Protein 7STF (pdb70)

Organism: Homo sapiens (NCBI:txid9606)

Nearest PDB structures (foldseek):
  7stf-assembly1_L  TM=1.005E+00  e=2.555E-43  Homo sapiens
  7mta-assembly1_L  TM=8.241E-01  e=4.110E-24  Homo sapiens
  8keh-assembly1_D  TM=8.410E-01  e=1.067E-22  Homo sapiens
  7rfc-assembly2_L  TM=8.051E-01  e=1.804E-22  Homo sapiens
  8vus-assembly1_L  TM=6.922E-01  e=2.004E-22  Homo sapiens

Foldseek 3Di:
DDWAKAWDADEAPLDWWKTFMFIDDDQQQDFFKFWWKADVPGIGGAFQHRQADPDPRCPPHPDDDFWDRAYHRPRRHGMTTGNDRQPPFFIWIWIQGPPHDPDDDSNIYDTGGGHANFDDQKAAKAKDKACDPDAPPWAKIKIWIWTFAQDWWDKAKLNNPDPPQWDTFGWDADPVSGTITIIIGTDHPVRVVPGFMKMWIGDVSNVDTDIDGDGD/DPDDDDDDDD/DWAKEWQADEDAQAAWDKGKTWIAIPDWAAWWWQKWFDAPPDDIDGAFGIEPDTDGDPVPPKDWYTDRGRPITMIIDTGAVRWTWMKIFGDDVDDPTDDIYDTYTYHHDDPQDAWDWDFDADDPCCLVVQFHFGKRWTPLHAPDPKQWAWCLLDHRDPPQWDADAFDQDRVSRGGGGIGGTGHGSVSNVVDPWGWIFTPGPNRNGRRIYTDDDD/DKKKKKKWKWKCPPPPDGIWIWIWIDILHHTFWIATPDDDDRWRDTDDVLCVPVDDVVRVVVSVVVVVVVVVVSVCVCVVCVVVVPDPPDIWMKIKMWMWDADPVLHTQFTKIWIDIRVHGAWIADRVLQAIDGDDPVSVVVRVVCNPVVVSVVSVCCRHPVRSVVSVVSCVSCVVPPPDWWQFDKDKDKAQPDLWKTKIKIKGPFTQRLDKDKFKQQQNRTPVVFWAWDHWADPVPRGIMIMIMGMGTPPSLQRIWIWMDDPVDPDTDTHGDDPD/DDDFAAWDWDWEWPDLADAFDKTKTWGWGWFTAPQDKDKFWAFQHDGDDPKDKDDWDADPVGGTIIIIMDIDGDHVPTWIWIQIDDPPPPHSDTHTRPSVD

Solvent-accessible surface area: 34243 Å² total; per-residue (Å²): 11,86,15,82,69,44,34,35,37,54,110,44,7,23,41,47,107,125,25,30,4,32,23,44,64,74,37,4,5,2,18,2,0,1,4,2,16,8,34,127,27,94,6,97,12,13,0,0,0,3,3,4,26,1,18,48,19,28,30,31,18,119,48,141,66,48,5,46,84,52,11,75,34,64,128,52,4,0,77,2,32,20,64,2,65,178,57,85,12,45,2,44,12,17,5,3,0,0,10,4,5,6,18,37,24,4,62,12,20,37,76,8,24,40,9,4,101,13,63,73,88,18,146,24,28,34,18,12,7,4,36,30,2,71,45,48,82,68,7,5,6,1,1,9,8,10,24,0,34,29,55,112,36,95,16,40,8,43,87,32,84,74,79,74,32,33,36,115,10,72,16,42,66,17,96,50,24,32,13,3,6,3,5,3,8,53,18,90,80,90,30,42,60,104,88,75,20,27,2,48,17,65,6,166,24,7,124,70,89,53,74,58,100,24,127,122,8,3,26,38,65,13,21,7,10,8,147,63,96,6,68,9,44,80,36,35,101,33,1,9,108,37,33,133,8,62,0,28,2,109,5,67,35,101,10,33,20,15,4,2,3,2,0,34,39,44,81,144,43,6,58,15,1,0,12,9,4,16,34,89,72,25,18,144,20,83,98,11,54,8,52,98,26,32,82,15,154,32,3,33,0,13,3,53,45,23,103,9,50,1,30,0,6,0,2,10,12,37,72,20,56,15,7,50,39,21,9,104,23,8,93,3,7,32,84,102,98,106,23,42,11,50,21,24,0,4,2,0,19,98,23,4,52,149,22,38,21,0,7,5,1,2,8,0,13,60,0,20,33,94,64,0,117,6,31,38,42,0,26,66,51,119,22,69,77,113,20,25,57,0,86,16,101,19,35,78,160,23,4,1,40,10,15,8,2,4,1,8,43,38,85,58,12,9,100,106,68,86,108,2,13,2,25,4,30,10,154,56,36,98,64,79,72,75,86,84,31,83,132,80,87,42,16,1,25,2,25,1,1,2,16,13,45,41,86,153,57,46,15,71,3,8,0,2,0,45,0,28,26,31,38,0,1,26,5,11,26,69,49,104,44,68,107,4,47,43,101,11,109,8,1,99,123,36,20,119,121,9,27,51,37,1,8,67,7,0,32,15,15,6,35,11,0,19,18,3,10,7,12,1,17,0,71,50,118,26,90,98,88,32,54,9,2,0,0,0,32,10,0,0,17,2,9,109,122,15,147,34,93,95,0,13,17,62,1,1,2,4,3,76,74,2,1,22,13,39,90,82,8,126,44,9,70,23,60,47,128,1,0,50,12,0,49,96,3,1,65,22,20,107,10,7,76,88,4,52,65,17,0,46,43,47,1,10,91,49,0,118,118,1,18,104,37,0,116,124,44,6,87,90,76,32,77,6,118,44,93,11,44,60,32,90,112,39,149,131,48,8,19,1,26,2,27,1,33,16,0,7,22,22,98,19,77,23,35,4,50,80,87,68,82,56,12,107,126,41,44,66,102,26,64,37,3,26,4,33,71,43,26,32,8,23,19,5,2,0,54,1,56,82,42,66,26,52,112,4,30,1,41,2,80,7,111,11,25,123,156,66,76,84,19,94,18,89,137,117,131,32,118,63,61,57,8,93,25,12,1,12,16,31,92,109,30,89,70,43,105,88,8,55,0,0,0,1,0,0,4,0,4,19,12,54,14,82,14,28,1,8,72,58,44,109,132,28,115,114,38,80,70,42,10,12,9,5,16,160,84,14,9,0,51,9,11,30,48,2,71,13,61,1,64,126,139,22,89,5,4,0,73,0,50,12,93,41,21,119,112,53,78,78,46,109,25,72,112,88,52

Secondary structure (DSSP, 8-state):
-B--EEEEE-----SSSS---EEEEEETTEEEE--BSSSS-SS--B-SGGGGGG-HHHHHHHHHHHHHHHHHHHHHTTTHHHHTT--SSS----EE-----B-TTS-B-----BEESSSS---BB-SSSS-B---STTHHHHHHHHHGGGHHHHHHHIIIIIIHHHHHHHHHHTTTTSS---PPEEEEEEE-SSSSEEEEEEEEES-SSS--EEEEEETTEE-GGG-EE---EE-SSS-EEEEEEEEEETTGGGGEEEEEE-TT-SSPEEEE----/----PPP---EEESS---TT--EEEEE---SBSS-----B-EETTEEPS--B-------TTS-B----B-EE---TT--BB-B---SS-SS----B--S--/---SS-PPP-/--------------S--B--B---SS---SS----EEE-TT--EE-S-SS-SSSS-TTTT----SSSB----SSSS-B--B---SSSS---EE---TT--STTS-----S------SS-SSPPPPEEEEE------SS-EEEEEEEEE-SS--EEEETTTT--TTB-----B--TTSSEEEE--EE--HHHHHHS-EEEEEE-TTT--EEEEEE--/----B-----S--SSS--EEEE-B-SS--SS--EEEEE-TTS-EEE----SSS----S-TT-EEE--SSTT--EEEE--SS-----EEE--SS--SS-S----------S--PPPEEEEE---THHHHTTS---EEEEESBSSS--EE--TTSSS---SSS-----PEETTTTEE---------HHHHHH----B--EE-SS--S-B--B----

B-factor: mean 104.83, std 48.1, range [39.39, 202.16]

Radius of gyration: 37.28 Å; Cα contacts (8 Å, |Δi|>4): 2105; chains: 5; bounding box: 53×48×130 Å

GO terms:
  GO:0002502 peptide antigen assembly with MHC class I protein complex (P, IDA)
  GO:0042824 MHC class I peptide loading complex (C, IDA)
  GO:0001913 T cell mediated cytotoxicity (P, IDA)
  GO:0002419 T cell mediated cytotoxicity directed against tumor cell target (P, IDA)
  GO:0062061 TAP complex binding (F, IDA)
  GO:0036037 CD8-positive, alpha-beta T cell activation (P, IDA)
  GO:0005886 plasma membrane (C, IDA)
  GO:0042590 antigen processing and presentation of exogenous peptide antigen via MHC class I (P, IDA)
  GO:0030881 beta-2-microglobulin binding (F, IDA)
  GO:0042605 peptide antigen binding (F, IDA)
  GO:0042608 T cell receptor binding (F, IDA)
  GO:0042610 CD8 receptor binding (F, IDA)
  GO:0042612 MHC class I protein complex (C, IDA)
  GO:0019885 antigen processing and presentation of endogenous peptide antigen via MHC class I (P, IDA)
  GO:0050852 T cell receptor signaling pathway (P, IDA)
  GO:0005886 plasma membrane (C, EXP)
  GO:0002485 antigen processing and presentation of endogenous peptide antigen via MHC class I via ER pathway, TAP-dependent (P, IMP)
  GO:0005515 protein binding (F, IPI)
  GO:0098553 lumenal side of endoplasmic reticulum membrane (C, TAS)
  GO:0031901 early endosome membrane (C, TAS)

Sequence (817 aa):
VQLVESGGGLVQPGGSLRLSCAASGFNLSYSDIHWVRQAPGKGLEWVAVVMPDSGHTNYADSVKGRFTISADTSKNTAYLQMNSLRAEDTAVYYCSRATNIPVYAFDYWGQGTLVTVSSASTKGPSVFPLAPSSSGGTAALGCLVKDYFPEPVTVSWNSGALTSGVHTFPAVLQSSGLYSLSSVVTVPSSSLGTQTYICNVNHKPSNTKVDKKVEPVVVGAVGVGKDIQMTQSPSSLSASVGDRVTITCRASQDVNTAVAWYQQKPGKAPKLLIYSASFLYSGVPSRFSGSRSGTDFTLTISSLQPEDFATYYCQQSYYYFRPITFGQGTKVEIKRTVAAPSVFIFPPSDEQLKSGTASVVCLLNNFYPREAKVQWKVDNALQSGNSQESVTEQDSKDSTYSLSSTLTLSKADYEKHKVYACEVTHQGLSSPVTKSFNRGSHSMRYFFTSVSRPGRGEPRFIAVGYVDDTQFVRFDSDAASQRMEPRAPWIEQEGPEYWDQETRNVKAQSQTDRVDLGTLRGYYNQSEAGSHTIQIMYGCDVGSDGRFLRGYRQDAYDGKDYIALNEDLRSWTAADMAAQITKRKWEAAHEAEQLRAYLDGTCVEWLRRYLENGKETLQRTDPPKTHMTHHPISDHEATLRCWALGFYPAEITLTWQRDGEDQTQDTELVETRPAGDGTFQKWAAVVVPSGEEQRYTCHVQHEGLPKPLTLRWELSEAIQRTPKIQVYSRHPAENGKSNFLNCYVSGFHPSDIEVDLLKNGERIEKVEHSDLSFSKDWSFYLLYYTEFTPTEKDEYACRVNHVTLSQPKIVKWDRDM

InterPro domains:
  IPR001039 MHC class I alpha chain, alpha1 alpha2 domains [PR01638] (83-112)
  IPR001039 MHC class I alpha chain, alpha1 alpha2 domains [PR01638] (115-131)
  IPR001039 MHC class I alpha chain, alpha1 alpha2 domains [PR01638] (136-153)
  IPR001039 MHC class I alpha chain, alpha1 alpha2 domains [PR01638] (181-199)
  IPR003006 Immunoglobulin/major histocompatibility complex, conserved site [PS00290] (281-287)
  IPR003597 Immunoglobulin C1-set [PF07654] (218-290)
  IPR003597 Immunoglobulin C1-set [SM00407] (222-293)
  IPR007110 Immunoglobulin-like domain [PS50835] (209-295)
  IPR010579 MHC class I, alpha chain, C-terminal [PF06623] (337-364)
  IPR011161 MHC class I-like antigen recognition-like [PF00129] (25-203)
  IPR011162 MHC classes I/II-like antigen recognition protein [SSF54452] (26-205)
  IPR013783 Immunoglobulin-like fold [G3DSA:2.60.40.10] (206-308)
  IPR036179 Immunoglobulin-like domain superfamily [SSF48726] (208-299)
  IPR037055 MHC class I-like antigen recognition-like superfamily [G3DSA:3.30.500.10] (24-205)
  IPR050208 Antigen-presenting and immune regulatory MHC class I-related [PTHR16675] (14-336)

CATH classification: 3.30.500.10 (+1 more: 2.60.40.10)

Structure (mmCIF, N/CA/C/O backbone):
data_7STF
#
_entry.id   7STF
#
_cell.length_a   1.00
_cell.length_b   1.00
_cell.length_c   1.00
_cell.angle_alpha   90.00
_cell.angle_beta   90.00
_cell.angle_gamma   90.00
#
_symmetry.space_group_name_H-M   'P 1'
#
loop_
_entity.id
_entity.type
_entity.pdbx_description
1 polymer 'IgG, Fab Heavy Chain V2'
2 polymer 'KRAS G12V (7-16)'
3 polymer 'IgG, Fab Light Chain V2'
4 polymer 'HLA class I histocompatibility antigen, A alpha chain'
5 polymer Beta-2-microglobulin
#
loop_
_atom_site.group_PDB
_atom_site.id
_atom_site.type_symbol
_atom_site.label_atom_id
_atom_site.label_alt_id
_atom_site.label_comp_id
_atom_site.label_asym_id
_atom_site.label_entity_id
_atom_site.label_seq_id
_atom_site.pdbx_PDB_ins_code
_atom_site.Cartn_x
_atom_site.Cartn_y
_atom_site.Cartn_z
_atom_site.occupancy
_atom_site.B_iso_or_equiv
_atom_site.auth_seq_id
_atom_site.auth_comp_id
_atom_site.auth_asym_id
_atom_site.auth_atom_id
_atom_site.pdbx_PDB_model_num
ATOM 1 N N . VAL A 1 2 ? 120.854 126.808 139.403 1.00 70.24 2 VAL H N 1
ATOM 2 C CA . VAL A 1 2 ? 122.188 126.434 139.840 1.00 70.24 2 VAL H CA 1
ATOM 3 C C . VAL A 1 2 ? 122.488 126.998 141.224 1.00 70.24 2 VAL H C 1
ATOM 4 O O . VAL A 1 2 ? 123.634 127.292 141.542 1.00 70.24 2 VAL H O 1
ATOM 8 N N . GLN A 1 3 ? 121.455 127.122 142.054 1.00 72.71 3 GLN H N 1
ATOM 9 C CA . GLN A 1 3 ? 121.594 127.572 143.432 1.00 72.71 3 GLN H CA 1
ATOM 10 C C . GLN A 1 3 ? 121.225 126.423 144.360 1.00 72.71 3 GLN H C 1
ATOM 11 O O . GLN A 1 3 ? 120.219 125.744 144.152 1.00 72.71 3 GLN H O 1
ATOM 17 N N . LEU A 1 4 ? 122.032 126.204 145.390 1.00 69.79 4 LEU H N 1
ATOM 18 C CA . LEU A 1 4 ? 122.054 124.895 146.020 1.00 69.79 4 LEU H CA 1
ATOM 19 C C . LEU A 1 4 ? 122.169 125.014 147.530 1.00 69.79 4 LEU H C 1
ATOM 20 O O . LEU A 1 4 ? 121.806 126.024 148.137 1.00 69.79 4 LEU H O 1
ATOM 25 N N . VAL A 1 5 ? 122.635 123.915 148.124 1.00 70.17 5 VAL H N 1
ATOM 26 C CA . VAL A 1 5 ? 122.620 123.601 149.547 1.00 70.17 5 VAL H CA 1
ATOM 27 C C . VAL A 1 5 ? 123.987 122.996 149.870 1.00 70.17 5 VAL H C 1
ATOM 28 O O . VAL A 1 5 ? 124.946 123.175 149.116 1.00 70.17 5 VAL H O 1
ATOM 32 N N . GLU A 1 6 ? 124.098 122.335 151.015 1.00 73.24 6 GLU H N 1
ATOM 33 C CA . GLU A 1 6 ? 125.354 122.039 151.682 1.00 73.24 6 GLU H CA 1
ATOM 34 C C . GLU A 1 6 ? 125.214 120.695 152.379 1.00 73.24 6 GLU H C 1
ATOM 35 O O . GLU A 1 6 ? 124.211 119.998 152.212 1.00 73.24 6 GLU H O 1
ATOM 41 N N . SER A 1 7 ? 126.217 120.348 153.183 1.00 74.32 7 SER H N 1
ATOM 42 C CA . SER A 1 7 ? 126.145 119.218 154.112 1.00 74.32 7 SER H CA 1
ATOM 43 C C . SER A 1 7 ? 127.413 119.199 154.956 1.00 74.32 7 SER H C 1
ATOM 44 O O . SER A 1 7 ? 128.207 120.145 154.938 1.00 74.32 7 SER H O 1
ATOM 47 N N . GLY A 1 8 ? 127.596 118.112 155.702 1.00 78.70 8 GLY H N 1
ATOM 48 C CA . GLY A 1 8 ? 128.906 117.734 156.194 1.00 78.70 8 GLY H CA 1
ATOM 49 C C . GLY A 1 8 ? 129.031 117.250 157.623 1.00 78.70 8 GLY H C 1
ATOM 50 O O . GLY A 1 8 ? 129.721 116.259 157.876 1.00 78.70 8 GLY H O 1
ATOM 51 N N . GLY A 1 9 ? 128.364 117.898 158.560 1.00 90.07 9 GLY H N 1
ATOM 52 C CA . GLY A 1 9 ? 128.476 117.447 159.942 1.00 90.07 9 GLY H CA 1
ATOM 53 C C . GLY A 1 9 ? 129.532 118.198 160.732 1.00 90.07 9 GLY H C 1
ATOM 54 O O . GLY A 1 9 ? 130.546 118.654 160.207 1.00 90.07 9 GLY H O 1
ATOM 55 N N . GLY A 1 10 ? 129.273 118.335 162.032 1.00 94.10 10 GLY H N 1
ATOM 56 C CA . GLY A 1 10 ? 130.172 119.006 162.951 1.00 94.10 10 GLY H CA 1
ATOM 57 C C . GLY A 1 10 ? 131.167 118.032 163.536 1.00 94.10 10 GLY H C 1
ATOM 58 O O . GLY A 1 10 ? 131.056 117.649 164.703 1.00 94.10 10 GLY H O 1
ATOM 59 N N . LEU A 1 11 ? 132.137 117.626 162.719 1.00 100.82 11 LEU H N 1
ATOM 60 C CA . LEU A 1 11 ? 133.002 116.494 163.026 1.00 100.82 11 LEU H CA 1
ATOM 61 C C . LEU A 1 11 ? 133.636 116.635 164.402 1.00 100.82 11 LEU H C 1
ATOM 62 O O . LEU A 1 11 ? 133.878 117.740 164.891 1.00 100.82 11 LEU H O 1
ATOM 67 N N . VAL A 1 12 ? 133.919 115.494 165.019 1.00 108.16 12 VAL H N 1
ATOM 68 C CA . VAL A 1 12 ? 134.495 115.450 166.354 1.00 108.16 12 VAL H CA 1
ATOM 69 C C . VAL A 1 12 ? 135.912 114.925 166.219 1.00 108.16 12 VAL H C 1
ATOM 70 O O . VAL A 1 12 ? 136.367 114.643 165.108 1.00 108.16 12 VAL H O 1
ATOM 74 N N . GLN A 1 13 ? 136.602 114.774 167.344 1.00 118.46 13 GLN H N 1
ATOM 75 C CA . GLN A 1 13 ? 138.056 114.681 167.414 1.00 118.46 13 GLN H CA 1
ATOM 76 C C . GLN A 1 13 ? 138.669 113.709 166.412 1.00 118.46 13 GLN H C 1
ATOM 77 O O . GLN A 1 13 ? 138.490 112.490 166.515 1.00 118.46 13 GLN H O 1
ATOM 83 N N . PRO A 1 14 ? 139.393 114.235 165.423 1.00 115.49 14 PRO H N 1
ATOM 84 C CA . PRO A 1 14 ? 140.199 113.398 164.529 1.00 115.49 14 PRO H CA 1
ATOM 85 C C . PRO A 1 14 ? 141.536 112.998 165.131 1.00 115.49 14 PRO H C 1
ATOM 86 O O . PRO A 1 14 ? 142.503 112.793 164.393 1.00 115.49 14 PRO H O 1
ATOM 90 N N . GLY A 1 15 ? 141.628 112.965 166.458 1.00 115.54 15 GLY H N 1
ATOM 91 C CA . GLY A 1 15 ? 142.851 112.596 167.152 1.00 115.54 15 GLY H CA 1
ATOM 92 C C . GLY A 1 15 ? 143.575 111.394 166.577 1.00 115.54 15 GLY H C 1
ATOM 93 O O . GLY A 1 15 ? 144.763 111.198 166.844 1.00 115.54 15 GLY H O 1
ATOM 94 N N . GLY A 1 16 ? 142.860 110.559 165.829 1.00 112.41 16 GLY H N 1
ATOM 95 C CA . GLY A 1 16 ? 143.461 109.634 164.880 1.00 112.41 16 GLY H CA 1
ATOM 96 C C . GLY A 1 16 ? 143.140 110.081 163.460 1.00 112.41 16 GLY H C 1
ATOM 97 O O . GLY A 1 16 ? 141.993 110.404 163.152 1.00 112.41 16 GLY H O 1
ATOM 98 N N . SER A 1 17 ? 144.168 110.092 162.610 1.00 107.29 17 SER H N 1
ATOM 99 C CA . SER A 1 17 ? 144.054 110.693 161.283 1.00 107.29 17 SER H CA 1
ATOM 100 C C . SER A 1 17 ? 142.930 110.051 160.475 1.00 107.29 17 SER H C 1
ATOM 101 O O . SER A 1 17 ? 142.819 108.825 160.407 1.00 107.29 17 SER H O 1
ATOM 104 N N . LEU A 1 18 ? 142.104 110.887 159.852 1.00 102.60 18 LEU H N 1
ATOM 105 C CA . LEU A 1 18 ? 140.812 110.443 159.337 1.00 102.60 18 LEU H CA 1
ATOM 106 C C . LEU A 1 18 ? 140.341 111.401 158.241 1.00 102.60 18 LEU H C 1
ATOM 107 O O . LEU A 1 18 ? 141.138 112.160 157.679 1.00 102.60 18 LEU H O 1
ATOM 112 N N . ARG A 1 19 ? 139.045 111.346 157.933 1.00 95.64 19 ARG H N 1
ATOM 113 C CA . ARG A 1 19 ? 138.454 111.908 156.727 1.00 95.64 19 ARG H CA 1
ATOM 114 C C . ARG A 1 19 ? 137.196 112.696 157.077 1.00 95.64 19 ARG H C 1
ATOM 115 O O . ARG A 1 19 ? 136.583 112.488 158.125 1.00 95.64 19 ARG H O 1
ATOM 123 N N . LEU A 1 20 ? 136.809 113.602 156.176 1.00 90.33 20 LEU H N 1
ATOM 124 C CA . LEU A 1 20 ? 135.589 114.392 156.312 1.00 90.33 20 LEU H CA 1
ATOM 125 C C . LEU A 1 20 ? 134.926 114.537 154.949 1.00 90.33 20 LEU H C 1
ATOM 126 O O . LEU A 1 20 ? 135.572 114.419 153.912 1.00 90.33 20 LEU H O 1
ATOM 131 N N . SER A 1 21 ? 133.627 114.810 154.944 1.00 84.77 21 SER H N 1
ATOM 132 C CA . SER A 1 21 ? 132.919 114.845 153.674 1.00 84.77 21 SER H CA 1
ATOM 133 C C . SER A 1 21 ? 131.789 115.852 153.725 1.00 84.77 21 SER H C 1
ATOM 134 O O . SER A 1 21 ? 131.225 116.122 154.787 1.00 84.77 21 SER H O 1
ATOM 137 N N . CYS A 1 22 ? 131.450 116.389 152.559 1.00 78.07 22 CYS H N 1
ATOM 138 C CA . CYS A 1 22 ? 130.251 117.187 152.379 1.00 78.07 22 CYS H CA 1
ATOM 139 C C . CYS A 1 22 ? 129.566 116.703 151.107 1.00 78.07 22 CYS H C 1
ATOM 140 O O . CYS A 1 22 ? 130.098 115.864 150.384 1.00 78.07 22 CYS H O 1
ATOM 143 N N . ALA A 1 23 ? 128.355 117.182 150.848 1.00 70.96 23 ALA H N 1
ATOM 144 C CA . ALA A 1 23 ? 127.546 116.571 149.799 1.00 70.96 23 ALA H CA 1
ATOM 145 C C . ALA A 1 23 ? 126.517 117.563 149.290 1.00 70.96 23 ALA H C 1
ATOM 146 O O . ALA A 1 23 ? 125.847 118.225 150.083 1.00 70.96 23 ALA H O 1
ATOM 148 N N . ALA A 1 24 ? 126.373 117.634 147.976 1.00 68.40 24 ALA H N 1
ATOM 149 C CA . ALA A 1 24 ? 125.595 118.671 147.317 1.00 68.40 24 ALA H CA 1
ATOM 150 C C . ALA A 1 24 ? 124.121 118.300 147.304 1.00 68.40 24 ALA H C 1
ATOM 151 O O . ALA A 1 24 ? 123.681 117.387 148.004 1.00 68.40 24 ALA H O 1
ATOM 153 N N . SER A 1 25 ? 123.352 119.025 146.506 1.00 70.14 25 SER H N 1
ATOM 154 C CA . SER A 1 25 ? 121.930 118.792 146.339 1.00 70.14 25 SER H CA 1
ATOM 155 C C . SER A 1 25 ? 121.489 119.543 145.101 1.00 70.14 25 SER H C 1
ATOM 156 O O . SER A 1 25 ? 122.329 120.020 144.333 1.00 70.14 25 SER H O 1
ATOM 159 N N . GLY A 1 26 ? 120.181 119.638 144.901 1.00 75.05 26 GLY H N 1
ATOM 160 C CA . GLY A 1 26 ? 119.662 120.478 143.840 1.00 75.05 26 GLY H CA 1
ATOM 161 C C . GLY A 1 26 ? 120.257 120.073 142.517 1.00 75.05 26 GLY H C 1
ATOM 162 O O . GLY A 1 26 ? 120.387 118.887 142.206 1.00 75.05 26 GLY H O 1
ATOM 163 N N . PHE A 1 27 ? 120.666 121.062 141.740 1.00 77.80 27 PHE H N 1
ATOM 164 C CA . PHE A 1 27 ? 121.239 120.768 140.442 1.00 77.80 27 PHE H CA 1
ATOM 165 C C . PHE A 1 27 ? 122.547 120.021 140.627 1.00 77.80 27 PHE H C 1
ATOM 166 O O . PHE A 1 27 ? 123.178 120.100 141.683 1.00 77.80 27 PHE H O 1
ATOM 174 N N . ASN A 1 28 ? 122.927 119.244 139.624 1.00 77.46 28 ASN H N 1
ATOM 175 C CA . ASN A 1 28 ? 124.260 118.663 139.593 1.00 77.46 28 ASN H CA 1
ATOM 176 C C . ASN A 1 28 ? 125.170 119.649 138.885 1.00 77.46 28 ASN H C 1
ATOM 177 O O . ASN A 1 28 ? 124.943 119.982 137.718 1.00 77.46 28 ASN H O 1
ATOM 182 N N . LEU A 1 29 ? 126.181 120.141 139.596 1.00 74.86 29 LEU H N 1
ATOM 183 C CA . LEU A 1 29 ? 127.175 120.993 138.956 1.00 74.86 29 LEU H CA 1
ATOM 184 C C . LEU A 1 29 ? 128.056 120.187 138.014 1.00 74.86 29 LEU H C 1
ATOM 185 O O . LEU A 1 29 ? 128.113 120.462 136.812 1.00 74.86 29 LEU H O 1
ATOM 190 N N . SER A 1 30 ? 128.766 119.194 138.542 1.00 74.64 30 SER H N 1
ATOM 191 C CA . SER A 1 30 ? 129.467 118.190 137.757 1.00 74.64 30 SER H CA 1
ATOM 192 C C . SER A 1 30 ? 130.500 118.776 136.828 1.00 74.64 30 SER H C 1
ATOM 193 O O . SER A 1 30 ? 131.128 118.029 136.092 1.00 74.64 30 SER H O 1
ATOM 196 N N . TYR A 1 31 ? 130.609 120.088 136.734 1.00 72.05 31 TYR H N 1
ATOM 197 C CA . TYR A 1 31 ? 131.629 120.618 135.854 1.00 72.05 31 TYR H CA 1
ATOM 198 C C . TYR A 1 31 ? 132.512 121.592 136.614 1.00 72.05 31 TYR H C 1
ATOM 199 O O . TYR A 1 31 ? 133.730 121.419 136.678 1.00 72.05 31 TYR H O 1
ATOM 208 N N . SER A 1 32 ? 131.889 122.604 137.205 1.00 78.36 32 SER H N 1
ATOM 209 C CA . SER A 1 32 ? 132.512 123.510 138.159 1.00 78.36 32 SER H CA 1
ATOM 210 C C . SER A 1 32 ? 131.700 123.491 139.445 1.00 78.36 32 SER H C 1
ATOM 211 O O . SER A 1 32 ? 130.485 123.672 139.416 1.00 78.36 32 SER H O 1
ATOM 214 N N . ASP A 1 33 ? 132.362 123.220 140.561 1.00 73.69 33 ASP H N 1
ATOM 215 C CA . ASP A 1 33 ? 131.642 122.829 141.760 1.00 73.69 33 ASP H CA 1
ATOM 216 C C . ASP A 1 33 ? 132.602 122.898 142.928 1.00 73.69 33 ASP H C 1
ATOM 217 O O . ASP A 1 33 ? 133.463 123.770 142.961 1.00 73.69 33 ASP H O 1
ATOM 222 N N . ILE A 1 34 ? 132.413 121.995 143.888 1.00 71.18 34 ILE H N 1
ATOM 223 C CA . ILE A 1 34 ? 132.971 122.083 145.226 1.00 71.18 34 ILE H CA 1
ATOM 224 C C . ILE A 1 34 ? 134.384 122.633 145.231 1.00 71.18 34 ILE H C 1
ATOM 225 O O . ILE A 1 34 ? 135.172 122.415 144.306 1.00 71.18 34 ILE H O 1
ATOM 230 N N . HIS A 1 35 ? 134.699 123.375 146.285 1.00 70.11 35 HIS H N 1
ATOM 231 C CA . HIS A 1 35 ? 135.945 124.105 146.384 1.00 70.11 35 HIS H CA 1
ATOM 232 C C . HIS A 1 35 ? 136.679 123.897 147.681 1.00 70.11 35 HIS H C 1
ATOM 233 O O . HIS A 1 35 ? 137.888 124.116 147.711 1.00 70.11 35 HIS H O 1
ATOM 240 N N . TRP A 1 36 ? 136.008 123.495 148.743 1.00 72.15 36 TRP H N 1
ATOM 241 C CA . TRP A 1 36 ? 136.650 123.326 150.034 1.00 72.15 36 TRP H CA 1
ATOM 242 C C . TRP A 1 36 ? 137.645 124.416 150.399 1.00 72.15 36 TRP H C 1
ATOM 243 O O . TRP A 1 36 ? 138.821 124.132 150.611 1.00 72.15 36 TRP H O 1
ATOM 254 N N . VAL A 1 37 ? 137.182 125.664 150.455 1.00 62.06 37 VAL H N 1
ATOM 255 C CA . VAL A 1 37 ? 137.948 126.739 151.068 1.00 62.06 37 VAL H CA 1
ATOM 256 C C . VAL A 1 37 ? 138.009 126.484 152.566 1.00 62.06 37 VAL H C 1
ATOM 257 O O . VAL A 1 37 ? 137.023 126.048 153.164 1.00 62.06 37 VAL H O 1
ATOM 261 N N . ARG A 1 38 ? 139.170 126.681 153.177 1.00 72.51 38 ARG H N 1
ATOM 262 C CA . ARG A 1 38 ? 139.247 126.524 154.623 1.00 72.51 38 ARG H CA 1
ATOM 263 C C . ARG A 1 38 ? 139.591 127.837 155.315 1.00 72.51 38 ARG H C 1
ATOM 264 O O . ARG A 1 38 ? 140.238 128.714 154.742 1.00 72.51 38 ARG H O 1
ATOM 272 N N . GLN A 1 39 ? 139.154 127.959 156.568 1.00 74.27 39 GLN H N 1
ATOM 273 C CA . GLN A 1 39 ? 139.411 129.141 157.373 1.00 74.27 39 GLN H CA 1
ATOM 274 C C . GLN A 1 39 ? 139.812 128.758 158.782 1.00 74.27 39 GLN H C 1
ATOM 275 O O . GLN A 1 39 ? 139.519 127.666 159.267 1.00 74.27 39 GLN H O 1
ATOM 281 N N . ALA A 1 40 ? 140.466 129.702 159.432 1.00 75.65 40 ALA H N 1
ATOM 282 C CA . ALA A 1 40 ? 140.748 129.718 160.856 1.00 75.65 40 ALA H CA 1
ATOM 283 C C . ALA A 1 40 ? 140.071 130.980 161.383 1.00 75.65 40 ALA H C 1
ATOM 284 O O . ALA A 1 40 ? 139.547 131.759 160.577 1.00 75.65 40 ALA H O 1
ATOM 286 N N . PRO A 1 41 ? 140.045 131.244 162.696 1.00 78.30 41 PRO H N 1
ATOM 287 C CA . PRO A 1 41 ? 139.260 132.393 163.172 1.00 78.30 41 PRO H CA 1
ATOM 288 C C . PRO A 1 41 ? 139.816 133.740 162.733 1.00 78.30 41 PRO H C 1
ATOM 289 O O . PRO A 1 41 ? 140.538 134.405 163.480 1.00 78.30 41 PRO H O 1
ATOM 293 N N . GLY A 1 42 ? 139.478 134.141 161.507 1.00 74.20 42 GLY H N 1
ATOM 294 C CA . GLY A 1 42 ? 139.838 135.447 160.988 1.00 74.20 42 GLY H CA 1
ATOM 295 C C . GLY A 1 42 ? 140.752 135.435 159.779 1.00 74.20 42 GLY H C 1
ATOM 296 O O . GLY A 1 42 ? 141.548 136.358 159.594 1.00 74.20 42 GLY H O 1
ATOM 297 N N . LYS A 1 43 ? 140.633 134.415 158.939 1.00 72.35 43 LYS H N 1
ATOM 298 C CA . LYS A 1 43 ? 141.521 134.201 157.800 1.00 72.35 43 LYS H CA 1
ATOM 299 C C . LYS A 1 43 ? 140.698 133.562 156.686 1.00 72.35 43 LYS H C 1
ATOM 300 O O . LYS A 1 43 ? 139.474 133.712 156.646 1.00 72.35 43 LYS H O 1
ATOM 306 N N . GLY A 1 44 ? 141.372 132.900 155.743 1.00 66.29 44 GLY H N 1
ATOM 307 C CA . GLY A 1 44 ? 140.719 131.958 154.846 1.00 66.29 44 GLY H CA 1
ATOM 308 C C . GLY A 1 44 ? 141.606 131.414 153.742 1.00 66.29 44 GLY H C 1
ATOM 309 O O . GLY A 1 44 ? 142.271 132.178 153.038 1.00 66.29 44 GLY H O 1
ATOM 310 N N . LEU A 1 45 ? 141.580 130.097 153.542 1.00 68.14 45 LEU H N 1
ATOM 311 C CA . LEU A 1 45 ? 142.567 129.412 152.720 1.00 68.14 45 LEU H CA 1
ATOM 312 C C . LEU A 1 45 ? 141.875 128.405 151.815 1.00 68.14 45 LEU H C 1
ATOM 313 O O . LEU A 1 45 ? 140.907 127.756 152.215 1.00 68.14 45 LEU H O 1
ATOM 318 N N . GLU A 1 46 ? 142.396 128.259 150.600 1.00 65.80 46 GLU H N 1
ATOM 319 C CA . GLU A 1 46 ? 141.834 127.365 149.589 1.00 65.80 46 GLU H CA 1
ATOM 320 C C . GLU A 1 46 ? 142.750 126.155 149.464 1.00 65.80 46 GLU H C 1
ATOM 321 O O . GLU A 1 46 ? 143.661 126.134 148.639 1.00 65.80 46 GLU H O 1
ATOM 327 N N . TRP A 1 47 ? 142.507 125.147 150.294 1.00 76.82 47 TRP H N 1
ATOM 328 C CA . TRP A 1 47 ? 143.318 123.938 150.290 1.00 76.82 47 TRP H CA 1
ATOM 329 C C . TRP A 1 47 ? 142.850 122.957 149.230 1.00 76.82 47 TRP H C 1
ATOM 330 O O . TRP A 1 47 ? 142.157 123.342 148.285 1.00 76.82 47 TRP H O 1
ATOM 341 N N . VAL A 1 48 ? 143.257 121.694 149.368 1.00 80.00 48 VAL H N 1
ATOM 342 C CA . VAL A 1 48 ? 142.981 120.656 148.379 1.00 80.00 48 VAL H CA 1
ATOM 343 C C . VAL A 1 48 ? 141.489 120.614 148.100 1.00 80.00 48 VAL H C 1
ATOM 344 O O . VAL A 1 48 ? 140.687 121.103 148.901 1.00 80.00 48 VAL H O 1
ATOM 348 N N . ALA A 1 49 ? 141.126 120.061 146.948 1.00 79.20 49 ALA H N 1
ATOM 349 C CA . ALA A 1 49 ? 139.758 120.031 146.465 1.00 79.20 49 ALA H CA 1
ATOM 350 C C . ALA A 1 49 ? 139.315 121.401 145.971 1.00 79.20 49 ALA H C 1
ATOM 351 O O . ALA A 1 49 ? 138.207 121.851 146.248 1.00 79.20 49 ALA H O 1
ATOM 353 N N . VAL A 1 50 ? 140.184 122.061 145.219 1.00 74.62 50 VAL H N 1
ATOM 354 C CA . VAL A 1 50 ? 139.754 123.038 144.232 1.00 74.62 50 VAL H CA 1
ATOM 355 C C . VAL A 1 50 ? 139.138 122.205 143.120 1.00 74.62 50 VAL H C 1
ATOM 356 O O . VAL A 1 50 ? 139.241 120.978 143.167 1.00 74.62 50 VAL H O 1
ATOM 360 N N . VAL A 1 51 ? 138.533 122.834 142.105 1.00 75.50 51 VAL H N 1
ATOM 361 C CA . VAL A 1 51 ? 137.359 122.280 141.434 1.00 75.50 51 VAL H CA 1
ATOM 362 C C . VAL A 1 51 ? 137.483 120.778 141.292 1.00 75.50 51 VAL H C 1
ATOM 363 O O . VAL A 1 51 ? 138.221 120.275 140.444 1.00 75.50 51 VAL H O 1
ATOM 367 N N . MET A 1 52 ? 136.727 120.065 142.116 1.00 81.71 52 MET H N 1
ATOM 368 C CA . MET A 1 52 ? 136.846 118.625 142.246 1.00 81.71 52 MET H CA 1
ATOM 369 C C . MET A 1 52 ? 135.931 117.744 141.396 1.00 81.71 52 MET H C 1
ATOM 370 O O . MET A 1 52 ? 136.405 116.728 140.873 1.00 81.71 52 MET H O 1
ATOM 375 N N . PRO A 1 53 ? 134.635 118.060 141.239 1.00 80.68 53 PRO H N 1
ATOM 376 C CA . PRO A 1 53 ? 133.696 117.036 140.729 1.00 80.68 53 PRO H CA 1
ATOM 377 C C . PRO A 1 53 ? 134.089 116.489 139.379 1.00 80.68 53 PRO H C 1
ATOM 378 O O . PRO A 1 53 ? 133.999 115.282 139.121 1.00 80.68 53 PRO H O 1
ATOM 382 N N . ASP A 1 54 ? 134.525 117.385 138.514 1.00 80.76 54 ASP H N 1
ATOM 383 C CA . ASP A 1 54 ? 134.912 117.145 137.136 1.00 80.76 54 ASP H CA 1
ATOM 384 C C . ASP A 1 54 ? 135.494 118.482 136.703 1.00 80.76 54 ASP H C 1
ATOM 385 O O . ASP A 1 54 ? 135.401 119.464 137.444 1.00 80.76 54 ASP H O 1
ATOM 390 N N . SER A 1 55 ? 136.085 118.522 135.512 1.00 74.54 55 SER H N 1
ATOM 391 C CA . SER A 1 55 ? 136.978 119.587 135.053 1.00 74.54 55 SER H CA 1
ATOM 392 C C . SER A 1 55 ? 138.352 119.438 135.692 1.00 74.54 55 SER H C 1
ATOM 393 O O . SER A 1 55 ? 139.135 120.388 135.669 1.00 74.54 55 SER H O 1
ATOM 396 N N . GLY A 1 56 ? 138.644 118.296 136.306 1.00 78.18 56 GLY H N 1
ATOM 397 C CA . GLY A 1 56 ? 139.974 117.797 136.629 1.00 78.18 56 GLY H CA 1
ATOM 398 C C . GLY A 1 56 ? 140.855 118.762 137.401 1.00 78.18 56 GLY H C 1
ATOM 399 O O . GLY A 1 56 ? 140.407 119.786 137.929 1.00 78.18 56 GLY H O 1
ATOM 400 N N . HIS A 1 57 ? 142.150 118.426 137.436 1.00 76.58 57 HIS H N 1
ATOM 401 C CA . HIS A 1 57 ? 143.173 119.117 138.216 1.00 76.58 57 HIS H CA 1
ATOM 402 C C . HIS A 1 57 ? 142.595 119.584 139.539 1.00 76.58 57 HIS H C 1
ATOM 403 O O . HIS A 1 57 ? 142.559 120.786 139.814 1.00 76.58 57 HIS H O 1
ATOM 410 N N . THR A 1 58 ? 142.138 118.655 140.367 1.00 80.82 58 THR H N 1
ATOM 411 C CA . THR A 1 58 ? 141.306 119.042 141.493 1.00 80.82 58 THR H CA 1
ATOM 412 C C . THR A 1 58 ? 142.142 119.717 142.566 1.00 80.82 58 THR H C 1
ATOM 413 O O . THR A 1 58 ? 141.778 119.681 143.742 1.00 80.82 58 THR H O 1
ATOM 417 N N . ASN A 1 59 ? 143.293 120.262 142.187 1.00 81.36 59 ASN H N 1
ATOM 418 C CA . ASN A 1 59 ? 144.047 121.170 143.042 1.00 81.36 59 ASN H CA 1
ATOM 419 C C . ASN A 1 59 ? 144.558 122.383 142.273 1.00 81.36 59 ASN H C 1
ATOM 420 O O . ASN A 1 59 ? 145.739 122.722 142.340 1.00 81.36 59 ASN H O 1
ATOM 425 N N . TYR A 1 60 ? 143.693 123.052 141.517 1.00 77.03 60 TYR H N 1
ATOM 426 C CA . TYR A 1 60 ? 144.085 124.362 141.014 1.00 77.03 60 TYR H CA 1
ATOM 427 C C . TYR A 1 60 ? 144.392 125.277 142.192 1.00 77.03 60 TYR H C 1
ATOM 428 O O . TYR A 1 60 ? 143.483 125.689 142.913 1.00 77.03 60 TYR H O 1
ATOM 437 N N . ALA A 1 61 ? 145.678 125.602 142.371 1.00 78.51 61 ALA H N 1
ATOM 438 C CA . ALA A 1 61 ? 146.182 126.377 143.513 1.00 78.51 61 ALA H CA 1
ATOM 439 C C . ALA A 1 61 ? 146.135 125.575 144.816 1.00 78.51 61 ALA H C 1
ATOM 440 O O . ALA A 1 61 ? 145.634 126.050 145.835 1.00 78.51 61 ALA H O 1
ATOM 442 N N . ASP A 1 62 ? 146.668 124.352 144.781 1.00 77.26 62 ASP H N 1
ATOM 443 C CA . ASP A 1 62 ? 146.828 123.568 146.001 1.00 77.26 62 ASP H CA 1
ATOM 444 C C . ASP A 1 62 ? 147.755 124.250 146.998 1.00 77.26 62 ASP H C 1
ATOM 445 O O . ASP A 1 62 ? 147.322 124.706 148.062 1.00 77.26 62 ASP H O 1
ATOM 450 N N . SER A 1 63 ? 149.048 124.289 146.680 1.00 76.00 63 SER H N 1
ATOM 451 C CA . SER A 1 63 ? 150.089 124.764 147.590 1.00 76.00 63 SER H CA 1
ATOM 452 C C . SER A 1 63 ? 150.083 124.013 148.924 1.00 76.00 63 SER H C 1
ATOM 453 O O . SER A 1 63 ? 150.471 124.560 149.957 1.00 76.00 63 SER H O 1
ATOM 456 N N . VAL A 1 64 ? 149.651 122.752 148.915 1.00 79.40 64 VAL H N 1
ATOM 457 C CA . VAL A 1 64 ? 149.874 121.845 150.039 1.00 79.40 64 VAL H CA 1
ATOM 458 C C . VAL A 1 64 ? 149.646 120.429 149.530 1.00 79.40 64 VAL H C 1
ATOM 459 O O . VAL A 1 64 ? 148.922 120.217 148.557 1.00 79.40 64 VAL H O 1
ATOM 463 N N . LYS A 1 65 ? 150.289 119.456 150.168 1.00 92.07 65 LYS H N 1
ATOM 464 C CA . LYS A 1 65 ? 150.270 118.090 149.656 1.00 92.07 65 LYS H CA 1
ATOM 465 C C . LYS A 1 65 ? 150.625 117.139 150.794 1.00 92.07 65 LYS H C 1
ATOM 466 O O . LYS A 1 65 ? 151.015 117.564 151.885 1.00 92.07 65 LYS H O 1
ATOM 472 N N . GLY A 1 66 ? 150.490 115.840 150.527 1.00 93.81 66 GLY H N 1
ATOM 473 C CA . GLY A 1 66 ? 150.810 114.810 151.494 1.00 93.81 66 GLY H CA 1
ATOM 474 C C . GLY A 1 66 ? 149.618 114.320 152.286 1.00 93.81 66 GLY H C 1
ATOM 475 O O . GLY A 1 66 ? 149.258 113.141 152.222 1.00 93.81 66 GLY H O 1
ATOM 476 N N . ARG A 1 67 ? 149.006 115.216 153.052 1.00 95.09 67 ARG H N 1
ATOM 477 C CA . ARG A 1 67 ? 147.924 114.851 153.946 1.00 95.09 67 ARG H CA 1
ATOM 478 C C . ARG A 1 67 ? 146.564 115.386 153.533 1.00 95.09 67 ARG H C 1
ATOM 479 O O . ARG A 1 67 ? 145.551 114.773 153.883 1.00 95.09 67 ARG H O 1
ATOM 487 N N . PHE A 1 68 ? 146.511 116.472 152.768 1.00 89.41 68 PHE H N 1
ATOM 488 C CA . PHE A 1 68 ? 145.258 116.969 152.212 1.00 89.41 68 PHE H CA 1
ATOM 489 C C . PHE A 1 68 ? 145.016 116.304 150.864 1.00 89.41 68 PHE H C 1
ATOM 490 O O . PHE A 1 68 ? 145.803 116.479 149.931 1.00 89.41 68 PHE H O 1
ATOM 498 N N . THR A 1 69 ? 143.915 115.569 150.753 1.00 91.68 69 THR H N 1
ATOM 499 C CA . THR A 1 69 ? 143.807 114.487 149.787 1.00 91.68 69 THR H CA 1
ATOM 500 C C . THR A 1 69 ? 142.660 114.712 148.814 1.00 91.68 69 THR H C 1
ATOM 501 O O . THR A 1 69 ? 141.537 115.016 149.224 1.00 91.68 69 THR H O 1
ATOM 505 N N . ILE A 1 70 ? 142.957 114.540 147.526 1.00 92.00 70 ILE H N 1
ATOM 506 C CA . ILE A 1 70 ? 141.932 114.472 146.494 1.00 92.00 70 ILE H CA 1
ATOM 507 C C . ILE A 1 70 ? 141.128 113.193 146.675 1.00 92.00 70 ILE H C 1
ATOM 508 O O . ILE A 1 70 ? 141.666 112.085 146.549 1.00 92.00 70 ILE H O 1
ATOM 513 N N . SER A 1 71 ? 139.830 113.330 146.959 1.00 92.44 71 SER H N 1
ATOM 514 C CA . SER A 1 71 ? 139.022 112.159 147.296 1.00 92.44 71 SER H CA 1
ATOM 515 C C . SER A 1 71 ? 137.894 111.889 146.309 1.00 92.44 71 SER H C 1
ATOM 516 O O . SER A 1 71 ? 137.835 110.786 145.759 1.00 92.44 71 SER H O 1
ATOM 519 N N . ALA A 1 72 ? 136.990 112.836 146.059 1.00 87.75 72 ALA H N 1
ATOM 520 C CA . ALA A 1 72 ? 135.766 112.456 145.363 1.00 87.75 72 ALA H CA 1
ATOM 521 C C . ALA A 1 72 ? 135.483 113.303 144.135 1.00 87.75 72 ALA H C 1
ATOM 522 O O . ALA A 1 72 ? 136.337 114.077 143.705 1.00 87.75 72 ALA H O 1
ATOM 524 N N . ASP A 1 73 ? 134.294 113.156 143.562 1.00 84.72 73 ASP H N 1
ATOM 525 C CA . ASP A 1 73 ? 133.995 113.733 142.258 1.00 84.72 73 ASP H CA 1
ATOM 526 C C . ASP A 1 73 ? 132.490 113.929 142.151 1.00 84.72 73 ASP H C 1
ATOM 527 O O . ASP A 1 73 ? 131.771 113.890 143.153 1.00 84.72 73 ASP H O 1
ATOM 532 N N . THR A 1 74 ? 132.008 114.109 140.925 1.00 82.10 74 THR H N 1
ATOM 533 C CA . THR A 1 74 ? 130.614 114.461 140.698 1.00 82.10 74 THR H CA 1
ATOM 534 C C . THR A 1 74 ? 129.627 113.302 140.771 1.00 82.10 74 THR H C 1
ATOM 535 O O . THR A 1 74 ? 128.809 113.118 139.864 1.00 82.10 74 THR H O 1
ATOM 539 N N . SER A 1 75 ? 129.631 112.569 141.874 1.00 81.35 75 SER H N 1
ATOM 540 C CA . SER A 1 75 ? 128.645 111.523 142.096 1.00 81.35 75 SER H CA 1
ATOM 541 C C . SER A 1 75 ? 127.347 112.051 142.696 1.00 81.35 75 SER H C 1
ATOM 542 O O . SER A 1 75 ? 126.578 111.258 143.246 1.00 81.35 75 SER H O 1
ATOM 545 N N . LYS A 1 76 ? 127.094 113.361 142.598 1.00 80.42 76 LYS H N 1
ATOM 546 C CA . LYS A 1 76 ? 126.048 114.157 143.245 1.00 80.42 76 LYS H CA 1
ATOM 547 C C . LYS A 1 76 ? 126.399 114.451 144.694 1.00 80.42 76 LYS H C 1
ATOM 548 O O . LYS A 1 76 ? 125.707 115.238 145.331 1.00 80.42 76 LYS H O 1
ATOM 554 N N . ASN A 1 77 ? 127.450 113.854 145.225 1.00 80.29 77 ASN H N 1
ATOM 555 C CA . ASN A 1 77 ? 127.971 114.148 146.554 1.00 80.29 77 ASN H CA 1
ATOM 556 C C . ASN A 1 77 ? 129.462 114.455 146.414 1.00 80.29 77 ASN H C 1
ATOM 557 O O . ASN A 1 77 ? 130.309 113.564 146.356 1.00 80.29 77 ASN H O 1
ATOM 562 N N . THR A 1 78 ? 129.768 115.747 146.396 1.00 73.12 78 THR H N 1
ATOM 563 C CA . THR A 1 78 ? 130.794 116.243 145.493 1.00 73.12 78 THR H CA 1
ATOM 564 C C . THR A 1 78 ? 132.195 116.234 146.094 1.00 73.12 78 THR H C 1
ATOM 565 O O . THR A 1 78 ? 133.144 116.610 145.404 1.00 73.12 78 THR H O 1
ATOM 569 N N . ALA A 1 79 ? 132.358 115.881 147.370 1.00 79.57 79 ALA H N 1
ATOM 570 C CA . ALA A 1 79 ? 133.685 115.451 147.815 1.00 79.57 79 ALA H CA 1
ATOM 571 C C . ALA A 1 79 ? 133.617 114.790 149.186 1.00 79.57 79 ALA H C 1
ATOM 572 O O . ALA A 1 79 ? 132.633 114.931 149.912 1.00 79.57 79 ALA H O 1
ATOM 574 N N . TYR A 1 80 ? 134.676 114.021 149.516 1.00 89.08 80 TYR H N 1
ATOM 575 C CA . TYR A 1 80 ? 134.853 113.441 150.855 1.00 89.08 80 TYR H CA 1
ATOM 576 C C . TYR A 1 80 ? 136.307 113.641 151.306 1.00 89.08 80 TYR H C 1
ATOM 577 O O . TYR A 1 80 ? 137.089 112.698 151.228 1.00 89.08 80 TYR H O 1
ATOM 586 N N . LEU A 1 81 ? 136.662 114.793 151.866 1.00 84.35 81 LEU H N 1
ATOM 587 C CA . LEU A 1 81 ? 138.088 115.047 152.058 1.00 84.35 81 LEU H CA 1
ATOM 588 C C . LEU A 1 81 ? 138.668 114.375 153.296 1.00 84.35 81 LEU H C 1
ATOM 589 O O . LEU A 1 81 ? 138.004 114.196 154.315 1.00 84.35 81 LEU H O 1
ATOM 594 N N . GLN A 1 82 ? 139.953 114.057 153.212 1.00 95.71 82 GLN H N 1
ATOM 595 C CA . GLN A 1 82 ? 140.649 113.297 154.237 1.00 95.71 82 GLN H CA 1
ATOM 596 C C . GLN A 1 82 ? 141.784 114.117 154.833 1.00 95.71 82 GLN H C 1
ATOM 597 O O . GLN A 1 82 ? 142.463 114.858 154.117 1.00 95.71 82 GLN H O 1
ATOM 603 N N . MET A 1 83 ? 141.984 113.976 156.145 1.00 100.42 83 MET H N 1
ATOM 604 C CA . MET A 1 83 ? 142.919 114.839 156.862 1.00 100.42 83 MET H CA 1
ATOM 605 C C . MET A 1 83 ? 144.344 114.286 156.867 1.00 100.42 83 MET H C 1
ATOM 606 O O . MET A 1 83 ? 145.293 115.011 156.552 1.00 100.42 83 MET H O 1
ATOM 611 N N . ASN A 1 84 ? 144.516 113.016 157.247 1.00 101.66 84 ASN H N 1
ATOM 612 C CA . ASN A 1 84 ? 145.835 112.447 157.563 1.00 101.66 84 ASN H CA 1
ATOM 613 C C . ASN A 1 84 ? 146.614 113.307 158.553 1.00 101.66 84 ASN H C 1
ATOM 614 O O . ASN A 1 84 ? 147.834 113.440 158.445 1.00 101.66 84 ASN H O 1
ATOM 619 N N . SER A 1 85 ? 145.932 113.896 159.529 1.00 107.00 85 SER H N 1
ATOM 620 C CA . SER A 1 85 ? 146.635 114.686 160.526 1.00 107.00 85 SER H CA 1
ATOM 621 C C . SER A 1 85 ? 145.798 114.751 161.788 1.00 107.00 85 SER H C 1
ATOM 622 O O . SER A 1 85 ? 144.571 114.834 161.724 1.00 107.00 85 SER H O 1
ATOM 625 N N . LEU A 1 86 ? 146.474 114.717 162.929 1.00 114.16 86 LEU H N 1
ATOM 626 C CA . LEU A 1 86 ? 145.796 114.721 164.208 1.00 114.16 86 LEU H CA 1
ATOM 627 C C . LEU A 1 86 ? 146.404 115.688 165.213 1.00 114.16 86 LEU H C 1
ATOM 628 O O . LEU A 1 86 ? 145.884 115.798 166.328 1.00 114.16 86 LEU H O 1
ATOM 633 N N . ARG A 1 87 ? 147.485 116.374 164.866 1.00 114.81 87 ARG H N 1
ATOM 634 C CA . ARG A 1 87 ? 148.115 117.325 165.779 1.00 114.81 87 ARG H CA 1
ATOM 635 C C . ARG A 1 87 ? 148.434 118.674 165.148 1.00 114.81 87 ARG H C 1
ATOM 636 O O . ARG A 1 87 ? 148.282 119.703 165.809 1.00 114.81 87 ARG H O 1
ATOM 644 N N . ALA A 1 88 ? 148.850 118.704 163.890 1.00 108.01 88 ALA H N 1
ATOM 645 C CA . ALA A 1 88 ? 149.346 119.924 163.272 1.00 108.01 88 ALA H CA 1
ATOM 646 C C . ALA A 1 88 ? 148.298 120.479 162.324 1.00 108.01 88 ALA H C 1
ATOM 647 O O . ALA A 1 88 ? 147.821 119.765 161.436 1.00 108.01 88 ALA H O 1
ATOM 649 N N . GLU A 1 89 ? 147.954 121.752 162.513 1.00 101.07 89 GLU H N 1
ATOM 650 C CA . GLU A 1 89 ? 146.970 122.441 161.686 1.00 101.07 89 GLU H CA 1
ATOM 651 C C . GLU A 1 89 ? 145.698 121.607 161.538 1.00 101.07 89 GLU H C 1
ATOM 652 O O . GLU A 1 89 ? 145.219 121.329 160.438 1.00 101.07 89 GLU H O 1
ATOM 658 N N . ASP A 1 90 ? 145.162 121.184 162.673 1.00 110.19 90 ASP H N 1
ATOM 659 C CA . ASP A 1 90 ? 143.973 120.348 162.735 1.00 110.19 90 ASP H CA 1
ATOM 660 C C . ASP A 1 90 ? 142.829 121.089 163.403 1.00 110.19 90 ASP H C 1
ATOM 661 O O . ASP A 1 90 ? 142.092 120.530 164.216 1.00 110.19 90 ASP H O 1
ATOM 666 N N . THR A 1 91 ? 142.671 122.364 163.066 1.00 103.22 91 THR H N 1
ATOM 667 C CA . THR A 1 91 ? 141.820 123.225 163.874 1.00 103.22 91 THR H CA 1
ATOM 668 C C . THR A 1 91 ? 140.962 124.143 163.003 1.00 103.22 91 THR H C 1
ATOM 669 O O . THR A 1 91 ? 140.265 125.016 163.528 1.00 103.22 91 THR H O 1
ATOM 673 N N . ALA A 1 92 ? 140.937 123.935 161.695 1.00 82.97 92 ALA H N 1
ATOM 674 C CA . ALA A 1 92 ? 140.232 124.858 160.827 1.00 82.97 92 ALA H CA 1
ATOM 675 C C . ALA A 1 92 ? 138.739 124.557 160.820 1.00 82.97 92 ALA H C 1
ATOM 676 O O . ALA A 1 92 ? 138.256 123.649 161.492 1.00 82.97 92 ALA H O 1
ATOM 678 N N . VAL A 1 93 ? 137.995 125.345 160.058 1.00 76.56 93 VAL H N 1
ATOM 679 C CA . VAL A 1 93 ? 136.601 125.061 159.761 1.00 76.56 93 VAL H CA 1
ATOM 680 C C . VAL A 1 93 ? 136.500 124.976 158.246 1.00 76.56 93 VAL H C 1
ATOM 681 O O . VAL A 1 93 ? 136.350 125.985 157.550 1.00 76.56 93 VAL H O 1
ATOM 685 N N . TYR A 1 94 ? 136.586 123.760 157.737 1.00 75.24 94 TYR H N 1
ATOM 686 C CA . TYR A 1 94 ? 136.625 123.526 156.307 1.00 75.24 94 TYR H CA 1
ATOM 687 C C . TYR A 1 94 ? 135.271 123.818 155.696 1.00 75.24 94 TYR H C 1
ATOM 688 O O . TYR A 1 94 ? 134.238 123.659 156.341 1.00 75.24 94 TYR H O 1
ATOM 697 N N . TYR A 1 95 ? 135.274 124.255 154.449 1.00 70.47 95 TYR H N 1
ATOM 698 C CA . TYR A 1 95 ? 134.033 124.702 153.843 1.00 70.47 95 TYR H CA 1
ATOM 699 C C . TYR A 1 95 ? 133.819 124.110 152.458 1.00 70.47 95 TYR H C 1
ATOM 700 O O . TYR A 1 95 ? 134.537 123.194 152.065 1.00 70.47 95 TYR H O 1
ATOM 709 N N . CYS A 1 96 ? 132.807 124.582 151.735 1.00 66.27 96 CYS H N 1
ATOM 710 C CA . CYS A 1 96 ? 132.373 123.940 150.495 1.00 66.27 96 CYS H CA 1
ATOM 711 C C . CYS A 1 96 ? 131.626 124.987 149.684 1.00 66.27 96 CYS H C 1
ATOM 712 O O . CYS A 1 96 ? 130.530 125.378 150.074 1.00 66.27 96 CYS H O 1
ATOM 715 N N . SER A 1 97 ? 132.193 125.452 148.577 1.00 62.09 97 SER H N 1
ATOM 716 C CA . SER A 1 97 ? 131.489 126.445 147.768 1.00 62.09 97 SER H CA 1
ATOM 717 C C . SER A 1 97 ? 130.519 125.739 146.824 1.00 62.09 97 SER H C 1
ATOM 718 O O . SER A 1 97 ? 130.629 125.784 145.598 1.00 62.09 97 SER H O 1
ATOM 721 N N . ARG A 1 98 ? 129.497 125.143 147.428 1.00 72.13 98 ARG H N 1
ATOM 722 C CA . ARG A 1 98 ? 128.553 124.277 146.720 1.00 72.13 98 ARG H CA 1
ATOM 723 C C . ARG A 1 98 ? 127.527 125.033 145.921 1.00 72.13 98 ARG H C 1
ATOM 724 O O . ARG A 1 98 ? 126.340 124.709 145.965 1.00 72.13 98 ARG H O 1
ATOM 732 N N . ALA A 1 99 ? 127.923 126.016 145.212 1.00 70.07 99 ALA H N 1
ATOM 733 C CA . ALA A 1 99 ? 127.055 126.519 144.170 1.00 70.07 99 ALA H CA 1
ATOM 734 C C . ALA A 1 99 ? 127.864 127.020 143.006 1.00 70.07 99 ALA H C 1
ATOM 735 O O . ALA A 1 99 ? 127.287 127.632 142.112 1.00 70.07 99 ALA H O 1
ATOM 737 N N . THR A 1 100 ? 129.177 126.825 143.007 1.00 70.13 100 THR H N 1
ATOM 738 C CA . THR A 1 100 ? 130.020 127.540 142.073 1.00 70.13 100 THR H CA 1
ATOM 739 C C . THR A 1 100 ? 129.697 127.103 140.658 1.00 70.13 100 THR H C 1
ATOM 740 O O . THR A 1 100 ? 130.049 126.011 140.229 1.00 70.13 100 THR H O 1
ATOM 744 N N . ASN A 1 101 ? 129.024 127.974 139.939 1.00 67.37 101 ASN H N 1
ATOM 745 C CA . ASN A 1 101 ? 128.318 127.656 138.716 1.00 67.37 101 ASN H CA 1
ATOM 746 C C . ASN A 1 101 ? 128.398 128.727 137.655 1.00 67.37 101 ASN H C 1
ATOM 747 O O . ASN A 1 101 ? 128.313 128.403 136.468 1.00 67.37 101 ASN H O 1
ATOM 752 N N . ILE A 1 102 ? 128.529 129.984 138.052 1.00 63.41 102 ILE H N 1
ATOM 753 C CA . ILE A 1 102 ? 128.719 131.108 137.143 1.00 63.41 102 ILE H CA 1
ATOM 754 C C . ILE A 1 102 ? 129.668 132.094 137.793 1.00 63.41 102 ILE H C 1
ATOM 755 O O . ILE A 1 102 ? 129.740 132.176 139.024 1.00 63.41 102 ILE H O 1
ATOM 760 N N . PRO A 1 103 ? 130.430 132.849 136.990 1.00 63.17 103 PRO H N 1
ATOM 761 C CA . PRO A 1 103 ? 131.206 133.941 137.589 1.00 63.17 103 PRO H CA 1
ATOM 762 C C . PRO A 1 103 ? 130.345 134.865 138.442 1.00 63.17 103 PRO H C 1
ATOM 763 O O . PRO A 1 103 ? 130.774 135.274 139.530 1.00 63.17 103 PRO H O 1
ATOM 767 N N . VAL A 1 104 ? 129.130 135.196 137.990 1.00 62.10 104 VAL H N 1
ATOM 768 C CA . VAL A 1 104 ? 128.242 136.055 138.761 1.00 62.10 104 VAL H CA 1
ATOM 769 C C . VAL A 1 104 ? 126.840 135.444 138.870 1.00 62.10 104 VAL H C 1
ATOM 770 O O . VAL A 1 104 ? 125.943 135.769 138.088 1.00 62.10 104 VAL H O 1
ATOM 774 N N . TYR A 1 105 ? 126.659 134.549 139.843 1.00 63.75 105 TYR H N 1
ATOM 775 C CA . TYR A 1 105 ? 125.402 134.190 140.507 1.00 63.75 105 TYR H CA 1
ATOM 776 C C . TYR A 1 105 ? 125.728 133.733 141.915 1.00 63.75 105 TYR H C 1
ATOM 777 O O . TYR A 1 105 ? 126.881 133.480 142.250 1.00 63.75 105 TYR H O 1
ATOM 786 N N . ALA A 1 106 ? 124.696 133.641 142.743 1.00 54.50 106 ALA H N 1
ATOM 787 C CA . ALA A 1 106 ? 124.906 133.475 144.170 1.00 54.50 106 ALA H CA 1
ATOM 788 C C . ALA A 1 106 ? 125.757 132.249 144.432 1.00 54.50 106 ALA H C 1
ATOM 789 O O . ALA A 1 106 ? 125.481 131.173 143.906 1.00 54.50 106 ALA H O 1
ATOM 791 N N . PHE A 1 107 ? 126.801 132.406 145.228 1.00 59.15 107 PHE H N 1
ATOM 792 C CA . PHE A 1 107 ? 127.678 131.294 145.555 1.00 59.15 107 PHE H CA 1
ATOM 793 C C . PHE A 1 107 ? 127.213 130.756 146.882 1.00 59.15 107 PHE H C 1
ATOM 794 O O . PHE A 1 107 ? 127.822 131.036 147.914 1.00 59.15 107 PHE H O 1
ATOM 802 N N . ASP A 1 108 ? 126.182 129.933 146.854 1.00 68.04 108 ASP H N 1
ATOM 803 C CA . ASP A 1 108 ? 125.604 129.456 148.098 1.00 68.04 108 ASP H CA 1
ATOM 804 C C . ASP A 1 108 ? 126.641 128.552 148.719 1.00 68.04 108 ASP H C 1
ATOM 805 O O . ASP A 1 108 ? 126.622 127.342 148.538 1.00 68.04 108 ASP H O 1
ATOM 810 N N . TYR A 1 109 ? 127.552 129.160 149.464 1.00 65.52 109 TYR H N 1
ATOM 811 C CA . TYR A 1 109 ? 128.631 128.397 150.059 1.00 65.52 109 TYR H CA 1
ATOM 812 C C . TYR A 1 109 ? 128.140 127.241 150.898 1.00 65.52 109 TYR H C 1
ATOM 813 O O . TYR A 1 109 ? 127.955 126.131 150.402 1.00 65.52 109 TYR H O 1
ATOM 822 N N . TRP A 1 110 ? 127.901 127.481 152.165 1.00 70.07 110 TRP H N 1
ATOM 823 C CA . TRP A 1 110 ? 128.097 126.379 153.079 1.00 70.07 110 TRP H CA 1
ATOM 824 C C . TRP A 1 110 ? 127.580 126.773 154.442 1.00 70.07 110 TRP H C 1
ATOM 825 O O . TRP A 1 110 ? 127.136 127.908 154.640 1.00 70.07 110 TRP H O 1
ATOM 836 N N . GLY A 1 111 ? 127.636 125.850 155.388 1.00 78.16 111 GLY H N 1
ATOM 837 C CA . GLY A 1 111 ? 127.270 126.221 156.730 1.00 78.16 111 GLY H CA 1
ATOM 838 C C . GLY A 1 111 ? 128.083 125.577 157.822 1.00 78.16 111 GLY H C 1
ATOM 839 O O . GLY A 1 111 ? 127.738 125.753 158.993 1.00 78.16 111 GLY H O 1
ATOM 840 N N . GLN A 1 112 ? 129.156 124.862 157.501 1.00 79.26 112 GLN H N 1
ATOM 841 C CA . GLN A 1 112 ? 129.723 124.022 158.546 1.00 79.26 112 GLN H CA 1
ATOM 842 C C . GLN A 1 112 ? 131.041 123.434 158.057 1.00 79.26 112 GLN H C 1
ATOM 843 O O . GLN A 1 112 ? 131.438 123.614 156.904 1.00 79.26 112 GLN H O 1
ATOM 849 N N . GLY A 1 113 ? 131.712 122.729 158.956 1.00 79.10 113 GLY H N 1
ATOM 850 C CA . GLY A 1 113 ? 133.013 122.139 158.743 1.00 79.10 113 GLY H CA 1
ATOM 851 C C . GLY A 1 113 ? 133.764 122.405 160.022 1.00 79.10 113 GLY H C 1
ATOM 852 O O . GLY A 1 113 ? 133.658 123.507 160.559 1.00 79.10 113 GLY H O 1
ATOM 853 N N . THR A 1 114 ? 134.500 121.437 160.551 1.00 92.87 114 THR H N 1
ATOM 854 C CA . THR A 1 114 ? 135.018 121.596 161.900 1.00 92.87 114 THR H CA 1
ATOM 855 C C . THR A 1 114 ? 136.415 121.008 162.001 1.00 92.87 114 THR H C 1
ATOM 856 O O . THR A 1 114 ? 137.119 120.833 161.003 1.00 92.87 114 THR H O 1
ATOM 860 N N . LEU A 1 115 ? 136.794 120.687 163.229 1.00 104.81 115 LEU H N 1
ATOM 861 C CA . LEU A 1 115 ? 138.180 120.624 163.651 1.00 104.81 115 LEU H CA 1
ATOM 862 C C . LEU A 1 115 ? 138.312 119.476 164.637 1.00 104.81 115 LEU H C 1
ATOM 863 O O . LEU A 1 115 ? 137.436 118.613 164.736 1.00 104.81 115 LEU H O 1
ATOM 868 N N . VAL A 1 116 ? 139.415 119.451 165.376 1.00 116.50 116 VAL H N 1
ATOM 869 C CA . VAL A 1 116 ? 139.422 118.697 166.619 1.00 116.50 116 VAL H CA 1
ATOM 870 C C . VAL A 1 116 ? 139.182 119.614 167.813 1.00 116.50 116 VAL H C 1
ATOM 871 O O . VAL A 1 116 ? 138.101 119.585 168.411 1.00 116.50 116 VAL H O 1
ATOM 875 N N . THR A 1 117 ? 140.165 120.452 168.141 1.00 140.36 117 THR H N 1
ATOM 876 C CA . THR A 1 117 ? 140.180 121.444 169.210 1.00 140.36 117 THR H CA 1
ATOM 877 C C . THR A 1 117 ? 141.617 121.954 169.181 1.00 140.36 117 THR H C 1
ATOM 878 O O . THR A 1 117 ? 142.434 121.396 168.443 1.00 140.36 117 THR H O 1
ATOM 882 N N . VAL A 1 118 ? 141.970 122.994 169.938 1.00 151.15 118 VAL H N 1
ATOM 883 C CA . VAL A 1 118 ? 143.398 123.183 170.173 1.00 151.15 118 VAL H CA 1
ATOM 884 C C . VAL A 1 118 ? 143.917 122.098 171.115 1.00 151.15 118 VAL H C 1
ATOM 885 O O . VAL A 1 118 ? 145.051 121.627 170.966 1.00 151.15 118 VAL H O 1
ATOM 889 N N . SER A 1 119 ? 143.103 121.678 172.082 1.00 150.65 119 SER H N 1
ATOM 890 C CA . SER A 1 119 ? 143.437 120.553 172.943 1.00 150.65 119 SER H CA 1
ATOM 891 C C . SER A 1 119 ? 143.090 119.228 172.261 1.00 150.65 119 SER H C 1
ATOM 892 O O . SER A 1 119 ? 142.425 119.189 171.224 1.00 150.65 119 SER H O 1
ATOM 895 N N . SER A 1 120 ? 143.563 118.128 172.849 1.00 147.56 120 SER H N 1
ATOM 896 C CA . SER A 1 120 ? 143.410 116.805 172.252 1.00 147.56 120 SER H CA 1
ATOM 897 C C . SER A 1 120 ? 143.027 115.763 173.300 1.00 147.56 120 SER H C 1
ATOM 898 O O . SER A 1 120 ? 143.057 116.015 174.507 1.00 147.56 120 SER H O 1
ATOM 901 N N . ALA A 1 121 ? 142.648 114.582 172.801 1.00 150.61 121 ALA H N 1
ATOM 902 C CA . ALA A 1 121 ? 142.558 113.356 173.598 1.00 150.61 121 ALA H CA 1
ATOM 903 C C . ALA A 1 121 ? 141.388 113.368 174.583 1.00 150.61 121 ALA H C 1
ATOM 904 O O . ALA A 1 121 ? 141.575 113.353 175.802 1.00 150.61 121 ALA H O 1
ATOM 906 N N . SER A 1 122 ? 140.166 113.392 174.043 1.00 159.81 122 SER H N 1
ATOM 907 C CA . SER A 1 122 ? 138.982 112.943 174.777 1.00 159.81 122 SER H CA 1
ATOM 908 C C . SER A 1 122 ? 138.767 113.683 176.093 1.00 159.81 122 SER H C 1
ATOM 909 O O . SER A 1 122 ? 138.961 113.098 177.165 1.00 159.81 122 SER H O 1
ATOM 912 N N . THR A 1 123 ? 138.403 114.964 176.015 1.00 171.98 123 THR H N 1
ATOM 913 C CA . THR A 1 123 ? 138.329 115.829 177.188 1.00 171.98 123 THR H CA 1
ATOM 914 C C . THR A 1 123 ? 137.585 115.170 178.348 1.00 171.98 123 THR H C 1
ATOM 915 O O . THR A 1 123 ? 136.632 114.408 178.161 1.00 171.98 123 THR H O 1
ATOM 919 N N . LYS A 1 124 ? 138.026 115.503 179.558 1.00 174.12 124 LYS H N 1
ATOM 920 C CA . LYS A 1 124 ? 137.483 114.952 180.786 1.00 174.12 124 LYS H CA 1
ATOM 921 C C . LYS A 1 124 ? 136.091 115.524 181.062 1.00 174.12 124 LYS H C 1
ATOM 922 O O . LYS A 1 124 ? 135.629 116.465 180.412 1.00 174.12 124 LYS H O 1
ATOM 928 N N . GLY A 1 125 ? 135.412 114.915 182.032 1.00 177.77 125 GLY H N 1
ATOM 929 C CA . GLY A 1 125 ? 134.118 115.352 182.491 1.00 177.77 125 GLY H CA 1
ATOM 930 C C . GLY A 1 125 ? 134.138 116.721 183.143 1.00 177.77 125 GLY H C 1
ATOM 931 O O . GLY A 1 125 ? 135.145 117.175 183.693 1.00 177.77 125 GLY H O 1
ATOM 932 N N . PRO A 1 126 ? 133.002 117.402 183.076 1.00 180.48 126 PRO H N 1
ATOM 933 C CA . PRO A 1 126 ? 132.938 118.802 183.504 1.00 180.48 126 PRO H CA 1
ATOM 934 C C . PRO A 1 126 ? 133.053 118.968 185.009 1.00 180.48 126 PRO H C 1
ATOM 935 O O . PRO A 1 126 ? 132.995 118.005 185.777 1.00 180.48 126 PRO H O 1
ATOM 939 N N . SER A 1 127 ? 133.250 120.218 185.420 1.00 183.71 127 SER H N 1
ATOM 940 C CA . SER A 1 127 ? 133.025 120.654 186.792 1.00 183.71 127 SER H CA 1
ATOM 941 C C . SER A 1 127 ? 132.168 121.916 186.767 1.00 183.71 127 SER H C 1
ATOM 942 O O . SER A 1 127 ? 132.486 122.864 186.044 1.00 183.71 127 SER H O 1
ATOM 945 N N . VAL A 1 128 ? 131.103 121.940 187.572 1.00 185.73 128 VAL H N 1
ATOM 946 C CA . VAL A 1 128 ? 130.081 122.983 187.517 1.00 185.73 128 VAL H CA 1
ATOM 947 C C . VAL A 1 128 ? 130.170 123.886 188.744 1.00 185.73 128 VAL H C 1
ATOM 948 O O . VAL A 1 128 ? 130.072 123.420 189.884 1.00 185.73 128 VAL H O 1
ATOM 952 N N . PHE A 1 129 ? 130.310 125.185 188.497 1.00 190.05 129 PHE H N 1
ATOM 953 C CA . PHE A 1 129 ? 130.566 126.189 189.534 1.00 190.05 129 PHE H CA 1
ATOM 954 C C . PHE A 1 129 ? 129.651 127.395 189.369 1.00 190.05 129 PHE H C 1
ATOM 955 O O . PHE A 1 129 ? 129.838 128.181 188.417 1.00 190.05 129 PHE H O 1
ATOM 963 N N . PRO A 1 130 ? 128.675 127.594 190.251 1.00 191.48 130 PRO H N 1
ATOM 964 C CA . PRO A 1 130 ? 127.879 128.825 190.210 1.00 191.48 130 PRO H CA 1
ATOM 965 C C . PRO A 1 130 ? 128.634 130.002 190.807 1.00 191.48 130 PRO H C 1
ATOM 966 O O . PRO A 1 130 ? 129.609 129.847 191.546 1.00 191.48 130 PRO H O 1
ATOM 970 N N . LEU A 1 131 ? 128.166 131.202 190.479 1.00 190.45 131 LEU H N 1
ATOM 971 C CA . LEU A 1 131 ? 128.697 132.430 191.054 1.00 190.45 131 LEU H CA 1
ATOM 972 C C . LEU A 1 131 ? 127.577 133.150 191.788 1.00 190.45 131 LEU H C 1
ATOM 973 O O . LEU A 1 131 ? 126.517 133.405 191.209 1.00 190.45 131 LEU H O 1
ATOM 978 N N . ALA A 1 132 ? 127.820 133.494 193.053 1.00 195.59 132 ALA H N 1
ATOM 979 C CA . ALA A 1 132 ? 126.796 134.091 193.895 1.00 195.59 132 ALA H CA 1
ATOM 980 C C . ALA A 1 132 ? 127.061 135.575 194.072 1.00 195.59 132 ALA H C 1
ATOM 981 O O . ALA A 1 132 ? 128.158 135.955 194.505 1.00 195.59 132 ALA H O 1
ATOM 983 N N . PRO A 1 133 ? 126.092 136.434 193.759 1.00 196.13 133 PRO H N 1
ATOM 984 C CA . PRO A 1 133 ? 126.356 137.879 193.746 1.00 196.13 133 PRO H CA 1
ATOM 985 C C . PRO A 1 133 ? 126.718 138.424 195.121 1.00 196.13 133 PRO H C 1
ATOM 986 O O . PRO A 1 133 ? 126.217 137.964 196.149 1.00 196.13 133 PRO H O 1
ATOM 990 N N . SER A 1 134 ? 127.612 139.418 195.123 1.00 198.93 134 SER H N 1
ATOM 991 C CA . SER A 1 134 ? 128.054 140.029 196.373 1.00 198.93 134 SER H CA 1
ATOM 992 C C . SER A 1 134 ? 126.958 140.878 197.007 1.00 198.93 134 SER H C 1
ATOM 993 O O . SER A 1 134 ? 126.800 140.883 198.234 1.00 198.93 134 SER H O 1
ATOM 996 N N . SER A 1 135 ? 126.209 141.615 196.188 1.00 193.11 135 SER H N 1
ATOM 997 C CA . SER A 1 135 ? 125.202 142.569 196.652 1.00 193.11 135 SER H CA 1
ATOM 998 C C . SER A 1 135 ? 125.825 143.642 197.535 1.00 193.11 135 SER H C 1
ATOM 999 O O . SER A 1 135 ? 125.997 144.783 197.106 1.00 193.11 135 SER H O 1
ATOM 1002 N N . SER A 1 139 ? 124.503 143.556 193.652 1.00 186.74 140 SER H N 1
ATOM 1003 C CA . SER A 1 139 ? 123.091 143.558 193.313 1.00 186.74 140 SER H CA 1
ATOM 1004 C C . SER A 1 139 ? 122.654 144.947 192.874 1.00 186.74 140 SER H C 1
ATOM 1005 O O . SER A 1 139 ? 121.547 145.132 192.369 1.00 186.74 140 SER H O 1
ATOM 1008 N N . GLY A 1 140 ? 123.531 145.925 193.080 1.00 187.73 141 GLY H N 1
ATOM 1009 C CA . GLY A 1 140 ? 123.250 147.264 192.593 1.00 187.73 141 GLY H CA 1
ATOM 1010 C C . GLY A 1 140 ? 123.166 147.285 191.077 1.00 187.73 141 GLY H C 1
ATOM 1011 O O . GLY A 1 140 ? 123.989 146.686 190.381 1.00 187.73 141 GLY H O 1
ATOM 1012 N N . GLY A 1 141 ? 122.169 147.996 190.567 1.00 188.23 142 GLY H N 1
ATOM 1013 C CA . GLY A 1 141 ? 121.930 147.998 189.134 1.00 188.23 142 GLY H CA 1
ATOM 1014 C C . GLY A 1 141 ? 121.589 146.600 188.656 1.00 188.23 142 GLY H C 1
ATOM 1015 O O . GLY A 1 141 ? 120.647 145.963 189.145 1.00 188.23 142 GLY H O 1
ATOM 1016 N N . THR A 1 142 ? 122.357 146.103 187.690 1.00 186.21 143 THR H N 1
ATOM 1017 C CA . THR A 1 142 ? 122.164 144.741 187.217 1.00 186.21 143 THR H CA 1
ATOM 1018 C C . THR A 1 142 ? 122.523 143.746 188.313 1.00 186.21 143 THR H C 1
ATOM 1019 O O . THR A 1 142 ? 123.595 143.824 188.919 1.00 186.21 143 THR H O 1
ATOM 1023 N N . ALA A 1 143 ? 121.622 142.801 188.559 1.00 188.90 144 ALA H N 1
ATOM 1024 C CA . ALA A 1 143 ? 121.836 141.744 189.539 1.00 188.90 144 ALA H CA 1
ATOM 1025 C C . ALA A 1 143 ? 121.967 140.423 188.799 1.00 188.90 144 ALA H C 1
ATOM 1026 O O . ALA A 1 143 ? 121.019 139.981 188.142 1.00 188.90 144 ALA H O 1
ATOM 1028 N N . ALA A 1 144 ? 123.136 139.798 188.908 1.00 187.83 145 ALA H N 1
ATOM 1029 C CA . ALA A 1 144 ? 123.430 138.571 188.184 1.00 187.83 145 ALA H CA 1
ATOM 1030 C C . ALA A 1 144 ? 124.027 137.543 189.129 1.00 187.83 145 ALA H C 1
ATOM 1031 O O . ALA A 1 144 ? 124.938 137.855 189.903 1.00 187.83 145 ALA H O 1
ATOM 1033 N N . LEU A 1 145 ? 123.515 136.322 189.060 1.00 184.88 146 LEU H N 1
ATOM 1034 C CA . LEU A 1 145 ? 124.084 135.183 189.760 1.00 184.88 146 LEU H CA 1
ATOM 1035 C C . LEU A 1 145 ? 124.665 134.258 188.702 1.00 184.88 146 LEU H C 1
ATOM 1036 O O . LEU A 1 145 ? 123.924 133.727 187.869 1.00 184.88 146 LEU H O 1
ATOM 1041 N N . GLY A 1 146 ? 125.978 134.072 188.730 1.00 185.71 147 GLY H N 1
ATOM 1042 C CA . GLY A 1 146 ? 126.641 133.364 187.660 1.00 185.71 147 GLY H CA 1
ATOM 1043 C C . GLY A 1 146 ? 126.667 131.865 187.859 1.00 185.71 147 GLY H C 1
ATOM 1044 O O . GLY A 1 146 ? 126.536 131.363 188.969 1.00 185.71 147 GLY H O 1
ATOM 1045 N N . CYS A 1 147 ? 126.808 131.145 186.751 1.00 183.42 148 CYS H N 1
ATOM 1046 C CA . CYS A 1 147 ? 126.987 129.700 186.772 1.00 183.42 148 CYS H CA 1
ATOM 1047 C C . CYS A 1 147 ? 128.072 129.357 185.761 1.00 183.42 148 CYS H C 1
ATOM 1048 O O . CYS A 1 147 ? 127.968 129.737 184.592 1.00 183.42 148 CYS H O 1
ATOM 1051 N N . LEU A 1 148 ? 129.114 128.660 186.206 1.00 182.39 149 LEU H N 1
ATOM 1052 C CA . LEU A 1 148 ? 130.263 128.346 185.364 1.00 182.39 149 LEU H CA 1
ATOM 1053 C C . LEU A 1 148 ? 130.535 126.852 185.405 1.00 182.39 149 LEU H C 1
ATOM 1054 O O . LEU A 1 148 ? 130.460 126.235 186.469 1.00 182.39 149 LEU H O 1
ATOM 1059 N N . VAL A 1 149 ? 130.840 126.272 184.247 1.00 180.60 150 VAL H N 1
ATOM 1060 C CA . VAL A 1 149 ? 131.138 124.850 184.146 1.00 180.60 150 VAL H CA 1
ATOM 1061 C C . VAL A 1 149 ? 132.466 124.704 183.412 1.00 180.60 150 VAL H C 1
ATOM 1062 O O . VAL A 1 149 ? 132.722 125.409 182.430 1.00 180.60 150 VAL H O 1
ATOM 1066 N N . LYS A 1 150 ? 133.314 123.796 183.887 1.00 179.41 151 LYS H N 1
ATOM 1067 C CA . LYS A 1 150 ? 134.704 123.757 183.461 1.00 179.41 151 LYS H CA 1
ATOM 1068 C C . LYS A 1 150 ? 135.076 122.343 183.023 1.00 179.41 151 LYS H C 1
ATOM 1069 O O . LYS A 1 150 ? 134.362 121.383 183.312 1.00 179.41 151 LYS H O 1
ATOM 1075 N N . ASP A 1 151 ? 136.201 122.228 182.305 1.00 178.66 152 ASP H N 1
ATOM 1076 C CA . ASP A 1 151 ? 136.812 120.951 181.924 1.00 178.66 152 ASP H CA 1
ATOM 1077 C C . ASP A 1 151 ? 136.001 120.051 180.991 1.00 178.66 152 ASP H C 1
ATOM 1078 O O . ASP A 1 151 ? 135.583 118.962 181.395 1.00 178.66 152 ASP H O 1
ATOM 1083 N N . TYR A 1 152 ? 135.784 120.480 179.748 1.00 177.67 153 TYR H N 1
ATOM 1084 C CA . TYR A 1 152 ? 135.105 119.657 178.750 1.00 177.67 153 TYR H CA 1
ATOM 1085 C C . TYR A 1 152 ? 135.492 120.151 177.360 1.00 177.67 153 TYR H C 1
ATOM 1086 O O . TYR A 1 152 ? 136.491 120.853 177.186 1.00 177.67 153 TYR H O 1
ATOM 1095 N N . PHE A 1 153 ? 134.706 119.746 176.361 1.00 178.51 154 PHE H N 1
ATOM 1096 C CA . PHE A 1 153 ? 134.984 120.094 174.973 1.00 178.51 154 PHE H CA 1
ATOM 1097 C C . PHE A 1 153 ? 134.691 121.569 174.693 1.00 178.51 154 PHE H C 1
ATOM 1098 O O . PHE A 1 153 ? 134.058 122.254 175.498 1.00 178.51 154 PHE H O 1
ATOM 1106 N N . PRO A 1 154 ? 135.190 122.091 173.568 1.00 177.60 155 PRO H N 1
ATOM 1107 C CA . PRO A 1 154 ? 134.765 123.427 173.124 1.00 177.60 155 PRO H CA 1
ATOM 1108 C C . PRO A 1 154 ? 133.287 123.541 172.812 1.00 177.60 155 PRO H C 1
ATOM 1109 O O . PRO A 1 154 ? 132.753 124.656 172.815 1.00 177.60 155 PRO H O 1
ATOM 1113 N N . GLU A 1 155 ? 132.616 122.434 172.514 1.00 180.03 156 GLU H N 1
ATOM 1114 C CA . GLU A 1 155 ? 131.288 122.465 171.913 1.00 180.03 156 GLU H CA 1
ATOM 1115 C C . GLU A 1 155 ? 130.263 123.150 172.813 1.00 180.03 156 GLU H C 1
ATOM 1116 O O . GLU A 1 155 ? 130.368 123.082 174.043 1.00 180.03 156 GLU H O 1
ATOM 1122 N N . PRO A 1 156 ? 129.260 123.807 172.234 1.00 184.67 157 PRO H N 1
ATOM 1123 C CA . PRO A 1 156 ? 128.304 124.583 173.037 1.00 184.67 157 PRO H CA 1
ATOM 1124 C C . PRO A 1 156 ? 127.322 123.703 173.801 1.00 184.67 157 PRO H C 1
ATOM 1125 O O . PRO A 1 156 ? 127.197 122.500 173.561 1.00 184.67 157 PRO H O 1
ATOM 1129 N N . VAL A 1 157 ? 126.604 124.343 174.731 1.00 188.25 158 VAL H N 1
ATOM 1130 C CA . VAL A 1 157 ? 125.785 123.646 175.722 1.00 188.25 158 VAL H CA 1
ATOM 1131 C C . VAL A 1 157 ? 124.327 124.090 175.655 1.00 188.25 158 VAL H C 1
ATOM 1132 O O . VAL A 1 157 ? 123.964 124.972 174.869 1.00 188.25 158 VAL H O 1
ATOM 1136 N N . THR A 1 158 ? 123.488 123.476 176.491 1.00 187.05 159 THR H N 1
ATOM 1137 C CA . THR A 1 158 ? 122.174 123.996 176.853 1.00 187.05 159 THR H CA 1
ATOM 1138 C C . THR A 1 158 ? 122.103 124.100 178.372 1.00 187.05 159 THR H C 1
ATOM 1139 O O . THR A 1 158 ? 122.446 123.146 179.078 1.00 187.05 159 THR H O 1
ATOM 1143 N N . VAL A 1 159 ? 121.666 125.253 178.873 1.00 183.85 160 VAL H N 1
ATOM 1144 C CA . VAL A 1 159 ? 121.651 125.540 180.303 1.00 183.85 160 VAL H CA 1
ATOM 1145 C C . VAL A 1 159 ? 120.206 125.725 180.747 1.00 183.85 160 VAL H C 1
ATOM 1146 O O . VAL A 1 159 ? 119.407 126.358 180.046 1.00 183.85 160 VAL H O 1
ATOM 1150 N N . SER A 1 160 ? 119.862 125.141 181.893 1.00 183.60 161 SER H N 1
ATOM 1151 C CA . SER A 1 160 ? 118.516 125.224 182.443 1.00 183.60 161 SER H CA 1
ATOM 1152 C C . SER A 1 160 ? 118.544 125.984 183.761 1.00 183.60 161 SER H C 1
ATOM 1153 O O . SER A 1 160 ? 119.358 125.685 184.642 1.00 183.60 161 SER H O 1
ATOM 1156 N N . TRP A 1 161 ? 117.651 126.962 183.885 1.00 183.05 162 TRP H N 1
ATOM 1157 C CA . TRP A 1 161 ? 117.528 127.800 185.066 1.00 183.05 162 TRP H CA 1
ATOM 1158 C C . TRP A 1 161 ? 116.074 127.871 185.513 1.00 183.05 162 TRP H C 1
ATOM 1159 O O . TRP A 1 161 ? 115.144 127.630 184.738 1.00 183.05 162 TRP H O 1
ATOM 1170 N N . ASN A 1 162 ? 115.895 128.227 186.788 1.00 183.08 163 ASN H N 1
ATOM 1171 C CA . ASN A 1 162 ? 114.583 128.222 187.437 1.00 183.08 163 ASN H CA 1
ATOM 1172 C C . ASN A 1 162 ? 113.924 126.852 187.324 1.00 183.08 163 ASN H C 1
ATOM 1173 O O . ASN A 1 162 ? 112.749 126.736 186.970 1.00 183.08 163 ASN H O 1
ATOM 1178 N N . SER A 1 163 ? 114.697 125.804 187.622 1.00 183.39 164 SER H N 1
ATOM 1179 C CA . SER A 1 163 ? 114.280 124.415 187.423 1.00 183.39 164 SER H CA 1
ATOM 1180 C C . SER A 1 163 ? 113.999 124.133 185.951 1.00 183.39 164 SER H C 1
ATOM 1181 O O . SER A 1 163 ? 113.152 123.302 185.614 1.00 183.39 164 SER H O 1
ATOM 1184 N N . GLY A 1 164 ? 114.712 124.829 185.069 1.00 184.37 165 GLY H N 1
ATOM 1185 C CA . GLY A 1 164 ? 114.502 124.722 183.646 1.00 184.37 165 GLY H CA 1
ATOM 1186 C C . GLY A 1 164 ? 113.349 125.541 183.116 1.00 184.37 165 GLY H C 1
ATOM 1187 O O . GLY A 1 164 ? 113.173 125.616 181.892 1.00 184.37 165 GLY H O 1
ATOM 1188 N N . ALA A 1 165 ? 112.557 126.157 183.995 1.00 182.84 166 ALA H N 1
ATOM 1189 C CA . ALA A 1 165 ? 111.421 126.949 183.539 1.00 182.84 166 ALA H CA 1
ATOM 1190 C C . ALA A 1 165 ? 111.885 128.214 182.831 1.00 182.84 166 ALA H C 1
ATOM 1191 O O . ALA A 1 165 ? 111.375 128.565 181.761 1.00 182.84 166 ALA H O 1
ATOM 1193 N N . LEU A 1 166 ? 112.866 128.906 183.404 1.00 182.61 167 LEU H N 1
ATOM 1194 C CA . LEU A 1 166 ? 113.289 130.214 182.914 1.00 182.61 167 LEU H CA 1
ATOM 1195 C C . LEU A 1 166 ? 114.672 130.079 182.294 1.00 182.61 167 LEU H C 1
ATOM 1196 O O . LEU A 1 166 ? 115.671 129.944 183.007 1.00 182.61 167 LEU H O 1
ATOM 1201 N N . THR A 1 167 ? 114.725 130.107 180.969 1.00 182.23 168 THR H N 1
ATOM 1202 C CA . THR A 1 167 ? 115.986 130.230 180.258 1.00 182.23 168 THR H CA 1
ATOM 1203 C C . THR A 1 167 ? 116.331 131.676 179.929 1.00 182.23 168 THR H C 1
ATOM 1204 O O . THR A 1 167 ? 117.399 131.929 179.368 1.00 182.23 168 THR H O 1
ATOM 1208 N N . SER A 1 168 ? 115.455 132.626 180.245 1.00 182.73 169 SER H N 1
ATOM 1209 C CA . SER A 1 168 ? 115.759 134.027 180.000 1.00 182.73 169 SER H CA 1
ATOM 1210 C C . SER A 1 168 ? 116.810 134.529 180.985 1.00 182.73 169 SER H C 1
ATOM 1211 O O . SER A 1 168 ? 116.864 134.105 182.143 1.00 182.73 169 SER H O 1
ATOM 1214 N N . GLY A 1 169 ? 117.656 135.442 180.507 1.00 183.17 170 GLY H N 1
ATOM 1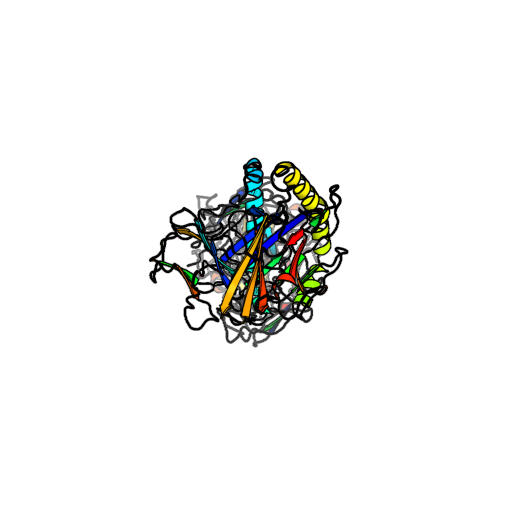215 C CA . GLY A 1 169 ? 118.714 136.019 181.307 1.00 183.17 170 GLY H CA 1
ATOM 1216 C C . GLY A 1 169 ? 120.022 135.262 181.295 1.00 183.17 170 GLY H C 1
ATOM 1217 O O . GLY A 1 169 ? 121.051 135.832 181.677 1.00 183.17 170 GLY H O 1
ATOM 1218 N N . VAL A 1 170 ? 120.025 134.001 180.864 1.00 181.83 171 VAL H N 1
ATOM 1219 C CA . VAL A 1 170 ? 121.240 133.201 180.912 1.00 181.83 171 VAL H CA 1
ATOM 1220 C C . VAL A 1 170 ? 122.238 133.720 179.885 1.00 181.83 171 VAL H C 1
ATOM 1221 O O . VAL A 1 170 ? 121.867 134.295 178.853 1.00 181.83 171 VAL H O 1
ATOM 1225 N N . HIS A 1 171 ? 123.519 133.510 180.161 1.00 181.78 172 HIS H N 1
ATOM 1226 C CA . HIS A 1 171 ? 124.576 133.896 179.240 1.00 181.78 172 HIS H CA 1
ATOM 1227 C C . HIS A 1 171 ? 125.155 132.639 178.607 1.00 181.78 172 HIS H C 1
ATOM 1228 O O . HIS A 1 171 ? 125.696 131.779 179.310 1.00 181.78 172 HIS H O 1
ATOM 1235 N N . THR A 1 172 ? 125.016 132.527 177.288 1.00 184.92 173 THR H N 1
ATOM 1236 C CA . THR A 1 172 ? 125.714 131.488 176.545 1.00 184.92 173 THR H CA 1
ATOM 1237 C C . THR A 1 172 ? 127.162 131.899 176.325 1.00 184.92 173 THR H C 1
ATOM 1238 O O . THR A 1 172 ? 127.449 133.018 175.892 1.00 184.92 173 THR H O 1
ATOM 1242 N N . PHE A 1 173 ? 128.079 130.982 176.608 1.00 180.39 174 PHE H N 1
ATOM 1243 C CA . PHE A 1 173 ? 129.480 131.338 176.669 1.00 180.39 174 PHE H CA 1
ATOM 1244 C C . PHE A 1 173 ? 130.277 130.362 175.816 1.00 180.39 174 PHE H C 1
ATOM 1245 O O . PHE A 1 173 ? 130.069 129.151 175.913 1.00 180.39 174 PHE H O 1
ATOM 1253 N N . PRO A 1 174 ? 131.144 130.849 174.937 1.00 181.52 175 PRO H N 1
ATOM 1254 C CA . PRO A 1 174 ? 132.085 129.952 174.262 1.00 181.52 175 PRO H CA 1
ATOM 1255 C C . PRO A 1 174 ? 133.253 129.609 175.175 1.00 181.52 175 PRO H C 1
ATOM 1256 O O . PRO A 1 174 ? 133.441 130.184 176.248 1.00 181.52 175 PRO H O 1
ATOM 1260 N N . ALA A 1 175 ? 134.039 128.637 174.732 1.00 176.46 176 ALA H N 1
ATOM 1261 C CA . ALA A 1 175 ? 135.145 128.093 175.506 1.00 176.46 176 ALA H CA 1
ATOM 1262 C C . ALA A 1 175 ? 136.462 128.370 174.797 1.00 176.46 176 ALA H C 1
ATOM 1263 O O . ALA A 1 175 ? 136.537 128.291 173.567 1.00 176.46 176 ALA H O 1
ATOM 1265 N N . VAL A 1 176 ? 137.495 128.700 175.572 1.00 177.41 177 VAL H N 1
ATOM 1266 C CA . VAL A 1 176 ? 138.850 128.810 175.054 1.00 177.41 177 VAL H CA 1
ATOM 1267 C C . VAL A 1 176 ? 139.746 127.878 175.857 1.00 177.41 177 VAL H C 1
ATOM 1268 O O . VAL A 1 176 ? 139.416 127.462 176.970 1.00 177.41 177 VAL H O 1
ATOM 1272 N N . LEU A 1 177 ? 140.891 127.543 175.270 1.00 172.74 178 LEU H N 1
ATOM 1273 C CA . LEU A 1 177 ? 141.835 126.653 175.931 1.00 172.74 178 LEU H CA 1
ATOM 1274 C C . LEU A 1 177 ? 142.415 127.319 177.175 1.00 172.74 178 LEU H C 1
ATOM 1275 O O . LEU A 1 177 ? 142.665 128.528 177.207 1.00 172.74 178 LEU H O 1
ATOM 1280 N N . GLN A 1 178 ? 142.636 126.511 178.209 1.00 178.94 179 GLN H N 1
ATOM 1281 C CA . GLN A 1 178 ? 143.157 126.986 179.482 1.00 178.94 179 GLN H CA 1
ATOM 1282 C C . GLN A 1 178 ? 144.378 126.148 179.831 1.00 178.94 179 GLN H C 1
ATOM 1283 O O . GLN A 1 178 ? 144.803 125.282 179.060 1.00 178.94 179 GLN H O 1
ATOM 1289 N N . SER A 1 179 ? 144.960 126.422 180.999 1.00 179.42 180 SER H N 1
ATOM 1290 C CA . SER A 1 179 ? 146.081 125.612 181.462 1.00 179.42 180 SER H CA 1
ATOM 1291 C C . SER A 1 179 ? 145.678 124.154 181.648 1.00 179.42 180 SER H C 1
ATOM 1292 O O . SER A 1 179 ? 146.527 123.260 181.560 1.00 179.42 180 SER H O 1
ATOM 1295 N N . SER A 1 180 ? 144.392 123.897 181.908 1.00 177.51 181 SER H N 1
ATOM 1296 C CA . SER A 1 180 ? 143.928 122.524 182.075 1.00 177.51 181 SER H CA 1
ATOM 1297 C C . SER A 1 180 ? 144.052 121.734 180.779 1.00 177.51 181 SER H C 1
ATOM 1298 O O . SER A 1 180 ? 144.283 120.520 180.803 1.00 177.51 181 SER H O 1
ATOM 1301 N N . GLY A 1 181 ? 143.902 122.400 179.640 1.00 172.24 182 GLY H N 1
ATOM 1302 C CA . GLY A 1 181 ? 143.738 121.684 178.395 1.00 172.24 182 GLY H CA 1
ATOM 1303 C C . GLY A 1 181 ? 142.324 121.225 178.143 1.00 172.24 182 GLY H C 1
ATOM 1304 O O . GLY A 1 181 ? 142.095 120.437 177.220 1.00 172.24 182 GLY H O 1
ATOM 1305 N N . LEU A 1 182 ? 141.374 121.673 178.953 1.00 176.37 183 LEU H N 1
ATOM 1306 C CA . LEU A 1 182 ? 139.989 121.243 178.879 1.00 176.37 183 LE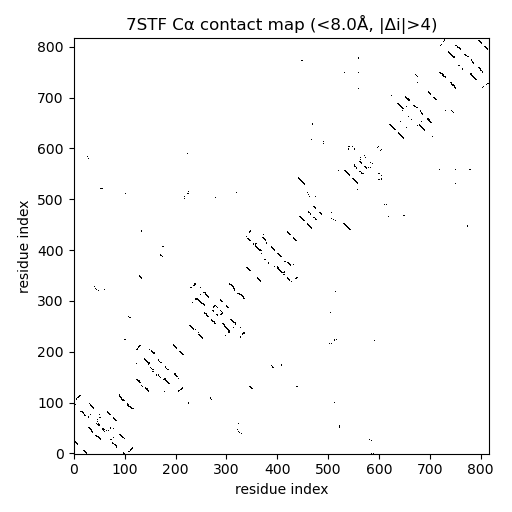U H CA 1
ATOM 1307 C C . LEU A 1 182 ? 139.112 122.478 178.731 1.00 176.37 183 LEU H C 1
ATOM 1308 O O . LEU A 1 182 ? 139.208 123.407 179.540 1.00 176.37 183 LEU H O 1
ATOM 1313 N N . TYR A 1 183 ? 138.265 122.496 177.708 1.00 173.59 184 TYR H N 1
ATOM 1314 C CA . TYR A 1 183 ? 137.535 123.717 177.397 1.00 173.59 184 TYR H CA 1
ATOM 1315 C C . TYR A 1 183 ? 136.380 123.934 178.375 1.00 173.59 184 TYR H C 1
ATOM 1316 O O . TYR A 1 183 ? 135.728 122.987 178.824 1.00 173.59 184 TYR H O 1
ATOM 1325 N N . SER A 1 184 ? 136.136 125.206 178.711 1.00 177.48 185 SER H N 1
ATOM 1326 C CA . SER A 1 184 ? 135.191 125.584 179.756 1.00 177.48 185 SER H CA 1
ATOM 1327 C C . SER A 1 184 ? 134.349 126.781 179.333 1.00 177.48 185 SER H C 1
ATOM 1328 O O . SER A 1 184 ? 134.829 127.667 178.623 1.00 177.48 185 SER H O 1
ATOM 1331 N N . LEU A 1 185 ? 133.098 126.814 179.795 1.00 177.40 186 LEU H N 1
ATOM 1332 C CA . LEU A 1 185 ? 132.215 127.947 179.549 1.00 177.40 186 LEU H CA 1
ATOM 1333 C C . LEU A 1 185 ? 131.211 128.064 180.690 1.00 177.40 186 LEU H C 1
ATOM 1334 O O . LEU A 1 185 ? 130.964 127.110 181.428 1.00 177.40 186 LEU H O 1
ATOM 1339 N N . SER A 1 186 ? 130.607 129.245 180.804 1.00 179.19 187 SER H N 1
ATOM 1340 C CA . SER A 1 186 ? 129.797 129.615 181.955 1.00 179.19 187 SER H CA 1
ATOM 1341 C C . SER A 1 186 ? 128.421 130.087 181.509 1.00 179.19 187 SER H C 1
ATOM 1342 O O . SER A 1 186 ? 128.195 130.388 180.337 1.00 179.19 187 SER H O 1
ATOM 1345 N N . SER A 1 187 ? 127.480 130.121 182.457 1.00 180.43 188 SER H N 1
ATOM 1346 C CA . SER A 1 187 ? 126.157 130.709 182.225 1.00 180.43 188 SER H CA 1
ATOM 1347 C C . SER A 1 187 ? 125.813 131.641 183.386 1.00 180.43 188 SER H C 1
ATOM 1348 O O . SER A 1 187 ? 125.199 131.230 184.370 1.00 180.43 188 SER H O 1
ATOM 1351 N N . VAL A 1 188 ? 126.214 132.906 183.269 1.00 180.15 189 VAL H N 1
ATOM 1352 C CA . VAL A 1 188 ? 125.748 133.915 184.209 1.00 180.15 189 VAL H CA 1
ATOM 1353 C C . VAL A 1 188 ? 124.340 134.343 183.819 1.00 180.15 189 VAL H C 1
ATOM 1354 O O . VAL A 1 188 ? 124.049 134.574 182.638 1.00 180.15 189 VAL H O 1
ATOM 1358 N N . VAL A 1 189 ? 123.453 134.453 184.806 1.00 181.64 190 VAL H N 1
ATOM 1359 C CA . VAL A 1 189 ? 122.063 134.828 184.571 1.00 181.64 190 VAL H CA 1
ATOM 1360 C C . VAL A 1 189 ? 121.749 136.082 185.375 1.00 181.64 190 VAL H C 1
ATOM 1361 O O . VAL A 1 189 ? 122.179 136.215 186.527 1.00 181.64 190 VAL H O 1
ATOM 1365 N N . THR A 1 190 ? 121.027 137.011 184.752 1.00 184.84 191 THR H N 1
ATOM 1366 C CA . THR A 1 190 ? 120.614 138.262 185.378 1.00 184.84 191 THR H CA 1
ATOM 1367 C C . THR A 1 190 ? 119.150 138.160 185.793 1.00 184.84 191 THR H C 1
ATOM 1368 O O . THR A 1 190 ? 118.302 137.759 184.988 1.00 184.84 191 THR H O 1
ATOM 1372 N N . VAL A 1 191 ? 118.857 138.521 187.039 1.00 190.08 192 VAL H N 1
ATOM 1373 C CA . VAL A 1 191 ? 117.502 138.425 187.580 1.00 190.08 192 VAL H CA 1
ATOM 1374 C C . VAL A 1 191 ? 117.136 139.746 188.248 1.00 190.08 192 VAL H C 1
ATOM 1375 O O . VAL A 1 191 ? 117.946 140.303 189.002 1.00 190.08 192 VAL H O 1
ATOM 1379 N N . PRO A 1 192 ? 115.952 140.303 187.986 1.00 192.18 193 PRO H N 1
ATOM 1380 C CA . PRO A 1 192 ? 115.553 141.536 188.679 1.00 192.18 193 PRO H CA 1
ATOM 1381 C C . PRO A 1 192 ? 115.289 141.283 190.157 1.00 192.18 193 PRO H C 1
ATOM 1382 O O . PRO A 1 192 ? 114.808 140.216 190.545 1.00 192.18 193 PRO H O 1
ATOM 1386 N N . SER A 1 193 ? 115.605 142.292 190.976 1.00 191.40 194 SER H N 1
ATOM 1387 C CA . SER A 1 193 ? 115.583 142.136 192.429 1.00 191.40 194 SER H CA 1
ATOM 1388 C C . SER A 1 193 ? 114.247 141.594 192.924 1.00 191.40 194 SER H C 1
ATOM 1389 O O . SER A 1 193 ? 114.205 140.668 193.743 1.00 191.40 194 SER H O 1
ATOM 1392 N N . SER A 1 194 ? 113.141 142.162 192.441 1.00 191.41 195 SER H N 1
ATOM 1393 C CA . SER A 1 194 ? 111.831 141.668 192.853 1.00 191.41 195 SER H CA 1
ATOM 1394 C C . SER A 1 194 ? 111.649 140.211 192.451 1.00 191.41 195 SER H C 1
ATOM 1395 O O . SER A 1 194 ? 111.211 139.385 193.260 1.00 191.41 195 SER H O 1
ATOM 1398 N N . SER A 1 195 ? 111.991 139.874 191.207 1.00 190.38 196 SER H N 1
ATOM 1399 C CA . SER A 1 195 ? 112.008 138.473 190.805 1.00 190.38 196 SER H CA 1
ATOM 1400 C C . SER A 1 195 ? 113.083 137.710 191.565 1.00 190.38 196 SER H C 1
ATOM 1401 O O . SER A 1 195 ? 112.897 136.539 191.916 1.00 190.38 196 SER H O 1
ATOM 1404 N N . LEU A 1 196 ? 114.217 138.364 191.829 1.00 188.11 197 LEU H N 1
ATOM 1405 C CA . LEU A 1 196 ? 115.288 137.733 192.592 1.00 188.11 197 LEU H CA 1
ATOM 1406 C C . LEU A 1 196 ? 114.814 137.337 193.983 1.00 188.11 197 LEU H C 1
ATOM 1407 O O . LEU A 1 196 ? 115.139 136.248 194.472 1.00 188.11 197 LEU H O 1
ATOM 1412 N N . GLY A 1 197 ? 114.045 138.208 194.638 1.00 187.70 198 GLY H N 1
ATOM 1413 C CA . GLY A 1 197 ? 113.525 137.870 195.952 1.00 187.70 198 GLY H CA 1
ATOM 1414 C C . GLY A 1 197 ? 112.536 136.720 195.915 1.00 187.70 198 GLY H C 1
ATOM 1415 O O . GLY A 1 197 ? 112.595 135.806 196.743 1.00 187.70 198 GLY H O 1
ATOM 1416 N N . THR A 1 198 ? 111.605 136.753 194.958 1.00 188.21 199 THR H N 1
ATOM 1417 C CA . THR A 1 198 ? 110.486 135.814 194.980 1.00 188.21 199 THR H CA 1
ATOM 1418 C C . THR A 1 198 ? 110.921 134.383 194.671 1.00 188.21 199 THR H C 1
ATOM 1419 O O . THR A 1 198 ? 110.550 133.449 195.391 1.00 188.21 199 THR H O 1
ATOM 1423 N N . GLN A 1 199 ? 111.711 134.187 193.621 1.00 187.75 200 GLN H N 1
ATOM 1424 C CA . GLN A 1 199 ? 111.933 132.861 193.054 1.00 187.75 200 GLN H CA 1
ATOM 1425 C C . GLN A 1 199 ? 113.325 132.344 193.395 1.00 187.75 200 GLN H C 1
ATOM 1426 O O . GLN A 1 199 ? 114.319 133.057 193.223 1.00 187.75 200 GLN H O 1
ATOM 1432 N N . THR A 1 200 ? 113.383 131.108 193.890 1.00 186.60 201 THR H N 1
ATOM 1433 C CA . THR A 1 200 ? 114.653 130.445 194.157 1.00 186.60 201 THR H CA 1
ATOM 1434 C C . THR A 1 200 ? 115.347 130.065 192.851 1.00 186.60 201 THR H C 1
ATOM 1435 O O . THR A 1 200 ? 114.710 129.892 191.809 1.00 186.60 201 THR H O 1
ATOM 1439 N N . TYR A 1 201 ? 116.668 129.934 192.920 1.00 183.58 202 TYR H N 1
ATOM 1440 C CA . TYR A 1 201 ? 117.519 129.836 191.741 1.00 183.58 202 TYR H CA 1
ATOM 1441 C C . TYR A 1 201 ? 118.023 128.409 191.577 1.00 183.58 202 TYR H C 1
ATOM 1442 O O . TYR A 1 201 ? 118.527 127.812 192.533 1.00 183.58 202 TYR H O 1
ATOM 1451 N N . ILE A 1 202 ? 117.883 127.866 190.369 1.00 184.05 203 ILE H N 1
ATOM 1452 C CA . ILE A 1 202 ? 118.339 126.520 190.036 1.00 184.05 203 ILE H CA 1
ATOM 1453 C C . ILE A 1 202 ? 119.150 126.607 188.747 1.00 184.05 203 ILE H C 1
ATOM 1454 O O . ILE A 1 202 ? 118.703 127.225 187.777 1.00 184.05 203 ILE H O 1
ATOM 1459 N N . CYS A 1 203 ? 120.333 125.991 188.732 1.00 182.09 204 CYS H N 1
ATOM 1460 C CA . CYS A 1 203 ? 121.176 125.945 187.541 1.00 182.09 204 CYS H CA 1
ATOM 1461 C C . CYS A 1 203 ? 121.330 124.498 187.091 1.00 182.09 204 CYS H C 1
ATOM 1462 O O . CYS A 1 203 ? 121.680 123.629 187.895 1.00 182.09 204 CYS H O 1
ATOM 1465 N N . ASN A 1 204 ? 121.052 124.239 185.813 1.00 182.84 205 ASN H N 1
ATOM 1466 C CA . ASN A 1 204 ? 121.239 122.925 185.208 1.00 182.84 205 ASN H CA 1
ATOM 1467 C C . ASN A 1 204 ? 121.992 123.077 183.895 1.00 182.84 205 ASN H C 1
ATOM 1468 O O . ASN A 1 204 ? 121.625 123.912 183.062 1.00 182.84 205 ASN H O 1
ATOM 1473 N N . VAL A 1 205 ? 123.024 122.260 183.702 1.00 182.76 206 VAL H N 1
ATOM 1474 C CA . VAL A 1 205 ? 123.922 122.367 182.556 1.00 182.76 206 VAL H CA 1
ATOM 1475 C C . VAL A 1 205 ? 123.944 121.045 181.802 1.00 182.76 206 VAL H C 1
ATOM 1476 O O . VAL A 1 205 ? 123.975 119.972 182.417 1.00 182.76 206 VAL H O 1
ATOM 1480 N N . ASN A 1 206 ? 123.917 121.124 180.470 1.00 185.71 207 ASN H N 1
ATOM 1481 C CA . ASN A 1 206 ? 123.802 119.959 179.587 1.00 185.71 207 ASN H CA 1
ATOM 1482 C C . ASN A 1 206 ? 124.752 120.103 178.395 1.00 185.71 207 ASN H C 1
ATOM 1483 O O . ASN A 1 206 ? 124.416 120.760 177.406 1.00 185.71 207 ASN H O 1
ATOM 1488 N N . HIS A 1 207 ? 125.938 119.493 178.487 1.00 187.64 208 HIS H N 1
ATOM 1489 C CA . HIS A 1 207 ? 126.910 119.470 177.394 1.00 187.64 208 HIS H CA 1
ATOM 1490 C C . HIS A 1 207 ? 127.056 118.034 176.910 1.00 187.64 208 HIS H C 1
ATOM 1491 O O . HIS A 1 207 ? 127.607 117.189 177.623 1.00 187.64 208 HIS H O 1
ATOM 1498 N N . LYS A 1 208 ? 126.580 117.755 175.699 1.00 191.10 209 LYS H N 1
ATOM 1499 C CA . LYS A 1 208 ? 126.646 116.384 175.201 1.00 191.10 209 LYS H CA 1
ATOM 1500 C C . LYS A 1 208 ? 128.082 115.882 175.036 1.00 191.10 209 LYS H C 1
ATOM 1501 O O . LYS A 1 208 ? 128.331 114.714 175.379 1.00 191.10 209 LYS H O 1
ATOM 1507 N N . PRO A 1 209 ? 129.056 116.666 174.541 1.00 190.66 210 PRO H N 1
ATOM 1508 C CA . PRO A 1 209 ? 130.435 116.148 174.517 1.00 190.66 210 PRO H CA 1
ATOM 1509 C C . PRO A 1 209 ? 130.967 115.825 175.902 1.00 190.66 210 PRO H C 1
ATOM 1510 O O . PRO A 1 209 ? 131.812 114.933 176.056 1.00 190.66 210 PRO H O 1
ATOM 1514 N N . SER A 1 210 ? 130.505 116.559 176.914 1.00 191.34 211 SER H N 1
ATOM 1515 C CA . SER A 1 210 ? 130.928 116.308 178.286 1.00 191.34 211 SER H CA 1
ATOM 1516 C C . SER A 1 210 ? 130.460 114.948 178.787 1.00 191.34 211 SER H C 1
ATOM 1517 O O . SER A 1 210 ? 131.184 114.279 179.534 1.00 191.34 211 SER H O 1
ATOM 1520 N N . ASN A 1 211 ? 129.231 114.562 178.434 1.00 188.90 212 ASN H N 1
ATOM 1521 C CA . ASN A 1 211 ? 128.608 113.274 178.727 1.00 188.90 212 ASN H CA 1
ATOM 1522 C C . ASN A 1 211 ? 128.202 113.154 180.192 1.00 188.90 212 ASN H C 1
ATOM 1523 O O . ASN A 1 211 ? 127.483 112.221 180.566 1.00 188.90 212 ASN H O 1
ATOM 1528 N N . THR A 1 212 ? 128.654 114.081 181.029 1.00 185.36 213 THR H N 1
ATOM 1529 C CA . THR A 1 212 ? 128.068 114.245 182.351 1.00 185.36 213 THR H CA 1
ATOM 1530 C C . THR A 1 212 ? 127.199 115.497 182.382 1.00 185.36 213 THR H C 1
ATOM 1531 O O . THR A 1 212 ? 127.556 116.532 181.814 1.00 185.36 213 THR H O 1
ATOM 1535 N N . LYS A 1 213 ? 126.049 115.399 183.042 1.00 184.64 214 LYS H N 1
ATOM 1536 C CA . LYS A 1 213 ? 125.126 116.517 183.189 1.00 184.64 214 LYS H CA 1
ATOM 1537 C C . LYS A 1 213 ? 124.838 116.717 184.669 1.00 184.64 214 LYS H C 1
ATOM 1538 O O . LYS A 1 213 ? 124.589 115.745 185.388 1.00 184.64 214 LYS H O 1
ATOM 1544 N N . VAL A 1 214 ? 124.875 117.971 185.126 1.00 182.91 215 VAL H N 1
ATOM 1545 C CA . VAL A 1 214 ? 124.701 118.271 186.541 1.00 182.91 215 VAL H CA 1
ATOM 1546 C C . VAL A 1 214 ? 123.652 119.364 186.708 1.00 182.91 215 VAL H C 1
ATOM 1547 O O . VAL A 1 214 ? 123.451 120.213 185.837 1.00 182.91 215 VAL H O 1
ATOM 1551 N N . ASP A 1 215 ? 122.976 119.321 187.854 1.00 183.77 216 ASP H N 1
ATOM 1552 C CA . ASP A 1 215 ? 122.067 120.363 188.308 1.00 183.77 216 ASP H CA 1
ATOM 1553 C C . ASP A 1 215 ? 122.682 121.031 189.527 1.00 183.77 216 ASP H C 1
ATOM 1554 O O . ASP A 1 215 ? 123.118 120.344 190.457 1.00 183.77 216 ASP H O 1
ATOM 1559 N N . LYS A 1 216 ? 122.728 122.360 189.523 1.00 182.96 217 LYS H N 1
ATOM 1560 C CA . LYS A 1 216 ? 123.348 123.118 190.601 1.00 182.96 217 LYS H CA 1
ATOM 1561 C C . LYS A 1 216 ? 122.324 124.045 191.242 1.00 182.96 217 LYS H C 1
ATOM 1562 O O . LYS A 1 216 ? 121.583 124.740 190.540 1.00 182.96 217 LYS H O 1
ATOM 1568 N N . LYS A 1 217 ? 122.292 124.051 192.574 1.00 180.81 218 LYS H N 1
ATOM 1569 C CA . LYS A 1 217 ? 121.312 124.795 193.352 1.00 180.81 218 LYS H CA 1
ATOM 1570 C C . LYS A 1 217 ? 122.015 125.854 194.188 1.00 180.81 218 LYS H C 1
ATOM 1571 O O . LYS A 1 217 ? 123.012 125.562 194.857 1.00 180.81 218 LYS H O 1
ATOM 1577 N N . VAL A 1 218 ? 121.504 127.080 194.135 1.00 177.67 219 VAL H N 1
ATOM 1578 C CA . VAL A 1 218 ? 121.958 128.176 194.982 1.00 177.67 219 VAL H CA 1
ATOM 1579 C C . VAL A 1 218 ? 120.755 128.753 195.718 1.00 177.67 219 VAL H C 1
ATOM 1580 O O . VAL A 1 218 ? 119.691 128.961 195.123 1.00 177.67 219 VAL H O 1
ATOM 1584 N N . GLU A 1 219 ? 120.914 128.976 197.020 1.00 173.31 220 GLU H N 1
ATOM 1585 C CA . GLU A 1 219 ? 119.864 129.515 197.863 1.00 173.31 220 GLU H CA 1
ATOM 1586 C C . GLU A 1 219 ? 120.291 130.865 198.427 1.00 173.31 220 GLU H C 1
ATOM 1587 O O . GLU A 1 219 ? 121.453 131.024 198.829 1.00 173.31 220 GLU H O 1
ATOM 1593 N N . PRO A 1 220 ? 119.401 131.869 198.447 1.00 172.52 221 PRO H N 1
ATOM 1594 C CA . PRO A 1 220 ? 119.724 133.215 198.935 1.00 172.52 221 PRO H CA 1
ATOM 1595 C C . PRO A 1 220 ? 120.108 133.226 200.410 1.00 172.52 221 PRO H C 1
ATOM 1596 O O . PRO A 1 220 ? 121.299 133.335 200.702 1.00 172.52 221 PRO H O 1
ATOM 1600 N N . VAL B 2 1 ? 123.903 144.597 120.569 1.00 61.82 7 VAL C N 1
ATOM 1601 C CA . VAL B 2 1 ? 124.127 144.617 122.007 1.00 61.82 7 VAL C CA 1
ATOM 1602 C C . VAL B 2 1 ? 124.481 143.253 122.555 1.00 61.82 7 VAL C C 1
ATOM 1603 O O . VAL B 2 1 ? 123.771 142.286 122.350 1.00 61.82 7 VAL C O 1
ATOM 1607 N N . VAL B 2 2 ? 125.592 143.198 123.277 1.00 55.30 8 VAL C N 1
ATOM 1608 C CA . VAL B 2 2 ? 126.005 141.967 123.922 1.00 55.30 8 VAL C CA 1
ATOM 1609 C C . VAL B 2 2 ? 124.955 141.552 124.938 1.00 55.30 8 VAL C C 1
ATOM 1610 O O . VAL B 2 2 ? 124.191 142.376 125.442 1.00 55.30 8 VAL C O 1
ATOM 1614 N N . VAL B 2 3 ? 124.894 140.251 125.215 1.00 52.87 9 VAL C N 1
ATOM 1615 C CA . VAL B 2 3 ? 123.999 139.745 126.243 1.00 52.87 9 VAL C CA 1
ATOM 1616 C C . VAL B 2 3 ? 124.208 140.525 127.523 1.00 52.87 9 VAL C C 1
ATOM 1617 O O . VAL B 2 3 ? 125.329 140.626 128.031 1.00 52.87 9 VAL C O 1
ATOM 1621 N N . GLY B 2 4 ? 123.124 141.090 128.049 1.00 50.94 10 GLY C N 1
ATOM 1622 C CA . GLY B 2 4 ? 123.252 141.960 129.199 1.00 50.94 10 GLY C CA 1
ATOM 1623 C C . GLY B 2 4 ? 123.719 141.234 130.441 1.00 50.94 10 GLY C C 1
ATOM 1624 O O . GLY B 2 4 ? 124.686 141.646 131.081 1.00 50.94 10 GLY C O 1
ATOM 1625 N N . ALA B 2 5 ? 123.065 140.137 130.784 1.00 51.34 11 ALA C N 1
ATOM 1626 C CA . ALA B 2 5 ? 123.347 139.501 132.057 1.00 51.34 11 ALA C CA 1
ATOM 1627 C C . ALA B 2 5 ? 124.667 138.755 132.010 1.00 51.34 11 ALA C C 1
ATOM 1628 O O . ALA B 2 5 ? 125.144 138.354 130.948 1.00 51.34 11 ALA C O 1
ATOM 1630 N N . VAL B 2 6 ? 125.273 138.584 133.181 1.00 54.64 12 VAL C N 1
ATOM 1631 C CA . VAL B 2 6 ? 126.368 137.640 133.284 1.00 54.64 12 VAL C CA 1
ATOM 1632 C C . VAL B 2 6 ? 125.817 136.262 132.991 1.00 54.64 12 VAL C C 1
ATOM 1633 O O . VAL B 2 6 ? 125.000 135.728 133.749 1.00 54.64 12 VAL C O 1
ATOM 1637 N N . GLY B 2 7 ? 126.260 135.683 131.888 1.00 60.46 13 GLY C N 1
ATOM 1638 C CA . GLY B 2 7 ? 125.750 134.398 131.482 1.00 60.46 13 GLY C CA 1
ATOM 1639 C C . GLY B 2 7 ? 126.260 133.286 132.365 1.00 60.46 13 GLY C C 1
ATOM 1640 O O . GLY B 2 7 ? 127.190 133.443 133.143 1.00 60.46 13 GLY C O 1
ATOM 1641 N N . VAL B 2 8 ? 125.608 132.137 132.254 1.00 62.27 14 VAL C N 1
ATOM 1642 C CA . VAL B 2 8 ? 126.110 130.967 132.944 1.00 62.27 14 VAL C CA 1
ATOM 1643 C C . VAL B 2 8 ? 127.447 130.560 132.347 1.00 62.27 14 VAL C C 1
ATOM 1644 O O . VAL B 2 8 ? 127.693 130.712 131.145 1.00 62.27 14 VAL C O 1
ATOM 1648 N N . GLY B 2 9 ? 128.348 130.099 133.206 1.00 63.05 15 GLY C N 1
ATOM 1649 C CA . GLY B 2 9 ? 129.641 129.663 132.718 1.00 63.05 15 GLY C CA 1
ATOM 1650 C C . GLY B 2 9 ? 129.506 128.438 131.835 1.00 63.05 15 GLY C C 1
ATOM 1651 O O . GLY B 2 9 ? 128.668 127.565 132.070 1.00 63.05 15 GLY C O 1
ATOM 1652 N N . LYS B 2 10 ? 130.341 128.379 130.806 1.00 59.32 16 LYS C N 1
ATOM 1653 C CA . LYS B 2 10 ? 130.384 127.226 129.920 1.00 59.32 16 LYS C CA 1
ATOM 1654 C C . LYS B 2 10 ? 130.950 126.016 130.622 1.00 59.32 16 LYS C C 1
ATOM 1655 O O . LYS B 2 10 ? 130.507 125.623 131.696 1.00 59.32 16 LYS C O 1
ATOM 1662 N N . ASP C 3 1 ? 153.697 140.935 145.423 1.00 92.96 1 ASP L N 1
ATOM 1663 C CA . ASP C 3 1 ? 152.869 139.755 145.225 1.00 92.96 1 ASP L CA 1
ATOM 1664 C C . ASP C 3 1 ? 151.400 140.140 145.107 1.00 92.96 1 ASP L C 1
ATOM 1665 O O . ASP C 3 1 ? 151.059 141.178 144.535 1.00 92.96 1 ASP L O 1
ATOM 1670 N N . ILE C 3 2 ? 150.533 139.291 145.648 1.00 89.36 2 ILE L N 1
ATOM 1671 C CA . ILE C 3 2 ? 149.121 139.598 145.792 1.00 89.36 2 ILE L CA 1
ATOM 1672 C C . ILE C 3 2 ? 148.894 139.830 147.276 1.00 89.36 2 ILE L C 1
ATOM 1673 O O . ILE C 3 2 ? 149.135 138.933 148.093 1.00 89.36 2 ILE L O 1
ATOM 1678 N N . GLN C 3 3 ? 148.454 141.030 147.633 1.00 87.20 3 GLN L N 1
ATOM 1679 C CA . GLN C 3 3 ? 148.185 141.362 149.028 1.00 87.20 3 GLN L CA 1
ATOM 1680 C C . GLN C 3 3 ? 146.889 142.149 149.073 1.00 87.20 3 GLN L C 1
ATOM 1681 O O . GLN C 3 3 ? 146.826 143.259 148.542 1.00 87.20 3 GLN L O 1
ATOM 1687 N N . MET C 3 4 ? 145.865 141.581 149.698 1.00 83.68 4 MET L N 1
ATOM 1688 C CA . MET C 3 4 ? 144.552 142.207 149.778 1.00 83.68 4 MET L CA 1
ATOM 1689 C C . MET C 3 4 ? 144.435 142.935 151.109 1.00 83.68 4 MET L C 1
ATOM 1690 O O . MET C 3 4 ? 144.302 142.301 152.158 1.00 83.68 4 MET L O 1
ATOM 1695 N N . THR C 3 5 ? 144.475 144.261 151.065 1.00 87.62 5 THR L N 1
ATOM 1696 C CA . THR C 3 5 ? 144.449 145.075 152.271 1.00 87.62 5 THR L CA 1
ATOM 1697 C C . THR C 3 5 ? 143.065 145.677 152.441 1.00 87.62 5 THR L C 1
ATOM 1698 O O . THR C 3 5 ? 142.460 146.141 151.475 1.00 87.62 5 THR L O 1
ATOM 1702 N N . GLN C 3 6 ? 142.587 145.694 153.682 1.00 85.67 6 GLN L N 1
ATOM 1703 C CA . GLN C 3 6 ? 141.161 145.716 153.967 1.00 85.67 6 GLN L CA 1
ATOM 1704 C C . GLN C 3 6 ? 140.570 147.091 154.230 1.00 85.67 6 GLN L C 1
ATOM 1705 O O . GLN C 3 6 ? 139.352 147.174 154.396 1.00 85.67 6 GLN L O 1
ATOM 1711 N N . SER C 3 7 ? 141.390 148.142 154.349 1.00 91.92 7 SER L N 1
ATOM 1712 C CA . SER C 3 7 ? 140.984 149.548 154.462 1.00 91.92 7 SER L CA 1
ATOM 1713 C C . SER C 3 7 ? 139.616 149.726 155.122 1.00 91.92 7 SER L C 1
ATOM 1714 O O . SER C 3 7 ? 138.708 150.306 154.517 1.00 91.92 7 SER L O 1
ATOM 1717 N N . PRO C 3 8 ? 139.429 149.247 156.355 1.00 97.02 8 PRO L N 1
ATOM 1718 C CA . PRO C 3 8 ? 138.073 149.047 156.888 1.00 97.02 8 PRO L CA 1
ATOM 1719 C C . PRO C 3 8 ? 137.311 150.298 157.293 1.00 97.02 8 PRO L C 1
ATOM 1720 O O . PRO C 3 8 ? 137.704 151.425 156.986 1.00 97.02 8 PRO L O 1
ATOM 1724 N N . SER C 3 9 ? 136.180 150.071 157.956 1.00 100.43 9 SER L N 1
ATOM 1725 C CA . SER C 3 9 ? 135.338 151.074 158.596 1.00 100.43 9 SER L CA 1
ATOM 1726 C C . SER C 3 9 ? 134.342 150.322 159.466 1.00 100.43 9 SER L C 1
ATOM 1727 O O . SER C 3 9 ? 134.108 149.134 159.253 1.00 100.43 9 SER L O 1
ATOM 1730 N N . SER C 3 10 ? 133.768 151.004 160.451 1.00 107.68 10 SER L N 1
ATOM 1731 C CA . SER C 3 10 ? 133.038 150.281 161.496 1.00 107.68 10 SER L CA 1
ATOM 1732 C C . SER C 3 10 ? 132.186 151.235 162.329 1.00 107.68 10 SER L C 1
ATOM 1733 O O . SER C 3 10 ? 132.015 152.414 161.994 1.00 107.68 10 SER L O 1
ATOM 1736 N N . LEU C 3 11 ? 131.643 150.688 163.420 1.00 118.77 11 LEU L N 1
ATOM 1737 C CA . LEU C 3 11 ? 131.129 151.322 164.630 1.00 118.77 11 LEU L CA 1
ATOM 1738 C C . LEU C 3 11 ? 129.724 151.908 164.530 1.00 118.77 11 LEU L C 1
ATOM 1739 O O . LEU C 3 11 ? 129.185 152.303 165.561 1.00 118.77 11 LEU L O 1
ATOM 1744 N N . SER C 3 12 ? 129.081 151.944 163.368 1.00 112.42 12 SER L N 1
ATOM 1745 C CA . SER C 3 12 ? 127.873 152.761 163.270 1.00 112.42 12 SER L CA 1
ATOM 1746 C C . SER C 3 12 ? 126.918 152.192 162.234 1.00 112.42 12 SER L C 1
ATOM 1747 O O . SER C 3 12 ? 127.158 152.332 161.032 1.00 112.42 12 SER L O 1
ATOM 1750 N N . ALA C 3 13 ? 125.821 151.579 162.704 1.00 109.10 13 ALA L N 1
ATOM 1751 C CA . ALA C 3 13 ? 124.747 151.183 161.798 1.00 109.10 13 ALA L CA 1
ATOM 1752 C C . ALA C 3 13 ? 123.353 151.417 162.375 1.00 109.10 13 ALA L C 1
ATOM 1753 O O . ALA C 3 13 ? 122.384 150.904 161.807 1.00 109.10 13 ALA L O 1
ATOM 1755 N N . SER C 3 14 ? 123.208 152.261 163.397 1.00 107.69 14 SER L N 1
ATOM 1756 C CA . SER C 3 14 ? 122.117 152.171 164.362 1.00 107.69 14 SER L CA 1
ATOM 1757 C C . SER C 3 14 ? 120.797 151.699 163.778 1.00 107.69 14 SER L C 1
ATOM 1758 O O . SER C 3 14 ? 120.235 150.705 164.241 1.00 107.69 14 SER L O 1
ATOM 1761 N N . VAL C 3 15 ? 120.283 152.411 162.782 1.00 102.40 15 VAL L N 1
ATOM 1762 C CA . VAL C 3 15 ? 119.116 151.943 162.049 1.00 102.40 15 VAL L CA 1
ATOM 1763 C C . VAL C 3 15 ? 119.331 152.124 160.555 1.00 102.40 15 VAL L C 1
ATOM 1764 O O . VAL C 3 15 ? 118.728 151.418 159.741 1.00 102.40 15 VAL L O 1
ATOM 1768 N N . GLY C 3 16 ? 120.159 153.090 160.182 1.00 98.33 16 GLY L N 1
ATOM 1769 C CA . GLY C 3 16 ? 120.309 153.408 158.779 1.00 98.33 16 GLY L CA 1
ATOM 1770 C C . GLY C 3 16 ? 121.682 153.916 158.412 1.00 98.33 16 GLY L C 1
ATOM 1771 O O . GLY C 3 16 ? 121.878 154.440 157.313 1.00 98.33 16 GLY L O 1
ATOM 1772 N N . ASP C 3 17 ? 122.635 153.786 159.326 1.00 103.29 17 ASP L N 1
ATOM 1773 C CA . ASP C 3 17 ? 123.906 154.480 159.172 1.00 103.29 17 ASP L CA 1
ATOM 1774 C C . ASP C 3 17 ? 124.700 153.925 157.994 1.00 103.29 17 ASP L C 1
ATOM 1775 O O . ASP C 3 17 ? 125.165 152.784 158.024 1.00 103.29 17 ASP L O 1
ATOM 1780 N N . ARG C 3 18 ? 124.857 154.752 156.965 1.00 92.69 18 ARG L N 1
ATOM 1781 C CA . ARG C 3 18 ? 125.628 154.386 155.787 1.00 92.69 18 ARG L CA 1
ATOM 1782 C C . ARG C 3 18 ? 127.100 154.209 156.141 1.00 92.69 18 ARG L C 1
ATOM 1783 O O . ARG C 3 18 ? 127.679 155.010 156.876 1.00 92.69 18 ARG L O 1
ATOM 1791 N N . VAL C 3 19 ? 127.701 153.142 155.615 1.00 86.37 19 VAL L N 1
ATOM 1792 C CA . VAL C 3 19 ? 129.092 152.786 155.872 1.00 86.37 19 VAL L CA 1
ATOM 1793 C C . VAL C 3 19 ? 129.738 152.445 154.540 1.00 86.37 19 VAL L C 1
ATOM 1794 O O . VAL C 3 19 ? 129.097 151.840 153.677 1.00 86.37 19 VAL L O 1
ATOM 1798 N N . THR C 3 20 ? 130.984 152.864 154.350 1.00 84.01 20 THR L N 1
ATOM 1799 C CA . THR C 3 20 ? 131.767 152.495 153.178 1.00 84.01 20 THR L CA 1
ATOM 1800 C C . THR C 3 20 ? 133.012 151.742 153.612 1.00 84.01 20 THR L C 1
ATOM 1801 O O . THR C 3 20 ? 133.782 152.236 154.439 1.00 84.01 20 THR L O 1
ATOM 1805 N N . ILE C 3 21 ? 133.208 150.555 153.046 1.00 82.38 21 ILE L N 1
ATOM 1806 C CA . ILE C 3 21 ? 134.367 149.719 153.322 1.00 82.38 21 ILE L CA 1
ATOM 1807 C C . ILE C 3 21 ? 135.130 149.562 152.016 1.00 82.38 21 ILE L C 1
ATOM 1808 O O . ILE C 3 21 ? 134.519 149.437 150.952 1.00 82.38 21 ILE L O 1
ATOM 1813 N N . THR C 3 22 ? 136.453 149.614 152.089 1.00 85.38 22 THR L N 1
ATOM 1814 C CA . THR C 3 22 ? 137.307 149.584 150.916 1.00 85.38 22 THR L CA 1
ATOM 1815 C C . THR C 3 22 ? 138.376 148.517 151.094 1.00 85.38 22 THR L C 1
ATOM 1816 O O . THR C 3 22 ? 138.721 148.169 152.219 1.00 85.38 22 THR L O 1
ATOM 1820 N N . CYS C 3 23 ? 138.891 147.980 149.986 1.00 85.68 23 CYS L N 1
ATOM 1821 C CA . CYS C 3 23 ? 140.000 147.037 150.060 1.00 85.68 23 CYS L CA 1
ATOM 1822 C C . CYS C 3 23 ? 141.061 147.345 149.011 1.00 85.68 23 CYS L C 1
ATOM 1823 O O . CYS C 3 23 ? 140.750 147.700 147.876 1.00 85.68 23 CYS L O 1
ATOM 1826 N N . ARG C 3 24 ? 142.320 147.134 149.392 1.00 89.10 24 ARG L N 1
ATOM 1827 C CA . ARG C 3 24 ? 143.500 147.408 148.577 1.00 89.10 24 ARG L CA 1
ATOM 1828 C C . ARG C 3 24 ? 144.210 146.128 148.158 1.00 89.10 24 ARG L C 1
ATOM 1829 O O . ARG C 3 24 ? 144.186 145.127 148.874 1.00 89.10 24 ARG L O 1
ATOM 1837 N N . ALA C 3 25 ? 144.870 146.187 146.998 1.00 84.75 25 ALA L N 1
ATOM 1838 C CA . ALA C 3 25 ? 145.610 145.062 146.444 1.00 84.75 25 ALA L CA 1
ATOM 1839 C C . ALA C 3 25 ? 146.983 145.501 145.938 1.00 84.75 25 ALA L C 1
ATOM 1840 O O . ALA C 3 25 ? 147.229 146.680 145.678 1.00 84.75 25 ALA L O 1
ATOM 1842 N N . SER C 3 26 ? 147.883 144.520 145.808 1.00 83.48 26 SER L N 1
ATOM 1843 C CA . SER C 3 26 ? 149.214 144.687 145.231 1.00 83.48 26 SER L CA 1
ATOM 1844 C C . SER C 3 26 ? 149.300 144.218 143.780 1.00 83.48 26 SER L C 1
ATOM 1845 O O . SER C 3 26 ? 150.393 144.195 143.206 1.00 83.48 26 SER L O 1
ATOM 1848 N N . GLN C 3 27 ? 148.173 143.829 143.199 1.00 80.49 27 GLN L N 1
ATOM 1849 C CA . GLN C 3 27 ? 147.997 143.464 141.800 1.00 80.49 27 GLN L CA 1
ATOM 1850 C C . GLN C 3 27 ? 146.950 144.364 141.171 1.00 80.49 27 GLN L C 1
ATOM 1851 O O . GLN C 3 27 ? 146.359 145.213 141.840 1.00 80.49 27 GLN L O 1
ATOM 1857 N N . ASP C 3 28 ? 146.760 144.228 139.869 1.00 80.09 28 ASP L N 1
ATOM 1858 C CA . ASP C 3 28 ? 145.857 145.121 139.162 1.00 80.09 28 ASP L CA 1
ATOM 1859 C C . ASP C 3 28 ? 144.691 144.313 138.609 1.00 80.09 28 ASP L C 1
ATOM 1860 O O . ASP C 3 28 ? 144.896 143.280 137.967 1.00 80.09 28 ASP L O 1
ATOM 1865 N N . VAL C 3 29 ? 143.473 144.794 138.856 1.00 75.41 29 VAL L N 1
ATOM 1866 C CA . VAL C 3 29 ? 142.227 144.135 138.474 1.00 75.41 29 VAL L CA 1
ATOM 1867 C C . VAL C 3 29 ? 141.690 144.779 137.207 1.00 75.41 29 VAL L C 1
ATOM 1868 O O . VAL C 3 29 ? 142.204 145.806 136.762 1.00 75.41 29 VAL L O 1
ATOM 1872 N N . ASN C 3 30 ? 140.672 144.185 136.595 1.00 73.44 30 ASN L N 1
ATOM 1873 C CA . ASN C 3 30 ? 140.009 144.865 135.475 1.00 73.44 30 ASN L CA 1
ATOM 1874 C C . ASN C 3 30 ? 138.832 145.705 135.964 1.00 73.44 30 ASN L C 1
ATOM 1875 O O . ASN C 3 30 ? 138.872 146.936 135.891 1.00 73.44 30 ASN L O 1
ATOM 1880 N N . THR C 3 31 ? 137.775 145.054 136.460 1.00 67.75 31 THR L N 1
ATOM 1881 C CA . THR C 3 31 ? 136.668 145.762 137.093 1.00 67.75 31 THR L CA 1
ATOM 1882 C C . THR C 3 31 ? 136.076 144.973 138.247 1.00 67.75 31 THR L C 1
ATOM 1883 O O . THR C 3 31 ? 134.855 144.880 138.351 1.00 67.75 31 THR L O 1
ATOM 1887 N N . ALA C 3 32 ? 136.878 144.366 139.122 1.00 67.09 32 ALA L N 1
ATOM 1888 C CA . ALA C 3 32 ? 136.165 143.518 140.076 1.00 67.09 32 ALA L CA 1
ATOM 1889 C C . ALA C 3 32 ? 137.035 143.070 141.243 1.00 67.09 32 ALA L C 1
ATOM 1890 O O . ALA C 3 32 ? 138.261 143.024 141.142 1.00 67.09 32 ALA L O 1
ATOM 1892 N N . VAL C 3 33 ? 136.361 142.763 142.363 1.00 68.82 33 VAL L N 1
ATOM 1893 C CA . VAL C 3 33 ? 136.803 141.856 143.427 1.00 68.82 33 VAL L CA 1
ATOM 1894 C C . VAL C 3 33 ? 135.593 141.024 143.833 1.00 68.82 33 VAL L C 1
ATOM 1895 O O . VAL C 3 33 ? 134.576 141.033 143.141 1.00 68.82 33 VAL L O 1
ATOM 1899 N N . ALA C 3 34 ? 135.703 140.259 144.913 1.00 64.25 34 ALA L N 1
ATOM 1900 C CA . ALA C 3 34 ? 134.560 139.572 145.496 1.00 64.25 34 ALA L CA 1
ATOM 1901 C C . ALA C 3 34 ? 134.304 140.054 146.915 1.00 64.25 34 ALA L C 1
ATOM 1902 O O . ALA C 3 34 ? 135.224 140.476 147.614 1.00 64.25 34 ALA L O 1
ATOM 1904 N N . TRP C 3 35 ? 133.046 139.959 147.352 1.00 63.57 35 TRP L N 1
ATOM 1905 C CA . TRP C 3 35 ? 132.649 140.376 148.693 1.00 63.57 35 TRP L CA 1
ATOM 1906 C C . TRP C 3 35 ? 131.896 139.262 149.385 1.00 63.57 35 TRP L C 1
ATOM 1907 O O . TRP C 3 35 ? 131.238 138.449 148.749 1.00 63.57 35 TRP L O 1
ATOM 1918 N N . TYR C 3 36 ? 131.978 139.257 150.705 1.00 64.15 36 TYR L N 1
ATOM 1919 C CA . TYR C 3 36 ? 131.637 138.071 151.471 1.00 64.15 36 TYR L CA 1
ATOM 1920 C C . TYR C 3 36 ? 131.345 138.454 152.918 1.00 64.15 36 TYR L C 1
ATOM 1921 O O . TYR C 3 36 ? 132.281 138.649 153.693 1.00 64.15 36 TYR L O 1
ATOM 1930 N N . GLN C 3 37 ? 130.065 138.498 153.291 1.00 64.61 37 GLN L N 1
ATOM 1931 C CA . GLN C 3 37 ? 129.773 138.653 154.707 1.00 64.61 37 GLN L CA 1
ATOM 1932 C C . GLN C 3 37 ? 130.296 137.457 155.475 1.00 64.61 37 GLN L C 1
ATOM 1933 O O . GLN C 3 37 ? 130.651 136.429 154.915 1.00 64.61 37 GLN L O 1
ATOM 1939 N N . GLN C 3 38 ? 130.325 137.602 156.784 1.00 67.60 38 GLN L N 1
ATOM 1940 C CA . GLN C 3 38 ? 130.602 136.474 157.654 1.00 67.60 38 GLN L CA 1
ATOM 1941 C C . GLN C 3 38 ? 129.901 136.787 158.967 1.00 67.60 38 GLN L C 1
ATOM 1942 O O . GLN C 3 38 ? 130.461 137.481 159.817 1.00 67.60 38 GLN L O 1
ATOM 1948 N N . LYS C 3 39 ? 128.685 136.278 159.119 1.00 75.06 39 LYS L N 1
ATOM 1949 C CA . LYS C 3 39 ? 127.876 136.633 160.270 1.00 75.06 39 LYS L CA 1
ATOM 1950 C C . LYS C 3 39 ? 128.575 136.178 161.549 1.00 75.06 39 LYS L C 1
ATOM 1951 O O . LYS C 3 39 ? 129.292 135.176 161.549 1.00 75.06 39 LYS L O 1
ATOM 1957 N N . PRO C 3 40 ? 128.408 136.905 162.640 1.00 79.22 40 PRO L N 1
ATOM 1958 C CA . PRO C 3 40 ? 129.228 136.642 163.826 1.00 79.22 40 PRO L CA 1
ATOM 1959 C C . PRO C 3 40 ? 128.973 135.279 164.435 1.00 79.22 40 PRO L C 1
ATOM 1960 O O . PRO C 3 40 ? 127.880 135.007 164.938 1.00 79.22 40 PRO L O 1
ATOM 1964 N N . GLY C 3 41 ? 129.983 134.414 164.391 1.00 81.48 41 GLY L N 1
ATOM 1965 C CA . GLY C 3 41 ? 129.918 133.121 165.032 1.00 81.48 41 GLY L CA 1
ATOM 1966 C C . GLY C 3 41 ? 129.207 132.040 164.255 1.00 81.48 41 GLY L C 1
ATOM 1967 O O . GLY C 3 41 ? 129.077 130.925 164.772 1.00 81.48 41 GLY L O 1
ATOM 1968 N N . LYS C 3 42 ? 128.754 132.321 163.035 1.00 79.67 42 LYS L N 1
ATOM 1969 C CA . LYS C 3 42 ? 128.050 131.323 162.242 1.00 79.67 42 LYS L CA 1
ATOM 1970 C C . LYS C 3 42 ? 127.841 131.845 160.827 1.00 79.67 42 LYS L C 1
ATOM 1971 O O . LYS C 3 42 ? 127.772 133.054 160.604 1.00 79.67 42 LYS L O 1
ATOM 1977 N N . ALA C 3 43 ? 127.737 130.909 159.880 1.00 80.79 43 ALA L N 1
ATOM 1978 C CA . ALA C 3 43 ? 127.127 131.134 158.572 1.00 80.79 43 ALA L CA 1
ATOM 1979 C C . ALA C 3 43 ? 127.816 132.169 157.689 1.00 80.79 43 ALA L C 1
ATOM 1980 O O . ALA C 3 43 ? 127.342 133.306 157.577 1.00 80.79 43 ALA L O 1
ATOM 1982 N N . PRO C 3 44 ? 128.935 131.822 157.062 1.00 70.14 44 PRO L N 1
ATOM 1983 C CA . PRO C 3 44 ? 129.444 132.630 155.953 1.00 70.14 44 PRO L CA 1
ATOM 1984 C C . PRO C 3 44 ? 128.453 132.718 154.807 1.00 70.14 44 PRO L C 1
ATOM 1985 O O . PRO C 3 44 ? 127.654 131.811 154.582 1.00 70.14 44 PRO L O 1
ATOM 1989 N N . LYS C 3 45 ? 128.510 133.825 154.075 1.00 60.89 45 LYS L N 1
ATOM 1990 C CA . LYS C 3 45 ? 127.463 134.132 153.116 1.00 60.89 45 LYS L CA 1
ATOM 1991 C C . LYS C 3 45 ? 128.034 134.937 151.972 1.00 60.89 45 LYS L C 1
ATOM 1992 O O . LYS C 3 45 ? 128.821 135.853 152.195 1.00 60.89 45 LYS L O 1
ATOM 1998 N N . LEU C 3 46 ? 127.598 134.637 150.759 1.00 52.22 46 LEU L N 1
ATOM 1999 C CA . LEU C 3 46 ? 127.917 135.545 149.678 1.00 52.22 46 LEU L CA 1
ATOM 2000 C C . LEU C 3 46 ? 127.235 136.866 149.998 1.00 52.22 46 LEU L C 1
ATOM 2001 O O . LEU C 3 46 ? 126.252 136.917 150.736 1.00 52.22 46 LEU L O 1
ATOM 2006 N N . LEU C 3 47 ? 127.765 137.937 149.433 1.00 59.49 47 LEU L N 1
ATOM 2007 C CA . LEU C 3 47 ? 127.200 139.266 149.537 1.00 59.49 47 LEU L CA 1
ATOM 2008 C C . LEU C 3 47 ? 127.334 139.828 148.133 1.00 59.49 47 LEU L C 1
ATOM 2009 O O . LEU C 3 47 ? 127.370 139.070 147.166 1.00 59.49 47 LEU L O 1
ATOM 2014 N N . ILE C 3 48 ? 127.351 141.139 147.981 1.00 61.12 48 ILE L N 1
ATOM 2015 C CA . ILE C 3 48 ? 127.703 141.737 146.699 1.00 61.12 48 ILE L CA 1
ATOM 2016 C C . ILE C 3 48 ? 128.868 140.956 146.100 1.00 61.12 48 ILE L C 1
ATOM 2017 O O . ILE C 3 48 ? 129.745 140.497 146.833 1.00 61.12 48 ILE L O 1
ATOM 2022 N N . TYR C 3 49 ? 128.869 140.714 144.789 1.00 63.44 49 TYR L N 1
ATOM 2023 C CA . TYR C 3 49 ? 130.046 139.999 144.323 1.00 63.44 49 TYR L CA 1
ATOM 2024 C C . TYR C 3 49 ? 131.146 140.883 143.776 1.00 63.44 49 TYR L C 1
ATOM 2025 O O . TYR C 3 49 ? 132.229 140.940 144.351 1.00 63.44 49 TYR L O 1
ATOM 2034 N N . SER C 3 50 ? 130.897 141.582 142.680 1.00 62.35 50 SER L N 1
ATOM 2035 C CA . SER C 3 50 ? 132.019 142.167 141.959 1.00 62.35 50 SER L CA 1
ATOM 2036 C C . SER C 3 50 ? 131.806 143.641 141.735 1.00 62.35 50 SER L C 1
ATOM 2037 O O . SER C 3 50 ? 131.083 144.305 142.477 1.00 62.35 50 SER L O 1
ATOM 2040 N N . ALA C 3 51 ? 132.507 144.162 140.746 1.00 68.38 51 ALA L N 1
ATOM 2041 C CA . ALA C 3 51 ? 132.239 145.489 140.236 1.00 68.38 51 ALA L CA 1
ATOM 2042 C C . ALA C 3 51 ? 131.964 145.407 138.741 1.00 68.38 51 ALA L C 1
ATOM 2043 O O . ALA C 3 51 ? 132.279 144.407 138.092 1.00 68.38 51 ALA L O 1
ATOM 2045 N N . SER C 3 52 ? 131.306 146.444 138.221 1.00 67.54 52 SER L N 1
ATOM 2046 C CA . SER C 3 52 ? 130.843 146.646 136.852 1.00 67.54 52 SER L CA 1
ATOM 2047 C C . SER C 3 52 ? 129.675 145.728 136.557 1.00 67.54 52 SER L C 1
ATOM 2048 O O . SER C 3 52 ? 128.942 145.966 135.603 1.00 67.54 52 SER L O 1
ATOM 2051 N N . PHE C 3 53 ? 129.447 144.721 137.383 1.00 60.31 53 PHE L N 1
ATOM 2052 C CA . PHE C 3 53 ? 128.293 143.891 137.563 1.00 60.31 53 PHE L CA 1
ATOM 2053 C C . PHE C 3 53 ? 128.331 143.467 139.021 1.00 60.31 53 PHE L C 1
ATOM 2054 O O . PHE C 3 53 ? 129.048 142.566 139.421 1.00 60.31 53 PHE L O 1
ATOM 2062 N N . LEU C 3 54 ? 127.584 144.177 139.847 1.00 59.09 54 LEU L N 1
ATOM 2063 C CA . LEU C 3 54 ? 127.328 143.664 141.174 1.00 59.09 54 LEU L CA 1
ATOM 2064 C C . LEU C 3 54 ? 126.309 142.553 141.051 1.00 59.09 54 LEU L C 1
ATOM 2065 O O . LEU C 3 54 ? 125.501 142.535 140.124 1.00 59.09 54 LEU L O 1
ATOM 2070 N N . TYR C 3 55 ? 126.382 141.595 141.943 1.00 65.51 55 TYR L N 1
ATOM 2071 C CA . TYR C 3 55 ? 125.282 140.673 142.116 1.00 65.51 55 TYR L CA 1
ATOM 2072 C C . TYR C 3 55 ? 125.130 140.411 143.596 1.00 65.51 55 TYR L C 1
ATOM 2073 O O . TYR C 3 55 ? 126.113 140.136 144.282 1.00 65.51 55 TYR L O 1
ATOM 2082 N N . SER C 3 56 ? 123.900 140.456 144.076 1.00 61.40 56 SER L N 1
ATOM 2083 C CA . SER C 3 56 ? 123.647 140.639 145.489 1.00 61.40 56 SER L CA 1
ATOM 2084 C C . SER C 3 56 ? 122.949 139.410 146.039 1.00 61.40 56 SER L C 1
ATOM 2085 O O . SER C 3 56 ? 122.265 138.687 145.316 1.00 61.40 56 SER L O 1
ATOM 2088 N N . GLY C 3 57 ? 123.111 139.185 147.331 1.00 60.45 57 GLY L N 1
ATOM 2089 C CA . GLY C 3 57 ? 122.313 138.198 148.022 1.00 60.45 57 GLY L CA 1
ATOM 2090 C C . GLY C 3 57 ? 120.916 138.743 148.224 1.00 60.45 57 GLY L C 1
ATOM 2091 O O . GLY C 3 57 ? 120.513 139.734 147.607 1.00 60.45 57 GLY L O 1
ATOM 2092 N N . VAL C 3 58 ? 120.146 138.081 149.087 1.00 63.93 58 VAL L N 1
ATOM 2093 C CA . VAL C 3 58 ? 118.809 138.578 149.406 1.00 63.93 58 VAL L CA 1
ATOM 2094 C C . VAL C 3 58 ? 118.848 139.854 150.235 1.00 63.93 58 VAL L C 1
ATOM 2095 O O . VAL C 3 58 ? 117.906 140.651 150.143 1.00 63.93 58 VAL L O 1
ATOM 2099 N N . PRO C 3 59 ? 119.885 140.133 151.056 1.00 62.42 59 PRO L N 1
ATOM 2100 C CA . PRO C 3 59 ? 120.049 141.541 151.480 1.00 62.42 59 PRO L CA 1
ATOM 2101 C C . PRO C 3 59 ? 120.577 142.415 150.348 1.00 62.42 59 PRO L C 1
ATOM 2102 O O . PRO C 3 59 ? 121.757 142.718 150.237 1.00 62.42 59 PRO L O 1
ATOM 2106 N N . SER C 3 60 ? 119.658 142.856 149.495 1.00 65.66 60 SER L N 1
ATOM 2107 C CA . SER C 3 60 ? 119.974 143.510 148.225 1.00 65.66 60 SER L CA 1
ATOM 2108 C C . SER C 3 60 ? 119.947 145.025 148.319 1.00 65.66 60 SER L C 1
ATOM 2109 O O . SER C 3 60 ? 119.582 145.707 147.357 1.00 65.66 60 SER L O 1
ATOM 2112 N N . ARG C 3 61 ? 120.321 145.570 149.477 1.00 68.60 61 ARG L N 1
ATOM 2113 C CA . ARG C 3 61 ? 120.303 147.005 149.744 1.00 68.60 61 ARG L CA 1
ATOM 2114 C C . ARG C 3 61 ? 121.678 147.656 149.639 1.00 68.60 61 ARG L C 1
ATOM 2115 O O . ARG C 3 61 ? 121.758 148.888 149.600 1.00 68.60 61 ARG L O 1
ATOM 2123 N N . PHE C 3 62 ? 122.750 146.863 149.628 1.00 68.29 62 PHE L N 1
ATOM 2124 C CA . PHE C 3 62 ? 124.108 147.382 149.544 1.00 68.29 62 PHE L CA 1
ATOM 2125 C C . PHE C 3 62 ? 124.455 147.814 148.132 1.00 68.29 62 PHE L C 1
ATOM 2126 O O . PHE C 3 62 ? 123.691 147.613 147.189 1.00 68.29 62 PHE L O 1
ATOM 2134 N N . SER C 3 63 ? 125.609 148.457 148.004 1.00 74.54 63 SER L N 1
ATOM 2135 C CA . SER C 3 63 ? 126.241 148.698 146.717 1.00 74.54 63 SER L CA 1
ATOM 2136 C C . SER C 3 63 ? 127.727 148.379 146.815 1.00 74.54 63 SER L C 1
ATOM 2137 O O . SER C 3 63 ? 128.421 148.904 147.690 1.00 74.54 63 SER L O 1
ATOM 2140 N N . GLY C 3 64 ? 128.211 147.523 145.920 1.00 72.14 64 GLY L N 1
ATOM 2141 C CA . GLY C 3 64 ? 129.633 147.284 145.740 1.00 72.14 64 GLY L CA 1
ATOM 2142 C C . GLY C 3 64 ? 130.062 147.917 144.425 1.00 72.14 64 GLY L C 1
ATOM 2143 O O . GLY C 3 64 ? 129.385 147.765 143.411 1.00 72.14 64 GLY L O 1
ATOM 2144 N N . SER C 3 65 ? 131.173 148.640 144.464 1.00 73.58 65 SER L N 1
ATOM 2145 C CA . SER C 3 65 ? 131.476 149.573 143.392 1.00 73.58 65 SER L CA 1
ATOM 2146 C C . SER C 3 65 ? 132.858 149.338 142.813 1.00 73.58 65 SER L C 1
ATOM 2147 O O . SER C 3 65 ? 133.767 148.848 143.486 1.00 73.58 65 SER L O 1
ATOM 2150 N N . ARG C 3 66 ? 132.988 149.703 141.544 1.00 81.73 66 ARG L N 1
ATOM 2151 C CA . ARG C 3 66 ? 134.251 149.591 140.836 1.00 81.73 66 ARG L CA 1
ATOM 2152 C C . ARG C 3 66 ? 135.214 150.688 141.250 1.00 81.73 66 ARG L C 1
ATOM 2153 O O . ARG C 3 66 ? 134.811 151.782 141.651 1.00 81.73 66 ARG L O 1
ATOM 2161 N N . SER C 3 67 ? 136.498 150.383 141.155 1.00 84.93 67 SER L N 1
ATOM 2162 C CA . SER C 3 67 ? 137.537 151.384 141.300 1.00 84.93 67 SER L CA 1
ATOM 2163 C C . SER C 3 67 ? 138.350 151.585 140.031 1.00 84.93 67 SER L C 1
ATOM 2164 O O . SER C 3 67 ? 139.131 152.539 139.963 1.00 84.93 67 SER L O 1
ATOM 2167 N N . GLY C 3 68 ? 138.172 150.740 139.023 1.00 83.20 68 GLY L N 1
ATOM 2168 C CA . GLY C 3 68 ? 138.996 150.852 137.833 1.00 83.20 68 GLY L CA 1
ATOM 2169 C C . GLY C 3 68 ? 140.434 150.625 138.227 1.00 83.20 68 GLY L C 1
ATOM 2170 O O . GLY C 3 68 ? 140.901 149.488 138.351 1.00 83.20 68 GLY L O 1
ATOM 2171 N N . THR C 3 69 ? 141.146 151.730 138.415 1.00 88.34 69 THR L N 1
ATOM 2172 C CA . THR C 3 69 ? 142.422 151.693 139.108 1.00 88.34 69 THR L CA 1
ATOM 2173 C C . THR C 3 69 ? 142.221 151.061 140.473 1.00 88.34 69 THR L C 1
ATOM 2174 O O . THR C 3 69 ? 141.174 151.222 141.101 1.00 88.34 69 THR L O 1
ATOM 2178 N N . ASP C 3 70 ? 143.212 150.310 140.931 1.00 90.63 70 ASP L N 1
ATOM 2179 C CA . ASP C 3 70 ? 143.143 149.769 142.283 1.00 90.63 70 ASP L CA 1
ATOM 2180 C C . ASP C 3 70 ? 143.662 150.802 143.281 1.00 90.63 70 ASP L C 1
ATOM 2181 O O . ASP C 3 70 ? 144.691 150.631 143.921 1.00 90.63 70 ASP L O 1
ATOM 2186 N N . PHE C 3 71 ? 142.932 151.912 143.395 1.00 92.93 71 PHE L N 1
ATOM 2187 C CA . PHE C 3 71 ? 142.995 152.645 144.652 1.00 92.93 71 PHE L CA 1
ATOM 2188 C C . PHE C 3 71 ? 142.519 151.762 145.796 1.00 92.93 71 PHE L C 1
ATOM 2189 O O . PHE C 3 71 ? 143.247 151.547 146.770 1.00 92.93 71 PHE L O 1
ATOM 2197 N N . THR C 3 72 ? 141.329 151.191 145.651 1.00 87.71 72 THR L N 1
ATOM 2198 C CA . THR C 3 72 ? 140.645 150.321 146.606 1.00 87.71 72 THR L CA 1
ATOM 2199 C C . THR C 3 72 ? 139.644 149.501 145.802 1.00 87.71 72 THR L C 1
ATOM 2200 O O . THR C 3 72 ? 139.619 149.578 144.575 1.00 87.71 72 THR L O 1
ATOM 2204 N N . LEU C 3 73 ? 138.843 148.689 146.494 1.00 84.16 73 LEU L N 1
ATOM 2205 C CA . LEU C 3 73 ? 137.489 148.371 146.045 1.00 84.16 73 LEU L CA 1
ATOM 2206 C C . LEU C 3 73 ? 136.526 148.504 147.214 1.00 84.16 73 LEU L C 1
ATOM 2207 O O . LEU C 3 73 ? 136.854 148.104 148.333 1.00 84.16 73 LEU L O 1
ATOM 2212 N N . THR C 3 74 ? 135.318 149.004 146.936 1.00 78.34 74 THR L N 1
ATOM 2213 C CA . THR C 3 74 ? 134.466 149.642 147.931 1.00 78.34 74 THR L CA 1
ATOM 2214 C C . THR C 3 74 ? 133.125 148.927 148.052 1.00 78.34 74 THR L C 1
ATOM 2215 O O . THR C 3 74 ? 132.632 148.342 147.085 1.00 78.34 74 THR L O 1
ATOM 2219 N N . ILE C 3 75 ? 132.536 148.983 149.251 1.00 75.09 75 ILE L N 1
ATOM 2220 C CA . ILE C 3 75 ? 131.179 148.504 149.517 1.00 75.09 75 ILE L CA 1
ATOM 2221 C C . ILE C 3 75 ? 130.427 149.526 150.363 1.00 75.09 75 ILE L C 1
ATOM 2222 O O . ILE C 3 75 ? 131.038 150.276 151.128 1.00 75.09 75 ILE L O 1
ATOM 2227 N N . SER C 3 76 ? 129.101 149.550 150.233 1.00 78.15 76 SER L N 1
ATOM 2228 C CA . SER C 3 76 ? 128.225 150.416 151.018 1.00 78.15 76 SER L CA 1
ATOM 2229 C C . SER C 3 76 ? 127.298 149.584 151.892 1.00 78.15 76 SER L C 1
ATOM 2230 O O . SER C 3 76 ? 126.462 148.845 151.373 1.00 78.15 76 SER L O 1
ATOM 2233 N N . SER C 3 77 ? 127.394 149.750 153.203 1.00 79.17 77 SER L N 1
ATOM 2234 C CA . SER C 3 77 ? 126.536 149.046 154.144 1.00 79.17 77 SER L CA 1
ATOM 2235 C C . SER C 3 77 ? 125.622 150.044 154.850 1.00 79.17 77 SER L C 1
ATOM 2236 O O . SER C 3 77 ? 126.050 151.146 155.198 1.00 79.17 77 SER L O 1
ATOM 2239 N N . LEU C 3 78 ? 124.350 149.676 155.052 1.00 87.77 78 LEU L N 1
ATOM 2240 C CA . LEU C 3 78 ? 123.381 150.634 155.587 1.00 87.77 78 LEU L CA 1
ATOM 2241 C C . LEU C 3 78 ? 122.714 150.232 156.901 1.00 87.77 78 LEU L C 1
ATOM 2242 O O . LEU C 3 78 ? 122.796 150.996 157.866 1.00 87.77 78 LEU L O 1
ATOM 2247 N N . GLN C 3 79 ? 122.060 149.085 156.994 1.00 88.83 79 GLN L N 1
ATOM 2248 C CA . GLN C 3 79 ? 121.150 148.824 158.107 1.00 88.83 79 GLN L CA 1
ATOM 2249 C C . GLN C 3 79 ? 121.857 148.110 159.248 1.00 88.83 79 GLN L C 1
ATOM 2250 O O . GLN C 3 79 ? 123.032 147.762 159.155 1.00 88.83 79 GLN L O 1
ATOM 2256 N N . PRO C 3 80 ? 121.184 147.941 160.387 1.00 96.97 80 PRO L N 1
ATOM 2257 C CA . PRO C 3 80 ? 121.829 147.356 161.576 1.00 96.97 80 PRO L CA 1
ATOM 2258 C C . PRO C 3 80 ? 121.586 145.880 161.866 1.00 96.97 80 PRO L C 1
ATOM 2259 O O . PRO C 3 80 ? 122.140 145.381 162.850 1.00 96.97 80 PRO L O 1
ATOM 2263 N N . GLU C 3 81 ? 120.781 145.178 161.094 1.00 87.94 81 GLU L N 1
ATOM 2264 C CA . GLU C 3 81 ? 120.677 143.741 161.286 1.00 87.94 81 GLU L CA 1
ATOM 2265 C C . GLU C 3 81 ? 121.758 142.985 160.524 1.00 87.94 81 GLU L C 1
ATOM 2266 O O . GLU C 3 81 ? 121.900 141.771 160.704 1.00 87.94 81 GLU L O 1
ATOM 2272 N N . ASP C 3 82 ? 122.510 143.687 159.685 1.00 81.28 82 ASP L N 1
ATOM 2273 C CA . ASP C 3 82 ? 123.551 143.118 158.838 1.00 81.28 82 ASP L CA 1
ATOM 2274 C C . ASP C 3 82 ? 124.937 143.375 159.422 1.00 81.28 82 ASP L C 1
ATOM 2275 O O . ASP C 3 82 ? 125.775 144.001 158.792 1.00 81.28 82 ASP L O 1
ATOM 2280 N N . PHE C 3 83 ? 125.195 142.898 160.632 1.00 87.58 83 PHE L N 1
ATOM 2281 C CA . PHE C 3 83 ? 126.479 143.161 161.278 1.00 87.58 83 PHE L CA 1
ATOM 2282 C C . PHE C 3 83 ? 127.362 141.926 161.163 1.00 87.58 83 PHE L C 1
ATOM 2283 O O . PHE C 3 83 ? 127.181 140.949 161.890 1.00 87.58 83 PHE L O 1
ATOM 2291 N N . ALA C 3 84 ? 128.336 141.990 160.252 1.00 73.94 84 ALA L N 1
ATOM 2292 C CA . ALA C 3 84 ? 129.219 140.874 159.946 1.00 73.94 84 ALA L CA 1
ATOM 2293 C C . ALA C 3 84 ? 130.579 141.393 159.498 1.00 73.94 84 ALA L C 1
ATOM 2294 O O . ALA C 3 84 ? 130.695 142.501 158.976 1.00 73.94 84 ALA L O 1
ATOM 2296 N N . THR C 3 85 ? 131.606 140.574 159.710 1.00 68.43 85 THR L N 1
ATOM 2297 C CA . THR C 3 85 ? 132.971 140.891 159.301 1.00 68.43 85 THR L CA 1
ATOM 2298 C C . THR C 3 85 ? 133.102 140.716 157.801 1.00 68.43 85 THR L C 1
ATOM 2299 O O . THR C 3 85 ? 133.126 139.587 157.316 1.00 68.43 85 THR L O 1
ATOM 2303 N N . TYR C 3 86 ? 133.204 141.794 157.048 1.00 67.73 86 TYR L N 1
ATOM 2304 C CA . TYR C 3 86 ? 133.203 141.610 155.608 1.00 67.73 86 TYR L CA 1
ATOM 2305 C C . TYR C 3 86 ? 134.620 141.388 155.095 1.00 67.73 86 TYR L C 1
ATOM 2306 O O . TYR C 3 86 ? 135.595 141.884 155.663 1.00 67.73 86 TYR L O 1
ATOM 2315 N N . TYR C 3 87 ? 134.722 140.619 154.013 1.00 64.68 87 TYR L N 1
ATOM 2316 C CA . TYR C 3 87 ? 135.983 140.200 153.430 1.00 64.68 87 TYR L CA 1
ATOM 2317 C C . TYR C 3 87 ? 136.066 140.682 151.994 1.00 64.68 87 TYR L C 1
ATOM 2318 O O . TYR C 3 87 ? 135.057 140.798 151.308 1.00 64.68 87 TYR L O 1
ATOM 2327 N N . CYS C 3 88 ? 137.283 140.900 151.519 1.00 70.30 88 CYS L N 1
ATOM 2328 C CA . CYS C 3 88 ? 137.521 141.299 150.138 1.00 70.30 88 CYS L CA 1
ATOM 2329 C C . CYS C 3 88 ? 138.302 140.166 149.495 1.00 70.30 88 CYS L C 1
ATOM 2330 O O . CYS C 3 88 ? 139.355 139.767 150.001 1.00 70.30 88 CYS L O 1
ATOM 2333 N N . GLN C 3 89 ? 137.775 139.630 148.403 1.00 65.22 89 GLN L N 1
ATOM 2334 C CA . GLN C 3 89 ? 138.167 138.325 147.914 1.00 65.22 89 GLN L CA 1
ATOM 2335 C C . GLN C 3 89 ? 138.574 138.522 146.455 1.00 65.22 89 GLN L C 1
ATOM 2336 O O . GLN C 3 89 ? 138.146 139.491 145.826 1.00 65.22 89 GLN L O 1
ATOM 2342 N N . GLN C 3 90 ? 139.371 137.617 145.877 1.00 65.46 90 GLN L N 1
ATOM 2343 C CA . GLN C 3 90 ? 140.073 137.959 144.635 1.00 65.46 90 GLN L CA 1
ATOM 2344 C C . GLN C 3 90 ? 139.338 137.579 143.340 1.00 65.46 90 GLN L C 1
ATOM 2345 O O . GLN C 3 90 ? 138.981 136.417 143.120 1.00 65.46 90 GLN L O 1
ATOM 2351 N N . SER C 3 91 ? 139.133 138.601 142.495 1.00 65.09 91 SER L N 1
ATOM 2352 C CA . SER C 3 91 ? 138.839 138.665 141.055 1.00 65.09 91 SER L CA 1
ATOM 2353 C C . SER C 3 91 ? 140.113 138.810 140.208 1.00 65.09 91 SER L C 1
ATOM 2354 O O . SER C 3 91 ? 141.102 138.118 140.463 1.00 65.09 91 SER L O 1
ATOM 2357 N N . TYR C 3 92 ? 140.137 139.729 139.235 1.00 70.03 92 TYR L N 1
ATOM 2358 C CA . TYR C 3 92 ? 140.408 139.618 137.803 1.00 70.03 92 TYR L CA 1
ATOM 2359 C C . TYR C 3 92 ? 140.972 138.348 137.180 1.00 70.03 92 TYR L C 1
ATOM 2360 O O . TYR C 3 92 ? 140.278 137.775 136.337 1.00 70.03 92 TYR L O 1
ATOM 2369 N N . TYR C 3 93 ? 142.173 137.872 137.488 1.00 77.19 93 TYR L N 1
ATOM 2370 C CA . TYR C 3 93 ? 142.492 136.551 136.943 1.00 77.19 93 TYR L CA 1
ATOM 2371 C C . TYR C 3 93 ? 141.754 135.495 137.740 1.00 77.19 93 TYR L C 1
ATOM 2372 O O . TYR C 3 93 ? 142.000 135.330 138.939 1.00 77.19 93 TYR L O 1
ATOM 2381 N N . TYR C 3 94 ? 140.847 134.778 137.082 1.00 74.88 94 TYR L N 1
ATOM 2382 C CA . TYR C 3 94 ? 139.862 134.056 137.866 1.00 74.88 94 TYR L CA 1
ATOM 2383 C C . TYR C 3 94 ? 140.605 132.938 138.566 1.00 74.88 94 TYR L C 1
ATOM 2384 O O . TYR C 3 94 ? 140.799 131.851 138.019 1.00 74.88 94 TYR L O 1
ATOM 2393 N N . PHE C 3 95 ? 141.098 133.261 139.759 1.00 75.97 95 PHE L N 1
ATOM 2394 C CA . PHE C 3 95 ? 141.374 132.281 140.790 1.00 75.97 95 PHE L CA 1
ATOM 2395 C C . PHE C 3 95 ? 140.108 132.135 141.621 1.00 75.97 95 PHE L C 1
ATOM 2396 O O . PHE C 3 95 ? 139.632 133.113 142.211 1.00 75.97 95 PHE L O 1
ATOM 2404 N N . ARG C 3 96 ? 139.559 130.933 141.642 1.00 72.00 96 ARG L N 1
ATOM 2405 C CA . ARG C 3 96 ? 138.511 130.599 142.581 1.00 72.00 96 ARG L CA 1
ATOM 2406 C C . ARG C 3 96 ? 139.067 130.856 143.972 1.00 72.00 96 ARG L C 1
ATOM 2407 O O . ARG C 3 96 ? 140.136 130.325 144.292 1.00 72.00 96 ARG L O 1
ATOM 2415 N N . PRO C 3 97 ? 138.361 131.607 144.846 1.00 70.78 97 PRO L N 1
ATOM 2416 C CA . PRO C 3 97 ? 139.047 132.436 145.851 1.00 70.78 97 PRO L CA 1
ATOM 2417 C C . PRO C 3 97 ? 140.307 131.848 146.460 1.00 70.78 97 PRO L C 1
ATOM 2418 O O . PRO C 3 97 ? 140.282 130.856 147.190 1.00 70.78 97 PRO L O 1
ATOM 2422 N N . ILE C 3 98 ? 141.417 132.528 146.194 1.00 68.69 98 ILE L N 1
ATOM 2423 C CA . ILE C 3 98 ? 142.737 132.074 146.583 1.00 68.69 98 ILE L CA 1
ATOM 2424 C C . ILE C 3 98 ? 143.319 132.923 147.704 1.00 68.69 98 ILE L C 1
ATOM 2425 O O . ILE C 3 98 ? 143.951 132.396 148.620 1.00 68.69 98 ILE L O 1
ATOM 2430 N N . THR C 3 99 ? 143.109 134.233 147.653 1.00 65.24 99 THR L N 1
ATOM 2431 C CA . THR C 3 99 ? 143.673 135.166 148.618 1.00 65.24 99 THR L CA 1
ATOM 2432 C C . THR C 3 99 ? 142.524 135.937 149.246 1.00 65.24 99 THR L C 1
ATOM 2433 O O . THR C 3 99 ? 141.852 136.717 148.565 1.00 65.24 99 THR L O 1
ATOM 2437 N N . PHE C 3 100 ? 142.287 135.723 150.535 1.00 63.12 100 PHE L N 1
ATOM 2438 C CA . PHE C 3 100 ? 141.265 136.532 151.169 1.00 63.12 100 PHE L CA 1
ATOM 2439 C C . PHE C 3 100 ? 141.820 137.909 151.489 1.00 63.12 100 PHE L C 1
ATOM 2440 O O . PHE C 3 100 ? 143.016 138.172 151.371 1.00 63.12 100 PHE L O 1
ATOM 2448 N N . GLY C 3 101 ? 140.934 138.789 151.921 1.00 71.96 101 GLY L N 1
ATOM 2449 C CA . GLY C 3 101 ? 141.334 139.983 152.632 1.00 71.96 101 GLY L CA 1
ATOM 2450 C C . GLY C 3 101 ? 141.783 139.603 154.023 1.00 71.96 101 GLY L C 1
ATOM 2451 O O . GLY C 3 101 ? 142.422 138.567 154.235 1.00 71.96 101 GLY L O 1
ATOM 2452 N N . GLN C 3 102 ? 141.442 140.440 154.992 1.00 75.18 102 GLN L N 1
ATOM 2453 C CA . GLN C 3 102 ? 141.806 140.170 156.370 1.00 75.18 102 GLN L CA 1
ATOM 2454 C C . GLN C 3 102 ? 140.688 140.417 157.371 1.00 75.18 102 GLN L C 1
ATOM 2455 O O . GLN C 3 102 ? 140.683 139.773 158.427 1.00 75.18 102 GLN L O 1
ATOM 2461 N N . GLY C 3 103 ? 139.737 141.297 157.076 1.00 79.88 103 GLY L N 1
ATOM 2462 C CA . GLY C 3 103 ? 138.631 141.523 157.981 1.00 79.88 103 GLY L CA 1
ATOM 2463 C C . GLY C 3 103 ? 138.348 142.974 158.312 1.00 79.88 103 GLY L C 1
ATOM 2464 O O . GLY C 3 103 ? 139.257 143.753 158.605 1.00 79.88 103 GLY L O 1
ATOM 2465 N N . THR C 3 104 ? 137.070 143.338 158.261 1.00 82.47 104 THR L N 1
ATOM 2466 C CA . THR C 3 104 ? 136.577 144.619 158.744 1.00 82.47 104 THR L CA 1
ATOM 2467 C C . THR C 3 104 ? 135.506 144.307 159.770 1.00 82.47 104 THR L C 1
ATOM 2468 O O . THR C 3 104 ? 135.406 143.168 160.227 1.00 82.47 104 THR L O 1
ATOM 2472 N N . LYS C 3 105 ? 134.716 145.295 160.162 1.00 91.60 105 LYS L N 1
ATOM 2473 C CA . LYS C 3 105 ? 133.693 145.043 161.159 1.00 91.60 105 LYS L CA 1
ATOM 2474 C C . LYS C 3 105 ? 132.574 146.050 160.966 1.00 91.60 105 LYS L C 1
ATOM 2475 O O . LYS C 3 105 ? 132.816 147.189 160.572 1.00 91.60 105 LYS L O 1
ATOM 2481 N N . VAL C 3 106 ? 131.343 145.617 161.214 1.00 95.36 106 VAL L N 1
ATOM 2482 C CA . VAL C 3 106 ? 130.184 146.502 161.173 1.00 95.36 106 VAL L CA 1
ATOM 2483 C C . VAL C 3 106 ? 129.258 146.116 162.318 1.00 95.36 106 VAL L C 1
ATOM 2484 O O . VAL C 3 106 ? 129.062 144.925 162.577 1.00 95.36 106 VAL L O 1
ATOM 2488 N N . GLU C 3 107 ? 128.715 147.114 163.029 1.00 113.30 107 GLU L N 1
ATOM 2489 C CA . GLU C 3 107 ? 127.805 146.879 164.148 1.00 113.30 107 GLU L CA 1
ATOM 2490 C C . GLU C 3 107 ? 126.721 147.948 164.188 1.00 113.30 107 GLU L C 1
ATOM 2491 O O . GLU C 3 107 ? 126.857 149.012 163.586 1.00 113.30 107 GLU L O 1
ATOM 2497 N N . ILE C 3 108 ? 125.633 147.642 164.900 1.00 119.59 108 ILE L N 1
ATOM 2498 C CA . ILE C 3 108 ? 124.602 148.630 165.224 1.00 119.59 108 ILE L CA 1
ATOM 2499 C C . ILE C 3 108 ? 125.076 149.551 166.341 1.00 119.59 108 ILE L C 1
ATOM 2500 O O . ILE C 3 108 ? 125.666 149.098 167.331 1.00 119.59 108 ILE L O 1
ATOM 2505 N N . LYS C 3 109 ? 124.813 150.854 166.207 1.00 119.46 109 LYS L N 1
ATOM 2506 C CA . LYS C 3 109 ? 125.168 151.767 167.296 1.00 119.46 109 LYS L CA 1
ATOM 2507 C C . LYS C 3 109 ? 123.944 152.084 168.164 1.00 119.46 109 LYS L C 1
ATOM 2508 O O . LYS C 3 109 ? 123.098 152.936 167.876 1.00 119.46 109 LYS L O 1
ATOM 2514 N N . ARG C 3 110 ? 123.854 151.330 169.250 1.00 132.10 110 ARG L N 1
ATOM 2515 C CA . ARG C 3 110 ? 123.233 151.830 170.464 1.00 132.10 110 ARG L CA 1
ATOM 2516 C C . ARG C 3 110 ? 124.277 152.612 171.241 1.00 132.10 110 ARG L C 1
ATOM 2517 O O . ARG C 3 110 ? 125.334 152.934 170.690 1.00 132.10 110 ARG L O 1
ATOM 2525 N N . THR C 3 111 ? 123.991 152.953 172.492 1.00 145.76 111 THR L N 1
ATOM 2526 C CA . THR C 3 111 ? 124.852 153.880 173.214 1.00 145.76 111 THR L CA 1
ATOM 2527 C C . THR C 3 111 ? 126.282 153.358 173.270 1.00 145.76 111 THR L C 1
ATOM 2528 O O . THR C 3 111 ? 126.523 152.159 173.435 1.00 145.76 111 THR L O 1
ATOM 2532 N N . VAL C 3 112 ? 127.239 154.268 173.098 1.00 152.52 112 VAL L N 1
ATOM 2533 C CA . VAL C 3 112 ? 128.637 153.874 173.176 1.00 152.52 112 VAL L CA 1
ATOM 2534 C C . VAL C 3 112 ? 128.994 153.934 174.651 1.00 152.52 112 VAL L C 1
ATOM 2535 O O . VAL C 3 112 ? 129.637 154.878 175.120 1.00 152.52 112 VAL L O 1
ATOM 2539 N N . ALA C 3 113 ? 128.599 152.900 175.377 1.00 161.08 113 ALA L N 1
ATOM 2540 C CA . ALA C 3 113 ? 128.580 152.974 176.825 1.00 161.08 113 ALA L CA 1
ATOM 2541 C C . ALA C 3 113 ? 129.934 152.616 177.408 1.00 161.08 113 ALA L C 1
ATOM 2542 O O . ALA C 3 113 ? 130.721 151.884 176.804 1.00 161.08 113 ALA L O 1
ATOM 2544 N N . ALA C 3 114 ? 130.207 153.162 178.580 1.00 169.82 114 ALA L N 1
ATOM 2545 C CA . ALA C 3 114 ? 131.348 152.722 179.348 1.00 169.82 114 ALA L CA 1
ATOM 2546 C C . ALA C 3 114 ? 131.053 151.359 179.969 1.00 169.82 114 ALA L C 1
ATOM 2547 O O . ALA C 3 114 ? 129.893 151.015 180.202 1.00 169.82 114 ALA L O 1
ATOM 2549 N N . PRO C 3 115 ? 132.082 150.557 180.225 1.00 173.89 115 PRO L N 1
ATOM 2550 C CA . PRO C 3 115 ? 131.859 149.276 180.902 1.00 173.89 115 PRO L CA 1
ATOM 2551 C C . PRO C 3 115 ? 131.260 149.452 182.285 1.00 173.89 115 PRO L C 1
ATOM 2552 O O . PRO C 3 115 ? 131.606 150.374 183.023 1.00 173.89 115 PRO L O 1
ATOM 2556 N N . SER C 3 116 ? 130.350 148.548 182.630 1.00 179.39 116 SER L N 1
ATOM 2557 C CA . SER C 3 116 ? 129.817 148.440 183.979 1.00 179.39 116 SER L CA 1
ATOM 2558 C C . SER C 3 116 ? 130.413 147.193 184.611 1.00 179.39 116 SER L C 1
ATOM 2559 O O . SER C 3 116 ? 130.186 146.078 184.133 1.00 179.39 116 SER L O 1
ATOM 2562 N N . VAL C 3 117 ? 131.186 147.387 185.669 1.00 183.09 117 VAL L N 1
ATOM 2563 C CA . VAL C 3 117 ? 131.854 146.302 186.370 1.00 183.09 117 VAL L CA 1
ATOM 2564 C C . VAL C 3 117 ? 131.368 146.306 187.804 1.00 183.09 117 VAL L C 1
ATOM 2565 O O . VAL C 3 117 ? 131.617 147.268 188.543 1.00 183.09 117 VAL L O 1
ATOM 2569 N N . PHE C 3 118 ? 130.703 145.234 188.209 1.00 192.25 118 PHE L N 1
ATOM 2570 C CA . PHE C 3 118 ? 130.320 145.069 189.599 1.00 192.25 118 PHE L CA 1
ATOM 2571 C C . PHE C 3 118 ? 131.011 143.805 190.092 1.00 192.25 118 PHE L C 1
ATOM 2572 O O . PHE C 3 118 ? 130.924 142.756 189.444 1.00 192.25 118 PHE L O 1
ATOM 2580 N N . ILE C 3 119 ? 131.708 143.908 191.217 1.00 197.42 119 ILE L N 1
ATOM 2581 C CA . ILE C 3 119 ? 132.645 142.873 191.643 1.00 197.42 119 ILE L CA 1
ATOM 2582 C C . ILE C 3 119 ? 131.880 141.729 192.294 1.00 197.42 119 ILE L C 1
ATOM 2583 O O . ILE C 3 119 ? 131.090 141.944 193.221 1.00 197.42 119 ILE L O 1
ATOM 2588 N N . PHE C 3 120 ? 132.104 140.514 191.795 1.00 200.64 120 PHE L N 1
ATOM 2589 C CA . PHE C 3 120 ? 131.663 139.297 192.445 1.00 200.64 120 PHE L CA 1
ATOM 2590 C C . PHE C 3 120 ? 132.868 138.451 192.826 1.00 200.64 120 PHE L C 1
ATOM 2591 O O . PHE C 3 120 ? 133.580 137.961 191.937 1.00 200.64 120 PHE L O 1
ATOM 2599 N N . PRO C 3 121 ? 133.130 138.248 194.113 1.00 201.97 121 PRO L N 1
ATOM 2600 C CA . PRO C 3 121 ? 134.061 137.201 194.509 1.00 201.97 121 PRO L CA 1
ATOM 2601 C C . PRO C 3 121 ? 133.467 135.843 194.199 1.00 201.97 121 PRO L C 1
ATOM 2602 O O . PRO C 3 121 ? 132.336 135.546 194.613 1.00 201.97 121 PRO L O 1
ATOM 2606 N N . PRO C 3 122 ? 134.187 134.988 193.486 1.00 198.81 122 PRO L N 1
ATOM 2607 C CA . PRO C 3 122 ? 133.630 133.676 193.153 1.00 198.81 122 PRO L CA 1
ATOM 2608 C C . PRO C 3 122 ? 133.378 132.865 194.413 1.00 198.81 122 PRO L C 1
ATOM 2609 O O . PRO C 3 122 ? 134.041 133.030 195.441 1.00 198.81 122 PRO L O 1
ATOM 2613 N N . SER C 3 123 ? 132.392 131.982 194.322 1.00 200.13 123 SER L N 1
ATOM 2614 C CA . SER C 3 123 ? 131.936 131.229 195.481 1.00 200.13 123 SER L CA 1
ATOM 2615 C C . SER C 3 123 ? 133.013 130.213 195.868 1.00 200.13 123 SER L C 1
ATOM 2616 O O . SER C 3 123 ? 134.087 130.141 195.265 1.00 200.13 123 SER L O 1
ATOM 2619 N N . ASP C 3 124 ? 132.742 129.421 196.905 1.00 197.69 124 ASP L N 1
ATOM 2620 C CA . ASP C 3 124 ? 133.771 128.535 197.443 1.00 197.69 124 ASP L CA 1
ATOM 2621 C C . ASP C 3 124 ? 134.132 127.407 196.474 1.00 197.69 124 ASP L C 1
ATOM 2622 O O . ASP C 3 124 ? 135.194 126.790 196.603 1.00 197.69 124 ASP L O 1
ATOM 2627 N N . GLU C 3 125 ? 133.258 127.105 195.511 1.00 196.40 125 GLU L N 1
ATOM 2628 C CA . GLU C 3 125 ? 133.602 126.120 194.485 1.00 196.40 125 GLU L CA 1
ATOM 2629 C C . GLU C 3 125 ? 134.724 126.591 193.558 1.00 196.40 125 GLU L C 1
ATOM 2630 O O . GLU C 3 125 ? 135.331 125.766 192.862 1.00 196.40 125 GLU L O 1
ATOM 2636 N N . GLN C 3 126 ? 135.007 127.896 193.516 1.00 195.44 126 GLN L N 1
ATOM 2637 C CA . GLN C 3 126 ? 136.117 128.370 192.694 1.00 195.44 126 GLN L CA 1
ATOM 2638 C C . GLN C 3 126 ? 137.449 127.793 193.154 1.00 195.44 126 GLN L C 1
ATOM 2639 O O . GLN C 3 126 ? 138.335 127.550 192.329 1.00 195.44 126 GLN L O 1
ATOM 2645 N N . LEU C 3 127 ? 137.625 127.584 194.458 1.00 195.22 127 LEU L N 1
ATOM 2646 C CA . LEU C 3 127 ? 138.817 126.873 194.903 1.00 195.22 127 LEU L CA 1
ATOM 2647 C C . LEU C 3 127 ? 138.724 125.384 194.590 1.00 195.22 127 LEU L C 1
ATOM 2648 O O . LEU C 3 127 ? 139.749 124.743 194.337 1.00 195.22 127 LEU L O 1
ATOM 2653 N N . LYS C 3 128 ? 137.511 124.824 194.577 1.00 195.37 128 LYS L N 1
ATOM 2654 C CA . LYS C 3 128 ? 137.324 123.469 194.063 1.00 195.37 128 LYS L CA 1
ATOM 2655 C C . LYS C 3 128 ? 137.788 123.341 192.618 1.00 195.37 128 LYS L C 1
ATOM 2656 O O . LYS C 3 128 ? 138.102 122.234 192.167 1.00 195.37 128 LYS L O 1
ATOM 2662 N N . SER C 3 129 ? 137.802 124.445 191.867 1.00 193.65 129 SER L N 1
ATOM 2663 C CA . SER C 3 129 ? 138.373 124.403 190.521 1.00 193.65 129 SER L CA 1
ATOM 2664 C C . SER C 3 129 ? 139.823 123.946 190.544 1.00 193.65 129 SER L C 1
ATOM 2665 O O . SER C 3 129 ? 140.273 123.232 189.641 1.00 193.65 129 SER L O 1
ATOM 2668 N N . GLY C 3 130 ? 140.568 124.353 191.560 1.00 194.69 130 GLY L N 1
ATOM 2669 C CA . GLY C 3 130 ? 142.004 124.227 191.536 1.00 194.69 130 GLY L CA 1
ATOM 2670 C C . GLY C 3 130 ? 142.691 125.352 190.803 1.00 194.69 130 GLY L C 1
ATOM 2671 O O . GLY C 3 130 ? 143.925 125.426 190.823 1.00 194.69 130 GLY L O 1
ATOM 2672 N N . THR C 3 131 ? 141.929 126.231 190.158 1.00 190.89 131 THR L N 1
ATOM 2673 C CA . THR C 3 131 ? 142.447 127.441 189.545 1.00 190.89 131 THR L CA 1
ATOM 2674 C C . THR C 3 131 ? 141.546 128.594 189.945 1.00 190.89 131 THR L C 1
ATOM 2675 O O . THR C 3 131 ? 140.335 128.425 190.107 1.00 190.89 131 THR L O 1
ATOM 2679 N N . ALA C 3 132 ? 142.137 129.770 190.095 1.00 189.98 132 ALA L N 1
ATOM 2680 C CA . ALA C 3 132 ? 141.404 130.941 190.549 1.00 189.98 132 ALA L CA 1
ATOM 2681 C C . ALA C 3 132 ? 140.865 131.683 189.339 1.00 189.98 132 ALA L C 1
ATOM 2682 O O . ALA C 3 132 ? 141.640 132.192 188.525 1.00 189.98 132 ALA L O 1
ATOM 2684 N N . SER C 3 133 ? 139.539 131.772 189.245 1.00 189.58 133 SER L N 1
ATOM 2685 C CA . SER C 3 133 ? 138.877 132.579 188.231 1.00 189.58 133 SER L CA 1
ATOM 2686 C C . SER C 3 133 ? 137.984 133.578 188.964 1.00 189.58 133 SER L C 1
ATOM 2687 O O . SER C 3 133 ? 136.782 133.372 189.150 1.00 189.58 133 SER L O 1
ATOM 2690 N N . VAL C 3 134 ? 138.603 134.679 189.389 1.00 190.19 134 VAL L N 1
ATOM 2691 C CA . VAL C 3 134 ? 137.842 135.811 189.885 1.00 190.19 134 VAL L CA 1
ATOM 2692 C C . VAL C 3 134 ? 137.260 136.545 188.694 1.00 190.19 134 VAL L C 1
ATOM 2693 O O . VAL C 3 134 ? 137.957 136.832 187.713 1.00 190.19 134 VAL L O 1
ATOM 2697 N N . VAL C 3 135 ? 135.971 136.845 188.765 1.00 189.69 135 VAL L N 1
ATOM 2698 C CA . VAL C 3 135 ? 135.219 137.304 187.607 1.00 189.69 135 VAL L CA 1
ATOM 2699 C C . VAL C 3 135 ? 135.049 138.816 187.689 1.00 189.69 135 VAL L C 1
ATOM 2700 O O . VAL C 3 135 ? 134.425 139.340 188.620 1.00 189.69 135 VAL L O 1
ATOM 2704 N N . CYS C 3 136 ? 135.645 139.518 186.730 1.00 187.78 136 CYS L N 1
ATOM 2705 C CA . CYS C 3 136 ? 135.291 140.907 186.462 1.00 187.78 136 CYS L CA 1
ATOM 2706 C C . CYS C 3 136 ? 134.128 140.847 185.485 1.00 187.78 136 CYS L C 1
ATOM 2707 O O . CYS C 3 136 ? 134.326 140.716 184.277 1.00 187.78 136 CYS L O 1
ATOM 2710 N N . LEU C 3 137 ? 132.906 140.886 185.998 1.00 180.66 137 LEU L N 1
ATOM 2711 C CA . LEU C 3 137 ? 131.774 140.965 185.092 1.00 180.66 137 LEU L CA 1
ATOM 2712 C C . LEU C 3 137 ? 131.798 142.298 184.370 1.00 180.66 137 LEU L C 1
ATOM 2713 O O . LEU C 3 137 ? 131.891 143.358 184.991 1.00 180.66 137 LEU L O 1
ATOM 2718 N N . LEU C 3 138 ? 131.709 142.239 183.054 1.00 176.21 138 LEU L N 1
ATOM 2719 C CA . LEU C 3 138 ? 131.628 143.420 182.215 1.00 176.21 138 LEU L CA 1
ATOM 2720 C C . LEU C 3 138 ? 130.236 143.466 181.612 1.00 176.21 138 LEU L C 1
ATOM 2721 O O . LEU C 3 138 ? 129.731 142.443 181.142 1.00 176.21 138 LEU L O 1
ATOM 2726 N N . ASN C 3 139 ? 129.603 144.631 181.654 1.00 173.93 139 ASN L N 1
ATOM 2727 C CA . ASN C 3 139 ? 128.258 144.764 181.126 1.00 173.93 139 ASN L CA 1
ATOM 2728 C C . ASN C 3 139 ? 128.136 146.022 180.283 1.00 173.93 139 ASN L C 1
ATOM 2729 O O . ASN C 3 139 ? 128.633 147.089 180.651 1.00 173.93 139 ASN L O 1
ATOM 2734 N N . ASN C 3 140 ? 127.458 145.872 179.146 1.00 169.52 140 ASN L N 1
ATOM 2735 C CA . ASN C 3 140 ? 126.986 146.995 178.340 1.00 169.52 140 ASN L CA 1
ATOM 2736 C C . ASN C 3 140 ? 128.109 147.976 178.012 1.00 169.52 140 ASN L C 1
ATOM 2737 O O . ASN C 3 140 ? 128.067 149.151 178.374 1.00 169.52 140 ASN L O 1
ATOM 2742 N N . PHE C 3 141 ? 129.138 147.475 177.338 1.00 166.97 141 PHE L N 1
ATOM 2743 C CA . PHE C 3 141 ? 130.279 148.286 176.956 1.00 166.97 141 PHE L CA 1
ATOM 2744 C C . PHE C 3 141 ? 130.619 147.999 175.508 1.00 166.97 141 PHE L C 1
ATOM 2745 O O . PHE C 3 141 ? 130.443 146.882 175.024 1.00 166.97 141 PHE L O 1
ATOM 2753 N N . TYR C 3 142 ? 131.182 148.989 174.836 1.00 152.93 142 TYR L N 1
ATOM 2754 C CA . TYR C 3 142 ? 131.581 148.787 173.464 1.00 152.93 142 TYR L CA 1
ATOM 2755 C C . TYR C 3 142 ? 132.779 147.832 173.464 1.00 152.93 142 TYR L C 1
ATOM 2756 O O . TYR C 3 142 ? 133.414 147.645 174.502 1.00 152.93 142 TYR L O 1
ATOM 2765 N N . PRO C 3 143 ? 133.099 147.172 172.301 1.00 160.16 143 PRO L N 1
ATOM 2766 C CA . PRO C 3 143 ? 134.202 146.195 172.264 1.00 160.16 143 PRO L CA 1
ATOM 2767 C C . PRO C 3 143 ? 135.419 146.519 173.115 1.00 160.16 143 PRO L C 1
ATOM 2768 O O . PRO C 3 143 ? 135.885 147.657 173.135 1.00 160.16 143 PRO L O 1
ATOM 2772 N N . ARG C 3 144 ? 135.942 145.510 173.810 1.00 168.68 144 ARG L N 1
ATOM 2773 C CA . ARG C 3 144 ? 136.711 145.706 175.038 1.00 168.68 144 ARG L CA 1
ATOM 2774 C C . ARG C 3 144 ? 138.084 146.287 174.728 1.00 168.68 144 ARG L C 1
ATOM 2775 O O . ARG C 3 144 ? 138.985 145.579 174.272 1.00 168.68 144 ARG L O 1
ATOM 2783 N N . GLU C 3 145 ? 138.239 147.591 174.972 1.00 175.42 145 GLU L N 1
ATOM 2784 C CA . GLU C 3 145 ? 139.532 148.220 175.225 1.00 175.42 145 GLU L CA 1
ATOM 2785 C C . GLU C 3 145 ? 139.680 148.676 176.671 1.00 175.42 145 GLU L C 1
ATOM 2786 O O . GLU C 3 145 ? 140.696 149.289 177.017 1.00 175.42 145 GLU L O 1
ATOM 2792 N N . ALA C 3 146 ? 138.681 148.424 177.511 1.00 176.43 146 ALA L N 1
ATOM 2793 C CA . ALA C 3 146 ? 138.776 148.760 178.923 1.00 176.43 146 ALA L CA 1
ATOM 2794 C C . ALA C 3 146 ? 139.801 147.876 179.619 1.00 176.43 146 ALA L C 1
ATOM 2795 O O . ALA C 3 146 ? 139.768 146.649 179.494 1.00 176.43 146 ALA L O 1
ATOM 2797 N N . LYS C 3 147 ? 140.710 148.500 180.365 1.00 177.65 147 LYS L N 1
ATOM 2798 C CA . LYS C 3 147 ? 141.754 147.762 181.073 1.00 177.65 147 LYS L CA 1
ATOM 2799 C C . LYS C 3 147 ? 141.207 147.271 182.413 1.00 177.65 147 LYS L C 1
ATOM 2800 O O . LYS C 3 147 ? 141.509 147.795 183.485 1.00 177.65 147 LYS L O 1
ATOM 2806 N N . VAL C 3 148 ? 140.375 146.233 182.334 1.00 180.06 148 VAL L N 1
ATOM 2807 C CA . VAL C 3 148 ? 139.859 145.623 183.551 1.00 180.06 148 VAL L CA 1
ATOM 2808 C C . VAL C 3 148 ? 140.994 144.924 184.285 1.00 180.06 148 VAL L C 1
ATOM 2809 O O . VAL C 3 148 ? 141.870 144.301 183.672 1.00 180.06 148 VAL L O 1
ATOM 2813 N N . GLN C 3 149 ? 140.995 145.037 185.608 1.00 184.55 149 GLN L N 1
ATOM 2814 C CA . GLN C 3 149 ? 142.129 144.601 186.410 1.00 184.55 149 GLN L CA 1
ATOM 2815 C C . GLN C 3 149 ? 141.863 143.255 187.068 1.00 184.55 149 GLN L C 1
ATOM 2816 O O . GLN C 3 149 ? 140.832 143.067 187.724 1.00 184.55 149 GLN L O 1
ATOM 2822 N N . TRP C 3 150 ? 142.812 142.332 186.916 1.00 182.51 150 TRP L N 1
ATOM 2823 C CA . TRP C 3 150 ? 142.709 140.995 187.493 1.00 182.51 150 TRP L CA 1
ATOM 2824 C C . TRP C 3 150 ? 143.405 140.979 188.856 1.00 182.51 150 TRP L C 1
ATOM 2825 O O . TRP C 3 150 ? 144.516 140.474 189.022 1.00 182.51 150 TRP L O 1
ATOM 2836 N N . LYS C 3 151 ? 142.731 141.549 189.854 1.00 187.33 151 LYS L N 1
ATOM 2837 C CA . LYS C 3 151 ? 143.288 141.561 191.210 1.00 187.33 151 LYS L CA 1
ATOM 2838 C C . LYS C 3 151 ? 143.032 140.229 191.913 1.00 187.33 151 LYS L C 1
ATOM 2839 O O . LYS C 3 151 ? 142.681 140.164 193.086 1.00 187.33 151 LYS L O 1
ATOM 2845 N N . VAL C 3 152 ? 143.237 139.151 191.158 1.00 189.61 152 VAL L N 1
ATOM 2846 C CA . VAL C 3 152 ? 143.115 137.813 191.726 1.00 189.61 152 VAL L CA 1
ATOM 2847 C C . VAL C 3 152 ? 144.239 137.564 192.720 1.00 189.61 152 VAL L C 1
ATOM 2848 O O . VAL C 3 152 ? 144.013 137.060 193.828 1.00 189.61 152 VAL L O 1
ATOM 2852 N N . ASP C 3 153 ? 145.464 137.924 192.343 1.00 187.86 153 ASP L N 1
ATOM 2853 C CA . ASP C 3 153 ? 146.590 138.001 193.260 1.00 187.86 153 ASP L CA 1
ATOM 2854 C C . ASP C 3 153 ? 146.840 139.432 193.706 1.00 187.86 153 ASP L C 1
ATOM 2855 O O . ASP C 3 153 ? 147.882 139.713 194.306 1.00 187.86 153 ASP L O 1
ATOM 2860 N N . ASN C 3 154 ? 145.917 140.344 193.390 1.00 189.38 154 ASN L N 1
ATOM 2861 C CA . ASN C 3 154 ? 146.056 141.785 193.569 1.00 189.38 154 ASN L CA 1
ATOM 2862 C C . ASN C 3 154 ? 147.138 142.368 192.671 1.00 189.38 154 ASN L C 1
ATOM 2863 O O . ASN C 3 154 ? 147.593 143.495 192.894 1.00 189.38 154 ASN L O 1
ATOM 2868 N N . ALA C 3 155 ? 147.560 141.624 191.651 1.00 187.94 155 ALA L N 1
ATOM 2869 C CA . ALA C 3 155 ? 148.523 142.091 190.667 1.00 187.94 155 ALA L CA 1
ATOM 2870 C C . ALA C 3 155 ? 147.990 141.790 189.276 1.00 187.94 155 ALA L C 1
ATOM 2871 O O . ALA C 3 155 ? 147.200 140.863 189.086 1.00 187.94 155 ALA L O 1
ATOM 2873 N N . LEU C 3 156 ? 148.413 142.594 188.306 1.00 186.75 156 LEU L N 1
ATOM 2874 C CA . LEU C 3 156 ? 147.935 142.413 186.944 1.00 186.75 156 LEU L CA 1
ATOM 2875 C C . LEU C 3 156 ? 148.330 141.037 186.425 1.00 186.75 156 LEU L C 1
ATOM 2876 O O . LEU C 3 156 ? 149.473 140.600 186.585 1.00 186.75 156 LEU L O 1
ATOM 2881 N N . GLN C 3 157 ? 147.364 140.342 185.835 1.00 185.65 157 GLN L N 1
ATOM 2882 C CA . GLN C 3 157 ? 147.582 139.034 185.228 1.00 185.65 157 GLN L CA 1
ATOM 2883 C C . GLN C 3 157 ? 147.317 139.178 183.736 1.00 185.65 157 GLN L C 1
ATOM 2884 O O . GLN C 3 157 ? 146.180 139.032 183.279 1.00 185.65 157 GLN L O 1
ATOM 2890 N N . SER C 3 158 ? 148.373 139.472 182.985 1.00 183.28 158 SER L N 1
ATOM 2891 C CA . SER C 3 158 ? 148.306 139.646 181.542 1.00 183.28 158 SER L CA 1
ATOM 2892 C C . SER C 3 158 ? 149.188 138.595 180.888 1.00 183.28 158 SER L C 1
ATOM 2893 O O . SER C 3 158 ? 150.334 138.397 181.305 1.00 183.28 158 SER L O 1
ATOM 2896 N N . GLY C 3 159 ? 148.657 137.925 179.877 1.00 182.74 159 GLY L N 1
ATOM 2897 C CA . GLY C 3 159 ? 149.389 136.831 179.240 1.00 182.74 159 GLY L CA 1
ATOM 2898 C C . GLY C 3 159 ? 149.359 135.505 179.969 1.00 182.74 159 GLY L C 1
ATOM 2899 O O . GLY C 3 159 ? 148.912 134.501 179.407 1.00 182.74 159 GLY L O 1
ATOM 2900 N N . ASN C 3 160 ? 149.828 135.473 181.220 1.00 183.06 160 ASN L N 1
ATOM 2901 C CA . ASN C 3 160 ? 149.751 134.243 182.001 1.00 183.06 160 ASN L CA 1
ATOM 2902 C C . ASN C 3 160 ? 148.305 133.822 182.211 1.00 183.06 160 ASN L C 1
ATOM 2903 O O . ASN C 3 160 ? 147.987 132.627 182.201 1.00 183.06 160 ASN L O 1
ATOM 2908 N N . SER C 3 161 ? 147.419 134.789 182.409 1.00 186.17 161 SER L N 1
ATOM 2909 C CA . SER C 3 161 ? 146.002 134.498 182.522 1.00 186.17 161 SER L CA 1
ATOM 2910 C C . SER C 3 161 ? 145.433 134.095 181.166 1.00 186.17 161 SER L C 1
ATOM 2911 O O . SER C 3 161 ? 146.034 134.325 180.112 1.00 186.17 161 SER L O 1
ATOM 2914 N N . GLN C 3 162 ? 144.254 133.483 181.203 1.00 182.78 162 GLN L N 1
ATOM 2915 C CA . GLN C 3 162 ? 143.482 133.215 180.001 1.00 182.78 162 GLN L CA 1
ATOM 2916 C C . GLN C 3 162 ? 142.147 133.924 180.148 1.00 182.78 162 GLN L C 1
ATOM 2917 O O . GLN C 3 162 ? 141.699 134.198 181.263 1.00 182.78 162 GLN L O 1
ATOM 2923 N N . GLU C 3 163 ? 141.534 134.259 179.019 1.00 179.89 163 GLU L N 1
ATOM 2924 C CA . GLU C 3 163 ? 140.218 134.880 179.010 1.00 179.89 163 GLU L CA 1
ATOM 2925 C C . GLU C 3 163 ? 139.322 134.202 177.996 1.00 179.89 163 GLU L C 1
ATOM 2926 O O . GLU C 3 163 ? 139.725 133.986 176.850 1.00 179.89 163 GLU L O 1
ATOM 2932 N N . SER C 3 164 ? 138.107 133.892 178.419 1.00 178.68 164 SER L N 1
ATOM 2933 C CA . SER C 3 164 ? 137.090 133.340 177.544 1.00 178.68 164 SER L CA 1
ATOM 2934 C C . SER C 3 164 ? 136.157 134.477 177.142 1.00 178.68 164 SER L C 1
ATOM 2935 O O . SER C 3 164 ? 135.597 135.159 178.004 1.00 178.68 164 SER L O 1
ATOM 2938 N N . VAL C 3 165 ? 136.036 134.710 175.836 1.00 172.75 165 VAL L N 1
ATOM 2939 C CA . VAL C 3 165 ? 135.438 135.946 175.344 1.00 172.75 165 VAL L CA 1
ATOM 2940 C C . VAL C 3 165 ? 133.921 135.833 175.268 1.00 172.75 165 VAL L C 1
ATOM 2941 O O . VAL C 3 165 ? 133.355 134.739 175.172 1.00 172.75 165 VAL L O 1
ATOM 2945 N N . THR C 3 166 ? 133.262 136.989 175.293 1.00 167.01 166 THR L N 1
ATOM 2946 C CA . THR C 3 166 ? 131.836 137.117 175.024 1.00 167.01 166 THR L CA 1
ATOM 2947 C C . THR C 3 166 ? 131.647 138.027 173.822 1.00 167.01 166 THR L C 1
ATOM 2948 O O . THR C 3 166 ? 132.256 139.097 173.750 1.00 167.01 166 THR L O 1
ATOM 2952 N N . GLU C 3 167 ? 130.805 137.601 172.887 1.00 163.72 167 GLU L N 1
ATOM 2953 C CA . GLU C 3 167 ? 130.430 138.434 171.754 1.00 163.72 167 GLU L CA 1
ATOM 2954 C C . GLU C 3 167 ? 129.474 139.549 172.182 1.00 163.72 167 GLU L C 1
ATOM 2955 O O . GLU C 3 167 ? 128.878 139.521 173.263 1.00 163.72 167 GLU L O 1
ATOM 2961 N N . GLN C 3 168 ? 129.378 140.570 171.329 1.00 165.01 168 GLN L N 1
ATOM 2962 C CA . GLN C 3 168 ? 128.414 141.641 171.528 1.00 165.01 168 GLN L CA 1
ATOM 2963 C C . GLN C 3 168 ? 127.017 141.054 171.611 1.00 165.01 168 GLN L C 1
ATOM 2964 O O . GLN C 3 168 ? 126.550 140.399 170.675 1.00 165.01 168 GLN L O 1
ATOM 2970 N N . ASP C 3 169 ? 126.350 141.278 172.729 1.00 170.01 169 ASP L N 1
ATOM 2971 C CA . ASP C 3 169 ? 124.946 140.923 172.797 1.00 170.01 169 ASP L CA 1
ATOM 2972 C C . ASP C 3 169 ? 124.174 141.825 171.844 1.00 170.01 169 ASP L C 1
ATOM 2973 O O . ASP C 3 169 ? 124.351 143.046 171.854 1.00 170.01 169 ASP L O 1
ATOM 2978 N N . SER C 3 170 ? 123.347 141.222 170.991 1.00 165.77 170 SER L N 1
ATOM 2979 C CA . SER C 3 170 ? 122.707 141.989 169.926 1.00 165.77 170 SER L CA 1
ATOM 2980 C C . SER C 3 170 ? 121.743 143.035 170.480 1.00 165.77 170 SER L C 1
ATOM 2981 O O . SER C 3 170 ? 121.572 144.106 169.886 1.00 165.77 170 SER L O 1
ATOM 2984 N N . LYS C 3 171 ? 121.093 142.737 171.609 1.00 166.28 171 LYS L N 1
ATOM 2985 C CA . LYS C 3 171 ? 120.078 143.641 172.149 1.00 166.28 171 LYS L CA 1
ATOM 2986 C C . LYS C 3 171 ? 120.666 144.994 172.544 1.00 166.28 171 LYS L C 1
ATOM 2987 O O . LYS C 3 171 ? 120.100 146.044 172.218 1.00 166.28 171 LYS L O 1
ATOM 2993 N N . ASP C 3 172 ? 121.796 144.991 173.246 1.00 165.57 172 ASP L N 1
ATOM 2994 C CA . ASP C 3 172 ? 122.423 146.210 173.731 1.00 165.57 172 ASP L CA 1
ATOM 2995 C C . ASP C 3 172 ? 123.582 146.681 172.865 1.00 165.57 172 ASP L C 1
ATOM 2996 O O . ASP C 3 172 ? 124.205 147.694 173.197 1.00 165.57 172 ASP L O 1
ATOM 3001 N N . SER C 3 173 ? 123.886 145.965 171.777 1.00 160.41 173 SER L N 1
ATOM 3002 C CA . SER C 3 173 ? 124.979 146.307 170.863 1.00 160.41 173 SER L CA 1
ATOM 3003 C C . SER C 3 173 ? 126.330 146.319 171.575 1.00 160.41 173 SER L C 1
ATOM 3004 O O . SER C 3 173 ? 127.269 146.991 171.137 1.00 160.41 173 SER L O 1
ATOM 3007 N N . THR C 3 174 ? 126.436 145.565 172.674 1.00 168.38 174 THR L N 1
ATOM 3008 C CA . THR C 3 174 ? 127.615 145.542 173.531 1.00 168.38 174 THR L CA 1
ATOM 3009 C C . THR C 3 174 ? 127.799 144.155 174.138 1.00 168.38 174 THR L C 1
ATOM 3010 O O . THR C 3 174 ? 126.835 143.407 174.313 1.00 168.38 174 THR L O 1
ATOM 3014 N N . TYR C 3 175 ? 129.047 143.818 174.468 1.00 169.10 175 TYR L N 1
ATOM 3015 C CA . TYR C 3 175 ? 129.300 142.579 175.195 1.00 169.10 175 TYR L CA 1
ATOM 3016 C C . TYR C 3 175 ? 128.651 142.615 176.572 1.00 169.10 175 TYR L C 1
ATOM 3017 O O . TYR C 3 175 ? 128.287 143.673 177.091 1.00 169.10 175 TYR L O 1
ATOM 3026 N N . SER C 3 176 ? 128.508 141.432 177.159 1.00 169.99 176 SER L N 1
ATOM 3027 C CA . SER C 3 176 ? 128.382 141.269 178.601 1.00 169.99 176 SER L CA 1
ATOM 3028 C C . SER C 3 176 ? 129.437 140.243 179.023 1.00 169.99 176 SER L C 1
ATOM 3029 O O . SER C 3 176 ? 129.177 139.043 179.122 1.00 169.99 176 SER L O 1
ATOM 3032 N N . LEU C 3 177 ? 130.646 140.727 179.269 1.00 173.71 177 LEU L N 1
ATOM 3033 C CA . LEU C 3 177 ? 131.782 139.832 179.422 1.00 173.71 177 LEU L CA 1
ATOM 3034 C C . LEU C 3 177 ? 131.896 139.305 180.844 1.00 173.71 177 LEU L C 1
ATOM 3035 O O . LEU C 3 177 ? 131.591 139.995 181.819 1.00 173.71 177 LEU L O 1
ATOM 3040 N N . SER C 3 178 ? 132.344 138.058 180.949 1.00 175.46 178 SER L N 1
ATOM 3041 C CA . SER C 3 178 ? 132.708 137.442 182.215 1.00 175.46 178 SER L CA 1
ATOM 3042 C C . SER C 3 178 ? 134.149 136.966 182.133 1.00 175.46 178 SER L C 1
ATOM 3043 O O . SER C 3 178 ? 134.535 136.318 181.157 1.00 175.46 178 SER L O 1
ATOM 3046 N N . SER C 3 179 ? 134.947 137.300 183.140 1.00 178.59 179 SER L N 1
ATOM 3047 C CA . SER C 3 179 ? 136.368 136.984 183.104 1.00 178.59 179 SER L CA 1
ATOM 3048 C C . SER C 3 179 ? 136.624 135.640 183.771 1.00 178.59 179 SER L C 1
ATOM 3049 O O . SER C 3 179 ? 136.313 135.454 184.951 1.00 178.59 179 SER L O 1
ATOM 3052 N N . THR C 3 180 ? 137.204 134.711 183.020 1.00 181.28 180 THR L N 1
ATOM 3053 C CA . THR C 3 180 ? 137.508 133.374 183.510 1.00 181.28 180 THR L CA 1
ATOM 3054 C C . THR C 3 180 ? 139.012 133.173 183.450 1.00 181.28 180 THR L C 1
ATOM 3055 O O . THR C 3 180 ? 139.586 133.135 182.358 1.00 181.28 180 THR L O 1
ATOM 3059 N N . LEU C 3 181 ? 139.640 132.998 184.612 1.00 182.55 181 LEU L N 1
ATOM 3060 C CA . LEU C 3 181 ? 141.093 132.916 184.702 1.00 182.55 181 LEU L CA 1
ATOM 3061 C C . LEU C 3 181 ? 141.506 131.591 185.327 1.00 182.55 181 LEU L C 1
ATOM 3062 O O . LEU C 3 181 ? 140.883 131.119 186.279 1.00 182.55 181 LEU L O 1
ATOM 3067 N N . THR C 3 182 ? 142.529 130.967 184.753 1.00 182.43 182 THR L N 1
ATOM 3068 C CA . THR C 3 182 ? 143.084 129.717 185.267 1.00 182.43 182 THR L CA 1
ATOM 3069 C C . THR C 3 182 ? 144.446 130.006 185.896 1.00 182.43 182 THR L C 1
ATOM 3070 O O . THR C 3 182 ? 145.491 129.856 185.261 1.00 182.43 182 THR L O 1
ATOM 3074 N N . LEU C 3 183 ? 144.432 130.459 187.152 1.00 186.34 183 LEU L N 1
ATOM 3075 C CA . LEU C 3 183 ? 145.702 130.684 187.831 1.00 186.34 183 LEU L CA 1
ATOM 3076 C C . LEU C 3 183 ? 146.089 129.546 188.770 1.00 186.34 183 LEU L C 1
ATOM 3077 O O . LEU C 3 183 ? 147.028 128.797 188.483 1.00 186.34 183 LEU L O 1
ATOM 3082 N N . SER C 3 184 ? 145.354 129.394 189.874 1.00 192.34 184 SER L N 1
ATOM 3083 C CA . SER C 3 184 ? 145.620 128.367 190.877 1.00 192.34 184 SER L CA 1
ATOM 3084 C C . SER C 3 184 ? 144.550 128.430 191.958 1.00 192.34 184 SER L C 1
ATOM 3085 O O . SER C 3 184 ? 143.857 129.435 192.112 1.00 192.34 184 SER L O 1
ATOM 3088 N N . LYS C 3 185 ? 144.417 127.337 192.711 1.00 193.85 185 LYS L N 1
ATOM 3089 C CA . LYS C 3 185 ? 143.594 127.382 193.917 1.00 193.85 185 LYS L CA 1
ATOM 3090 C C . LYS C 3 185 ? 144.227 128.272 194.980 1.00 193.85 185 LYS L C 1
ATOM 3091 O O . LYS C 3 185 ? 143.525 129.010 195.683 1.00 193.85 185 LYS L O 1
ATOM 3097 N N . ALA C 3 186 ? 145.552 128.201 195.124 1.00 195.92 186 ALA L N 1
ATOM 3098 C CA . ALA C 3 186 ? 146.236 128.948 196.176 1.00 195.92 186 ALA L CA 1
ATOM 3099 C C . ALA C 3 186 ? 146.123 130.453 195.961 1.00 195.92 186 ALA L C 1
ATOM 3100 O O . ALA C 3 186 ? 146.078 131.223 196.928 1.00 195.92 186 ALA L O 1
ATOM 3102 N N . ASP C 3 187 ? 146.102 130.893 194.701 1.00 195.75 187 ASP L N 1
ATOM 3103 C CA . ASP C 3 187 ? 146.032 132.324 194.420 1.00 195.75 187 ASP L CA 1
ATOM 3104 C C . ASP C 3 187 ? 144.734 132.926 194.945 1.00 195.75 187 ASP L C 1
ATOM 3105 O O . ASP C 3 187 ? 144.727 134.042 195.477 1.00 195.75 187 ASP L O 1
ATOM 3110 N N . TYR C 3 188 ? 143.621 132.204 194.793 1.00 196.59 188 TYR L N 1
ATOM 3111 C CA . TYR C 3 188 ? 142.338 132.696 195.287 1.00 196.59 188 TYR L CA 1
ATOM 3112 C C . TYR C 3 188 ? 142.333 132.824 196.804 1.00 196.59 188 TYR L C 1
ATOM 3113 O O . TYR C 3 188 ? 141.852 133.826 197.347 1.00 196.59 188 TYR L O 1
ATOM 3122 N N . GLU C 3 189 ? 142.854 131.815 197.506 1.00 194.36 189 GLU L N 1
ATOM 3123 C CA . GLU C 3 189 ? 142.789 131.816 198.964 1.00 194.36 189 GLU L CA 1
ATOM 3124 C C . GLU C 3 189 ? 143.714 132.866 199.576 1.00 194.36 189 GLU L C 1
ATOM 3125 O O . GLU C 3 189 ? 143.356 133.512 200.568 1.00 194.36 189 GLU L O 1
ATOM 3131 N N . LYS C 3 190 ? 144.906 133.048 199.005 1.00 193.37 190 LYS L N 1
ATOM 3132 C CA . LYS C 3 190 ? 145.915 133.895 199.637 1.00 193.37 190 LYS L CA 1
ATOM 3133 C C . LYS C 3 190 ? 145.476 135.357 199.700 1.00 193.37 190 LYS L C 1
ATOM 3134 O O . LYS C 3 190 ? 145.689 136.033 200.712 1.00 193.37 190 LYS L O 1
ATOM 3140 N N . HIS C 3 191 ? 144.862 135.865 198.636 1.00 193.64 191 HIS L N 1
ATOM 3141 C CA . HIS C 3 191 ? 144.329 137.223 198.615 1.00 193.64 191 HIS L CA 1
ATOM 3142 C C . HIS C 3 191 ? 142.810 137.179 198.570 1.00 193.64 191 HIS L C 1
ATOM 3143 O O . HIS C 3 191 ? 142.230 136.505 197.714 1.00 193.64 191 HIS L O 1
ATOM 3150 N N . LYS C 3 192 ? 142.171 137.898 199.492 1.00 194.10 192 LYS L N 1
ATOM 3151 C CA . LYS C 3 192 ? 140.721 137.896 199.612 1.00 194.10 192 LYS L CA 1
ATOM 3152 C C . LYS C 3 192 ? 140.072 139.178 199.095 1.00 194.10 192 LYS L C 1
ATOM 3153 O O . LYS C 3 192 ? 138.849 139.209 198.916 1.00 194.10 192 LYS L O 1
ATOM 3159 N N . VAL C 3 193 ? 140.856 140.213 198.805 1.00 196.22 193 VAL L N 1
ATOM 3160 C CA . VAL C 3 193 ? 140.339 141.523 198.420 1.00 196.22 193 VAL L CA 1
ATOM 3161 C C . VAL C 3 193 ? 140.438 141.638 196.906 1.00 196.22 193 VAL L C 1
ATOM 3162 O O . VAL C 3 193 ? 141.532 141.527 196.338 1.00 196.22 193 VAL L O 1
ATOM 3166 N N . TYR C 3 194 ? 139.301 141.858 196.248 1.00 195.93 194 TYR L N 1
ATOM 3167 C CA . TYR C 3 194 ? 139.236 141.786 194.796 1.00 195.93 194 TYR L CA 1
ATOM 3168 C C . TYR C 3 194 ? 138.580 143.046 194.260 1.00 195.93 194 TYR L C 1
ATOM 3169 O O . TYR C 3 194 ? 137.476 143.402 194.680 1.00 195.93 194 TYR L O 1
ATOM 3178 N N . ALA C 3 195 ? 139.257 143.714 193.333 1.00 193.67 195 ALA L N 1
ATOM 3179 C CA . ALA C 3 195 ? 138.732 144.912 192.702 1.00 193.67 195 ALA L CA 1
ATOM 3180 C C . ALA C 3 195 ? 139.089 144.878 191.227 1.00 193.67 195 ALA L C 1
ATOM 3181 O O . ALA C 3 195 ? 140.067 144.244 190.829 1.00 193.67 195 ALA L O 1
ATOM 3183 N N . CYS C 3 196 ? 138.272 145.530 190.408 1.00 193.86 196 CYS L N 1
ATOM 3184 C CA . CYS C 3 196 ? 138.513 145.579 188.974 1.00 193.86 196 CYS L CA 1
ATOM 3185 C C . CYS C 3 196 ? 138.557 147.045 188.551 1.00 193.86 196 CYS L C 1
ATOM 3186 O O . CYS C 3 196 ? 137.506 147.677 188.398 1.00 193.86 196 CYS L O 1
ATOM 3189 N N . GLU C 3 197 ? 139.758 147.591 188.363 1.00 186.66 197 GLU L N 1
ATOM 3190 C CA . GLU C 3 197 ? 139.828 148.946 187.837 1.00 186.66 197 GLU L CA 1
ATOM 3191 C C . GLU C 3 197 ? 139.569 148.941 186.340 1.00 186.66 197 GLU L C 1
ATOM 3192 O O . GLU C 3 197 ? 139.912 147.993 185.631 1.00 186.66 197 GLU L O 1
ATOM 3198 N N . VAL C 3 198 ? 138.952 150.014 185.857 1.00 186.04 198 VAL L N 1
ATOM 3199 C CA . VAL C 3 198 ? 138.611 150.076 184.444 1.00 186.04 198 VAL L CA 1
ATOM 3200 C C . VAL C 3 198 ? 139.074 151.369 183.771 1.00 186.04 198 VAL L C 1
ATOM 3201 O O . VAL C 3 198 ? 138.351 152.369 183.708 1.00 186.04 198 VAL L O 1
ATOM 3205 N N . THR C 3 199 ? 140.296 151.341 183.249 1.00 183.91 199 THR L N 1
ATOM 3206 C CA . THR C 3 199 ? 140.731 152.333 182.278 1.00 183.91 199 THR L CA 1
ATOM 3207 C C . THR C 3 199 ? 140.248 151.920 180.896 1.00 183.91 199 THR L C 1
ATOM 3208 O O . THR C 3 199 ? 140.354 150.754 180.516 1.00 183.91 199 THR L O 1
ATOM 3212 N N . HIS C 3 200 ? 139.727 152.878 180.134 1.00 180.85 200 HIS L N 1
ATOM 3213 C CA . HIS C 3 200 ? 139.006 152.546 178.912 1.00 180.85 200 HIS L CA 1
ATOM 3214 C C . HIS C 3 200 ? 139.041 153.763 177.997 1.00 180.85 200 HIS L C 1
ATOM 3215 O O . HIS C 3 200 ? 139.345 154.874 178.436 1.00 180.85 200 HIS L O 1
ATOM 3222 N N . GLN C 3 201 ? 138.755 153.544 176.711 1.00 180.20 201 GLN L N 1
ATOM 3223 C CA . GLN C 3 201 ? 138.546 154.683 175.822 1.00 180.20 201 GLN L CA 1
ATOM 3224 C C . GLN C 3 201 ? 137.409 155.555 176.339 1.00 180.20 201 GLN L C 1
ATOM 3225 O O . GLN C 3 201 ? 137.541 156.780 176.438 1.00 180.20 201 GLN L O 1
ATOM 3231 N N . GLY C 3 202 ? 136.281 154.932 176.678 1.00 183.08 202 GLY L N 1
ATOM 3232 C CA . GLY C 3 202 ? 135.231 155.651 177.376 1.00 183.08 202 GLY L CA 1
ATOM 3233 C C . GLY C 3 202 ? 135.636 156.065 178.778 1.00 183.08 202 GLY L C 1
ATOM 3234 O O . GLY C 3 202 ? 135.293 157.158 179.235 1.00 183.08 202 GLY L O 1
ATOM 3235 N N . LEU C 3 203 ? 136.361 155.198 179.487 1.00 184.51 203 LEU L N 1
ATOM 3236 C CA . LEU C 3 203 ? 136.724 155.440 180.881 1.00 184.51 203 LEU L CA 1
ATOM 3237 C C . LEU C 3 203 ? 138.222 155.695 180.984 1.00 184.51 203 LEU L C 1
ATOM 3238 O O . LEU C 3 203 ? 139.013 154.751 181.077 1.00 184.51 203 LEU L O 1
ATOM 3243 N N . SER C 3 204 ? 138.603 156.973 181.016 1.00 190.78 204 SER L N 1
ATOM 3244 C CA . SER C 3 204 ? 140.011 157.320 181.177 1.00 190.78 204 SER L CA 1
ATOM 3245 C C . SER C 3 204 ? 140.514 156.962 182.571 1.00 190.78 204 SER L C 1
ATOM 3246 O O . SER C 3 204 ? 141.612 156.415 182.722 1.00 190.78 204 SER L O 1
ATOM 3249 N N . SER C 3 205 ? 139.729 157.264 183.599 1.00 190.77 205 SER L N 1
ATOM 3250 C CA . SER C 3 205 ? 140.150 156.963 184.958 1.00 190.77 205 SER L CA 1
ATOM 3251 C C . SER C 3 205 ? 140.067 155.461 185.216 1.00 190.77 205 SER L C 1
ATOM 3252 O O . SER C 3 205 ? 139.149 154.794 184.729 1.00 190.77 205 SER L O 1
ATOM 3255 N N . PRO C 3 206 ? 141.001 154.903 185.976 1.00 191.05 206 PRO L N 1
ATOM 3256 C CA . PRO C 3 206 ? 140.925 153.480 186.365 1.00 191.05 206 PRO L CA 1
ATOM 3257 C C . PRO C 3 206 ? 139.866 153.255 187.442 1.00 191.05 206 PRO L C 1
ATOM 3258 O O . PRO C 3 206 ? 140.148 153.045 188.621 1.00 191.05 206 PRO L O 1
ATOM 3262 N N . VAL C 3 207 ? 138.599 153.296 187.018 1.00 190.51 207 VAL L N 1
ATOM 3263 C CA . VAL C 3 207 ? 137.495 153.228 187.967 1.00 190.51 207 VAL L CA 1
ATOM 3264 C C . VAL C 3 207 ? 137.489 151.875 188.663 1.00 190.51 207 VAL L C 1
ATOM 3265 O O . VAL C 3 207 ? 137.450 150.819 188.019 1.00 190.51 207 VAL L O 1
ATOM 3269 N N . THR C 3 208 ? 137.482 151.908 189.993 1.00 193.57 208 THR L N 1
ATOM 3270 C CA . THR C 3 208 ? 137.636 150.720 190.820 1.00 193.57 208 THR L CA 1
ATOM 3271 C C . THR C 3 208 ? 136.392 150.537 191.678 1.00 193.57 208 THR L C 1
ATOM 3272 O O . THR C 3 208 ? 135.848 151.513 192.204 1.00 193.57 208 THR L O 1
ATOM 3276 N N . LYS C 3 209 ? 135.933 149.292 191.799 1.00 196.43 209 LYS L N 1
ATOM 3277 C CA . LYS C 3 209 ? 134.797 148.941 192.641 1.00 196.43 209 LYS L CA 1
ATOM 3278 C C . LYS C 3 209 ? 135.202 147.876 193.651 1.00 196.43 209 LYS L C 1
ATOM 3279 O O . LYS C 3 209 ? 136.046 147.021 193.362 1.00 196.43 209 LYS L O 1
ATOM 3285 N N . SER C 3 210 ? 134.613 147.944 194.841 1.00 201.20 210 SER L N 1
ATOM 3286 C CA . SER C 3 210 ? 134.870 146.992 195.913 1.00 201.20 210 SER L CA 1
ATOM 3287 C C . SER C 3 210 ? 133.633 146.139 196.157 1.00 201.20 210 SER L C 1
ATOM 3288 O O . SER C 3 210 ? 132.533 146.670 196.343 1.00 201.20 210 SER L O 1
ATOM 3291 N N . PHE C 3 211 ? 133.814 144.822 196.146 1.00 202.16 211 PHE L N 1
ATOM 3292 C CA . PHE C 3 211 ? 132.754 143.920 196.567 1.00 202.16 211 PHE L CA 1
ATOM 3293 C C . PHE C 3 211 ? 132.629 143.903 198.085 1.00 202.16 211 PHE L C 1
ATOM 3294 O O . PHE C 3 211 ? 133.585 144.175 198.815 1.00 202.16 211 PHE L O 1
ATOM 3302 N N . ASN C 3 212 ? 131.431 143.578 198.557 1.00 200.82 212 ASN L N 1
ATOM 3303 C CA . ASN C 3 212 ? 131.197 143.253 199.958 1.00 200.82 212 ASN L CA 1
ATOM 3304 C C . ASN C 3 212 ? 130.883 141.765 200.039 1.00 200.82 212 ASN L C 1
ATOM 3305 O O . ASN C 3 212 ? 130.125 141.240 199.216 1.00 200.82 212 ASN L O 1
ATOM 3310 N N . ARG C 3 213 ? 131.539 141.073 200.965 1.00 201.12 213 ARG L N 1
ATOM 3311 C CA . ARG C 3 213 ? 131.381 139.629 201.061 1.00 201.12 213 ARG L CA 1
ATOM 3312 C C . ARG C 3 213 ? 129.952 139.272 201.447 1.00 201.12 213 ARG L C 1
ATOM 3313 O O . ARG C 3 213 ? 129.335 139.930 202.288 1.00 201.12 213 ARG L O 1
ATOM 3321 N N . GLY C 3 214 ? 129.430 138.220 200.825 1.00 201.87 214 GLY L N 1
ATOM 3322 C CA . GLY C 3 214 ? 128.085 137.756 201.107 1.00 201.87 214 GLY L CA 1
ATOM 3323 C C . GLY C 3 214 ? 127.008 138.729 200.667 1.00 201.87 214 GLY L C 1
ATOM 3324 O O . GLY C 3 214 ? 126.734 139.717 201.347 1.00 201.87 214 GLY L O 1
ATOM 3325 N N . SER D 4 2 ? 116.345 139.030 104.775 1.00 74.42 2 SER A N 1
ATOM 3326 C CA . SER D 4 2 ? 116.681 138.553 106.107 1.00 74.42 2 SER A CA 1
ATOM 3327 C C . SER D 4 2 ? 117.931 139.254 106.614 1.00 74.42 2 SER A C 1
ATOM 3328 O O . SER D 4 2 ? 118.703 139.796 105.827 1.00 74.42 2 SER A O 1
ATOM 3331 N N . HIS D 4 3 ? 118.123 139.249 107.931 1.00 71.16 3 HIS A N 1
ATOM 3332 C CA . HIS D 4 3 ? 119.286 139.869 108.548 1.00 71.16 3 HIS A CA 1
ATOM 3333 C C . HIS D 4 3 ? 119.641 139.118 109.813 1.00 71.16 3 HIS A C 1
ATOM 3334 O O . HIS D 4 3 ? 118.823 138.393 110.376 1.00 71.16 3 HIS A O 1
ATOM 3341 N N . SER D 4 4 ? 120.876 139.300 110.258 1.00 65.03 4 SER A N 1
ATOM 3342 C CA . SER D 4 4 ? 121.357 138.604 111.436 1.00 65.03 4 SER A CA 1
ATOM 3343 C C . SER D 4 4 ? 122.279 139.521 112.207 1.00 65.03 4 SER A C 1
ATOM 3344 O O . SER D 4 4 ? 122.698 140.570 111.721 1.00 65.03 4 SER A O 1
ATOM 3347 N N . MET D 4 5 ? 122.611 139.101 113.417 1.00 60.01 5 MET A N 1
ATOM 3348 C CA . MET D 4 5 ? 123.557 139.841 114.233 1.00 60.01 5 MET A CA 1
ATOM 3349 C C . MET D 4 5 ? 124.340 138.834 115.048 1.00 60.01 5 MET A C 1
ATOM 3350 O O . MET D 4 5 ? 123.767 138.139 115.883 1.00 60.01 5 MET A O 1
ATOM 3355 N N . ARG D 4 6 ? 125.636 138.748 114.800 1.00 56.12 6 ARG A N 1
ATOM 3356 C CA . ARG D 4 6 ? 126.461 137.708 115.381 1.00 56.12 6 ARG A CA 1
ATOM 3357 C C . ARG D 4 6 ? 127.468 138.343 116.318 1.00 56.12 6 ARG A C 1
ATOM 3358 O O . ARG D 4 6 ? 127.869 139.491 116.131 1.00 56.12 6 ARG A O 1
ATOM 3366 N N . TYR D 4 7 ? 127.918 137.572 117.294 1.00 48.86 7 TYR A N 1
ATOM 3367 C CA . TYR D 4 7 ? 128.935 138.031 118.229 1.00 48.86 7 TYR A CA 1
ATOM 3368 C C . TYR D 4 7 ? 129.970 136.929 118.389 1.00 48.86 7 TYR A C 1
ATOM 3369 O O . TYR D 4 7 ? 129.733 135.952 119.098 1.00 48.86 7 TYR A O 1
ATOM 3378 N N . PHE D 4 8 ? 131.119 137.091 117.747 1.00 40.44 8 PHE A N 1
ATOM 3379 C CA . PHE D 4 8 ? 132.197 136.120 117.831 1.00 40.44 8 PHE A CA 1
ATOM 3380 C C . PHE D 4 8 ? 133.118 136.501 118.975 1.00 40.44 8 PHE A C 1
ATOM 3381 O O . PHE D 4 8 ? 133.532 137.653 119.073 1.00 40.44 8 PHE A O 1
ATOM 3389 N N . PHE D 4 9 ? 133.458 135.543 119.822 1.00 39.39 9 PHE A N 1
ATOM 3390 C CA . PHE D 4 9 ? 134.174 135.847 121.057 1.00 39.39 9 PHE A CA 1
ATOM 3391 C C . PHE D 4 9 ? 135.390 134.943 121.177 1.00 39.39 9 PHE A C 1
ATOM 3392 O O . PHE D 4 9 ? 135.370 133.981 121.938 1.00 39.39 9 PHE A O 1
ATOM 3400 N N . THR D 4 10 ? 136.472 135.294 120.501 1.00 42.28 10 THR A N 1
ATOM 3401 C CA . THR D 4 10 ? 137.680 134.486 120.548 1.00 42.28 10 THR A CA 1
ATOM 3402 C C . THR D 4 10 ? 138.411 134.709 121.865 1.00 42.28 10 THR A C 1
ATOM 3403 O O . THR D 4 10 ? 138.389 135.801 122.420 1.00 42.28 10 THR A O 1
ATOM 3407 N N . SER D 4 11 ? 139.080 133.676 122.365 1.00 47.17 11 SER A N 1
ATOM 3408 C CA . SER D 4 11 ? 139.776 133.823 123.638 1.00 47.17 11 SER A CA 1
ATOM 3409 C C . SER D 4 11 ? 140.955 132.854 123.713 1.00 47.17 11 SER A C 1
ATOM 3410 O O . SER D 4 11 ? 140.795 131.741 124.212 1.00 47.17 11 SER A O 1
ATOM 3413 N N . VAL D 4 12 ? 142.141 133.320 123.328 1.00 50.91 12 VAL A N 1
ATOM 3414 C CA . VAL D 4 12 ? 143.338 132.485 123.295 1.00 50.91 12 VAL A CA 1
ATOM 3415 C C . VAL D 4 12 ? 144.011 132.506 124.656 1.00 50.91 12 VAL A C 1
ATOM 3416 O O . VAL D 4 12 ? 144.213 133.569 125.242 1.00 50.91 12 VAL A O 1
ATOM 3420 N N . SER D 4 13 ? 144.389 131.336 125.146 1.00 58.71 13 SER A N 1
ATOM 3421 C CA . SER D 4 13 ? 144.775 131.198 126.541 1.00 58.71 13 SER A CA 1
ATOM 3422 C C . SER D 4 13 ? 146.180 131.682 126.854 1.00 58.71 13 SER A C 1
ATOM 3423 O O . SER D 4 13 ? 146.505 131.802 128.038 1.00 58.71 13 SER A O 1
ATOM 3426 N N . ARG D 4 14 ? 147.031 131.897 125.842 1.00 59.88 14 ARG A N 1
ATOM 3427 C CA . ARG D 4 14 ? 148.307 132.619 125.911 1.00 59.88 14 ARG A CA 1
ATOM 3428 C C . ARG D 4 14 ? 149.016 132.488 127.252 1.00 59.88 14 ARG A C 1
ATOM 3429 O O . ARG D 4 14 ? 149.334 133.501 127.878 1.00 59.88 14 ARG A O 1
ATOM 3437 N N . PRO D 4 15 ? 149.279 131.281 127.730 1.00 65.47 15 PRO A N 1
ATOM 3438 C CA . PRO D 4 15 ? 149.762 131.123 129.099 1.00 65.47 15 PRO A CA 1
ATOM 3439 C C . PRO D 4 15 ? 151.222 131.511 129.229 1.00 65.47 15 PRO A C 1
ATOM 3440 O O . PRO D 4 15 ? 151.962 131.608 128.250 1.00 65.47 15 PRO A O 1
ATOM 3444 N N . GLY D 4 16 ? 151.625 131.738 130.474 1.00 69.73 16 GLY A N 1
ATOM 3445 C CA . GLY D 4 16 ? 152.992 132.103 130.771 1.00 69.73 16 GLY A CA 1
ATOM 3446 C C . GLY D 4 16 ? 153.343 133.525 130.397 1.00 69.73 16 GLY A C 1
ATOM 3447 O O . GLY D 4 16 ? 153.779 134.303 131.246 1.00 69.73 16 GLY A O 1
ATOM 3448 N N . ARG D 4 17 ? 153.146 133.888 129.132 1.00 69.10 17 ARG A N 1
ATOM 3449 C CA . ARG D 4 17 ? 153.622 135.161 128.613 1.00 69.10 17 ARG A CA 1
ATOM 3450 C C . ARG D 4 17 ? 152.560 136.251 128.673 1.00 69.10 17 ARG A C 1
ATOM 3451 O O . ARG D 4 17 ? 152.526 137.135 127.812 1.00 69.10 17 ARG A O 1
ATOM 3459 N N . GLY D 4 18 ? 151.701 136.216 129.669 1.00 69.73 18 GLY A N 1
ATOM 3460 C CA . GLY D 4 18 ? 150.796 137.318 129.876 1.00 69.73 18 GLY A CA 1
ATOM 3461 C C . GLY D 4 18 ? 149.455 136.837 130.414 1.00 69.73 18 GLY A C 1
ATOM 3462 O O . GLY D 4 18 ? 149.395 136.001 131.316 1.00 69.73 18 GLY A O 1
ATOM 3463 N N . GLU D 4 19 ? 148.396 137.404 129.842 1.00 68.18 19 GLU A N 1
ATOM 3464 C CA . GLU D 4 19 ? 147.014 137.211 130.236 1.00 68.18 19 GLU A CA 1
ATOM 3465 C C . GLU D 4 19 ? 146.210 136.820 129.005 1.00 68.18 19 GLU A C 1
ATOM 3466 O O . GLU D 4 19 ? 146.470 137.346 127.919 1.00 68.18 19 GLU A O 1
ATOM 3472 N N . PRO D 4 20 ? 145.245 135.889 129.134 1.00 58.16 20 PRO A N 1
ATOM 3473 C CA . PRO D 4 20 ? 144.502 135.417 127.962 1.00 58.16 20 PRO A CA 1
ATOM 3474 C C . PRO D 4 20 ? 144.067 136.533 127.046 1.00 58.16 20 PRO A C 1
ATOM 3475 O O . PRO D 4 20 ? 143.320 137.417 127.457 1.00 58.16 20 PRO A O 1
ATOM 3479 N N . ARG D 4 21 ? 144.545 136.524 125.815 1.00 54.18 21 ARG A N 1
ATOM 3480 C CA . ARG D 4 21 ? 144.056 137.508 124.881 1.00 54.18 21 ARG A CA 1
ATOM 3481 C C . ARG D 4 21 ? 142.563 137.306 124.725 1.00 54.18 21 ARG A C 1
ATOM 3482 O O . ARG D 4 21 ? 142.015 136.273 125.101 1.00 54.18 21 ARG A O 1
ATOM 3490 N N . PHE D 4 22 ? 141.891 138.321 124.207 1.00 47.05 22 PHE A N 1
ATOM 3491 C CA . PHE D 4 22 ? 140.451 138.229 124.048 1.00 47.05 22 PHE A CA 1
ATOM 3492 C C . PHE D 4 22 ? 140.063 139.261 123.011 1.00 47.05 22 PHE A C 1
ATOM 3493 O O . PHE D 4 22 ? 140.106 140.456 123.292 1.00 47.05 22 PHE A O 1
ATOM 3501 N N . ILE D 4 23 ? 139.726 138.807 121.817 1.00 43.79 23 ILE A N 1
ATOM 3502 C CA . ILE D 4 23 ? 139.154 139.662 120.794 1.00 43.79 23 ILE A CA 1
ATOM 3503 C C . ILE D 4 23 ? 137.690 139.300 120.695 1.00 43.79 23 ILE A C 1
ATOM 3504 O O . ILE D 4 23 ? 137.350 138.123 120.561 1.00 43.79 23 ILE A O 1
ATOM 3509 N N . ALA D 4 24 ? 136.824 140.298 120.793 1.00 40.49 24 ALA A N 1
ATOM 3510 C CA . ALA D 4 24 ? 135.384 140.082 120.792 1.00 40.49 24 ALA A CA 1
ATOM 3511 C C . ALA D 4 24 ? 134.803 140.929 119.686 1.00 40.49 24 ALA A C 1
ATOM 3512 O O . ALA D 4 24 ? 134.350 142.046 119.914 1.00 40.49 24 ALA A O 1
ATOM 3514 N N . VAL D 4 25 ? 134.797 140.387 118.502 1.00 41.60 25 VAL A N 1
ATOM 3515 C CA . VAL D 4 25 ? 134.197 141.079 117.390 1.00 41.60 25 VAL A CA 1
ATOM 3516 C C . VAL D 4 25 ? 132.683 140.945 117.477 1.00 41.60 25 VAL A C 1
ATOM 3517 O O . VAL D 4 25 ? 132.156 140.020 118.083 1.00 41.60 25 VAL A O 1
ATOM 3521 N N . GLY D 4 26 ? 131.984 141.901 116.907 1.00 49.35 26 GLY A N 1
ATOM 3522 C CA . GLY D 4 26 ? 130.548 141.790 116.727 1.00 49.35 26 GLY A CA 1
ATOM 3523 C C . GLY D 4 26 ? 130.213 142.174 115.308 1.00 49.35 26 GLY A C 1
ATOM 3524 O O . GLY D 4 26 ? 130.844 143.051 114.731 1.00 49.35 26 GLY A O 1
ATOM 3525 N N . TYR D 4 27 ? 129.218 141.503 114.746 1.00 56.71 27 TYR A N 1
ATOM 3526 C CA . TYR D 4 27 ? 128.942 141.620 113.325 1.00 56.71 27 TYR A CA 1
ATOM 3527 C C . TYR D 4 27 ? 127.474 141.903 113.082 1.00 56.71 27 TYR A C 1
ATOM 3528 O O . TYR D 4 27 ? 126.614 141.513 113.867 1.00 56.71 27 TYR A O 1
ATOM 3537 N N . VAL D 4 28 ? 127.192 142.559 111.965 1.00 62.00 28 VAL A N 1
ATOM 3538 C CA . VAL D 4 28 ? 125.821 142.622 111.487 1.00 62.00 28 VAL A CA 1
ATOM 3539 C C . VAL D 4 28 ? 125.755 142.433 109.970 1.00 62.00 28 VAL A C 1
ATOM 3540 O O . VAL D 4 28 ? 126.016 143.344 109.180 1.00 62.00 28 VAL A O 1
ATOM 3544 N N . ASP D 4 29 ? 125.432 141.206 109.581 1.00 70.28 29 ASP A N 1
ATOM 3545 C CA . ASP D 4 29 ? 125.073 140.696 108.261 1.00 70.28 29 ASP A CA 1
ATOM 3546 C C . ASP D 4 29 ? 126.187 140.455 107.250 1.00 70.28 29 ASP A C 1
ATOM 3547 O O . ASP D 4 29 ? 126.002 139.608 106.375 1.00 70.28 29 ASP A O 1
ATOM 3552 N N . ASP D 4 30 ? 127.303 141.181 107.293 1.00 74.95 30 ASP A N 1
ATOM 3553 C CA . ASP D 4 30 ? 128.670 140.669 107.191 1.00 74.95 30 ASP A CA 1
ATOM 3554 C C . ASP D 4 30 ? 129.634 141.680 107.775 1.00 74.95 30 ASP A C 1
ATOM 3555 O O . ASP D 4 30 ? 130.828 141.404 107.900 1.00 74.95 30 ASP A O 1
ATOM 3560 N N . THR D 4 31 ? 129.131 142.860 108.111 1.00 63.88 31 THR A N 1
ATOM 3561 C CA . THR D 4 31 ? 129.994 143.974 108.453 1.00 63.88 31 THR A CA 1
ATOM 3562 C C . THR D 4 31 ? 130.211 144.021 109.950 1.00 63.88 31 THR A C 1
ATOM 3563 O O . THR D 4 31 ? 129.375 143.577 110.736 1.00 63.88 31 THR A O 1
ATOM 3567 N N . GLN D 4 32 ? 131.361 144.538 110.329 1.00 62.11 32 GLN A N 1
ATOM 3568 C CA . GLN D 4 32 ? 131.763 144.624 111.717 1.00 62.11 32 GLN A CA 1
ATOM 3569 C C . GLN D 4 32 ? 131.461 146.020 112.233 1.00 62.11 32 GLN A C 1
ATOM 3570 O O . GLN D 4 32 ? 131.666 147.007 111.522 1.00 62.11 32 GLN A O 1
ATOM 3576 N N . PHE D 4 33 ? 130.949 146.107 113.459 1.00 57.19 33 PHE A N 1
ATOM 3577 C CA . PHE D 4 33 ? 130.703 147.406 114.057 1.00 57.19 33 PHE A CA 1
ATOM 3578 C C . PHE D 4 33 ? 131.355 147.609 115.414 1.00 57.19 33 PHE A C 1
ATOM 3579 O O . PHE D 4 33 ? 131.518 148.759 115.819 1.00 57.19 33 PHE A O 1
ATOM 3587 N N . VAL D 4 34 ? 131.766 146.555 116.109 1.00 52.66 34 VAL A N 1
ATOM 3588 C CA . VAL D 4 34 ? 132.512 146.708 117.344 1.00 52.66 34 VAL A CA 1
ATOM 3589 C C . VAL D 4 34 ? 133.716 145.783 117.330 1.00 52.66 34 VAL A C 1
ATOM 3590 O O . VAL D 4 34 ? 133.838 144.896 116.493 1.00 52.66 34 VAL A O 1
ATOM 3594 N N . ARG D 4 35 ? 134.610 146.013 118.283 1.00 56.65 35 ARG A N 1
ATOM 3595 C CA . ARG D 4 35 ? 135.824 145.238 118.469 1.00 56.65 35 ARG A CA 1
ATOM 3596 C C . ARG D 4 35 ? 136.207 145.358 119.929 1.00 56.65 35 ARG A C 1
ATOM 3597 O O . ARG D 4 35 ? 135.729 146.244 120.632 1.00 56.65 35 ARG A O 1
ATOM 3605 N N . PHE D 4 36 ? 137.049 144.451 120.397 1.00 49.07 36 PHE A N 1
ATOM 3606 C CA . PHE D 4 36 ? 137.573 144.610 121.744 1.00 49.07 36 PHE A CA 1
ATOM 3607 C C . PHE D 4 36 ? 138.821 143.742 121.896 1.00 49.07 36 PHE A C 1
ATOM 3608 O O . PHE D 4 36 ? 138.703 142.548 122.162 1.00 49.07 36 PHE A O 1
ATOM 3616 N N . ASP D 4 37 ? 139.996 144.344 121.776 1.00 54.95 37 ASP A N 1
ATOM 3617 C CA . ASP D 4 37 ? 141.227 143.633 122.080 1.00 54.95 37 ASP A CA 1
ATOM 3618 C C . ASP D 4 37 ? 141.562 143.849 123.545 1.00 54.95 37 ASP A C 1
ATOM 3619 O O . ASP D 4 37 ? 141.490 144.971 124.040 1.00 54.95 37 ASP A O 1
ATOM 3624 N N . SER D 4 38 ? 141.945 142.788 124.238 1.00 54.73 38 SER A N 1
ATOM 3625 C CA . SER D 4 38 ? 142.398 142.997 125.605 1.00 54.73 38 SER A CA 1
ATOM 3626 C C . SER D 4 38 ? 143.828 143.498 125.662 1.00 54.73 38 SER A C 1
ATOM 3627 O O . SER D 4 38 ? 144.461 143.424 126.719 1.00 54.73 38 SER A O 1
ATOM 3630 N N . ASP D 4 39 ? 144.366 143.962 124.537 1.00 60.06 39 ASP A N 1
ATOM 3631 C CA . ASP D 4 39 ? 145.649 144.655 124.517 1.00 60.06 39 ASP A CA 1
ATOM 3632 C C . ASP D 4 39 ? 145.630 145.618 123.333 1.00 60.06 39 ASP A C 1
ATOM 3633 O O . ASP D 4 39 ? 145.977 145.246 122.211 1.00 60.06 39 ASP A O 1
ATOM 3638 N N . ALA D 4 40 ? 145.238 146.855 123.598 1.00 70.79 40 ALA A N 1
ATOM 3639 C CA . ALA D 4 40 ? 145.139 147.870 122.562 1.00 70.79 40 ALA A CA 1
ATOM 3640 C C . ALA D 4 40 ? 145.219 149.232 123.238 1.00 70.79 40 ALA A C 1
ATOM 3641 O O . ALA D 4 40 ? 145.656 149.346 124.389 1.00 70.79 40 ALA A O 1
ATOM 3643 N N . ALA D 4 41 ? 144.821 150.274 122.506 1.00 74.34 41 ALA A N 1
ATOM 3644 C CA . ALA D 4 41 ? 144.773 151.620 123.066 1.00 74.34 41 ALA A CA 1
ATOM 3645 C C . ALA D 4 41 ? 144.070 151.631 124.415 1.00 74.34 41 ALA A C 1
ATOM 3646 O O . ALA D 4 41 ? 144.677 151.930 125.447 1.00 74.34 41 ALA A O 1
ATOM 3648 N N . SER D 4 42 ? 142.795 151.263 124.426 1.00 71.85 42 SER A N 1
ATOM 3649 C CA . SER D 4 42 ? 141.955 151.373 125.605 1.00 71.85 42 SER A CA 1
ATOM 3650 C C . SER D 4 42 ? 141.327 150.026 125.919 1.00 71.85 42 SER A C 1
ATOM 3651 O O . SER D 4 42 ? 141.455 149.063 125.163 1.00 71.85 42 SER A O 1
ATOM 3654 N N . GLN D 4 43 ? 140.658 149.954 127.059 1.00 67.54 43 GLN A N 1
ATOM 3655 C CA . GLN D 4 43 ? 139.811 148.809 127.373 1.00 67.54 43 GLN A CA 1
ATOM 3656 C C . GLN D 4 43 ? 138.349 149.149 127.101 1.00 67.54 43 GLN A C 1
ATOM 3657 O O . GLN D 4 43 ? 137.506 149.145 127.992 1.00 67.54 43 GLN A O 1
ATOM 3663 N N . ARG D 4 44 ? 138.052 149.440 125.837 1.00 68.85 44 ARG A N 1
ATOM 3664 C CA . ARG D 4 44 ? 136.737 149.915 125.437 1.00 68.85 44 ARG A CA 1
ATOM 3665 C C . ARG D 4 44 ? 136.247 149.151 124.219 1.00 68.85 44 ARG A C 1
ATOM 3666 O O . ARG D 4 44 ? 137.038 148.712 123.384 1.00 68.85 44 ARG A O 1
ATOM 3674 N N . MET D 4 45 ? 134.929 149.054 124.090 1.00 67.65 45 MET A N 1
ATOM 3675 C CA . MET D 4 45 ? 134.324 148.693 122.814 1.00 67.65 45 MET A CA 1
ATOM 3676 C C . MET D 4 45 ? 134.555 149.827 121.836 1.00 67.65 45 MET A C 1
ATOM 3677 O O . MET D 4 45 ? 133.684 150.653 121.570 1.00 67.65 45 MET A O 1
ATOM 3682 N N . GLU D 4 46 ? 135.751 149.860 121.299 1.00 67.85 46 GLU A N 1
ATOM 3683 C CA . GLU D 4 46 ? 136.034 150.804 120.247 1.00 67.85 46 GLU A CA 1
ATOM 3684 C C . GLU D 4 46 ? 135.036 150.587 119.122 1.00 67.85 46 GLU A C 1
ATOM 3685 O O . GLU D 4 46 ? 134.816 149.447 118.712 1.00 67.85 46 GLU A O 1
ATOM 3691 N N . PRO D 4 47 ? 134.381 151.630 118.642 1.00 65.95 47 PRO A N 1
ATOM 3692 C CA . PRO D 4 47 ? 133.466 151.467 117.521 1.00 65.95 47 PRO A CA 1
ATOM 3693 C C . PRO D 4 47 ? 134.240 151.026 116.300 1.00 65.95 47 PRO A C 1
ATOM 3694 O O . PRO D 4 47 ? 135.427 151.311 116.154 1.00 65.95 47 PRO A O 1
ATOM 3698 N N . ARG D 4 48 ? 133.554 150.326 115.407 1.00 64.98 48 ARG A N 1
ATOM 3699 C CA . ARG D 4 48 ? 134.195 149.867 114.188 1.00 64.98 48 ARG A CA 1
ATOM 3700 C C . ARG D 4 48 ? 133.387 150.213 112.951 1.00 64.98 48 ARG A C 1
ATOM 3701 O O . ARG D 4 48 ? 133.750 149.789 111.852 1.00 64.98 48 ARG A O 1
ATOM 3709 N N . ALA D 4 49 ? 132.307 150.972 113.097 1.00 68.85 49 ALA A N 1
ATOM 3710 C CA . ALA D 4 49 ? 131.536 151.388 111.958 1.00 68.85 49 ALA A CA 1
ATOM 3711 C C . ALA D 4 49 ? 130.909 152.725 112.302 1.00 68.85 49 ALA A C 1
ATOM 3712 O O . ALA D 4 49 ? 130.506 152.928 113.455 1.00 68.85 49 ALA A O 1
ATOM 3714 N N . PRO D 4 50 ? 130.817 153.645 111.341 1.00 73.14 50 PRO A N 1
ATOM 3715 C CA . PRO D 4 50 ? 130.319 154.992 111.662 1.00 73.14 50 PRO A CA 1
ATOM 3716 C C . PRO D 4 50 ? 128.932 155.010 112.273 1.00 73.14 50 PRO A C 1
ATOM 3717 O O . PRO D 4 50 ? 128.672 155.807 113.182 1.00 73.14 50 PRO A O 1
ATOM 3721 N N . TRP D 4 51 ? 128.034 154.146 111.817 1.00 74.44 51 TRP A N 1
ATOM 3722 C CA . TRP D 4 51 ? 126.652 154.254 112.256 1.00 74.44 51 TRP A CA 1
ATOM 3723 C C . TRP D 4 51 ? 126.440 153.814 113.692 1.00 74.44 51 TRP A C 1
ATOM 3724 O O . TRP D 4 51 ? 125.292 153.805 114.141 1.00 74.44 51 TRP A O 1
ATOM 3735 N N . ILE D 4 52 ? 127.480 153.435 114.427 1.00 70.96 52 ILE A N 1
ATOM 3736 C CA . ILE D 4 52 ? 127.339 153.175 115.852 1.00 70.96 52 ILE A CA 1
ATOM 3737 C C . ILE D 4 52 ? 128.008 154.244 116.694 1.00 70.96 52 ILE A C 1
ATOM 3738 O O . ILE D 4 52 ? 127.900 154.211 117.929 1.00 70.96 52 ILE A O 1
ATOM 3743 N N . GLU D 4 53 ? 128.686 155.208 116.067 1.00 75.72 53 GLU A N 1
ATOM 3744 C CA . GLU D 4 53 ? 129.217 156.343 116.813 1.00 75.72 53 GLU A CA 1
ATOM 3745 C C . GLU D 4 53 ? 128.104 157.142 117.471 1.00 75.72 53 GLU A C 1
ATOM 3746 O O . GLU D 4 53 ? 128.298 157.721 118.544 1.00 75.72 53 GLU A O 1
ATOM 3752 N N . GLN D 4 54 ? 126.931 157.169 116.844 1.00 80.04 54 GLN A N 1
ATOM 3753 C CA . GLN D 4 54 ? 125.824 157.987 117.310 1.00 80.04 54 GLN A CA 1
ATOM 3754 C C . GLN D 4 54 ? 125.387 157.630 118.718 1.00 80.04 54 GLN A C 1
ATOM 3755 O O . GLN D 4 54 ? 124.763 158.457 119.388 1.00 80.04 54 GLN A O 1
ATOM 3761 N N . GLU D 4 55 ? 125.703 156.425 119.181 1.00 77.26 55 GLU A N 1
ATOM 3762 C CA . GLU D 4 55 ? 124.984 155.859 120.313 1.00 77.26 55 GLU A CA 1
ATOM 3763 C C . GLU D 4 55 ? 125.130 156.708 121.569 1.00 77.26 55 GLU A C 1
ATOM 3764 O O . GLU D 4 55 ? 124.144 156.983 122.260 1.00 77.26 55 GLU A O 1
ATOM 3770 N N . GLY D 4 56 ? 126.344 157.130 121.886 1.00 75.36 56 GLY A N 1
ATOM 3771 C CA . GLY D 4 56 ? 126.540 158.001 123.018 1.00 75.36 56 GLY A CA 1
ATOM 3772 C C . GLY D 4 56 ? 127.111 157.309 124.235 1.00 75.36 56 GLY A C 1
ATOM 3773 O O . GLY D 4 56 ? 127.174 156.082 124.320 1.00 75.36 56 GLY A O 1
ATOM 3774 N N . PRO D 4 57 ? 127.515 158.111 125.217 1.00 72.54 57 PRO A N 1
ATOM 3775 C CA . PRO D 4 57 ? 128.347 157.587 126.310 1.00 72.54 57 P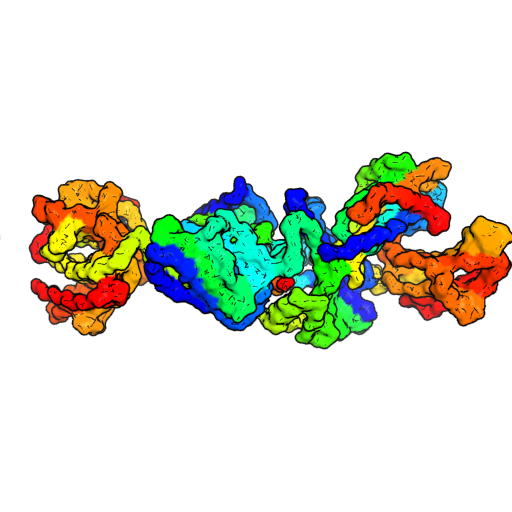RO A CA 1
ATOM 3776 C C . PRO D 4 57 ? 127.716 156.459 127.098 1.00 72.54 57 PRO A C 1
ATOM 3777 O O . PRO D 4 57 ? 128.425 155.533 127.508 1.00 72.54 57 PRO A O 1
ATOM 3781 N N . GLU D 4 58 ? 126.411 156.512 127.347 1.00 75.41 58 GLU A N 1
ATOM 3782 C CA . GLU D 4 58 ? 125.790 155.450 128.128 1.00 75.41 58 GLU A CA 1
ATOM 3783 C C . GLU D 4 58 ? 125.904 154.119 127.404 1.00 75.41 58 GLU A C 1
ATOM 3784 O O . GLU D 4 58 ? 126.206 153.085 128.015 1.00 75.41 58 GLU A O 1
ATOM 3790 N N . TYR D 4 59 ? 125.681 154.135 126.092 1.00 69.11 59 TYR A N 1
ATOM 3791 C CA . TYR D 4 59 ? 125.736 152.911 125.309 1.00 69.11 59 TYR A CA 1
ATOM 3792 C C . TYR D 4 59 ? 127.116 152.286 125.374 1.00 69.11 59 TYR A C 1
ATOM 3793 O O . TYR D 4 59 ? 127.254 151.097 125.664 1.00 69.11 59 TYR A O 1
ATOM 3802 N N . TRP D 4 60 ? 128.151 153.075 125.092 1.00 67.60 60 TRP A N 1
ATOM 3803 C CA . TRP D 4 60 ? 129.502 152.541 125.121 1.00 67.60 60 TRP A CA 1
ATOM 3804 C C . TRP D 4 60 ? 129.861 152.069 126.512 1.00 67.60 60 TRP A C 1
ATOM 3805 O O . TRP D 4 60 ? 130.523 151.043 126.669 1.00 67.60 60 TRP A O 1
ATOM 3816 N N . ASP D 4 61 ? 129.402 152.780 127.537 1.00 71.49 61 ASP A N 1
ATOM 3817 C CA . ASP D 4 61 ? 129.697 152.348 128.895 1.00 71.49 61 ASP A CA 1
ATOM 3818 C C . ASP D 4 61 ? 129.115 150.972 129.170 1.00 71.49 61 ASP A C 1
ATOM 3819 O O . ASP D 4 61 ? 129.813 150.073 129.651 1.00 71.49 61 ASP A O 1
ATOM 3824 N N . GLN D 4 62 ? 127.833 150.784 128.872 1.00 69.06 62 GLN A N 1
ATOM 3825 C CA . GLN D 4 62 ? 127.218 149.521 129.259 1.00 69.06 62 GLN A CA 1
ATOM 3826 C C . GLN D 4 62 ? 127.608 148.395 128.314 1.00 69.06 62 GLN A C 1
ATOM 3827 O O . GLN D 4 62 ? 127.715 147.246 128.747 1.00 69.06 62 GLN A O 1
ATOM 3833 N N . GLU D 4 63 ? 127.902 148.704 127.052 1.00 64.50 63 GLU A N 1
ATOM 3834 C CA . GLU D 4 63 ? 128.455 147.697 126.157 1.00 64.50 63 GLU A CA 1
ATOM 3835 C C . GLU D 4 63 ? 129.833 147.248 126.605 1.00 64.50 63 GLU A C 1
ATOM 3836 O O . GLU D 4 63 ? 130.156 146.060 126.537 1.00 64.50 63 GLU A O 1
ATOM 3842 N N . THR D 4 64 ? 130.668 148.184 127.044 1.00 63.39 64 THR A N 1
ATOM 3843 C CA . THR D 4 64 ? 131.971 147.815 127.563 1.00 63.39 64 THR A CA 1
ATOM 3844 C C . THR D 4 64 ? 131.838 146.988 128.825 1.00 63.39 64 THR A C 1
ATOM 3845 O O . THR D 4 64 ? 132.550 145.998 128.998 1.00 63.39 64 THR A O 1
ATOM 3849 N N . ARG D 4 65 ? 130.915 147.357 129.706 1.00 63.39 65 ARG A N 1
ATOM 3850 C CA . ARG D 4 65 ? 130.697 146.541 130.893 1.00 63.39 65 ARG A CA 1
ATOM 3851 C C . ARG D 4 65 ? 130.290 145.130 130.503 1.00 63.39 65 ARG A C 1
ATOM 3852 O O . ARG D 4 65 ? 130.818 144.149 131.039 1.00 63.39 65 ARG A O 1
ATOM 3860 N N . ASN D 4 66 ? 129.394 145.011 129.524 1.00 60.68 66 ASN A N 1
ATOM 3861 C CA . ASN D 4 66 ? 128.917 143.704 129.090 1.00 60.68 66 ASN A CA 1
ATOM 3862 C C . ASN D 4 66 ? 130.045 142.861 128.513 1.00 60.68 66 ASN A C 1
ATOM 3863 O O . ASN D 4 66 ? 130.244 141.709 128.913 1.00 60.68 66 ASN A O 1
ATOM 3868 N N . VAL D 4 67 ? 130.786 143.411 127.551 1.00 55.18 67 VAL A N 1
ATOM 3869 C CA . VAL D 4 67 ? 131.797 142.606 126.883 1.00 55.18 67 VAL A CA 1
ATOM 3870 C C . VAL D 4 67 ? 132.958 142.298 127.808 1.00 55.18 67 VAL A C 1
ATOM 3871 O O . VAL D 4 67 ? 133.612 141.267 127.656 1.00 55.18 67 VAL A O 1
ATOM 3875 N N . LYS D 4 68 ? 133.242 143.151 128.788 1.00 54.75 68 LYS A N 1
ATOM 3876 C CA . LYS D 4 68 ? 134.229 142.749 129.777 1.00 54.75 68 LYS A CA 1
ATOM 3877 C C . LYS D 4 68 ? 133.676 141.671 130.693 1.00 54.75 68 LYS A C 1
ATOM 3878 O O . LYS D 4 68 ? 134.438 140.841 131.195 1.00 54.75 68 LYS A O 1
ATOM 3884 N N . ALA D 4 69 ? 132.359 141.630 130.889 1.00 53.26 69 ALA A N 1
ATOM 3885 C CA . ALA D 4 69 ? 131.782 140.488 131.592 1.00 53.26 69 ALA A CA 1
ATOM 3886 C C . ALA D 4 69 ? 131.940 139.207 130.785 1.00 53.26 69 ALA A C 1
ATOM 3887 O O . ALA D 4 69 ? 132.244 138.147 131.339 1.00 53.26 69 ALA A O 1
ATOM 3889 N N . GLN D 4 70 ? 131.729 139.287 129.474 1.00 51.45 70 GLN A N 1
ATOM 3890 C CA . GLN D 4 70 ? 131.946 138.130 128.608 1.00 51.45 70 GLN A CA 1
ATOM 3891 C C . GLN D 4 70 ? 133.392 137.664 128.656 1.00 51.45 70 GLN A C 1
ATOM 3892 O O . GLN D 4 70 ? 133.666 136.465 128.745 1.00 51.45 70 GLN A O 1
ATOM 3898 N N . SER D 4 71 ? 134.328 138.603 128.536 1.00 48.07 71 SER A N 1
ATOM 3899 C CA . SER D 4 71 ? 135.744 138.291 128.651 1.00 48.07 71 SER A CA 1
ATOM 3900 C C . SER D 4 71 ? 136.046 137.609 129.968 1.00 48.07 71 SER A C 1
ATOM 3901 O O . SER D 4 71 ? 136.814 136.648 130.022 1.00 48.07 71 SER A O 1
ATOM 3904 N N . GLN D 4 72 ? 135.459 138.104 131.048 1.00 51.29 72 GLN A N 1
ATOM 3905 C CA . GLN D 4 72 ? 135.603 137.424 132.322 1.00 51.29 72 GLN A CA 1
ATOM 3906 C C . GLN D 4 72 ? 135.050 136.015 132.259 1.00 51.29 72 GLN A C 1
ATOM 3907 O O . GLN D 4 72 ? 135.648 135.087 132.803 1.00 51.29 72 GLN A O 1
ATOM 3913 N N . THR D 4 73 ? 133.923 135.824 131.583 1.00 52.76 73 THR A N 1
ATOM 3914 C CA . THR D 4 73 ? 133.353 134.483 131.494 1.00 52.76 73 THR A CA 1
ATOM 3915 C C . THR D 4 73 ? 134.284 133.538 130.744 1.00 52.76 73 THR A C 1
ATOM 3916 O O . THR D 4 73 ? 134.498 132.398 131.170 1.00 52.76 73 THR A O 1
ATOM 3920 N N . ASP D 4 74 ? 134.861 134.004 129.637 1.00 51.00 74 ASP A N 1
ATOM 3921 C CA . ASP D 4 74 ? 135.819 133.185 128.901 1.00 51.00 74 ASP A CA 1
ATOM 3922 C C . ASP D 4 74 ? 137.054 132.885 129.727 1.00 51.00 74 ASP A C 1
ATOM 3923 O O . ASP D 4 74 ? 137.574 131.773 129.683 1.00 51.00 74 ASP A O 1
ATOM 3928 N N . ARG D 4 75 ? 137.549 133.847 130.483 1.00 54.67 75 ARG A N 1
ATOM 3929 C CA . ARG D 4 75 ? 138.741 133.531 131.246 1.00 54.67 75 ARG A CA 1
ATOM 3930 C C . ARG D 4 75 ? 138.414 132.664 132.449 1.00 54.67 75 ARG A C 1
ATOM 3931 O O . ARG D 4 75 ? 139.327 132.098 133.052 1.00 54.67 75 ARG A O 1
ATOM 3939 N N . VAL D 4 76 ? 137.135 132.548 132.806 1.00 55.29 76 VAL A N 1
ATOM 3940 C CA . VAL D 4 76 ? 136.736 131.553 133.794 1.00 55.29 76 VAL A CA 1
ATOM 3941 C C . VAL D 4 76 ? 136.649 130.169 133.178 1.00 55.29 76 VAL A C 1
ATOM 3942 O O . VAL D 4 76 ? 137.128 129.193 133.763 1.00 55.29 76 VAL A O 1
ATOM 3946 N N . ASP D 4 77 ? 136.027 130.049 132.003 1.00 54.00 77 ASP A N 1
ATOM 3947 C CA . ASP D 4 77 ? 135.785 128.723 131.448 1.00 54.00 77 ASP A CA 1
ATOM 3948 C C . ASP D 4 77 ? 136.945 128.197 130.621 1.00 54.00 77 ASP A C 1
ATOM 3949 O O . ASP D 4 77 ? 136.926 127.028 130.240 1.00 54.00 77 ASP A O 1
ATOM 3954 N N . LEU D 4 78 ? 137.957 129.007 130.356 1.00 50.83 78 LEU A N 1
ATOM 3955 C CA . LEU D 4 78 ? 139.199 128.498 129.812 1.00 50.83 78 LEU A CA 1
ATOM 3956 C C . LEU D 4 78 ? 139.986 127.771 130.854 1.00 50.83 78 LEU A C 1
ATOM 3957 O O . LEU D 4 78 ? 141.156 127.452 130.650 1.00 50.83 78 LEU A O 1
ATOM 3962 N N . GLY D 4 79 ? 139.364 127.518 131.989 1.00 60.86 79 GLY A N 1
ATOM 3963 C CA . GLY D 4 79 ? 140.000 126.819 133.070 1.00 60.86 79 GLY A CA 1
ATOM 3964 C C . GLY D 4 79 ? 139.087 125.685 133.465 1.00 60.86 79 GLY A C 1
ATOM 3965 O O . GLY D 4 79 ? 139.413 124.890 134.352 1.00 60.86 79 GLY A O 1
ATOM 3966 N N . THR D 4 80 ? 137.924 125.612 132.816 1.00 64.11 80 THR A N 1
ATOM 3967 C CA . THR D 4 80 ? 137.053 124.456 132.955 1.00 64.11 80 THR A CA 1
ATOM 3968 C C . THR D 4 80 ? 137.043 123.576 131.710 1.00 64.11 80 THR A C 1
ATOM 3969 O O . THR D 4 80 ? 137.107 122.350 131.830 1.00 64.11 80 THR A O 1
ATOM 3973 N N . LEU D 4 81 ? 136.903 124.155 130.515 1.00 58.13 81 LEU A N 1
ATOM 3974 C CA . LEU D 4 81 ? 137.071 123.345 129.316 1.00 58.13 81 LEU A CA 1
ATOM 3975 C C . LEU D 4 81 ? 138.426 122.678 129.315 1.00 58.13 81 LEU A C 1
ATOM 3976 O O . LEU D 4 81 ? 138.534 121.463 129.118 1.00 58.13 81 LEU A O 1
ATOM 3981 N N . ARG D 4 82 ? 139.462 123.448 129.585 1.00 65.50 82 ARG A N 1
ATOM 3982 C CA . ARG D 4 82 ? 140.806 122.936 129.730 1.00 65.50 82 ARG A CA 1
ATOM 3983 C C . ARG D 4 82 ? 140.946 122.126 131.000 1.00 65.50 82 ARG A C 1
ATOM 3984 O O . ARG D 4 82 ? 142.030 121.670 131.347 1.00 65.50 82 ARG A O 1
ATOM 3992 N N . GLY D 4 83 ? 139.849 121.869 131.687 1.00 67.35 83 GLY A N 1
ATOM 3993 C CA . GLY D 4 83 ? 139.948 121.059 132.873 1.00 67.35 83 GLY A CA 1
ATOM 3994 C C . GLY D 4 83 ? 139.285 119.712 132.731 1.00 67.35 83 GLY A C 1
ATOM 3995 O O . GLY D 4 83 ? 139.719 118.726 133.327 1.00 67.35 83 GLY A O 1
ATOM 3996 N N . TYR D 4 84 ? 138.205 119.665 131.969 1.00 74.56 84 TYR A N 1
ATOM 3997 C CA . TYR D 4 84 ? 137.616 118.374 131.642 1.00 74.56 84 TYR A CA 1
ATOM 3998 C C . TYR D 4 84 ? 138.248 117.728 130.421 1.00 74.56 84 TYR A C 1
ATOM 3999 O O . TYR D 4 84 ? 138.418 116.506 130.390 1.00 74.56 84 TYR A O 1
ATOM 4008 N N . TYR D 4 85 ? 138.608 118.507 129.409 1.00 65.21 85 TYR A N 1
ATOM 4009 C CA . TYR D 4 85 ? 139.373 117.957 128.301 1.00 65.21 85 TYR A CA 1
ATOM 4010 C C . TYR D 4 85 ? 140.829 117.790 128.718 1.00 65.21 85 TYR A C 1
ATOM 4011 O O . TYR D 4 85 ? 141.724 118.270 128.035 1.00 65.21 85 TYR A O 1
ATOM 4020 N N . ASN D 4 86 ? 141.058 117.034 129.798 1.00 70.67 86 ASN A N 1
ATOM 4021 C CA . ASN D 4 86 ? 142.219 117.236 130.662 1.00 70.67 86 ASN A CA 1
ATOM 4022 C C . ASN D 4 86 ? 143.431 117.625 129.840 1.00 70.67 86 ASN A C 1
ATOM 4023 O O . ASN D 4 86 ? 143.913 116.841 129.020 1.00 70.67 86 ASN A O 1
ATOM 4028 N N . GLN D 4 87 ? 143.923 118.841 130.044 1.00 70.26 87 GLN A N 1
ATOM 4029 C CA . GLN D 4 87 ? 144.695 119.466 128.987 1.00 70.26 87 GLN A CA 1
ATOM 4030 C C . GLN D 4 87 ? 145.859 120.271 129.550 1.00 70.26 87 GLN A C 1
ATOM 4031 O O . GLN D 4 87 ? 146.066 121.431 129.184 1.00 70.26 87 GLN A O 1
ATOM 4037 N N . SER D 4 88 ? 146.611 119.694 130.486 1.00 79.66 88 SER A N 1
ATOM 4038 C CA . SER D 4 88 ? 148.035 120.017 130.534 1.00 79.66 88 SER A CA 1
ATOM 4039 C C . SER D 4 88 ? 148.346 121.500 130.681 1.00 79.66 88 SER A C 1
ATOM 4040 O O . SER D 4 88 ? 148.707 122.141 129.688 1.00 79.66 88 SER A O 1
ATOM 4043 N N . GLU D 4 89 ? 148.151 122.061 131.876 1.00 80.15 89 GLU A N 1
ATOM 4044 C CA . GLU D 4 89 ? 148.402 123.476 132.131 1.00 80.15 89 GLU A CA 1
ATOM 4045 C C . GLU D 4 89 ? 149.653 123.976 131.422 1.00 80.15 89 GLU A C 1
ATOM 4046 O O . GLU D 4 89 ? 150.626 123.232 131.273 1.00 80.15 89 GLU A O 1
ATOM 4052 N N . ALA D 4 90 ? 149.620 125.235 130.981 1.00 76.42 90 ALA A N 1
ATOM 4053 C CA . ALA D 4 90 ? 150.650 125.842 130.142 1.00 76.42 90 ALA A CA 1
ATOM 4054 C C . ALA D 4 90 ? 150.702 125.230 128.747 1.00 76.42 90 ALA A C 1
ATOM 4055 O O . ALA D 4 90 ? 151.724 124.676 128.336 1.00 76.42 90 ALA A O 1
ATOM 4057 N N . GLY D 4 91 ? 149.592 125.319 128.024 1.00 71.63 91 GLY A N 1
ATOM 4058 C CA . GLY D 4 91 ? 149.564 125.128 126.589 1.00 71.63 91 GLY A CA 1
ATOM 4059 C C . GLY D 4 91 ? 148.494 126.018 125.991 1.00 71.63 91 GLY A C 1
ATOM 4060 O O . GLY D 4 91 ? 147.440 126.203 126.604 1.00 71.63 91 GLY A O 1
ATOM 4061 N N . SER D 4 92 ? 148.738 126.593 124.820 1.00 63.31 92 SER A N 1
ATOM 4062 C CA . SER D 4 92 ? 147.731 127.444 124.206 1.00 63.31 92 SER A CA 1
ATOM 4063 C C . SER D 4 92 ? 146.517 126.622 123.803 1.00 63.31 92 SER A C 1
ATOM 4064 O O . SER D 4 92 ? 146.645 125.519 123.271 1.00 63.31 92 SER A O 1
ATOM 4067 N N . HIS D 4 93 ? 145.334 127.172 124.054 1.00 59.05 93 HIS A N 1
ATOM 4068 C CA . HIS D 4 93 ? 144.083 126.452 123.837 1.00 59.05 93 HIS A CA 1
ATOM 4069 C C . HIS D 4 93 ? 142.934 127.444 123.828 1.00 59.05 93 HIS A C 1
ATOM 4070 O O . HIS D 4 93 ? 142.753 128.184 124.793 1.00 59.05 93 HIS A O 1
ATOM 4077 N N . THR D 4 94 ? 142.159 127.443 122.752 1.00 48.60 94 THR A N 1
ATOM 4078 C CA . THR D 4 94 ? 141.232 128.506 122.402 1.00 48.60 94 THR A CA 1
ATOM 4079 C C . THR D 4 94 ? 139.798 128.175 122.849 1.00 48.60 94 THR A C 1
ATOM 4080 O O . THR D 4 94 ? 139.466 127.037 123.170 1.00 48.60 94 THR A O 1
ATOM 4084 N N . ILE D 4 95 ? 138.956 129.208 122.912 1.00 42.54 95 ILE A N 1
ATOM 4085 C CA . ILE D 4 95 ? 137.510 129.088 123.072 1.00 42.54 95 ILE A CA 1
ATOM 4086 C C . ILE D 4 95 ? 136.869 130.022 122.073 1.00 42.54 95 ILE A C 1
ATOM 4087 O O . ILE D 4 95 ? 137.362 131.127 121.847 1.00 42.54 95 ILE A O 1
ATOM 4092 N N . GLN D 4 96 ? 135.780 129.595 121.469 1.00 44.95 96 GLN A N 1
ATOM 4093 C CA . GLN D 4 96 ? 135.089 130.437 120.516 1.00 44.95 96 GLN A CA 1
ATOM 4094 C C . GLN D 4 96 ? 133.606 130.391 120.834 1.00 44.95 96 GLN A C 1
ATOM 4095 O O . GLN D 4 96 ? 133.109 129.395 121.356 1.00 44.95 96 GLN A O 1
ATOM 4101 N N . ILE D 4 97 ? 132.906 131.485 120.551 1.00 42.75 97 ILE A N 1
ATOM 4102 C CA . ILE D 4 97 ? 131.497 131.603 120.900 1.00 42.75 97 ILE A CA 1
ATOM 4103 C C . ILE D 4 97 ? 130.778 132.434 119.856 1.00 42.75 97 ILE A C 1
ATOM 4104 O O . ILE D 4 97 ? 131.207 133.538 119.523 1.00 42.75 97 ILE A O 1
ATOM 4109 N N . MET D 4 98 ? 129.714 131.893 119.297 1.00 51.32 98 MET A N 1
ATOM 4110 C CA . MET D 4 98 ? 128.836 132.664 118.443 1.00 51.32 98 MET A CA 1
ATOM 4111 C C . MET D 4 98 ? 127.540 132.989 119.194 1.00 51.32 98 MET A C 1
ATOM 4112 O O . MET D 4 98 ? 127.239 132.413 120.236 1.00 51.32 98 MET A O 1
ATOM 4117 N N . TYR D 4 99 ? 126.793 133.963 118.685 1.00 53.08 99 TYR A N 1
ATOM 4118 C CA . TYR D 4 99 ? 125.424 134.225 119.108 1.00 53.08 99 TYR A CA 1
ATOM 4119 C C . TYR D 4 99 ? 124.638 134.480 117.850 1.00 53.08 99 TYR A C 1
ATOM 4120 O O . TYR D 4 99 ? 125.154 134.336 116.740 1.00 53.08 99 TYR A O 1
ATOM 4129 N N . GLY D 4 100 ? 123.403 134.919 118.008 1.00 60.94 100 GLY A N 1
ATOM 4130 C CA . GLY D 4 100 ? 122.732 135.484 116.864 1.00 60.94 100 GLY A CA 1
ATOM 4131 C C . GLY D 4 100 ? 121.250 135.605 117.087 1.00 60.94 100 GLY A C 1
ATOM 4132 O O . GLY D 4 100 ? 120.705 135.161 118.093 1.00 60.94 100 GLY A O 1
ATOM 4133 N N . CYS D 4 101 ? 120.616 136.237 116.113 1.00 70.72 101 CYS A N 1
ATOM 4134 C CA . CYS D 4 101 ? 119.167 136.237 116.003 1.00 70.72 101 CYS A CA 1
ATOM 4135 C C . CYS D 4 101 ? 118.846 136.727 114.609 1.00 70.72 101 CYS A C 1
ATOM 4136 O O . CYS D 4 101 ? 119.246 137.830 114.238 1.00 70.72 101 CYS A O 1
ATOM 4139 N N . ASP D 4 102 ? 118.169 135.909 113.828 1.00 72.79 102 ASP A N 1
ATOM 4140 C CA . ASP D 4 102 ? 117.746 136.375 112.525 1.00 72.79 102 ASP A CA 1
ATOM 4141 C C . ASP D 4 102 ? 116.453 137.158 112.647 1.00 72.79 102 ASP A C 1
ATOM 4142 O O . ASP D 4 102 ? 115.828 137.219 113.703 1.00 72.79 102 ASP A O 1
ATOM 4147 N N . VAL D 4 103 ? 116.065 137.784 111.549 1.00 75.02 103 VAL A N 1
ATOM 4148 C CA . VAL D 4 103 ? 114.790 138.456 111.432 1.00 75.02 103 VAL A CA 1
ATOM 4149 C C . VAL D 4 103 ? 114.254 138.196 110.033 1.00 75.02 103 VAL A C 1
ATOM 4150 O O . VAL D 4 103 ? 114.936 137.633 109.179 1.00 75.02 103 VAL A O 1
ATOM 4154 N N . GLY D 4 104 ? 113.041 138.613 109.799 1.00 86.62 104 GLY A N 1
ATOM 4155 C CA . GLY D 4 104 ? 112.537 138.637 108.449 1.00 86.62 104 GLY A CA 1
ATOM 4156 C C . GLY D 4 104 ? 112.856 139.947 107.779 1.00 86.62 104 GLY A C 1
ATOM 4157 O O . GLY D 4 104 ? 113.311 140.893 108.413 1.00 86.62 104 GLY A O 1
ATOM 4158 N N . SER D 4 105 ? 112.608 139.992 106.470 1.00 94.38 105 SER A N 1
ATOM 4159 C CA . SER D 4 105 ? 112.761 141.250 105.749 1.00 94.38 105 SER A CA 1
ATOM 4160 C C . SER D 4 105 ? 111.820 142.309 106.297 1.00 94.38 105 SER A C 1
ATOM 4161 O O . SER D 4 105 ? 112.101 143.507 106.196 1.00 94.38 105 SER A O 1
ATOM 4164 N N . ASP D 4 106 ? 110.699 141.885 106.875 1.00 88.64 106 ASP A N 1
ATOM 4165 C CA . ASP D 4 106 ? 109.788 142.789 107.558 1.00 88.64 106 ASP A CA 1
ATOM 4166 C C . ASP D 4 106 ? 110.216 143.099 108.985 1.00 88.64 106 ASP A C 1
ATOM 4167 O O . ASP D 4 106 ? 109.667 144.027 109.586 1.00 88.64 106 ASP A O 1
ATOM 4172 N N . GLY D 4 107 ? 111.165 142.352 109.543 1.00 83.02 107 GLY A N 1
ATOM 4173 C CA . GLY D 4 107 ? 111.623 142.576 110.897 1.00 83.02 107 GLY A CA 1
ATOM 4174 C C . GLY D 4 107 ? 111.117 141.595 111.931 1.00 83.02 107 GLY A C 1
ATOM 4175 O O . GLY D 4 107 ? 111.239 141.870 113.128 1.00 83.02 107 GLY A O 1
ATOM 4176 N N . ARG D 4 108 ? 110.552 140.473 111.516 1.00 83.87 108 ARG A N 1
ATOM 4177 C CA . ARG D 4 108 ? 110.021 139.483 112.439 1.00 83.87 108 ARG A CA 1
ATOM 4178 C C . ARG D 4 108 ? 111.088 138.443 112.752 1.00 83.87 108 ARG A C 1
ATOM 4179 O O . ARG D 4 108 ? 111.805 137.997 111.855 1.00 83.87 108 ARG A O 1
ATOM 4187 N N . PHE D 4 109 ? 111.190 138.068 114.024 1.00 75.30 109 PHE A N 1
ATOM 4188 C CA . PHE D 4 109 ? 112.189 137.101 114.461 1.00 75.30 109 PHE A CA 1
ATOM 4189 C C . PHE D 4 109 ? 112.052 135.776 113.726 1.00 75.30 109 PHE A C 1
ATOM 4190 O O . PHE D 4 109 ? 110.955 135.228 113.612 1.00 75.30 109 PHE A O 1
ATOM 4198 N N . LEU D 4 110 ? 113.176 135.232 113.271 1.00 75.92 110 LEU A N 1
ATOM 4199 C CA . LEU D 4 110 ? 113.187 133.987 112.514 1.00 75.92 110 LEU A CA 1
ATOM 4200 C C . LEU D 4 110 ? 113.791 132.824 113.277 1.00 75.92 110 LEU A C 1
ATOM 4201 O O . LEU D 4 110 ? 113.099 131.853 113.583 1.00 75.92 110 LEU A O 1
ATOM 4206 N N . ARG D 4 111 ? 115.072 132.907 113.598 1.00 71.19 111 ARG A N 1
ATOM 4207 C CA . ARG D 4 111 ? 115.790 131.817 114.227 1.00 71.19 111 ARG A CA 1
ATOM 4208 C C . ARG D 4 111 ? 116.826 132.381 115.179 1.00 71.19 111 ARG A C 1
ATOM 4209 O O . ARG D 4 111 ? 117.328 133.490 114.993 1.00 71.19 111 ARG A O 1
ATOM 4217 N N . GLY D 4 112 ? 117.131 131.605 116.207 1.00 67.95 112 GLY A N 1
ATOM 4218 C CA . GLY D 4 112 ? 118.150 131.981 117.157 1.00 67.95 112 GLY A CA 1
ATOM 4219 C C . GLY D 4 112 ? 119.185 130.894 117.295 1.00 67.95 112 GLY A C 1
ATOM 4220 O O . GLY D 4 112 ? 118.846 129.717 117.423 1.00 67.95 112 GLY A O 1
ATOM 4221 N N . TYR D 4 113 ? 120.454 131.270 117.244 1.00 62.12 113 TYR A N 1
ATOM 4222 C CA . TYR D 4 113 ? 121.546 130.314 117.279 1.00 62.12 113 TYR A CA 1
ATOM 4223 C C . TYR D 4 113 ? 122.630 130.774 118.230 1.00 62.12 113 TYR A C 1
ATOM 4224 O O . TYR D 4 113 ? 123.120 131.896 118.117 1.00 62.12 113 TYR A O 1
ATOM 4233 N N . ARG D 4 114 ? 122.991 129.904 119.164 1.00 55.92 114 ARG A N 1
ATOM 4234 C CA . ARG D 4 114 ? 124.199 130.045 119.961 1.00 55.92 114 ARG A CA 1
ATOM 4235 C C . ARG D 4 114 ? 125.051 128.798 119.820 1.00 55.92 114 ARG A C 1
ATOM 4236 O O . ARG D 4 114 ? 124.583 127.695 120.105 1.00 55.92 114 ARG A O 1
ATOM 4244 N N . GLN D 4 115 ? 126.305 128.976 119.416 1.00 51.20 115 GLN A N 1
ATOM 4245 C CA . GLN D 4 115 ? 127.210 127.879 119.107 1.00 51.20 115 GLN A CA 1
ATOM 4246 C C . GLN D 4 115 ? 128.529 128.093 119.831 1.00 51.20 115 GLN A C 1
ATOM 4247 O O . GLN D 4 115 ? 129.113 129.172 119.736 1.00 51.20 115 GLN A O 1
ATOM 4253 N N . ASP D 4 116 ? 129.010 127.076 120.534 1.00 52.46 116 ASP A N 1
ATOM 4254 C CA . ASP D 4 116 ? 130.281 127.163 121.237 1.00 52.46 116 ASP A CA 1
ATOM 4255 C C . ASP D 4 116 ? 131.278 126.196 120.628 1.00 52.46 116 ASP A C 1
ATOM 4256 O O . ASP D 4 116 ? 130.905 125.110 120.182 1.00 52.46 116 ASP A O 1
ATOM 4261 N N . ALA D 4 117 ? 132.545 126.598 120.600 1.00 48.36 117 ALA A N 1
ATOM 4262 C CA . ALA D 4 117 ? 133.625 125.755 120.114 1.00 48.36 117 ALA A CA 1
ATOM 4263 C C . ALA D 4 117 ? 134.826 125.843 121.030 1.00 48.36 117 ALA A C 1
ATOM 4264 O O . ALA D 4 117 ? 135.291 126.938 121.341 1.00 48.36 117 ALA A O 1
ATOM 4266 N N . TYR D 4 118 ? 135.343 124.695 121.425 1.00 52.06 118 TYR A N 1
ATOM 4267 C CA . TYR D 4 118 ? 136.616 124.591 122.115 1.00 52.06 118 TYR A CA 1
ATOM 4268 C C . TYR D 4 118 ? 137.681 124.531 121.030 1.00 52.06 118 TYR A C 1
ATOM 4269 O O . TYR D 4 118 ? 137.509 125.160 119.984 1.00 52.06 118 TYR A O 1
ATOM 4278 N N . ASP D 4 119 ? 138.796 123.837 121.252 1.00 58.98 119 ASP A N 1
ATOM 4279 C CA . ASP D 4 119 ? 139.920 123.916 120.323 1.00 58.98 119 ASP A CA 1
ATOM 4280 C C . ASP D 4 119 ? 139.514 123.480 118.933 1.00 58.98 119 ASP A C 1
ATOM 4281 O O . ASP D 4 119 ? 139.693 122.319 118.567 1.00 58.98 119 ASP A O 1
ATOM 4286 N N . GLY D 4 120 ? 138.943 124.400 118.167 1.00 55.05 120 GLY A N 1
ATOM 4287 C CA . GLY D 4 120 ? 138.677 124.192 116.757 1.00 55.05 120 GLY A CA 1
ATOM 4288 C C . GLY D 4 120 ? 137.495 123.311 116.410 1.00 55.05 120 GLY A C 1
ATOM 4289 O O . GLY D 4 120 ? 136.918 123.448 115.332 1.00 55.05 120 GLY A O 1
ATOM 4290 N N . LYS D 4 121 ? 137.112 122.427 117.317 1.00 61.78 121 LYS A N 1
ATOM 4291 C CA . LYS D 4 121 ? 136.042 121.467 117.093 1.00 61.78 121 LYS A CA 1
ATOM 4292 C C . LYS D 4 121 ? 134.715 122.112 117.497 1.00 61.78 121 LYS A C 1
ATOM 4293 O O . LYS D 4 121 ? 134.613 123.336 117.575 1.00 61.78 121 LYS A O 1
ATOM 4299 N N . ASP D 4 122 ? 133.669 121.317 117.686 1.00 58.55 122 ASP A N 1
ATOM 4300 C CA . ASP D 4 122 ? 132.401 121.816 118.191 1.00 58.55 122 ASP A CA 1
ATOM 4301 C C . ASP D 4 122 ? 132.225 121.505 119.665 1.00 58.55 122 ASP A C 1
ATOM 4302 O O . ASP D 4 122 ? 132.906 120.662 120.249 1.00 58.55 122 ASP A O 1
ATOM 4307 N N . TYR D 4 123 ? 131.277 122.226 120.247 1.00 53.75 123 TYR A N 1
ATOM 4308 C CA . TYR D 4 123 ? 130.864 122.099 121.627 1.00 53.75 123 TYR A CA 1
ATOM 4309 C C . TYR D 4 123 ? 129.357 122.318 121.617 1.00 53.75 123 TYR A C 1
ATOM 4310 O O . TYR D 4 123 ? 128.735 122.292 120.553 1.00 53.75 123 TYR A O 1
ATOM 4319 N N . ILE D 4 124 ? 128.755 122.529 122.788 1.00 51.73 124 ILE A N 1
ATOM 4320 C CA . ILE D 4 124 ? 127.314 122.746 122.864 1.00 51.73 124 ILE A CA 1
ATOM 4321 C C . ILE D 4 124 ? 126.830 123.773 121.846 1.00 51.73 124 ILE A C 1
ATOM 4322 O O . ILE D 4 124 ? 127.517 124.749 121.538 1.00 51.73 124 ILE A O 1
ATOM 4327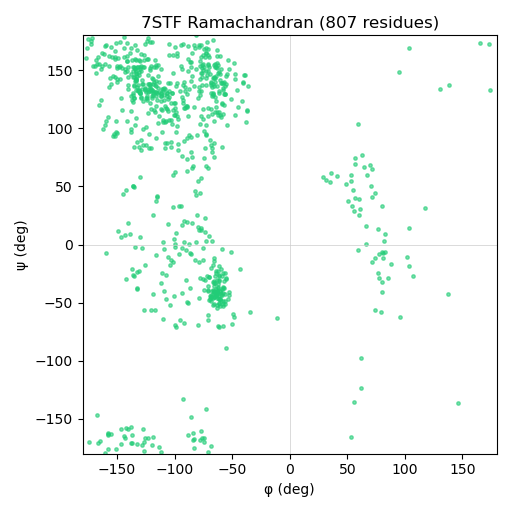 N N . ALA D 4 125 ? 125.649 123.523 121.286 1.00 57.27 125 ALA A N 1
ATOM 4328 C CA . ALA D 4 125 ? 124.999 124.441 120.361 1.00 57.27 125 ALA A CA 1
ATOM 4329 C C . ALA D 4 125 ? 123.500 124.444 120.625 1.00 57.27 125 ALA A C 1
ATOM 4330 O O . ALA D 4 125 ? 122.963 123.544 121.270 1.00 57.27 125 ALA A O 1
ATOM 4332 N N . LEU D 4 126 ? 122.827 125.473 120.128 1.00 62.51 126 LEU A N 1
ATOM 4333 C CA . LEU D 4 126 ? 121.406 125.662 120.369 1.00 62.51 126 LEU A CA 1
ATOM 4334 C C . LEU D 4 126 ? 120.594 125.225 119.159 1.00 62.51 126 LEU A C 1
ATOM 4335 O O . LEU D 4 126 ? 121.026 125.379 118.015 1.00 62.51 126 LEU A O 1
ATOM 4340 N N . ASN D 4 127 ? 119.389 124.721 119.416 1.00 69.73 127 ASN A N 1
ATOM 4341 C CA . ASN D 4 127 ? 118.538 124.198 118.355 1.00 69.73 127 ASN A CA 1
ATOM 4342 C C . ASN D 4 127 ? 117.916 125.344 117.575 1.00 69.73 127 ASN A C 1
ATOM 4343 O O . ASN D 4 127 ? 118.344 126.497 117.662 1.00 69.73 127 ASN A O 1
ATOM 4348 N N . GLU D 4 128 ? 116.912 125.029 116.767 1.00 75.59 128 GLU A N 1
ATOM 4349 C CA . GLU D 4 128 ? 116.192 126.050 116.029 1.00 75.59 128 GLU A CA 1
ATOM 4350 C C . GLU D 4 128 ? 114.842 126.371 116.645 1.00 75.59 128 GLU A C 1
ATOM 4351 O O . GLU D 4 128 ? 114.233 127.382 116.281 1.00 75.59 128 GLU A O 1
ATOM 4357 N N . ASP D 4 129 ? 114.372 125.544 117.570 1.00 76.85 129 ASP A N 1
ATOM 4358 C CA . ASP D 4 129 ? 113.204 125.836 118.382 1.00 76.85 129 ASP A CA 1
ATOM 4359 C C . ASP D 4 129 ? 113.561 126.607 119.641 1.00 76.85 129 ASP A C 1
ATOM 4360 O O . ASP D 4 129 ? 112.673 126.906 120.444 1.00 76.85 129 ASP A O 1
ATOM 4365 N N . LEU D 4 130 ? 114.844 126.916 119.821 1.00 70.40 130 LEU A N 1
ATOM 4366 C CA . LEU D 4 130 ? 115.337 127.741 120.916 1.00 70.40 130 LEU A CA 1
ATOM 4367 C C . LEU D 4 130 ? 115.004 127.127 122.261 1.00 70.40 130 LEU A C 1
ATOM 4368 O O . LEU D 4 130 ? 114.629 127.825 123.199 1.00 70.40 130 LEU A O 1
ATOM 4373 N N . ARG D 4 131 ? 115.115 125.812 122.361 1.00 75.49 131 ARG A N 1
ATOM 4374 C CA . ARG D 4 131 ? 114.623 125.179 123.575 1.00 75.49 131 ARG A CA 1
ATOM 4375 C C . ARG D 4 131 ? 115.522 124.101 124.152 1.00 75.49 131 ARG A C 1
ATOM 4376 O O . ARG D 4 131 ? 115.402 123.817 125.347 1.00 75.49 131 ARG A O 1
ATOM 4384 N N . SER D 4 132 ? 116.422 123.495 123.389 1.00 67.82 132 SER A N 1
ATOM 4385 C CA . SER D 4 132 ? 117.291 122.480 123.957 1.00 67.82 132 SER A CA 1
ATOM 4386 C C . SER D 4 132 ? 118.671 122.570 123.319 1.00 67.82 132 SER A C 1
ATOM 4387 O O . SER D 4 132 ? 118.922 123.387 122.426 1.00 67.82 132 SER A O 1
ATOM 4390 N N . TRP D 4 133 ? 119.564 121.701 123.780 1.00 60.63 133 TRP A N 1
ATOM 4391 C CA . TRP D 4 133 ? 120.994 121.839 123.554 1.00 60.63 133 TRP A CA 1
ATOM 4392 C C . TRP D 4 133 ? 121.543 120.551 122.966 1.00 60.63 133 TRP A C 1
ATOM 4393 O O . TRP D 4 133 ? 121.412 119.489 123.578 1.00 60.63 133 TRP A O 1
ATOM 4404 N N . THR D 4 134 ? 122.182 120.648 121.799 1.00 60.70 134 THR A N 1
ATOM 4405 C CA . THR D 4 134 ? 122.869 119.508 121.190 1.00 60.70 134 THR A CA 1
ATOM 4406 C C . THR D 4 134 ? 124.321 119.506 121.625 1.00 60.70 134 THR A C 1
ATOM 4407 O O . THR D 4 134 ? 125.191 120.067 120.965 1.00 60.70 134 THR A O 1
ATOM 4411 N N . ALA D 4 135 ? 124.588 118.850 122.739 1.00 62.77 135 ALA A N 1
ATOM 4412 C CA . ALA D 4 135 ? 125.960 118.566 123.100 1.00 62.77 135 ALA A CA 1
ATOM 4413 C C . ALA D 4 135 ? 126.619 117.742 122.007 1.00 62.77 135 ALA A C 1
ATOM 4414 O O . ALA D 4 135 ? 126.012 116.823 121.454 1.00 62.77 135 ALA A O 1
ATOM 4416 N N . ALA D 4 136 ? 127.872 118.062 121.701 1.00 66.80 136 ALA A N 1
ATOM 4417 C CA . ALA D 4 136 ? 128.591 117.413 120.613 1.00 66.80 136 ALA A CA 1
ATOM 4418 C C . ALA D 4 136 ? 129.822 116.676 121.117 1.00 66.80 136 ALA A C 1
ATOM 4419 O O . ALA D 4 136 ? 130.768 116.459 120.362 1.00 66.80 136 ALA A O 1
ATOM 4421 N N . ASP D 4 137 ? 129.812 116.272 122.379 1.00 74.88 137 ASP A N 1
ATOM 4422 C CA . ASP D 4 137 ? 130.927 115.552 122.975 1.00 74.88 137 ASP A CA 1
ATOM 4423 C C . ASP D 4 137 ? 130.521 115.160 124.387 1.00 74.88 137 ASP A C 1
ATOM 4424 O O . ASP D 4 137 ? 129.438 115.513 124.857 1.00 74.88 137 ASP A O 1
ATOM 4429 N N . MET D 4 138 ? 131.398 114.428 125.063 1.00 74.47 138 MET A N 1
ATOM 4430 C CA . MET D 4 138 ? 131.167 114.036 126.447 1.00 74.47 138 MET A CA 1
ATOM 4431 C C . MET D 4 138 ? 131.509 115.130 127.442 1.00 74.47 138 MET A C 1
ATOM 4432 O O . MET D 4 138 ? 131.404 114.903 128.651 1.00 74.47 138 MET A O 1
ATOM 4437 N N . ALA D 4 139 ? 131.914 116.297 126.964 1.00 68.19 139 ALA A N 1
ATOM 4438 C CA . ALA D 4 139 ? 132.022 117.497 127.777 1.00 68.19 139 ALA A CA 1
ATOM 4439 C C . ALA D 4 139 ? 130.846 118.430 127.579 1.00 68.19 139 ALA A C 1
ATOM 4440 O O . ALA D 4 139 ? 130.282 118.953 128.555 1.00 68.19 139 ALA A O 1
ATOM 4442 N N . ALA D 4 140 ? 130.446 118.632 126.327 1.00 66.69 140 ALA A N 1
ATOM 4443 C CA . ALA D 4 140 ? 129.241 119.393 126.075 1.00 66.69 140 ALA A CA 1
ATOM 4444 C C . ALA D 4 140 ? 128.022 118.721 126.685 1.00 66.69 140 ALA A C 1
ATOM 4445 O O . ALA D 4 140 ? 127.005 119.382 126.874 1.00 66.69 140 ALA A O 1
ATOM 4447 N N . GLN D 4 141 ? 128.101 117.430 127.018 1.00 69.02 141 GLN A N 1
ATOM 4448 C CA . GLN D 4 141 ? 127.065 116.813 127.845 1.00 69.02 141 GLN A CA 1
ATOM 4449 C C . GLN D 4 141 ? 126.931 117.539 129.174 1.00 69.02 141 GLN A C 1
ATOM 4450 O O . GLN D 4 141 ? 125.827 117.900 129.598 1.00 69.02 141 GLN A O 1
ATOM 4456 N N . ILE D 4 142 ? 128.054 117.732 129.861 1.00 65.26 142 ILE A N 1
ATOM 4457 C CA . ILE D 4 142 ? 128.037 118.388 131.159 1.00 65.26 142 ILE A CA 1
ATOM 4458 C C . ILE D 4 142 ? 127.549 119.820 131.004 1.00 65.26 142 ILE A C 1
ATOM 4459 O O . ILE D 4 142 ? 126.739 120.324 131.799 1.00 65.26 142 ILE A O 1
ATOM 4464 N N . THR D 4 143 ? 128.032 120.494 129.966 1.00 61.38 143 THR A N 1
ATOM 4465 C CA . THR D 4 143 ? 127.574 121.853 129.706 1.00 61.38 143 THR A CA 1
ATOM 4466 C C . THR D 4 143 ? 126.061 121.902 129.511 1.00 61.38 143 THR A C 1
ATOM 4467 O O . THR D 4 143 ? 125.367 122.686 130.166 1.00 61.38 143 THR A O 1
ATOM 4471 N N . LYS D 4 144 ? 125.524 121.083 128.603 1.00 64.41 144 LYS A N 1
ATOM 4472 C CA . LYS D 4 144 ? 124.091 121.132 128.347 1.00 64.41 144 LYS A CA 1
ATOM 4473 C C . LYS D 4 144 ? 123.288 120.741 129.570 1.00 64.41 144 LYS A C 1
ATOM 4474 O O . LYS D 4 144 ? 122.174 121.230 129.744 1.00 64.41 144 LYS A O 1
ATOM 4480 N N . ARG D 4 145 ? 123.812 119.867 130.429 1.00 65.13 145 ARG A N 1
ATOM 4481 C CA . ARG D 4 145 ? 123.081 119.594 131.660 1.00 65.13 145 ARG A CA 1
ATOM 4482 C C . ARG D 4 145 ? 122.995 120.843 132.522 1.00 65.13 145 ARG A C 1
ATOM 4483 O O . ARG D 4 145 ? 121.926 121.170 133.054 1.00 65.13 145 ARG A O 1
ATOM 4491 N N . LYS D 4 146 ? 124.099 121.581 132.634 1.00 59.14 146 LYS A N 1
ATOM 4492 C CA . LYS D 4 146 ? 124.058 122.842 133.370 1.00 59.14 146 LYS A CA 1
ATOM 4493 C C . LYS D 4 146 ? 123.172 123.890 132.719 1.00 59.14 146 LYS A C 1
ATOM 4494 O O . LYS D 4 146 ? 122.700 124.795 133.403 1.00 59.14 146 LYS A O 1
ATOM 4500 N N . TRP D 4 147 ? 122.982 123.834 131.411 1.00 61.04 147 TRP A N 1
ATOM 4501 C CA . TRP D 4 147 ? 122.208 124.898 130.783 1.00 61.04 147 TRP A CA 1
ATOM 4502 C C . TRP D 4 147 ? 120.721 124.555 130.736 1.00 61.04 147 TRP A C 1
ATOM 4503 O O . TRP D 4 147 ? 119.875 125.453 130.738 1.00 61.04 147 TRP A O 1
ATOM 4514 N N . GLU D 4 148 ? 120.384 123.266 130.632 1.00 66.25 148 GLU A N 1
ATOM 4515 C CA . GLU D 4 148 ? 119.000 122.844 130.815 1.00 66.25 148 GLU A CA 1
ATOM 4516 C C . GLU D 4 148 ? 118.547 123.091 132.240 1.00 66.25 148 GLU A C 1
ATOM 4517 O O . GLU D 4 148 ? 117.452 123.615 132.463 1.00 66.25 148 GLU A O 1
ATOM 4523 N N . ALA D 4 149 ? 119.372 122.730 133.220 1.00 66.92 149 ALA A N 1
ATOM 4524 C CA . ALA D 4 149 ? 119.190 123.314 134.536 1.00 66.92 149 ALA A CA 1
ATOM 4525 C C . ALA D 4 149 ? 119.467 124.804 134.421 1.00 66.92 149 ALA A C 1
ATOM 4526 O O . ALA D 4 149 ? 120.112 125.255 133.477 1.00 66.92 149 ALA A O 1
ATOM 4528 N N . ALA D 4 150 ? 118.900 125.589 135.322 1.00 70.11 150 ALA A N 1
ATOM 4529 C CA . ALA D 4 150 ? 119.114 127.032 135.384 1.00 70.11 150 ALA A CA 1
ATOM 4530 C C . ALA D 4 150 ? 118.542 127.749 134.172 1.00 70.11 150 ALA A C 1
ATOM 4531 O O . ALA D 4 150 ? 118.704 128.960 134.071 1.00 70.11 150 ALA A O 1
ATOM 4533 N N . HIS D 4 151 ? 117.927 127.041 133.235 1.00 70.72 151 HIS A N 1
ATOM 4534 C CA . HIS D 4 151 ? 117.091 127.649 132.206 1.00 70.72 151 HIS A CA 1
ATOM 4535 C C . HIS D 4 151 ? 117.837 128.736 131.453 1.00 70.72 151 HIS A C 1
ATOM 4536 O O . HIS D 4 151 ? 117.256 129.721 131.003 1.00 70.72 151 HIS A O 1
ATOM 4543 N N . GLU D 4 152 ? 119.144 128.541 131.299 1.00 69.65 152 GLU A N 1
ATOM 4544 C CA . GLU D 4 152 ? 119.918 129.457 130.476 1.00 69.65 152 GLU A CA 1
ATOM 4545 C C . GLU D 4 152 ? 119.323 129.546 129.083 1.00 69.65 152 GLU A C 1
ATOM 4546 O O . GLU D 4 152 ? 119.413 130.585 128.423 1.00 69.65 152 GLU A O 1
ATOM 4552 N N . ALA D 4 153 ? 118.699 128.463 128.628 1.00 69.13 153 ALA A N 1
ATOM 4553 C CA . ALA D 4 153 ? 117.960 128.504 127.375 1.00 69.13 153 ALA A CA 1
ATOM 4554 C C . ALA D 4 153 ? 116.826 129.513 127.439 1.00 69.13 153 ALA A C 1
ATOM 4555 O O . ALA D 4 153 ? 116.573 130.232 126.470 1.00 69.13 153 ALA A O 1
ATOM 4557 N N . GLU D 4 154 ? 116.131 129.581 128.574 1.00 77.28 154 GLU A N 1
ATOM 4558 C CA . GLU D 4 154 ? 115.002 130.498 128.694 1.00 77.28 154 GLU A CA 1
ATOM 4559 C C . GLU D 4 154 ? 115.462 131.948 128.638 1.00 77.28 154 GLU A C 1
ATOM 4560 O O . GLU D 4 154 ? 114.949 132.748 127.841 1.00 77.28 154 GLU A O 1
ATOM 4566 N N . GLN D 4 155 ? 116.444 132.293 129.471 1.00 74.91 155 GLN A N 1
ATOM 4567 C CA . GLN D 4 155 ? 116.988 133.643 129.475 1.00 74.91 155 GLN A CA 1
ATOM 4568 C C . GLN D 4 155 ? 117.534 133.990 128.109 1.00 74.91 155 GLN A C 1
ATOM 4569 O O . GLN D 4 155 ? 117.319 135.095 127.603 1.00 74.91 155 GLN A O 1
ATOM 4575 N N . LEU D 4 156 ? 118.251 133.049 127.502 1.00 70.55 156 LEU A N 1
ATOM 4576 C CA . LEU D 4 156 ? 118.838 133.292 126.200 1.00 70.55 156 LEU A CA 1
ATOM 4577 C C . LEU D 4 156 ? 117.768 133.542 125.154 1.00 70.55 156 LEU A C 1
ATOM 4578 O O . LEU D 4 156 ? 117.926 134.431 124.322 1.00 70.55 156 LEU A O 1
ATOM 4583 N N . ARG D 4 157 ? 116.676 132.773 125.174 1.00 73.00 157 ARG A N 1
ATOM 4584 C CA . ARG D 4 157 ? 115.613 133.000 124.202 1.00 73.00 157 ARG A CA 1
ATOM 4585 C C . ARG D 4 157 ? 114.980 134.360 124.399 1.00 73.00 157 ARG A C 1
ATOM 4586 O O . ARG D 4 157 ? 114.647 135.051 123.426 1.00 73.00 157 ARG A O 1
ATOM 4594 N N . ALA D 4 158 ? 114.763 134.740 125.658 1.00 69.70 158 ALA A N 1
ATOM 4595 C CA . ALA D 4 158 ? 114.253 136.073 125.946 1.00 69.70 158 ALA A CA 1
ATOM 4596 C C . ALA D 4 158 ? 115.164 137.129 125.348 1.00 69.70 158 ALA A C 1
ATOM 4597 O O . ALA D 4 158 ? 114.708 138.023 124.623 1.00 69.70 158 ALA A O 1
ATOM 4599 N N . TYR D 4 159 ? 116.467 137.029 125.636 1.00 68.83 159 TYR A N 1
ATOM 4600 C CA . TYR D 4 159 ? 117.442 137.899 124.991 1.00 68.83 159 TYR A CA 1
ATOM 4601 C C . TYR D 4 159 ? 117.231 137.899 123.492 1.00 68.83 159 TYR A C 1
ATOM 4602 O O . TYR D 4 159 ? 116.945 138.941 122.901 1.00 68.83 159 TYR A O 1
ATOM 4611 N N . LEU D 4 160 ? 117.341 136.723 122.879 1.00 71.66 160 LEU A N 1
ATOM 4612 C CA . LEU D 4 160 ? 117.352 136.575 121.436 1.00 71.66 160 LEU A CA 1
ATOM 4613 C C . LEU D 4 160 ? 116.174 137.329 120.866 1.00 71.66 160 LEU A C 1
ATOM 4614 O O . LEU D 4 160 ? 116.359 138.455 120.393 1.00 71.66 160 LEU A O 1
ATOM 4619 N N . ASP D 4 161 ? 114.962 136.837 121.126 1.00 73.43 161 ASP A N 1
ATOM 4620 C CA . ASP D 4 161 ? 113.787 137.476 120.548 1.00 73.43 161 ASP A CA 1
ATOM 4621 C C . ASP D 4 161 ? 113.729 138.937 120.962 1.00 73.43 161 ASP A C 1
ATOM 4622 O O . ASP D 4 161 ? 114.086 139.810 120.167 1.00 73.43 161 ASP A O 1
ATOM 4627 N N . GLY D 4 162 ? 113.459 139.210 122.236 1.00 75.84 162 GLY A N 1
ATOM 4628 C CA . GLY D 4 162 ? 113.186 140.582 122.597 1.00 75.84 162 GLY A CA 1
ATOM 4629 C C . GLY D 4 162 ? 114.357 141.501 122.337 1.00 75.84 162 GLY A C 1
ATOM 4630 O O . GLY D 4 162 ? 114.330 142.307 121.401 1.00 75.84 162 GLY A O 1
ATOM 4631 N N . THR D 4 163 ? 115.414 141.348 123.126 1.00 73.47 163 THR A N 1
ATOM 4632 C CA . THR D 4 163 ? 116.494 142.314 123.074 1.00 73.47 163 THR A CA 1
ATOM 4633 C C . THR D 4 163 ? 117.230 142.229 121.753 1.00 73.47 163 THR A C 1
ATOM 4634 O O . THR D 4 163 ? 117.503 143.255 121.120 1.00 73.47 163 THR A O 1
ATOM 4638 N N . CYS D 4 164 ? 117.605 141.017 121.334 1.00 73.68 164 CYS A N 1
ATOM 4639 C CA . CYS D 4 164 ? 118.441 140.927 120.158 1.00 73.68 164 CYS A CA 1
ATOM 4640 C C . CYS D 4 164 ? 117.684 141.438 118.947 1.00 73.68 164 CYS A C 1
ATOM 4641 O O . CYS D 4 164 ? 118.237 142.193 118.145 1.00 73.68 164 CYS A O 1
ATOM 4644 N N . VAL D 4 165 ? 116.396 141.088 118.824 1.00 73.22 165 VAL A N 1
ATOM 4645 C CA . VAL D 4 165 ? 115.615 141.539 117.686 1.00 73.22 165 VAL A CA 1
ATOM 4646 C C . VAL D 4 165 ? 115.417 143.046 117.726 1.00 73.22 165 VAL A C 1
ATOM 4647 O O . VAL D 4 165 ? 115.535 143.722 116.698 1.00 73.22 165 VAL A O 1
ATOM 4651 N N . GLU D 4 166 ? 115.115 143.607 118.901 1.00 77.58 166 GLU A N 1
ATOM 4652 C CA . GLU D 4 166 ? 114.837 145.038 118.940 1.00 77.58 166 GLU A CA 1
ATOM 4653 C C . GLU D 4 166 ? 116.093 145.851 118.659 1.00 77.58 166 GLU A C 1
ATOM 4654 O O . GLU D 4 166 ? 116.052 146.794 117.864 1.00 77.58 166 GLU A O 1
ATOM 4660 N N . TRP D 4 167 ? 117.227 145.498 119.276 1.00 70.94 167 TRP A N 1
ATOM 4661 C CA . TRP D 4 167 ? 118.450 146.208 118.926 1.00 70.94 167 TRP A CA 1
ATOM 4662 C C . TRP D 4 167 ? 118.883 145.943 117.504 1.00 70.94 167 TRP A C 1
ATOM 4663 O O . TRP D 4 167 ? 119.480 146.821 116.885 1.00 70.94 167 TRP A O 1
ATOM 4674 N N . LEU D 4 168 ? 118.624 144.756 116.967 1.00 70.49 168 LEU A N 1
ATOM 4675 C CA . LEU D 4 168 ? 118.973 144.529 115.579 1.00 70.49 168 LEU A CA 1
ATOM 4676 C C . LEU D 4 168 ? 118.166 145.446 114.678 1.00 70.49 168 LEU A C 1
ATOM 4677 O O . LEU D 4 168 ? 118.716 146.071 113.766 1.00 70.49 168 LEU A O 1
ATOM 4682 N N . ARG D 4 169 ? 116.868 145.584 114.951 1.00 74.69 169 ARG A N 1
ATOM 4683 C CA . ARG D 4 169 ? 116.059 146.513 114.171 1.00 74.69 169 ARG A CA 1
ATOM 4684 C C . ARG D 4 169 ? 116.524 147.945 114.367 1.00 74.69 169 ARG A C 1
ATOM 4685 O O . ARG D 4 169 ? 116.545 148.732 113.417 1.00 74.69 169 ARG A O 1
ATOM 4693 N N . ARG D 4 170 ? 116.918 148.302 115.588 1.00 74.15 170 ARG A N 1
ATOM 4694 C CA . ARG D 4 170 ? 117.461 149.634 115.813 1.00 74.15 170 ARG A CA 1
ATOM 4695 C C . ARG D 4 170 ? 118.710 149.864 114.980 1.00 74.15 170 ARG A C 1
ATOM 4696 O O . ARG D 4 170 ? 118.860 150.910 114.347 1.00 74.15 170 ARG A O 1
ATOM 4704 N N . TYR D 4 171 ? 119.629 148.900 114.989 1.00 67.17 171 TYR A N 1
ATOM 4705 C CA . TYR D 4 171 ? 120.867 149.039 114.239 1.00 67.17 171 TYR A CA 1
ATOM 4706 C C . TYR D 4 171 ? 120.574 149.226 112.762 1.00 67.17 171 TYR A C 1
ATOM 4707 O O . TYR D 4 171 ? 121.107 150.133 112.116 1.00 67.17 171 TYR A O 1
ATOM 4716 N N . LEU D 4 172 ? 119.712 148.376 112.215 1.00 74.31 172 LEU A N 1
ATOM 4717 C CA . LEU D 4 172 ? 119.332 148.514 110.815 1.00 74.31 172 LEU A CA 1
ATOM 4718 C C . LEU D 4 172 ? 118.590 149.812 110.543 1.00 74.31 172 LEU A C 1
ATOM 4719 O O . LEU D 4 172 ? 118.598 150.297 109.408 1.00 74.31 172 LEU A O 1
ATOM 4724 N N . GLU D 4 173 ? 117.942 150.392 111.553 1.00 77.50 173 GLU A N 1
ATOM 4725 C CA . GLU D 4 173 ? 117.469 151.763 111.403 1.00 77.50 173 GLU A CA 1
ATOM 4726 C C . GLU D 4 173 ? 118.643 152.726 111.307 1.00 77.50 173 GLU A C 1
ATOM 4727 O O . GLU D 4 173 ? 118.681 153.603 110.437 1.00 77.50 173 GLU A O 1
ATOM 4733 N N . ASN D 4 174 ? 119.622 152.557 112.190 1.00 80.16 174 ASN A N 1
ATOM 4734 C CA . ASN D 4 174 ? 120.757 153.463 112.249 1.00 80.16 174 ASN A CA 1
ATOM 4735 C C . ASN D 4 174 ? 121.636 153.307 111.020 1.00 80.16 174 ASN A C 1
ATOM 4736 O O . ASN D 4 174 ? 122.038 154.296 110.398 1.00 80.16 174 ASN A O 1
ATOM 4741 N N . GLY D 4 175 ? 121.941 152.067 110.653 1.00 81.42 175 GLY A N 1
ATOM 4742 C CA . GLY D 4 175 ? 122.819 151.790 109.539 1.00 81.42 175 GLY A CA 1
ATOM 4743 C C . GLY D 4 175 ? 122.073 151.622 108.236 1.00 81.42 175 GLY A C 1
ATOM 4744 O O . GLY D 4 175 ? 122.603 151.039 107.288 1.00 81.42 175 GLY A O 1
ATOM 4745 N N . LYS D 4 176 ? 120.841 152.133 108.177 1.00 82.84 176 LYS A N 1
ATOM 4746 C CA . LYS D 4 176 ? 119.977 151.861 107.033 1.00 82.84 176 LYS A CA 1
ATOM 4747 C C . LYS D 4 176 ? 120.622 152.276 105.720 1.00 82.84 176 LYS A C 1
ATOM 4748 O O .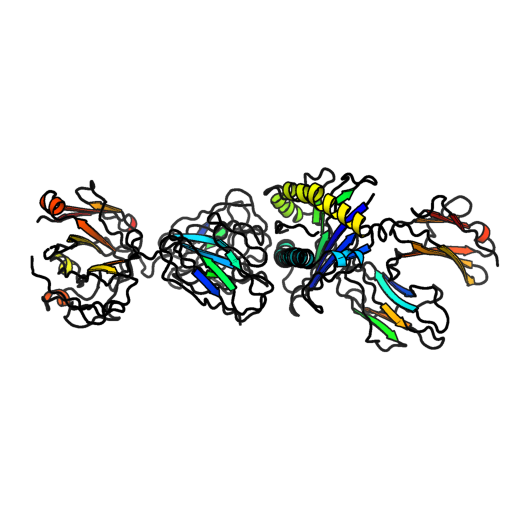 LYS D 4 176 ? 120.283 151.737 104.662 1.00 82.84 176 LYS A O 1
ATOM 4754 N N . GLU D 4 177 ? 121.547 153.220 105.764 1.00 84.38 177 GLU A N 1
ATOM 4755 C CA . GLU D 4 177 ? 122.280 153.637 104.583 1.00 84.38 177 GLU A CA 1
ATOM 4756 C C . GLU D 4 177 ? 123.578 152.867 104.408 1.00 84.38 177 GLU A C 1
ATOM 4757 O O . GLU D 4 177 ? 124.326 153.143 103.467 1.00 84.38 177 GLU A O 1
ATOM 4763 N N . THR D 4 178 ? 123.860 151.919 105.287 1.00 84.95 178 THR A N 1
ATOM 4764 C CA . THR D 4 178 ? 125.081 151.128 105.231 1.00 84.95 178 THR A CA 1
ATOM 4765 C C . THR D 4 178 ? 124.822 149.645 105.051 1.00 84.95 178 THR A C 1
ATOM 4766 O O . THR D 4 178 ? 125.505 148.996 104.258 1.00 84.95 178 THR A O 1
ATOM 4770 N N . LEU D 4 179 ? 123.838 149.094 105.754 1.00 83.27 179 LEU A N 1
ATOM 4771 C CA . LEU D 4 179 ? 123.591 147.659 105.749 1.00 83.27 179 LEU A CA 1
ATOM 4772 C C . LEU D 4 179 ? 122.639 147.233 104.638 1.00 83.27 179 LEU A C 1
ATOM 4773 O O . LEU D 4 179 ? 122.943 146.308 103.880 1.00 83.27 179 LEU A O 1
ATOM 4778 N N . GLN D 4 180 ? 121.496 147.900 104.513 1.00 87.62 180 GLN A N 1
ATOM 4779 C CA . GLN D 4 180 ? 120.553 147.561 103.456 1.00 87.62 180 GLN A CA 1
ATOM 4780 C C . GLN D 4 180 ? 121.109 147.977 102.108 1.00 87.62 180 GLN A C 1
ATOM 4781 O O . GLN D 4 180 ? 120.567 148.869 101.451 1.00 87.62 180 GLN A O 1
ATOM 4787 N N . ARG D 4 181 ? 122.197 147.342 101.696 1.00 94.07 181 ARG A N 1
ATOM 4788 C CA . ARG D 4 181 ? 122.761 147.560 100.378 1.00 94.07 181 ARG A CA 1
ATOM 4789 C C . ARG D 4 181 ? 123.288 146.235 99.859 1.00 94.07 181 ARG A C 1
ATOM 4790 O O . ARG D 4 181 ? 123.718 145.372 100.629 1.00 94.07 181 ARG A O 1
ATOM 4798 N N . THR D 4 182 ? 123.231 146.076 98.546 1.00 101.88 182 THR A N 1
ATOM 4799 C CA . THR D 4 182 ? 123.771 144.912 97.869 1.00 101.88 182 THR A CA 1
ATOM 4800 C C . THR D 4 182 ? 124.797 145.391 96.860 1.00 101.88 182 THR A C 1
ATOM 4801 O O . THR D 4 182 ? 124.542 146.345 96.119 1.00 101.88 182 THR A O 1
ATOM 4805 N N . ASP D 4 183 ? 125.955 144.742 96.838 1.00 104.31 183 ASP A N 1
ATOM 4806 C CA . ASP D 4 183 ? 126.985 145.110 95.884 1.00 104.31 183 ASP A CA 1
ATOM 4807 C C . ASP D 4 183 ? 127.009 144.087 94.764 1.00 104.31 183 ASP A C 1
ATOM 4808 O O . ASP D 4 183 ? 127.463 142.954 94.981 1.00 104.31 183 ASP A O 1
ATOM 4813 N N . PRO D 4 184 ? 126.529 144.422 93.573 1.00 106.78 184 PRO A N 1
ATOM 4814 C CA . PRO D 4 184 ? 126.550 143.471 92.463 1.00 106.78 184 PRO A CA 1
ATOM 4815 C C . PRO D 4 184 ? 127.967 143.255 91.968 1.00 106.78 184 PRO A C 1
ATOM 4816 O O . PRO D 4 184 ? 128.611 144.198 91.485 1.00 106.78 184 PRO A O 1
ATOM 4820 N N . PRO D 4 185 ? 128.480 142.029 92.064 1.00 101.33 185 PRO A N 1
ATOM 4821 C CA . PRO D 4 185 ? 129.889 141.779 91.734 1.00 101.33 185 PRO A CA 1
ATOM 4822 C C . PRO D 4 185 ? 130.201 142.166 90.300 1.00 101.33 185 PRO A C 1
ATOM 4823 O O . PRO D 4 185 ? 129.585 141.668 89.358 1.00 101.33 185 PRO A O 1
ATOM 4827 N N . LYS D 4 186 ? 131.161 143.068 90.136 1.00 102.54 186 LYS A N 1
ATOM 4828 C CA . LYS D 4 186 ? 131.717 143.288 88.813 1.00 102.54 186 LYS A CA 1
ATOM 4829 C C . LYS D 4 186 ? 132.508 142.059 88.395 1.00 102.54 186 LYS A C 1
ATOM 4830 O O . LYS D 4 186 ? 133.221 141.451 89.198 1.00 102.54 186 LYS A O 1
ATOM 4836 N N . THR D 4 187 ? 132.359 141.681 87.136 1.00 111.69 187 THR A N 1
ATOM 4837 C CA . THR D 4 187 ? 132.884 140.426 86.630 1.00 111.69 187 THR A CA 1
ATOM 4838 C C . THR D 4 187 ? 134.058 140.690 85.702 1.00 111.69 187 THR A C 1
ATOM 4839 O O . THR D 4 187 ? 133.999 141.570 84.838 1.00 111.69 187 THR A O 1
ATOM 4843 N N . HIS D 4 188 ? 135.117 139.914 85.889 1.00 113.16 188 HIS A N 1
ATOM 4844 C CA . HIS D 4 188 ? 136.366 140.104 85.175 1.00 113.16 188 HIS A CA 1
ATOM 4845 C C . HIS D 4 188 ? 137.032 138.740 85.088 1.00 113.16 188 HIS A C 1
ATOM 4846 O O . HIS D 4 188 ? 136.892 137.928 86.003 1.00 113.16 188 HIS A O 1
ATOM 4853 N N . MET D 4 189 ? 137.711 138.468 83.977 1.00 120.45 189 MET A N 1
ATOM 4854 C CA . MET D 4 189 ? 138.206 137.112 83.781 1.00 120.45 189 MET A CA 1
ATOM 4855 C C . MET D 4 189 ? 139.185 137.077 82.617 1.00 120.45 189 MET A C 1
ATOM 4856 O O . MET D 4 189 ? 139.054 137.851 81.666 1.00 120.45 189 MET A O 1
ATOM 4861 N N . THR D 4 190 ? 140.172 136.189 82.712 1.00 120.97 190 THR A N 1
ATOM 4862 C CA . THR D 4 190 ? 141.264 136.134 81.750 1.00 120.97 190 THR A CA 1
ATOM 4863 C C . THR D 4 190 ? 141.924 134.766 81.833 1.00 120.97 190 THR A C 1
ATOM 4864 O O . THR D 4 190 ? 141.650 133.978 82.740 1.00 120.97 190 THR A O 1
ATOM 4868 N N . HIS D 4 191 ? 142.822 134.503 80.882 1.00 123.96 191 HIS A N 1
ATOM 4869 C CA . HIS D 4 191 ? 143.474 133.207 80.754 1.00 123.96 191 HIS A CA 1
ATOM 4870 C C . HIS D 4 191 ? 144.981 133.356 80.898 1.00 123.96 191 HIS A C 1
ATOM 4871 O O . HIS D 4 191 ? 145.564 134.343 80.442 1.00 123.96 191 HIS A O 1
ATOM 4878 N N . HIS D 4 192 ? 145.604 132.368 81.536 1.00 120.38 192 HIS A N 1
ATOM 4879 C CA . HIS D 4 192 ? 147.056 132.310 81.678 1.00 120.38 192 HIS A CA 1
ATOM 4880 C C . HIS D 4 192 ? 147.573 131.104 80.910 1.00 120.38 192 HIS A C 1
ATOM 4881 O O . HIS D 4 192 ? 147.419 129.963 81.373 1.00 120.38 192 HIS A O 1
ATOM 4888 N N . PRO D 4 193 ? 148.193 131.290 79.739 1.00 124.16 193 PRO A N 1
ATOM 4889 C CA . PRO D 4 193 ? 148.609 130.133 78.934 1.00 124.16 193 PRO A CA 1
ATOM 4890 C C . PRO D 4 193 ? 149.775 129.382 79.550 1.00 124.16 193 PRO A C 1
ATOM 4891 O O . PRO D 4 193 ? 150.896 129.896 79.592 1.00 124.16 193 PRO A O 1
ATOM 4895 N N . ILE D 4 194 ? 149.520 128.165 80.033 1.00 131.78 194 ILE A N 1
ATOM 4896 C CA . ILE D 4 194 ? 150.603 127.327 80.539 1.00 131.78 194 ILE A CA 1
ATOM 4897 C C . ILE D 4 194 ? 151.587 127.011 79.422 1.00 131.78 194 ILE A C 1
ATOM 4898 O O . ILE D 4 194 ? 152.808 127.086 79.606 1.00 131.78 194 ILE A O 1
ATOM 4903 N N . SER D 4 195 ? 151.072 126.661 78.249 1.00 139.40 195 SER A N 1
ATOM 4904 C CA . SER D 4 195 ? 151.897 126.282 77.111 1.00 139.40 195 SER A CA 1
ATOM 4905 C C . SER D 4 195 ? 151.054 126.415 75.851 1.00 139.40 195 SER A C 1
ATOM 4906 O O . SER D 4 195 ? 149.879 126.785 75.902 1.00 139.40 195 SER A O 1
ATOM 4909 N N . ASP D 4 196 ? 151.661 126.092 74.713 1.00 144.16 196 ASP A N 1
ATOM 4910 C CA . ASP D 4 196 ? 150.990 126.199 73.424 1.00 144.16 196 ASP A CA 1
ATOM 4911 C C . ASP D 4 196 ? 150.010 125.063 73.172 1.00 144.16 196 ASP A C 1
ATOM 4912 O O . ASP D 4 196 ? 149.548 124.900 72.037 1.00 144.16 196 ASP A O 1
ATOM 4917 N N . HIS D 4 197 ? 149.693 124.278 74.198 1.00 144.91 197 HIS A N 1
ATOM 4918 C CA . HIS D 4 197 ? 148.733 123.191 74.088 1.00 144.91 197 HIS A CA 1
ATOM 4919 C C . HIS D 4 197 ? 147.712 123.159 75.211 1.00 144.91 197 HIS A C 1
ATOM 4920 O O . HIS D 4 197 ? 146.625 122.605 75.009 1.00 144.91 197 HIS A O 1
ATOM 4927 N N . GLU D 4 198 ? 148.016 123.727 76.376 1.00 139.15 198 GLU A N 1
ATOM 4928 C CA . GLU D 4 198 ? 147.109 123.737 77.511 1.00 139.15 198 GLU A CA 1
ATOM 4929 C C . GLU D 4 198 ? 147.203 125.085 78.209 1.00 139.15 198 GLU A C 1
ATOM 4930 O O . GLU D 4 198 ? 148.256 125.727 78.210 1.00 139.15 198 GLU A O 1
ATOM 4936 N N . ALA D 4 199 ? 146.092 125.506 78.809 1.00 131.85 199 ALA A N 1
ATOM 4937 C CA . ALA D 4 199 ? 146.025 126.812 79.446 1.00 131.85 199 ALA A CA 1
ATOM 4938 C C . ALA D 4 199 ? 145.035 126.762 80.600 1.00 131.85 199 ALA A C 1
ATOM 4939 O O . ALA D 4 199 ? 144.337 125.767 80.812 1.00 131.85 199 ALA A O 1
ATOM 4941 N N . THR D 4 200 ? 144.989 127.858 81.352 1.00 125.77 200 THR A N 1
ATOM 4942 C CA . THR D 4 200 ? 144.051 128.037 82.447 1.00 125.77 200 THR A CA 1
ATOM 4943 C C . THR D 4 200 ? 143.128 129.209 82.149 1.00 125.77 200 THR A C 1
ATOM 4944 O O . THR D 4 200 ? 143.438 130.082 81.335 1.00 125.77 200 THR A O 1
ATOM 4948 N N . LEU D 4 201 ? 141.979 129.208 82.812 1.00 123.79 201 LEU A N 1
ATOM 4949 C CA . LEU D 4 201 ? 141.069 130.340 82.805 1.00 123.79 201 LEU A CA 1
ATOM 4950 C C . LEU D 4 201 ? 140.683 130.660 84.240 1.00 123.79 201 LEU A C 1
ATOM 4951 O O . LEU D 4 201 ? 140.566 129.765 85.078 1.00 123.79 201 LEU A O 1
ATOM 4956 N N . ARG D 4 202 ? 140.490 131.945 84.519 1.00 111.15 202 ARG A N 1
ATOM 4957 C CA . ARG D 4 202 ? 140.121 132.390 85.853 1.00 111.15 202 ARG A CA 1
ATOM 4958 C C . ARG D 4 202 ? 138.971 133.376 85.745 1.00 111.15 202 ARG A C 1
ATOM 4959 O O . ARG D 4 202 ? 138.938 134.191 84.821 1.00 111.15 202 ARG A O 1
ATOM 4967 N N . CYS D 4 203 ? 138.042 133.310 86.697 1.00 111.92 203 CYS A N 1
ATOM 4968 C CA . CYS D 4 203 ? 136.855 134.158 86.718 1.00 111.92 203 CYS A CA 1
ATOM 4969 C C . CYS D 4 203 ? 136.818 134.908 88.045 1.00 111.92 203 CYS A C 1
ATOM 4970 O O . CYS D 4 203 ? 136.922 134.293 89.109 1.00 111.92 203 CYS A O 1
ATOM 4973 N N . TRP D 4 204 ? 136.672 136.230 87.981 1.00 105.57 204 TRP A N 1
ATOM 4974 C CA . TRP D 4 204 ? 136.870 137.112 89.127 1.00 105.57 204 TRP A CA 1
ATOM 4975 C C . TRP D 4 204 ? 135.552 137.689 89.625 1.00 105.57 204 TRP A C 1
ATOM 4976 O O . TRP D 4 204 ? 134.789 138.274 88.851 1.00 105.57 204 TRP A O 1
ATOM 4987 N N . ALA D 4 205 ? 135.313 137.556 90.926 1.00 95.69 205 ALA A N 1
ATOM 4988 C CA . ALA D 4 205 ? 134.169 138.157 91.600 1.00 95.69 205 ALA A CA 1
ATOM 4989 C C . ALA D 4 205 ? 134.690 139.264 92.500 1.00 95.69 205 ALA A C 1
ATOM 4990 O O . ALA D 4 205 ? 135.290 138.986 93.540 1.00 95.69 205 ALA A O 1
ATOM 4992 N N . LEU D 4 206 ? 134.456 140.513 92.111 1.00 98.48 206 LEU A N 1
ATOM 4993 C CA . LEU D 4 206 ? 135.039 141.664 92.783 1.00 98.48 206 LEU A CA 1
ATOM 4994 C C . LEU D 4 206 ? 133.945 142.593 93.279 1.00 98.48 206 LEU A C 1
ATOM 4995 O O . LEU D 4 206 ? 133.033 142.942 92.523 1.00 98.48 206 LEU A O 1
ATOM 5000 N N . GLY D 4 207 ? 134.049 143.004 94.539 1.00 97.87 207 GLY A N 1
ATOM 5001 C CA . GLY D 4 207 ? 133.150 144.004 95.080 1.00 97.87 207 GLY A CA 1
ATOM 5002 C C . GLY D 4 207 ? 131.719 143.548 95.264 1.00 97.87 207 GLY A C 1
ATOM 5003 O O . GLY D 4 207 ? 130.822 143.999 94.549 1.00 97.87 207 GLY A O 1
ATOM 5004 N N . PHE D 4 208 ? 131.495 142.641 96.207 1.00 95.13 208 PHE A N 1
ATOM 5005 C CA . PHE D 4 208 ? 130.151 142.236 96.589 1.00 95.13 208 PHE A CA 1
ATOM 5006 C C . PHE D 4 208 ? 130.091 142.164 98.102 1.00 95.13 208 PHE A C 1
ATOM 5007 O O . PHE D 4 208 ? 130.958 141.538 98.717 1.00 95.13 208 PHE A O 1
ATOM 5015 N N . TYR D 4 209 ? 129.096 142.825 98.723 1.00 90.59 209 TYR A N 1
ATOM 5016 C CA . TYR D 4 209 ? 129.107 142.877 100.178 1.00 90.59 209 TYR A CA 1
ATOM 5017 C C . TYR D 4 209 ? 128.773 141.516 100.782 1.00 90.59 209 TYR A C 1
ATOM 5018 O O . TYR D 4 209 ? 129.643 140.925 101.437 1.00 90.59 209 TYR A O 1
ATOM 5027 N N . PRO D 4 210 ? 127.566 140.970 100.611 1.00 94.29 210 PRO A N 1
ATOM 5028 C CA . PRO D 4 210 ? 127.247 139.725 101.315 1.00 94.29 210 PRO A CA 1
ATOM 5029 C C . PRO D 4 210 ? 128.215 138.619 100.925 1.00 94.29 210 PRO A C 1
ATOM 5030 O O . PRO D 4 210 ? 128.586 138.474 99.760 1.00 94.29 210 PRO A O 1
ATOM 5034 N N . ALA D 4 211 ? 128.632 137.843 101.917 1.00 94.90 211 ALA A N 1
ATOM 5035 C CA . ALA D 4 211 ? 129.705 136.877 101.728 1.00 94.90 211 ALA A CA 1
ATOM 5036 C C . ALA D 4 211 ? 129.250 135.603 101.033 1.00 94.90 211 ALA A C 1
ATOM 5037 O O . ALA D 4 211 ? 129.998 134.620 101.029 1.00 94.90 211 ALA A O 1
ATOM 5039 N N . GLU D 4 212 ? 128.058 135.590 100.449 1.00 100.74 212 GLU A N 1
ATOM 5040 C CA . GLU D 4 212 ? 127.525 134.414 99.779 1.00 100.74 212 GLU A CA 1
ATOM 5041 C C . GLU D 4 212 ? 127.444 134.674 98.284 1.00 100.74 212 GLU A C 1
ATOM 5042 O O . GLU D 4 212 ? 126.812 135.638 97.846 1.00 100.74 212 GLU A O 1
ATOM 5048 N N . ILE D 4 213 ? 128.091 133.809 97.512 1.00 104.30 213 ILE A N 1
ATOM 5049 C CA . ILE D 4 213 ? 128.139 133.915 96.063 1.00 104.30 213 ILE A CA 1
ATOM 5050 C C . ILE D 4 213 ? 128.615 132.566 95.556 1.00 104.30 213 ILE A C 1
ATOM 5051 O O . ILE D 4 213 ? 129.338 131.853 96.258 1.00 104.30 213 ILE A O 1
ATOM 5056 N N . THR D 4 214 ? 128.200 132.188 94.354 1.00 112.95 214 THR A N 1
ATOM 5057 C CA . THR D 4 214 ? 128.604 130.919 93.771 1.00 112.95 214 THR A CA 1
ATOM 5058 C C . THR D 4 214 ? 129.144 131.151 92.371 1.00 112.95 214 THR A C 1
ATOM 5059 O O . THR D 4 214 ? 128.475 131.765 91.536 1.00 112.95 214 THR A O 1
ATOM 5063 N N . LEU D 4 215 ? 130.352 130.657 92.127 1.00 117.03 215 LEU A N 1
ATOM 5064 C CA . LEU D 4 215 ? 130.998 130.717 90.825 1.00 117.03 215 LEU A CA 1
ATOM 5065 C C . LEU D 4 215 ? 130.931 129.338 90.188 1.00 117.03 215 LEU A C 1
ATOM 5066 O O . LEU D 4 215 ? 131.241 128.336 90.840 1.00 117.03 215 LEU A O 1
ATOM 5071 N N . THR D 4 216 ? 130.526 129.284 88.925 1.00 123.49 216 THR A N 1
ATOM 5072 C CA . THR D 4 216 ? 130.431 128.018 88.214 1.00 123.49 216 THR A CA 1
ATOM 5073 C C . THR D 4 216 ? 130.960 128.184 86.801 1.00 123.49 216 THR A C 1
ATOM 5074 O O . THR D 4 216 ? 130.527 129.083 86.075 1.00 123.49 216 THR A O 1
ATOM 5078 N N . TRP D 4 217 ? 131.892 127.315 86.422 1.00 128.96 217 TRP A N 1
ATOM 5079 C CA . TRP D 4 217 ? 132.360 127.210 85.045 1.00 128.96 217 TRP A CA 1
ATOM 5080 C C . TRP D 4 217 ? 131.467 126.234 84.299 1.00 128.96 217 TRP A C 1
ATOM 5081 O O . TRP D 4 217 ? 131.513 125.025 84.545 1.00 128.96 217 TRP A O 1
ATOM 5092 N N . GLN D 4 218 ? 130.667 126.755 83.374 1.00 132.75 218 GLN A N 1
ATOM 5093 C CA . GLN D 4 218 ? 129.726 125.930 82.623 1.00 132.75 218 GLN A CA 1
ATOM 5094 C C . GLN D 4 218 ? 130.474 125.346 81.436 1.00 132.75 218 GLN A C 1
ATOM 5095 O O . GLN D 4 218 ? 130.576 125.960 80.376 1.00 132.75 218 GLN A O 1
ATOM 5101 N N . ARG D 4 219 ? 131.018 124.149 81.622 1.00 133.08 219 ARG A N 1
ATOM 5102 C CA . ARG D 4 219 ? 131.712 123.449 80.547 1.00 133.08 219 ARG A CA 1
ATOM 5103 C C . ARG D 4 219 ? 130.659 122.837 79.638 1.00 133.08 219 ARG A C 1
ATOM 5104 O O . ARG D 4 219 ? 130.018 121.848 79.999 1.00 133.08 219 ARG A O 1
ATOM 5112 N N . ASP D 4 220 ? 130.447 123.471 78.482 1.00 135.55 220 ASP A N 1
ATOM 5113 C CA . ASP D 4 220 ? 129.588 123.006 77.393 1.00 135.55 220 ASP A CA 1
ATOM 5114 C C . ASP D 4 220 ? 128.352 122.257 77.881 1.00 135.55 220 ASP A C 1
ATOM 5115 O O . ASP D 4 220 ? 128.078 121.135 77.446 1.00 135.55 220 ASP A O 1
ATOM 5120 N N . GLY D 4 221 ? 127.590 122.886 78.774 1.00 133.80 221 GLY A N 1
ATOM 5121 C CA . GLY D 4 221 ? 126.364 122.331 79.296 1.00 133.80 221 GLY A CA 1
ATOM 5122 C C . GLY D 4 221 ? 126.456 121.764 80.700 1.00 133.80 221 GLY A C 1
ATOM 5123 O O . GLY D 4 221 ? 125.418 121.591 81.347 1.00 133.80 221 GLY A O 1
ATOM 5124 N N . GLU D 4 222 ? 127.657 121.474 81.190 1.00 133.44 222 GLU A N 1
ATOM 5125 C CA . GLU D 4 222 ? 127.829 120.909 82.521 1.00 133.44 222 GLU A CA 1
ATOM 5126 C C . GLU D 4 222 ? 128.972 121.607 83.243 1.00 133.44 222 GLU A C 1
ATOM 5127 O O . GLU D 4 222 ? 129.931 122.068 82.624 1.00 133.44 222 GLU A O 1
ATOM 5133 N N . ASP D 4 223 ? 128.866 121.685 84.563 1.00 131.60 223 ASP A N 1
ATOM 5134 C CA . ASP D 4 223 ? 129.899 122.338 85.355 1.00 131.60 223 ASP A CA 1
ATOM 5135 C C . ASP D 4 223 ? 131.034 121.356 85.615 1.00 131.60 223 ASP A C 1
ATOM 5136 O O . ASP D 4 223 ? 130.832 120.319 86.254 1.00 131.60 223 ASP A O 1
ATOM 5141 N N . GLN D 4 224 ? 132.230 121.689 85.133 1.00 131.66 224 GLN A N 1
ATOM 5142 C CA . GLN D 4 224 ? 133.395 120.816 85.266 1.00 131.66 224 GLN A CA 1
ATOM 5143 C C . GLN D 4 224 ? 133.874 120.837 86.717 1.00 131.66 224 GLN A C 1
ATOM 5144 O O . GLN D 4 224 ? 134.954 121.325 87.052 1.00 131.66 224 GLN A O 1
ATOM 5150 N N . THR D 4 225 ? 133.037 120.274 87.590 1.00 129.10 225 THR A N 1
ATOM 5151 C CA . THR D 4 225 ? 133.272 120.389 89.026 1.00 129.10 225 THR A CA 1
ATOM 5152 C C . THR D 4 225 ? 134.561 119.704 89.462 1.00 129.10 225 THR A C 1
ATOM 5153 O O . THR D 4 225 ? 135.108 120.037 90.519 1.00 129.10 225 THR A O 1
ATOM 5157 N N . GLN D 4 226 ? 135.054 118.741 88.685 1.00 128.58 226 GLN A N 1
ATOM 5158 C CA . GLN D 4 226 ? 136.308 118.094 89.048 1.00 128.58 226 GLN A CA 1
ATOM 5159 C C . GLN D 4 226 ? 137.505 118.992 88.764 1.00 128.58 226 GLN A C 1
ATOM 5160 O O . GLN D 4 226 ? 138.527 118.892 89.452 1.00 128.58 226 GLN A O 1
ATOM 5166 N N . ASP D 4 227 ? 137.403 119.866 87.762 1.00 125.66 227 ASP A N 1
ATOM 5167 C CA . ASP D 4 227 ? 138.466 120.802 87.414 1.00 125.66 227 ASP A CA 1
ATOM 5168 C C . ASP D 4 227 ? 138.192 122.210 87.928 1.00 125.66 227 ASP A C 1
ATOM 5169 O O . ASP D 4 227 ? 138.576 123.192 87.284 1.00 125.66 227 ASP A O 1
ATOM 5174 N N . THR D 4 228 ? 137.524 122.331 89.069 1.00 122.01 228 THR A N 1
ATOM 5175 C CA . THR D 4 228 ? 137.268 123.626 89.694 1.00 122.01 228 THR A CA 1
ATOM 5176 C C . THR D 4 228 ? 138.318 123.838 90.775 1.00 122.01 228 THR A C 1
ATOM 5177 O O . THR D 4 228 ? 138.230 123.264 91.862 1.00 122.01 228 THR A O 1
ATOM 5181 N N . GLU D 4 229 ? 139.316 124.656 90.472 1.00 114.29 229 GLU A N 1
ATOM 5182 C CA . GLU D 4 229 ? 140.227 125.167 91.485 1.00 114.29 229 GLU A CA 1
ATOM 5183 C C . GLU D 4 229 ? 139.728 126.554 91.856 1.00 114.29 229 GLU A C 1
ATOM 5184 O O . GLU D 4 229 ? 139.777 127.480 91.040 1.00 114.29 229 GLU A O 1
ATOM 5190 N N . LEU D 4 230 ? 139.217 126.682 93.074 1.00 101.76 230 LEU A N 1
ATOM 5191 C CA . LEU D 4 230 ? 138.623 127.918 93.550 1.00 101.76 230 LEU A CA 1
ATOM 5192 C C . LEU D 4 230 ? 139.200 128.259 94.912 1.00 101.76 230 LEU A C 1
ATOM 5193 O O . LEU D 4 230 ? 139.545 127.376 95.700 1.00 101.76 230 LEU A O 1
ATOM 5198 N N . VAL D 4 231 ? 139.300 129.553 95.179 1.00 86.77 231 VAL A N 1
ATOM 5199 C CA . VAL D 4 231 ? 139.805 130.037 96.436 1.00 86.77 231 VAL A CA 1
ATOM 5200 C C . VAL D 4 231 ? 138.633 130.385 97.341 1.00 86.77 231 VAL A C 1
ATOM 5201 O O . VAL D 4 231 ? 137.494 130.508 96.903 1.00 86.77 231 VAL A O 1
ATOM 5205 N N . GLU D 4 232 ? 138.914 130.554 98.624 1.00 78.78 232 GLU A N 1
ATOM 5206 C CA . GLU D 4 232 ? 137.872 130.910 99.565 1.00 78.78 232 GLU A CA 1
ATOM 5207 C C . GLU D 4 232 ? 137.386 132.329 99.293 1.00 78.78 232 GLU A C 1
ATOM 5208 O O . GLU D 4 232 ? 137.752 132.971 98.307 1.00 78.78 232 GLU A O 1
ATOM 5214 N N . THR D 4 233 ? 136.522 132.811 100.175 1.00 75.69 233 THR A N 1
ATOM 5215 C CA . THR D 4 233 ? 136.064 134.187 100.110 1.00 75.69 233 THR A CA 1
ATOM 5216 C C . THR D 4 233 ? 137.138 135.101 100.672 1.00 75.69 233 THR A C 1
ATOM 5217 O O . THR D 4 233 ? 137.637 134.877 101.778 1.00 75.69 233 THR A O 1
ATOM 5221 N N . ARG D 4 234 ? 137.492 136.129 99.916 1.00 72.97 234 ARG A N 1
ATOM 5222 C CA . ARG D 4 234 ? 138.603 136.987 100.294 1.00 72.97 234 ARG A CA 1
ATOM 5223 C C . ARG D 4 234 ? 138.095 138.321 100.807 1.00 72.97 234 ARG A C 1
ATOM 5224 O O . ARG D 4 234 ? 137.494 139.084 100.036 1.00 72.97 234 ARG A O 1
ATOM 5232 N N . PRO D 4 235 ? 138.313 138.650 102.075 1.00 70.59 235 PRO A N 1
ATOM 5233 C CA . PRO D 4 235 ? 137.993 139.997 102.552 1.00 70.59 235 PRO A CA 1
ATOM 5234 C C . PRO D 4 235 ? 138.868 141.021 101.858 1.00 70.59 235 PRO A C 1
ATOM 5235 O O . PRO D 4 235 ? 140.089 141.003 101.983 1.00 70.59 235 PRO A O 1
ATOM 5239 N N . ALA D 4 236 ? 138.236 141.919 101.124 1.00 83.59 236 ALA A N 1
ATOM 5240 C CA . ALA D 4 236 ? 138.962 142.944 100.394 1.00 83.59 236 ALA A CA 1
ATOM 5241 C C . ALA D 4 236 ? 139.451 144.075 101.280 1.00 83.59 236 ALA A C 1
ATOM 5242 O O . ALA D 4 236 ? 139.806 145.131 100.757 1.00 83.59 236 ALA A O 1
ATOM 5244 N N . GLY D 4 237 ? 139.448 143.906 102.597 1.00 87.02 237 GLY A N 1
ATOM 5245 C CA . GLY D 4 237 ? 140.004 144.912 103.479 1.00 87.02 237 GLY A CA 1
ATOM 5246 C C . GLY D 4 237 ? 139.101 146.094 103.757 1.00 87.02 237 GLY A C 1
ATOM 5247 O O . GLY D 4 237 ? 139.147 146.670 104.847 1.00 87.02 237 GLY A O 1
ATOM 5248 N N . ASP D 4 238 ? 138.273 146.466 102.788 1.00 93.40 238 ASP A N 1
ATOM 5249 C CA . ASP D 4 238 ? 137.418 147.639 102.888 1.00 93.40 238 ASP A CA 1
ATOM 5250 C C . ASP D 4 238 ? 135.941 147.262 102.880 1.00 93.40 238 ASP A C 1
ATOM 5251 O O . ASP D 4 238 ? 135.113 147.929 102.259 1.00 93.40 238 ASP A O 1
ATOM 5256 N N . GLY D 4 239 ? 135.588 146.193 103.590 1.00 92.87 239 GLY A N 1
ATOM 5257 C CA . GLY D 4 239 ? 134.212 145.800 103.759 1.00 92.87 239 GLY A CA 1
ATOM 5258 C C . GLY D 4 239 ? 133.651 144.935 102.650 1.00 92.87 239 GLY A C 1
ATOM 5259 O O . GLY D 4 239 ? 132.752 144.132 102.906 1.00 92.87 239 GLY A O 1
ATOM 5260 N N . THR D 4 240 ? 134.156 145.071 101.430 1.00 91.27 240 THR A N 1
ATOM 5261 C CA . THR D 4 240 ? 133.691 144.251 100.320 1.00 91.27 240 THR A CA 1
ATOM 5262 C C . THR D 4 240 ? 134.314 142.863 100.423 1.00 91.27 240 THR A C 1
ATOM 5263 O O . THR D 4 240 ? 134.895 142.492 101.445 1.00 91.27 240 THR A O 1
ATOM 5267 N N . PHE D 4 241 ? 134.193 142.070 99.365 1.00 85.67 241 PHE A N 1
ATOM 5268 C CA . PHE D 4 241 ? 134.741 140.724 99.358 1.00 85.67 241 PHE A CA 1
ATOM 5269 C C . PHE D 4 241 ? 135.190 140.394 97.943 1.00 85.67 241 PHE A C 1
ATOM 5270 O O . PHE D 4 241 ? 134.979 141.170 97.009 1.00 85.67 241 PHE A O 1
ATOM 5278 N N . GLN D 4 242 ? 135.832 139.236 97.793 1.00 82.40 242 GLN A N 1
ATOM 5279 C CA . GLN D 4 242 ? 136.180 138.747 96.466 1.00 82.40 242 GLN A CA 1
ATOM 5280 C C . GLN D 4 242 ? 136.509 137.262 96.534 1.00 82.40 242 GLN A C 1
ATOM 5281 O O . GLN D 4 242 ? 136.725 136.701 97.610 1.00 82.40 242 GLN A O 1
ATOM 5287 N N . LYS D 4 243 ? 136.531 136.637 95.359 1.00 87.68 243 LYS A N 1
ATOM 5288 C CA . LYS D 4 243 ? 136.790 135.214 95.182 1.00 87.68 243 LYS A CA 1
ATOM 5289 C C . LYS D 4 243 ? 136.994 134.946 93.697 1.00 87.68 243 LYS A C 1
ATOM 5290 O O . LYS D 4 243 ? 136.485 135.685 92.851 1.00 87.68 243 LYS A O 1
ATOM 5296 N N . TRP D 4 244 ? 137.755 133.895 93.390 1.00 97.41 244 TRP A N 1
ATOM 5297 C CA . TRP D 4 244 ? 137.900 133.433 92.018 1.00 97.41 244 TRP A CA 1
ATOM 5298 C C . TRP D 4 244 ? 137.923 131.911 91.980 1.00 97.41 244 TRP A C 1
ATOM 5299 O O . TRP D 4 244 ? 138.217 131.242 92.972 1.00 97.41 244 TRP A O 1
ATOM 5310 N N . ALA D 4 245 ? 137.599 131.375 90.805 1.00 106.44 245 ALA A N 1
ATOM 5311 C CA . ALA D 4 245 ? 137.707 129.955 90.520 1.00 106.44 245 ALA A CA 1
ATOM 5312 C C . ALA D 4 245 ? 138.369 129.792 89.163 1.00 106.44 245 ALA A C 1
ATOM 5313 O O . ALA D 4 245 ? 138.263 130.663 88.298 1.00 106.44 245 ALA A O 1
ATOM 5315 N N . ALA D 4 246 ? 139.056 128.671 88.978 1.00 113.70 246 ALA A N 1
ATOM 5316 C CA . ALA D 4 246 ? 139.846 128.480 87.776 1.00 113.70 246 ALA A CA 1
ATOM 5317 C C . ALA D 4 246 ? 139.686 127.059 87.265 1.00 113.70 246 ALA A C 1
ATOM 5318 O O . ALA D 4 246 ? 139.205 126.166 87.966 1.00 113.70 246 ALA A O 1
ATOM 5320 N N . VAL D 4 247 ? 140.100 126.867 86.014 1.00 120.95 247 VAL A N 1
ATOM 5321 C CA . VAL D 4 247 ? 139.995 125.587 85.328 1.00 120.95 247 VAL A CA 1
ATOM 5322 C C . VAL D 4 247 ? 141.138 125.493 84.333 1.00 120.95 247 VAL A C 1
ATOM 5323 O O . VAL D 4 247 ? 141.642 126.507 83.845 1.00 120.95 247 VAL A O 1
ATOM 5327 N N . VAL D 4 248 ? 141.557 124.269 84.043 1.00 127.44 248 VAL A N 1
ATOM 5328 C CA . VAL D 4 248 ? 142.585 124.018 83.042 1.00 127.44 248 VAL A CA 1
ATOM 5329 C C . VAL D 4 248 ? 141.902 123.694 81.722 1.00 127.44 248 VAL A C 1
ATOM 5330 O O . VAL D 4 248 ? 140.976 122.878 81.677 1.00 127.44 248 VAL A O 1
ATOM 5334 N N . VAL D 4 249 ? 142.350 124.334 80.647 1.00 134.89 249 VAL A N 1
ATOM 5335 C CA . VAL D 4 249 ? 141.673 124.207 79.359 1.00 134.89 249 VAL A CA 1
ATOM 5336 C C . VAL D 4 249 ? 142.674 123.986 78.229 1.00 134.89 249 VAL A C 1
ATOM 5337 O O . VAL D 4 249 ? 143.733 124.629 78.198 1.00 134.89 249 VAL A O 1
ATOM 5341 N N . PRO D 4 250 ? 142.402 123.066 77.305 1.00 140.38 250 PRO A N 1
ATOM 5342 C CA . PRO D 4 250 ? 143.200 122.997 76.078 1.00 140.38 250 PRO A CA 1
ATOM 5343 C C . PRO D 4 250 ? 142.908 124.184 75.178 1.00 140.38 250 PRO A C 1
ATOM 5344 O O . PRO D 4 250 ? 141.829 124.776 75.226 1.00 140.38 250 PRO A O 1
ATOM 5348 N N . SER D 4 251 ? 143.884 124.522 74.341 1.00 141.32 251 SER A N 1
ATOM 5349 C CA . SER D 4 251 ? 143.744 125.682 73.472 1.00 141.32 251 SER A CA 1
ATOM 5350 C C . SER D 4 251 ? 142.549 125.517 72.541 1.00 141.32 251 SER A C 1
ATOM 5351 O O . SER D 4 251 ? 142.196 124.408 72.136 1.00 141.32 251 SER A O 1
ATOM 5354 N N . GLY D 4 252 ? 141.906 126.638 72.224 1.00 144.55 252 GLY A N 1
ATOM 5355 C CA . GLY D 4 252 ? 140.771 126.627 71.320 1.00 144.55 252 GLY A CA 1
ATOM 5356 C C . GLY D 4 252 ? 139.478 126.195 71.980 1.00 144.55 252 GLY A C 1
ATOM 5357 O O . GLY D 4 252 ? 138.414 126.764 71.720 1.00 144.55 252 GLY A O 1
ATOM 5358 N N . GLU D 4 253 ? 139.568 125.183 72.843 1.00 144.23 253 GLU A N 1
ATOM 5359 C CA . GLU D 4 253 ? 138.414 124.627 73.536 1.00 144.23 253 GLU A CA 1
ATOM 5360 C C . GLU D 4 253 ? 137.771 125.615 74.504 1.00 144.23 253 GLU A C 1
ATOM 5361 O O . GLU D 4 253 ? 136.630 125.391 74.922 1.00 144.23 253 GLU A O 1
ATOM 5367 N N . GLU D 4 254 ? 138.457 126.714 74.838 1.00 144.46 254 GLU A N 1
ATOM 5368 C CA . GLU D 4 254 ? 137.961 127.646 75.848 1.00 144.46 254 GLU A CA 1
ATOM 5369 C C . GLU D 4 254 ? 136.564 128.160 75.522 1.00 144.46 254 GLU A C 1
ATOM 5370 O O . GLU D 4 254 ? 135.793 128.478 76.435 1.00 144.46 254 GLU A O 1
ATOM 5376 N N . GLN D 4 255 ? 136.214 128.237 74.238 1.00 143.56 255 GLN A N 1
ATOM 5377 C CA . GLN D 4 255 ? 134.893 128.704 73.836 1.00 143.56 255 GLN A CA 1
ATOM 5378 C C . GLN D 4 255 ? 133.774 127.751 74.236 1.00 143.56 255 GLN A C 1
ATOM 5379 O O . GLN D 4 255 ? 132.618 128.012 73.887 1.00 143.56 255 GLN A O 1
ATOM 5385 N N . ARG D 4 256 ? 134.078 126.661 74.940 1.00 141.59 256 ARG A N 1
ATOM 5386 C CA . ARG D 4 256 ? 133.072 125.734 75.436 1.00 141.59 256 ARG A CA 1
ATOM 5387 C C . ARG D 4 256 ? 132.858 125.863 76.939 1.00 141.59 256 ARG A C 1
ATOM 5388 O O . ARG D 4 256 ? 132.305 124.950 77.561 1.00 141.59 256 ARG A O 1
ATOM 5396 N N . TYR D 4 257 ? 133.294 126.971 77.534 1.00 137.49 257 TYR A N 1
ATOM 5397 C CA . TYR D 4 257 ? 133.153 127.212 78.963 1.00 137.49 257 TYR A CA 1
ATOM 5398 C C . TYR D 4 257 ? 132.601 128.605 79.196 1.00 137.49 257 TYR A C 1
ATOM 5399 O O . TYR D 4 257 ? 133.031 129.565 78.556 1.00 137.49 257 TYR A O 1
ATOM 5408 N N . THR D 4 258 ? 131.655 128.714 80.121 1.00 131.95 258 THR A N 1
ATOM 5409 C CA . THR D 4 258 ? 131.132 130.004 80.541 1.00 131.95 258 THR A CA 1
ATOM 5410 C C . THR D 4 258 ? 131.068 130.041 82.058 1.00 131.95 258 THR A C 1
ATOM 5411 O O . THR D 4 258 ? 130.761 129.033 82.699 1.00 131.95 258 THR A O 1
ATOM 5415 N N . CYS D 4 259 ? 131.389 131.199 82.627 1.00 128.53 259 CYS A N 1
ATOM 5416 C CA . CYS D 4 259 ? 131.357 131.392 84.070 1.00 128.53 259 CYS A CA 1
ATOM 5417 C C . CYS D 4 259 ? 129.987 131.933 84.454 1.00 128.53 259 CYS A C 1
ATOM 5418 O O . CYS D 4 259 ? 129.597 133.017 84.010 1.00 128.53 259 CYS A O 1
ATOM 5421 N N . HIS D 4 260 ? 129.252 131.169 85.256 1.00 126.47 260 HIS A N 1
ATOM 5422 C CA . HIS D 4 260 ? 127.922 131.554 85.706 1.00 126.47 260 HIS A CA 1
ATOM 5423 C C . HIS D 4 260 ? 127.957 131.800 87.204 1.00 126.47 260 HIS A C 1
ATOM 5424 O O . HIS D 4 260 ? 128.470 130.971 87.962 1.00 126.47 260 HIS A O 1
ATOM 5431 N N . VAL D 4 261 ? 127.403 132.932 87.626 1.00 118.78 261 VAL A N 1
ATOM 5432 C CA . VAL D 4 261 ? 127.547 133.412 88.993 1.00 118.78 261 VAL A CA 1
ATOM 5433 C C . VAL D 4 261 ? 126.223 134.011 89.446 1.00 118.78 261 VAL A C 1
ATOM 5434 O O . VAL D 4 261 ? 125.497 134.611 88.647 1.00 118.78 261 VAL A O 1
ATOM 5438 N N . GLN D 4 262 ? 125.896 133.826 90.725 1.00 116.10 262 GLN A N 1
ATOM 5439 C CA . GLN D 4 262 ? 124.617 134.272 91.269 1.00 116.10 262 GLN A CA 1
ATOM 5440 C C . GLN D 4 262 ? 124.843 134.934 92.617 1.00 116.10 262 GLN A C 1
ATOM 5441 O O . GLN D 4 262 ? 125.375 134.306 93.536 1.00 116.10 262 GLN A O 1
ATOM 5447 N N . HIS D 4 263 ? 124.417 136.189 92.739 1.00 108.59 263 HIS A N 1
ATOM 5448 C CA . HIS D 4 263 ? 124.547 136.949 93.971 1.00 108.59 263 HIS A CA 1
ATOM 5449 C C . HIS D 4 263 ? 123.251 137.697 94.237 1.00 108.59 263 HIS A C 1
ATOM 5450 O O . HIS D 4 263 ? 122.506 138.020 93.310 1.00 108.59 263 HIS A O 1
ATOM 5457 N N . GLU D 4 264 ? 122.989 137.965 95.518 1.00 114.41 264 GLU A N 1
ATOM 5458 C CA . GLU D 4 264 ? 121.793 138.711 95.896 1.00 114.41 264 GLU A CA 1
ATOM 5459 C C . GLU D 4 264 ? 121.700 140.011 95.117 1.00 114.41 264 GLU A C 1
ATOM 5460 O O . GLU D 4 264 ? 120.633 140.374 94.610 1.00 114.41 264 GLU A O 1
ATOM 5466 N N . GLY D 4 265 ? 122.819 140.720 94.994 1.00 112.18 265 GLY A N 1
ATOM 5467 C CA . GLY D 4 265 ? 122.835 141.923 94.189 1.00 112.18 265 GLY A CA 1
ATOM 5468 C C . GLY D 4 265 ? 122.607 141.675 92.718 1.00 112.18 265 GLY A C 1
ATOM 5469 O O . GLY D 4 265 ? 122.390 142.635 91.971 1.00 112.18 265 GLY A O 1
ATOM 5470 N N . LEU D 4 266 ? 122.649 140.421 92.286 1.00 112.26 266 LEU A N 1
ATOM 5471 C CA . LEU D 4 266 ? 122.462 140.086 90.882 1.00 112.26 266 LEU A CA 1
ATOM 5472 C C . LEU D 4 266 ? 121.077 139.493 90.679 1.00 112.26 266 LEU A C 1
ATOM 5473 O O . LEU D 4 266 ? 120.837 138.344 91.082 1.00 112.26 266 LEU A O 1
ATOM 5478 N N . PRO D 4 267 ? 120.141 140.219 90.070 1.00 116.06 267 PRO A N 1
ATOM 5479 C CA . PRO D 4 267 ? 118.848 139.594 89.758 1.00 116.06 267 PRO A CA 1
ATOM 5480 C C . PRO D 4 267 ? 118.996 138.445 88.781 1.00 116.06 267 PRO A C 1
ATOM 5481 O O . PRO D 4 267 ? 118.579 137.318 89.074 1.00 116.06 267 PRO A O 1
ATOM 5485 N N . LYS D 4 268 ? 119.609 138.703 87.627 1.00 118.88 268 LYS A N 1
ATOM 5486 C CA . LYS D 4 268 ? 119.783 137.695 86.596 1.00 118.88 268 LYS A CA 1
ATOM 5487 C C . LYS D 4 268 ? 121.186 137.127 86.678 1.00 118.88 268 LYS A C 1
ATOM 5488 O O . LYS D 4 268 ? 122.154 137.881 86.492 1.00 118.88 268 LYS A O 1
ATOM 5494 N N . PRO D 4 269 ? 121.353 135.836 86.959 1.00 122.40 269 PRO A N 1
ATOM 5495 C CA . PRO D 4 269 ? 122.702 135.260 86.988 1.00 122.40 269 PRO A CA 1
ATOM 5496 C C . PRO D 4 269 ? 123.420 135.494 85.668 1.00 122.40 269 PRO A C 1
ATOM 5497 O O . PRO D 4 269 ? 122.847 135.336 84.589 1.00 122.40 269 PRO A O 1
ATOM 5501 N N . LEU D 4 270 ? 124.688 135.877 85.767 1.00 123.98 270 LEU A N 1
ATOM 5502 C CA . LEU D 4 270 ? 125.434 136.392 84.630 1.00 123.98 270 LEU A CA 1
ATOM 5503 C C . LEU D 4 270 ? 126.230 135.287 83.951 1.00 123.98 270 LEU A C 1
ATOM 5504 O O . LEU D 4 270 ? 126.604 134.289 84.572 1.00 123.98 270 LEU A O 1
ATOM 5509 N N . THR D 4 271 ? 126.478 135.479 82.660 1.00 127.85 271 THR A N 1
ATOM 5510 C CA . THR D 4 271 ? 127.255 134.557 81.846 1.00 127.85 271 THR A CA 1
ATOM 5511 C C . THR D 4 271 ? 128.559 135.232 81.455 1.00 127.85 271 THR A C 1
ATOM 5512 O O . THR D 4 271 ? 128.548 136.362 80.955 1.00 127.85 271 THR A O 1
ATOM 5516 N N . LEU D 4 272 ? 129.675 134.546 81.676 1.00 129.18 272 LEU A N 1
ATOM 5517 C CA . LEU D 4 272 ? 130.988 135.059 81.304 1.00 129.18 272 LEU A CA 1
ATOM 5518 C C . LEU D 4 272 ? 131.485 134.262 80.108 1.00 129.18 272 LEU A C 1
ATOM 5519 O O . LEU D 4 272 ? 131.893 133.105 80.251 1.00 129.18 272 LEU A O 1
ATOM 5524 N N . ARG D 4 273 ? 131.455 134.884 78.937 1.00 137.82 273 ARG A N 1
ATOM 5525 C CA . ARG D 4 273 ? 131.965 134.282 77.712 1.00 137.82 273 ARG A CA 1
ATOM 5526 C C . ARG D 4 273 ? 133.358 134.842 77.456 1.00 137.82 273 ARG A C 1
ATOM 5527 O O . ARG D 4 273 ? 133.510 136.027 77.142 1.00 137.82 273 ARG A O 1
ATOM 5535 N N . TRP D 4 274 ? 134.371 133.987 77.595 1.00 132.69 274 TRP A N 1
ATOM 5536 C CA . TRP D 4 274 ? 135.759 134.403 77.450 1.00 132.69 274 TRP A CA 1
ATOM 5537 C C . TRP D 4 274 ? 135.998 135.016 76.082 1.00 132.69 274 TRP A C 1
ATOM 5538 O O . TRP D 4 274 ? 135.915 134.329 75.060 1.00 132.69 274 TRP A O 1
ATOM 5549 N N . GLU D 4 275 ? 136.275 136.313 76.058 1.00 133.77 275 GLU A N 1
ATOM 5550 C CA . GLU D 4 275 ? 136.682 136.965 74.827 1.00 133.77 275 GLU A CA 1
ATOM 5551 C C . GLU D 4 275 ? 137.938 136.294 74.293 1.00 133.77 275 GLU A C 1
ATOM 5552 O O . GLU D 4 275 ? 138.960 136.231 74.983 1.00 133.77 275 GLU A O 1
ATOM 5558 N N . LEU D 4 276 ? 137.852 135.764 73.073 1.00 132.51 276 LEU A N 1
ATOM 5559 C CA . LEU D 4 276 ? 138.986 135.043 72.506 1.00 132.51 276 LEU A CA 1
ATOM 5560 C C . LEU D 4 276 ? 140.224 135.926 72.417 1.00 132.51 276 LEU A C 1
ATOM 5561 O O . LEU D 4 276 ? 141.351 135.420 72.460 1.00 132.51 276 LEU A O 1
ATOM 5566 N N . SER D 4 277 ? 140.038 137.237 72.304 1.00 131.32 277 SER A N 1
ATOM 5567 C CA . SER D 4 277 ? 141.152 138.176 72.316 1.00 131.32 277 SER A CA 1
ATOM 5568 C C . SER D 4 277 ? 141.126 139.029 73.583 1.00 131.32 277 SER A C 1
ATOM 5569 O O . SER D 4 277 ? 140.077 139.535 73.983 1.00 131.32 277 SER A O 1
ATOM 5572 N N . GLU E 5 1 ? 145.545 117.947 121.020 1.00 83.19 19 GLU B N 1
ATOM 5573 C CA . GLU E 5 1 ? 144.576 118.878 121.590 1.00 83.19 19 GLU B CA 1
ATOM 5574 C C . GLU E 5 1 ? 143.713 119.496 120.497 1.00 83.19 19 GLU B C 1
ATOM 5575 O O . GLU E 5 1 ? 142.502 119.632 120.654 1.00 83.19 19 GLU B O 1
ATOM 5581 N N . ALA E 5 2 ? 144.346 119.850 119.381 1.00 80.03 20 ALA B N 1
ATOM 5582 C CA . ALA E 5 2 ? 143.666 120.516 118.281 1.00 80.03 20 ALA B CA 1
ATOM 5583 C C 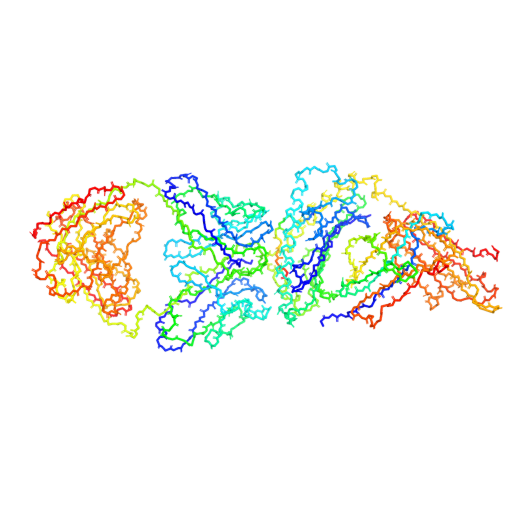. ALA E 5 2 ? 143.924 119.786 116.976 1.00 80.03 20 ALA B C 1
ATOM 5584 O O . ALA E 5 2 ? 144.513 118.701 116.961 1.00 80.03 20 ALA B O 1
ATOM 5586 N N . ILE E 5 3 ? 143.483 120.377 115.875 1.00 72.64 21 ILE B N 1
ATOM 5587 C CA . ILE E 5 3 ? 143.731 119.801 114.565 1.00 72.64 21 ILE B CA 1
ATOM 5588 C C . ILE E 5 3 ? 144.825 120.552 113.820 1.00 72.64 21 ILE B C 1
ATOM 5589 O O . ILE E 5 3 ? 145.400 120.004 112.867 1.00 72.64 21 ILE B O 1
ATOM 5594 N N . GLN E 5 4 ? 145.146 121.770 114.238 1.00 66.95 22 GLN B N 1
ATOM 5595 C CA . GLN E 5 4 ? 146.231 122.542 113.660 1.00 66.95 22 GLN B CA 1
ATOM 5596 C C . GLN E 5 4 ? 146.091 122.639 112.150 1.00 66.95 22 GLN B C 1
ATOM 5597 O O . GLN E 5 4 ? 146.988 122.274 111.396 1.00 66.95 22 GLN B O 1
ATOM 5603 N N . ARG E 5 5 ? 144.936 123.114 111.707 1.00 61.16 23 ARG B N 1
ATOM 5604 C CA . ARG E 5 5 ? 144.750 123.350 110.290 1.00 61.16 23 ARG B CA 1
ATOM 5605 C C . ARG E 5 5 ? 145.851 124.259 109.770 1.00 61.16 23 ARG B C 1
ATOM 5606 O O . ARG E 5 5 ? 146.352 125.128 110.480 1.00 61.16 23 ARG B O 1
ATOM 5614 N N . THR E 5 6 ? 146.245 124.039 108.538 1.00 60.04 24 THR B N 1
ATOM 5615 C CA . THR E 5 6 ? 147.340 124.844 108.022 1.00 60.04 24 THR B CA 1
ATOM 5616 C C . THR E 5 6 ? 146.792 126.084 107.331 1.00 60.04 24 THR B C 1
ATOM 5617 O O . THR E 5 6 ? 145.774 126.006 106.644 1.00 60.04 24 THR B O 1
ATOM 5621 N N . PRO E 5 7 ? 147.436 127.221 107.522 1.00 50.69 25 PRO B N 1
ATOM 5622 C CA . PRO E 5 7 ? 146.982 128.450 106.876 1.00 50.69 25 PRO B CA 1
ATOM 5623 C C . PRO E 5 7 ? 146.723 128.278 105.401 1.00 50.69 25 PRO B C 1
ATOM 5624 O O . PRO E 5 7 ? 147.268 127.377 104.769 1.00 50.69 25 PRO B O 1
ATOM 5628 N N . LYS E 5 8 ? 145.882 129.125 104.838 1.00 52.16 26 LYS B N 1
ATOM 5629 C CA . LYS E 5 8 ? 145.710 129.173 103.397 1.00 52.16 26 LYS B CA 1
ATOM 5630 C C . LYS E 5 8 ? 146.085 130.582 102.997 1.00 52.16 26 LYS B C 1
ATOM 5631 O O . LYS E 5 8 ? 145.236 131.451 102.818 1.00 52.16 26 LYS B O 1
ATOM 5637 N N . ILE E 5 9 ? 147.383 130.798 102.846 1.00 53.43 27 ILE B N 1
ATOM 5638 C CA . ILE E 5 9 ? 147.888 132.126 102.573 1.00 53.43 27 ILE B CA 1
ATOM 5639 C C . ILE E 5 9 ? 147.439 132.561 101.195 1.00 53.43 27 ILE B C 1
ATOM 5640 O O . ILE E 5 9 ? 147.487 131.788 100.234 1.00 53.43 27 ILE B O 1
ATOM 5645 N N . GLN E 5 10 ? 146.986 133.797 101.090 1.00 59.32 28 GLN B N 1
ATOM 5646 C CA . GLN E 5 10 ? 146.583 134.351 99.805 1.00 59.32 28 GLN B CA 1
ATOM 5647 C C . GLN E 5 10 ? 147.040 135.801 99.789 1.00 59.32 28 GLN B C 1
ATOM 5648 O O . GLN E 5 10 ? 146.461 136.644 100.469 1.00 59.32 28 GLN B O 1
ATOM 5654 N N . VAL E 5 11 ? 148.082 136.080 99.036 1.00 66.98 29 VAL B N 1
ATOM 5655 C CA . VAL E 5 11 ? 148.603 137.429 98.914 1.00 66.98 29 VAL B CA 1
ATOM 5656 C C . VAL E 5 11 ? 147.972 138.082 97.702 1.00 66.98 29 VAL B C 1
ATOM 5657 O O . VAL E 5 11 ? 148.018 137.534 96.598 1.00 66.98 29 VAL B O 1
ATOM 5661 N N . TYR E 5 12 ? 147.391 139.255 97.898 1.00 70.23 30 TYR B N 1
ATOM 5662 C CA . TYR E 5 12 ? 146.658 139.896 96.824 1.00 70.23 30 TYR B CA 1
ATOM 5663 C C . TYR E 5 12 ? 146.502 141.368 97.142 1.00 70.23 30 TYR B C 1
ATOM 5664 O O . TYR E 5 12 ? 146.666 141.794 98.285 1.00 70.23 30 TYR B O 1
ATOM 5673 N N . SER E 5 13 ? 146.159 142.134 96.120 1.00 82.04 31 SER B N 1
ATOM 5674 C CA . SER E 5 13 ? 145.909 143.557 96.262 1.00 82.04 31 SER B CA 1
ATOM 5675 C C . SER E 5 13 ? 144.409 143.789 96.253 1.00 82.04 31 SER B C 1
ATOM 5676 O O . SER E 5 13 ? 143.736 143.448 95.276 1.00 82.04 31 SER B O 1
ATOM 5679 N N . ARG E 5 14 ? 143.891 144.401 97.322 1.00 85.46 32 ARG B N 1
ATOM 5680 C CA . ARG E 5 14 ? 142.453 144.613 97.438 1.00 85.46 32 ARG B CA 1
ATOM 5681 C C . ARG E 5 14 ? 141.890 145.438 96.295 1.00 85.46 32 ARG B C 1
ATOM 5682 O O . ARG E 5 14 ? 140.677 145.659 96.250 1.00 85.46 32 ARG B O 1
ATOM 5690 N N . HIS E 5 15 ? 142.732 145.916 95.399 1.00 90.83 33 HIS B N 1
ATOM 5691 C CA . HIS E 5 15 ? 142.326 146.530 94.149 1.00 90.83 33 HIS B CA 1
ATOM 5692 C C . HIS E 5 15 ? 143.126 145.879 93.037 1.00 90.83 33 HIS B C 1
ATOM 5693 O O . HIS E 5 15 ? 144.188 145.303 93.287 1.00 90.83 33 HIS B O 1
ATOM 5700 N N . PRO E 5 16 ? 142.640 145.929 91.808 1.00 96.72 34 PRO B N 1
ATOM 5701 C CA . PRO E 5 16 ? 143.433 145.375 90.707 1.00 96.72 34 PRO B CA 1
ATOM 5702 C C . PRO E 5 16 ? 144.744 146.126 90.570 1.00 96.72 34 PRO B C 1
ATOM 5703 O O . PRO E 5 16 ? 144.757 147.299 90.186 1.00 96.72 34 PRO B O 1
ATOM 5707 N N . ALA E 5 17 ? 145.846 145.450 90.888 1.00 96.14 35 ALA B N 1
ATOM 5708 C CA . ALA E 5 17 ? 147.130 146.123 91.023 1.00 96.14 35 ALA B CA 1
ATOM 5709 C C . ALA E 5 17 ? 147.503 146.843 89.738 1.00 96.14 35 ALA B C 1
ATOM 5710 O O . ALA E 5 17 ? 147.282 146.338 88.636 1.00 96.14 35 ALA B O 1
ATOM 5712 N N . GLU E 5 18 ? 148.047 148.043 89.889 1.00 99.61 36 GLU B N 1
ATOM 5713 C CA . GLU E 5 18 ? 148.526 148.826 88.764 1.00 99.61 36 GLU B CA 1
ATOM 5714 C C . GLU E 5 18 ? 149.903 149.382 89.088 1.00 99.61 36 GLU B C 1
ATOM 5715 O O . GLU E 5 18 ? 150.212 149.688 90.242 1.00 99.61 36 GLU B O 1
ATOM 5721 N N . ASN E 5 19 ? 150.725 149.506 88.049 1.00 98.75 37 ASN B N 1
ATOM 5722 C CA . ASN E 5 19 ? 152.120 149.895 88.191 1.00 98.75 37 ASN B CA 1
ATOM 5723 C C . ASN E 5 19 ? 152.251 151.273 88.823 1.00 98.75 37 ASN B C 1
ATOM 5724 O O . ASN E 5 19 ? 151.888 152.282 88.211 1.00 98.75 37 ASN B O 1
ATOM 5729 N N . GLY E 5 20 ? 152.769 151.324 90.046 1.00 94.08 38 GLY B N 1
ATOM 5730 C CA . GLY E 5 20 ? 153.074 152.596 90.668 1.00 94.08 38 GLY B CA 1
ATOM 5731 C C . GLY E 5 20 ? 151.909 153.335 91.284 1.00 94.08 38 GLY B C 1
ATOM 5732 O O . GLY E 5 20 ? 151.901 154.569 91.277 1.00 94.08 38 GLY B O 1
ATOM 5733 N N . LYS E 5 21 ? 150.928 152.625 91.826 1.00 92.61 39 LYS B N 1
ATOM 5734 C CA . LYS E 5 21 ? 149.777 153.243 92.465 1.00 92.61 39 LYS B CA 1
ATOM 5735 C C . LYS E 5 21 ? 149.786 152.936 93.958 1.00 92.61 39 LYS B C 1
ATOM 5736 O O . LYS E 5 21 ? 150.739 152.361 94.494 1.00 92.61 39 LYS B O 1
ATOM 5742 N N . SER E 5 22 ? 148.725 153.343 94.637 1.00 87.25 40 SER B N 1
ATOM 5743 C CA . SER E 5 22 ? 148.572 153.135 96.071 1.00 87.25 40 SER B CA 1
ATOM 5744 C C . SER E 5 22 ? 147.524 152.050 96.278 1.00 87.25 40 SER B C 1
ATOM 5745 O O . SER E 5 22 ? 146.327 152.284 96.095 1.00 87.25 40 SER B O 1
ATOM 5748 N N . ASN E 5 23 ? 147.978 150.870 96.661 1.00 87.16 41 ASN B N 1
ATOM 5749 C CA . ASN E 5 23 ? 147.141 149.700 96.871 1.00 87.16 41 ASN B CA 1
ATOM 5750 C C . ASN E 5 23 ? 147.268 149.268 98.325 1.00 87.16 41 ASN B C 1
ATOM 5751 O O . ASN E 5 23 ? 147.724 150.024 99.178 1.00 87.16 41 ASN B O 1
ATOM 5756 N N . PHE E 5 24 ? 146.806 148.066 98.620 1.00 82.81 42 PHE B N 1
ATOM 5757 C CA . PHE E 5 24 ? 147.128 147.432 99.883 1.00 82.81 42 PHE B CA 1
ATOM 5758 C C . PHE E 5 24 ? 147.646 146.031 99.610 1.00 82.81 42 PHE B C 1
ATOM 5759 O O . PHE E 5 24 ? 147.257 145.393 98.633 1.00 82.81 42 PHE B O 1
ATOM 5767 N N . LEU E 5 25 ? 148.537 145.558 100.474 1.00 78.82 43 LEU B N 1
ATOM 5768 C CA . LEU E 5 25 ? 149.128 144.233 100.316 1.00 78.82 43 LEU B CA 1
ATOM 5769 C C . LEU E 5 25 ? 148.442 143.319 101.317 1.00 78.82 43 LEU B C 1
ATOM 5770 O O . LEU E 5 25 ? 148.901 143.145 102.443 1.00 78.82 43 LEU B O 1
ATOM 5775 N N . ASN E 5 26 ? 147.332 142.733 100.899 1.00 72.18 44 ASN B N 1
ATOM 5776 C CA . ASN E 5 26 ? 146.594 141.841 101.769 1.00 72.18 44 ASN B CA 1
ATOM 5777 C C . ASN E 5 26 ? 147.277 140.490 101.829 1.00 72.18 44 ASN B C 1
ATOM 5778 O O . ASN E 5 26 ? 147.797 139.999 100.831 1.00 72.18 44 ASN B O 1
ATOM 5783 N N . CYS E 5 27 ? 147.269 139.887 103.005 1.00 59.99 45 CYS B N 1
ATOM 5784 C CA . CYS E 5 27 ? 147.858 138.577 103.216 1.00 59.99 45 CYS B CA 1
ATOM 5785 C C . CYS E 5 27 ? 146.841 137.708 103.933 1.00 59.99 45 CYS B C 1
ATOM 5786 O O . CYS E 5 27 ? 147.075 137.200 105.025 1.00 59.99 45 CYS B O 1
ATOM 5789 N N . TYR E 5 28 ? 145.683 137.549 103.305 1.00 56.68 46 TYR B N 1
ATOM 5790 C CA . TYR E 5 28 ? 144.523 136.998 103.979 1.00 56.68 46 TYR B CA 1
ATOM 5791 C C . TYR E 5 28 ? 144.796 135.557 104.351 1.00 56.68 46 TYR B C 1
ATOM 5792 O O . TYR E 5 28 ? 144.498 134.629 103.602 1.00 56.68 46 TYR B O 1
ATOM 5801 N N . VAL E 5 29 ? 145.393 135.376 105.521 1.00 51.57 47 VAL B N 1
ATOM 5802 C CA . VAL E 5 29 ? 145.708 134.053 106.025 1.00 51.57 47 VAL B CA 1
ATOM 5803 C C . VAL E 5 29 ? 144.400 133.429 106.491 1.00 51.57 47 VAL B C 1
ATOM 5804 O O . VAL E 5 29 ? 143.957 133.652 107.615 1.00 51.57 47 VAL B O 1
ATOM 5808 N N . SER E 5 30 ? 143.807 132.600 105.637 1.00 51.31 48 SER B N 1
ATOM 5809 C CA . SER E 5 30 ? 142.517 131.972 105.884 1.00 51.31 48 SER B CA 1
ATOM 5810 C C . SER E 5 30 ? 142.636 130.814 106.855 1.00 51.31 48 SER B C 1
ATOM 5811 O O . SER E 5 30 ? 143.591 130.746 107.626 1.00 51.31 48 SER B O 1
ATOM 5814 N N . GLY E 5 31 ? 141.656 129.927 106.856 1.00 48.16 49 GLY B N 1
ATOM 5815 C CA . GLY E 5 31 ? 141.462 129.073 107.999 1.00 48.16 49 GLY B CA 1
ATOM 5816 C C . GLY E 5 31 ? 142.647 128.266 108.468 1.00 48.16 49 GLY B C 1
ATOM 5817 O O . GLY E 5 31 ? 142.967 127.213 107.925 1.00 48.16 49 GLY B O 1
ATOM 5818 N N . PHE E 5 32 ? 143.246 128.745 109.551 1.00 52.67 50 PHE B N 1
ATOM 5819 C CA . PHE E 5 32 ? 144.323 128.092 110.277 1.00 52.67 50 PHE B CA 1
ATOM 5820 C C . PHE E 5 32 ? 143.842 127.903 111.698 1.00 52.67 50 PHE B C 1
ATOM 5821 O O . PHE E 5 32 ? 143.216 128.803 112.248 1.00 52.67 50 PHE B O 1
ATOM 5829 N N . HIS E 5 33 ? 144.040 126.743 112.273 1.00 56.94 51 HIS B N 1
ATOM 5830 C CA . HIS E 5 33 ? 143.436 126.830 113.585 1.00 56.94 51 HIS B CA 1
ATOM 5831 C C . HIS E 5 33 ? 144.303 127.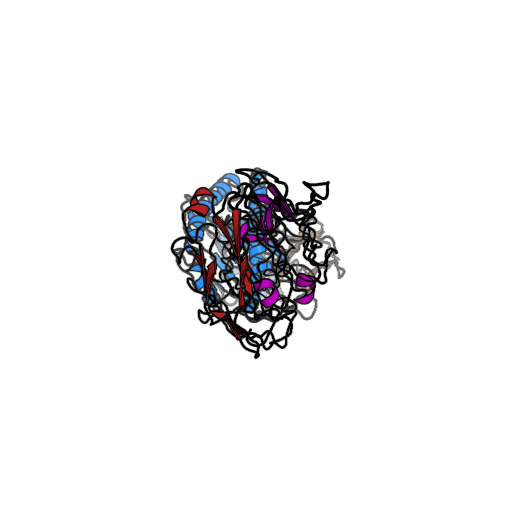555 114.608 1.00 56.94 51 HIS B C 1
ATOM 5832 O O . HIS E 5 33 ? 143.996 128.701 114.933 1.00 56.94 51 HIS B O 1
ATOM 5839 N N . PRO E 5 34 ? 145.437 126.998 115.062 1.00 62.72 52 PRO B N 1
ATOM 5840 C CA . PRO E 5 34 ? 145.904 127.289 116.433 1.00 62.72 52 PRO B CA 1
ATOM 5841 C C . PRO E 5 34 ? 145.991 128.754 116.846 1.00 62.72 52 PRO B C 1
ATOM 5842 O O . PRO E 5 34 ? 146.272 129.036 118.014 1.00 62.72 52 PRO B O 1
ATOM 5846 N N . SER E 5 35 ? 145.769 129.683 115.918 1.00 61.49 53 SER B N 1
ATOM 5847 C CA . SER E 5 35 ? 145.464 131.095 116.129 1.00 61.49 53 SER B CA 1
ATOM 5848 C C . SER E 5 35 ? 146.676 131.970 116.401 1.00 61.49 53 SER B C 1
ATOM 5849 O O . SER E 5 35 ? 146.545 133.189 116.346 1.00 61.49 53 SER B O 1
ATOM 5852 N N . ASP E 5 36 ? 147.854 131.415 116.658 1.00 71.09 54 ASP B N 1
ATOM 5853 C CA . ASP E 5 36 ? 149.050 132.229 116.833 1.00 71.09 54 ASP B CA 1
ATOM 5854 C C . ASP E 5 36 ? 149.788 132.239 115.502 1.00 71.09 54 ASP B C 1
ATOM 5855 O O . ASP E 5 36 ? 150.677 131.436 115.242 1.00 71.09 54 ASP B O 1
ATOM 5860 N N . ILE E 5 37 ? 149.392 133.166 114.644 1.00 69.51 55 ILE B N 1
ATOM 5861 C CA . ILE E 5 37 ? 150.039 133.325 113.355 1.00 69.51 55 ILE B CA 1
ATOM 5862 C C . ILE E 5 37 ? 151.247 134.220 113.591 1.00 69.51 55 ILE B C 1
ATOM 5863 O O . ILE E 5 37 ? 151.365 134.838 114.652 1.00 69.51 55 ILE B O 1
ATOM 5868 N N . GLU E 5 38 ? 152.170 134.271 112.637 1.00 78.02 56 GLU B N 1
ATOM 5869 C CA . GLU E 5 38 ? 153.290 135.209 112.675 1.00 78.02 56 GLU B CA 1
ATOM 5870 C C . GLU E 5 38 ? 153.499 135.832 111.307 1.00 78.02 56 GLU B C 1
ATOM 5871 O O . GLU E 5 38 ? 154.600 135.832 110.764 1.00 78.02 56 GLU B O 1
ATOM 5877 N N . VAL E 5 39 ? 152.427 136.357 110.723 1.00 73.13 57 VAL B N 1
ATOM 5878 C CA . VAL E 5 39 ? 152.527 136.945 109.399 1.00 73.13 57 VAL B CA 1
ATOM 5879 C C . VAL E 5 39 ? 153.592 138.021 109.387 1.00 73.13 57 VAL B C 1
ATOM 5880 O O . VAL E 5 39 ? 153.722 138.805 110.331 1.00 73.13 57 VAL B O 1
ATOM 5884 N N . ASP E 5 40 ? 154.380 138.037 108.320 1.00 83.63 58 ASP B N 1
ATOM 5885 C CA . ASP E 5 40 ? 155.345 139.086 108.037 1.00 83.63 58 ASP B CA 1
ATOM 5886 C C . ASP E 5 40 ? 155.180 139.484 106.586 1.00 83.63 58 ASP B C 1
ATOM 5887 O O . ASP E 5 40 ? 155.062 138.621 105.716 1.00 83.63 58 ASP B O 1
ATOM 5892 N N . LEU E 5 41 ? 155.176 140.772 106.314 1.00 82.58 59 LEU B N 1
ATOM 5893 C CA . LEU E 5 41 ? 155.114 141.247 104.941 1.00 82.58 59 LEU B CA 1
ATOM 5894 C C . LEU E 5 41 ? 156.522 141.636 104.516 1.00 82.58 59 LEU B C 1
ATOM 5895 O O . LEU E 5 41 ? 157.081 142.620 105.009 1.00 82.58 59 LEU B O 1
ATOM 5900 N N . LEU E 5 42 ? 157.090 140.864 103.600 1.00 85.02 60 LEU B N 1
ATOM 5901 C CA . LEU E 5 42 ? 158.482 141.008 103.219 1.00 85.02 60 LEU B CA 1
ATOM 5902 C C . LEU E 5 42 ? 158.609 142.006 102.084 1.00 85.02 60 LEU B C 1
ATOM 5903 O O . LEU E 5 42 ? 157.894 141.916 101.084 1.00 85.02 60 LEU B O 1
ATOM 5908 N N . LYS E 5 43 ? 159.511 142.967 102.255 1.00 88.36 61 LYS B N 1
ATOM 5909 C CA . LYS E 5 43 ? 159.838 143.945 101.223 1.00 88.36 61 LYS B CA 1
ATOM 5910 C C . LYS E 5 43 ? 161.165 143.528 100.604 1.00 88.36 61 LYS B C 1
ATOM 5911 O O . LYS E 5 43 ? 162.229 144.013 100.968 1.00 88.36 61 LYS B O 1
ATOM 5917 N N . ASN E 5 44 ? 161.088 142.611 99.647 1.00 92.37 62 ASN B N 1
ATOM 5918 C CA . ASN E 5 44 ? 162.274 141.956 99.104 1.00 92.37 62 ASN B CA 1
ATOM 5919 C C . ASN E 5 44 ? 163.074 141.268 100.203 1.00 92.37 62 ASN B C 1
ATOM 5920 O O . ASN E 5 44 ? 164.304 141.308 100.217 1.00 92.37 62 ASN B O 1
ATOM 5925 N N . GLY E 5 45 ? 162.374 140.635 101.133 1.00 92.39 63 GLY B N 1
ATOM 5926 C CA . GLY E 5 45 ? 162.986 139.771 102.116 1.00 92.39 63 GLY B CA 1
ATOM 5927 C C . GLY E 5 45 ? 163.043 140.325 103.522 1.00 92.39 63 GLY B C 1
ATOM 5928 O O . GLY E 5 45 ? 163.056 139.535 104.474 1.00 92.39 63 GLY B O 1
ATOM 5929 N N . GLU E 5 46 ? 163.074 141.642 103.698 1.00 93.22 64 GLU B N 1
ATOM 5930 C CA . GLU E 5 46 ? 163.156 142.212 105.035 1.00 93.22 64 GLU B CA 1
ATOM 5931 C C . GLU E 5 46 ? 161.782 142.655 105.518 1.00 93.22 64 GLU B C 1
ATOM 5932 O O . GLU E 5 46 ? 161.007 143.259 104.771 1.00 93.22 64 GLU B O 1
ATOM 5938 N N . ARG E 5 47 ? 161.498 142.342 106.779 1.00 93.62 65 ARG B N 1
ATOM 5939 C CA . ARG E 5 47 ? 160.180 142.544 107.365 1.00 93.62 65 ARG B CA 1
ATOM 5940 C C . ARG E 5 47 ? 159.813 144.018 107.422 1.00 93.62 65 ARG B C 1
ATOM 5941 O O . ARG E 5 47 ? 160.542 144.823 108.005 1.00 93.62 65 ARG B O 1
ATOM 5949 N N . ILE E 5 48 ? 158.675 144.373 106.823 1.00 93.06 66 ILE B N 1
ATOM 5950 C CA . ILE E 5 48 ? 158.106 145.695 107.052 1.00 93.06 66 ILE B CA 1
ATOM 5951 C C . ILE E 5 48 ? 157.525 145.744 108.460 1.00 93.06 66 ILE B C 1
ATOM 5952 O O . ILE E 5 48 ? 157.062 144.733 109.003 1.00 93.06 66 ILE B O 1
ATOM 5957 N N . GLU E 5 49 ? 157.544 146.931 109.062 1.00 95.46 67 GLU B N 1
ATOM 5958 C CA . GLU E 5 49 ? 157.073 147.115 110.428 1.00 95.46 67 GLU B CA 1
ATOM 5959 C C . GLU E 5 49 ? 155.749 147.854 110.528 1.00 95.46 67 GLU B C 1
ATOM 5960 O O . GLU E 5 49 ? 155.022 147.660 111.504 1.00 95.46 67 GLU B O 1
ATOM 5966 N N . LYS E 5 50 ? 155.421 148.695 109.550 1.00 89.42 68 LYS B N 1
ATOM 5967 C CA . LYS E 5 50 ? 154.200 149.495 109.587 1.00 89.42 68 LYS B CA 1
ATOM 5968 C C . LYS E 5 50 ? 153.034 148.736 108.953 1.00 89.42 68 LYS B C 1
ATOM 5969 O O . LYS E 5 50 ? 152.457 149.136 107.943 1.00 89.42 68 LYS B O 1
ATOM 5975 N N . VAL E 5 51 ? 152.678 147.617 109.579 1.00 81.91 69 VAL B N 1
ATOM 5976 C CA . VAL E 5 51 ? 151.604 146.762 109.093 1.00 81.91 69 VAL B CA 1
ATOM 5977 C C . VAL E 5 51 ? 150.632 146.499 110.232 1.00 81.91 69 VAL B C 1
ATOM 5978 O O . VAL E 5 51 ? 151.045 146.210 111.360 1.00 81.91 69 VAL B O 1
ATOM 5982 N N . GLU E 5 52 ? 149.347 146.623 109.941 1.00 75.00 70 GLU B N 1
ATOM 5983 C CA . GLU E 5 52 ? 148.276 146.339 110.880 1.00 75.00 70 GLU B CA 1
ATOM 5984 C C . GLU E 5 52 ? 147.415 145.217 110.308 1.00 75.00 70 GLU B C 1
ATOM 5985 O O . GLU E 5 52 ? 147.741 144.620 109.282 1.00 75.00 70 GLU B O 1
ATOM 5991 N N . HIS E 5 53 ? 146.303 144.935 110.974 1.00 62.80 71 HIS B N 1
ATOM 5992 C CA . HIS E 5 53 ? 145.493 143.794 110.590 1.00 62.80 71 HIS B CA 1
ATOM 5993 C C . HIS E 5 53 ? 144.095 143.953 111.152 1.00 62.80 71 HIS B C 1
ATOM 5994 O O . HIS E 5 53 ? 143.895 144.621 112.165 1.00 62.80 71 HIS B O 1
ATOM 6001 N N . SER E 5 54 ? 143.135 143.311 110.499 1.00 58.26 72 SER B N 1
ATOM 6002 C CA . SER E 5 54 ? 141.794 143.234 111.043 1.00 58.26 72 SER B CA 1
ATOM 6003 C C . SER E 5 54 ? 141.796 142.390 112.313 1.00 58.26 72 SER B C 1
ATOM 6004 O O . SER E 5 54 ? 142.808 141.812 112.712 1.00 58.26 72 SER B O 1
ATOM 6007 N N . ASP E 5 55 ? 140.641 142.316 112.956 1.00 57.21 73 ASP B N 1
ATOM 6008 C CA . ASP E 5 55 ? 140.534 141.566 114.194 1.00 57.21 73 ASP B CA 1
ATOM 6009 C C . ASP E 5 55 ? 140.455 140.068 113.925 1.00 57.21 73 ASP B C 1
ATOM 6010 O O . ASP E 5 55 ? 140.083 139.617 112.843 1.00 57.21 73 ASP B O 1
ATOM 6015 N N . LEU E 5 56 ? 140.803 139.295 114.942 1.00 50.52 74 LEU B N 1
ATOM 6016 C CA . LEU E 5 56 ? 140.806 137.850 114.812 1.00 50.52 74 LEU B CA 1
ATOM 6017 C C . LEU E 5 56 ? 139.390 137.304 114.785 1.00 50.52 74 LEU B C 1
ATOM 6018 O O . LEU E 5 56 ? 138.790 137.076 115.839 1.00 50.52 74 LEU B O 1
ATOM 6023 N N . SER E 5 57 ? 138.847 137.092 113.592 1.00 51.59 75 SER B N 1
ATOM 6024 C CA . SER E 5 57 ? 137.545 136.459 113.439 1.00 51.59 75 SER B CA 1
ATOM 6025 C C . SER E 5 57 ? 137.703 134.944 113.492 1.00 51.59 75 SER B C 1
ATOM 6026 O O . SER E 5 57 ? 138.785 134.416 113.747 1.00 51.59 75 SER B O 1
ATOM 6029 N N . PHE E 5 58 ? 136.615 134.221 113.259 1.00 49.02 76 PHE B N 1
ATOM 6030 C CA . PHE E 5 58 ? 136.702 132.812 112.916 1.00 49.02 76 PHE B CA 1
ATOM 6031 C C . PHE E 5 58 ? 135.504 132.463 112.053 1.00 49.02 76 PHE B C 1
ATOM 6032 O O . PHE E 5 58 ? 134.721 133.331 111.669 1.00 49.02 76 PHE B O 1
ATOM 6040 N N . SER E 5 59 ? 135.379 131.187 111.726 1.00 56.20 77 SER B N 1
ATOM 6041 C CA . SER E 5 59 ? 134.457 130.741 110.696 1.00 56.20 77 SER B CA 1
ATOM 6042 C C . SER E 5 59 ? 133.507 129.693 111.249 1.00 56.20 77 SER B C 1
ATOM 6043 O O . SER E 5 59 ? 133.627 129.249 112.391 1.00 56.20 77 SER B O 1
ATOM 6046 N N . LYS E 5 60 ? 132.562 129.294 110.395 1.00 64.57 78 LYS B N 1
ATOM 6047 C CA . LYS E 5 60 ? 131.537 128.336 110.790 1.00 64.57 78 LYS B CA 1
ATOM 6048 C C . LYS E 5 60 ? 132.160 127.044 111.286 1.00 64.57 78 LYS B C 1
ATOM 6049 O O . LYS E 5 60 ? 131.664 126.426 112.234 1.00 64.57 78 LYS B O 1
ATOM 6055 N N . ASP E 5 61 ? 133.257 126.627 110.663 1.00 59.06 79 ASP B N 1
ATOM 6056 C CA . ASP E 5 61 ? 134.034 125.482 111.102 1.00 59.06 79 ASP B CA 1
ATOM 6057 C C . ASP E 5 61 ? 135.183 125.864 112.024 1.00 59.06 79 ASP B C 1
ATOM 6058 O O . ASP E 5 61 ? 136.099 125.057 112.211 1.00 59.06 79 ASP B O 1
ATOM 6063 N N . TRP E 5 62 ? 135.158 127.075 112.591 1.00 52.62 80 TRP B N 1
ATOM 6064 C CA . TRP E 5 62 ? 136.062 127.481 113.668 1.00 52.62 80 TRP B CA 1
ATOM 6065 C C . TRP E 5 62 ? 137.502 127.675 113.201 1.00 52.62 80 TRP B C 1
ATOM 6066 O O . TRP E 5 62 ? 138.442 127.310 113.898 1.00 52.62 80 TRP B O 1
ATOM 6077 N N . SER E 5 63 ? 137.683 128.278 112.037 1.00 52.74 81 SER B N 1
ATOM 6078 C CA . SER E 5 63 ? 139.003 128.475 111.457 1.00 52.74 81 SER B CA 1
ATOM 6079 C C . SER E 5 63 ? 139.231 129.962 111.254 1.00 52.74 81 SER B C 1
ATOM 6080 O O . SER E 5 63 ? 138.482 130.609 110.519 1.00 52.74 81 SER B O 1
ATOM 6083 N N . PHE E 5 64 ? 140.280 130.493 111.867 1.00 49.89 82 PHE B N 1
ATOM 6084 C CA . PHE E 5 64 ? 140.425 131.934 111.981 1.00 49.89 82 PHE B CA 1
ATOM 6085 C C . PHE E 5 64 ? 140.794 132.594 110.671 1.00 49.89 82 PHE B C 1
ATOM 6086 O O . PHE E 5 64 ? 141.665 132.128 109.945 1.00 49.89 82 PHE B O 1
ATOM 6094 N N . TYR E 5 65 ? 140.158 133.711 110.396 1.00 52.62 83 TYR B N 1
ATOM 6095 C CA . TYR E 5 65 ? 140.681 134.620 109.401 1.00 52.62 83 TYR B CA 1
ATOM 6096 C C . TYR E 5 65 ? 141.644 135.587 110.075 1.00 52.62 83 TYR B C 1
ATOM 6097 O O . TYR E 5 65 ? 141.621 135.768 111.291 1.00 52.62 83 TYR B O 1
ATOM 6106 N N . LEU E 5 66 ? 142.504 136.193 109.266 1.00 54.48 84 LEU B N 1
ATOM 6107 C CA . LEU E 5 66 ? 143.163 137.454 109.568 1.00 54.48 84 LEU B CA 1
ATOM 6108 C C . LEU E 5 66 ? 143.458 138.121 108.246 1.00 54.48 84 LEU B C 1
ATOM 6109 O O . LEU E 5 66 ? 143.480 137.476 107.204 1.00 54.48 84 LEU B O 1
ATOM 6114 N N . LEU E 5 67 ? 143.663 139.422 108.285 1.00 58.98 85 LEU B N 1
ATOM 6115 C CA . LEU E 5 67 ? 143.803 140.164 107.051 1.00 58.98 85 LEU B CA 1
ATOM 6116 C C . LEU E 5 67 ? 144.952 141.161 107.140 1.00 58.98 85 LEU B C 1
ATOM 6117 O O . LEU E 5 67 ? 144.790 142.349 106.872 1.00 58.98 85 LEU B O 1
ATOM 6122 N N . TYR E 5 68 ? 146.127 140.698 107.564 1.00 64.54 86 TYR B N 1
ATOM 6123 C CA . TYR E 5 68 ? 147.301 141.561 107.592 1.00 64.54 86 TYR B CA 1
ATOM 6124 C C . TYR E 5 68 ? 147.419 142.345 106.301 1.00 64.54 86 TYR B C 1
ATOM 6125 O O . TYR E 5 68 ? 147.271 141.794 105.213 1.00 64.54 86 TYR B O 1
ATOM 6134 N N . TYR E 5 69 ? 147.658 143.642 106.423 1.00 72.07 87 TYR B N 1
ATOM 6135 C CA . TYR E 5 69 ? 147.629 144.502 105.254 1.00 72.07 87 TYR B CA 1
ATOM 6136 C C . TYR E 5 69 ? 148.462 145.737 105.532 1.00 72.07 87 TYR B C 1
ATOM 6137 O O . TYR E 5 69 ? 148.613 146.159 106.679 1.00 72.07 87 TYR B O 1
ATOM 6146 N N . THR E 5 70 ? 148.975 146.328 104.462 1.00 81.25 88 THR B N 1
ATOM 6147 C CA . THR E 5 70 ? 149.708 147.573 104.591 1.00 81.25 88 THR B CA 1
ATOM 6148 C C . THR E 5 70 ? 149.860 148.194 103.218 1.00 81.25 88 THR B C 1
ATOM 6149 O O . THR E 5 70 ? 149.817 147.503 102.200 1.00 81.25 88 THR B O 1
ATOM 6153 N N . GLU E 5 71 ? 150.023 149.506 103.211 1.00 88.08 89 GLU B N 1
ATOM 6154 C CA . GLU E 5 71 ? 150.163 150.247 101.970 1.00 88.08 89 GLU B CA 1
ATOM 6155 C C . GLU E 5 71 ? 151.453 149.845 101.263 1.00 88.08 89 GLU B C 1
ATOM 6156 O O . GLU E 5 71 ? 152.464 149.563 101.908 1.00 88.08 89 GLU B O 1
ATOM 6162 N N . PHE E 5 72 ? 151.418 149.791 99.932 1.00 88.60 90 PHE B N 1
ATOM 6163 C CA . PHE E 5 72 ? 152.659 149.671 99.183 1.00 88.60 90 PHE B CA 1
ATOM 6164 C C . PHE E 5 72 ? 152.418 150.228 97.792 1.00 88.60 90 PHE B C 1
ATOM 6165 O O . PHE E 5 72 ? 151.281 150.441 97.371 1.00 88.60 90 PHE B O 1
ATOM 6173 N N . THR E 5 73 ? 153.497 150.381 97.043 1.00 91.49 91 THR B N 1
ATOM 6174 C CA . THR E 5 73 ? 153.375 150.789 95.666 1.00 91.49 91 THR B CA 1
ATOM 6175 C C . THR E 5 73 ? 153.950 149.701 94.771 1.00 91.49 91 THR B C 1
ATOM 6176 O O . THR E 5 73 ? 155.057 149.213 95.031 1.00 91.49 91 THR B O 1
ATOM 6180 N N . PRO E 5 74 ? 153.235 149.275 93.743 1.00 93.59 92 PRO B N 1
ATOM 6181 C CA . PRO E 5 74 ? 153.709 148.170 92.901 1.00 93.59 92 PRO B CA 1
ATOM 6182 C C . PRO E 5 74 ? 154.798 148.635 91.944 1.00 93.59 92 PRO B C 1
ATOM 6183 O O . PRO E 5 74 ? 154.541 149.392 91.005 1.00 93.59 92 PRO B O 1
ATOM 6187 N N . THR E 5 75 ? 156.020 148.168 92.182 1.00 97.28 93 THR B N 1
ATOM 6188 C CA . THR E 5 75 ? 157.179 148.509 91.370 1.00 97.28 93 THR B CA 1
ATOM 6189 C C . THR E 5 75 ? 157.780 147.236 90.797 1.00 97.28 93 THR B C 1
ATOM 6190 O O . THR E 5 75 ? 157.897 146.227 91.500 1.00 97.28 93 THR B O 1
ATOM 6194 N N . GLU E 5 76 ? 158.181 147.283 89.527 1.00 101.45 94 GLU B N 1
ATOM 6195 C CA . GLU E 5 76 ? 158.690 146.082 88.870 1.00 101.45 94 GLU B CA 1
ATOM 6196 C C . GLU E 5 76 ? 160.151 145.821 89.191 1.00 101.45 94 GLU B C 1
ATOM 6197 O O . GLU E 5 76 ? 160.952 145.537 88.299 1.00 101.45 94 GLU B O 1
ATOM 6203 N N . LYS E 5 77 ? 160.514 145.913 90.444 1.00 98.25 95 LYS B N 1
ATOM 6204 C CA . LYS E 5 77 ? 161.777 145.398 90.949 1.00 98.25 95 LYS B CA 1
ATOM 6205 C C . LYS E 5 77 ? 161.578 144.592 92.219 1.00 98.25 95 LYS B C 1
ATOM 6206 O O . LYS E 5 77 ? 162.221 143.555 92.394 1.00 98.25 95 LYS B O 1
ATOM 6212 N N . ASP E 5 78 ? 160.671 145.021 93.088 1.00 93.16 96 ASP B N 1
ATOM 6213 C CA . ASP E 5 78 ? 160.516 144.419 94.398 1.00 93.16 96 ASP B CA 1
ATOM 6214 C C . ASP E 5 78 ? 159.593 143.215 94.325 1.00 93.16 96 ASP B C 1
ATOM 6215 O O . ASP E 5 78 ? 158.590 143.224 93.607 1.00 93.16 96 ASP B O 1
ATOM 6220 N N . GLU E 5 79 ? 159.942 142.181 95.075 1.00 91.64 97 GLU B N 1
ATOM 6221 C CA . GLU E 5 79 ? 159.156 140.960 95.160 1.00 91.64 97 GLU B CA 1
ATOM 6222 C C . GLU E 5 79 ? 158.512 140.959 96.539 1.00 91.64 97 GLU B C 1
ATOM 6223 O O . GLU E 5 79 ? 159.068 140.427 97.501 1.00 91.64 97 GLU B O 1
ATOM 6229 N N . TYR E 5 80 ? 157.342 141.582 96.631 1.00 89.12 98 TYR B N 1
ATOM 6230 C CA . TYR E 5 80 ? 156.563 141.527 97.857 1.00 89.12 98 TYR B CA 1
ATOM 6231 C C . TYR E 5 80 ? 156.200 140.083 98.151 1.00 89.12 98 TYR B C 1
ATOM 6232 O O . TYR E 5 80 ? 155.704 139.368 97.280 1.00 89.12 98 TYR B O 1
ATOM 6241 N N . ALA E 5 81 ? 156.451 139.647 99.373 1.00 81.61 99 ALA B N 1
ATOM 6242 C CA . ALA E 5 81 ? 156.102 138.286 99.734 1.00 81.61 99 ALA B CA 1
ATOM 6243 C C . ALA E 5 81 ? 155.228 138.336 100.966 1.00 81.61 99 ALA B C 1
ATOM 6244 O O . ALA E 5 81 ? 154.716 139.401 101.315 1.00 81.61 99 ALA B O 1
ATOM 6246 N N . CYS E 5 82 ? 155.024 137.204 101.624 1.00 76.54 100 CYS B N 1
ATOM 6247 C CA . CYS E 5 82 ? 154.343 137.233 102.909 1.00 76.54 100 CYS B CA 1
ATOM 6248 C C . CYS E 5 82 ? 154.885 136.074 103.728 1.00 76.54 100 CYS B C 1
ATOM 6249 O O . CYS E 5 82 ? 154.415 134.946 103.596 1.00 76.54 100 CYS B O 1
ATOM 6252 N N . ARG E 5 83 ? 155.862 136.362 104.572 1.00 81.30 101 ARG B N 1
ATOM 6253 C CA . ARG E 5 83 ? 156.449 135.309 105.380 1.00 81.30 101 ARG B CA 1
ATOM 6254 C C . ARG E 5 83 ? 155.464 134.898 106.460 1.00 81.30 101 ARG B C 1
ATOM 6255 O O . ARG E 5 83 ? 155.405 135.503 107.534 1.00 81.30 101 ARG B O 1
ATOM 6263 N N . VAL E 5 84 ? 154.687 133.869 106.173 1.00 68.98 102 VAL B N 1
ATOM 6264 C CA . VAL E 5 84 ? 153.676 133.367 107.082 1.00 68.98 102 VAL B CA 1
ATOM 6265 C C . VAL E 5 84 ? 154.263 132.173 107.801 1.00 68.98 102 VAL B C 1
ATOM 6266 O O . VAL E 5 84 ? 154.539 131.142 107.187 1.00 68.98 102 VAL B O 1
ATOM 6270 N N . ASN E 5 85 ? 154.452 132.294 109.098 1.00 71.97 103 ASN B N 1
ATOM 6271 C CA . ASN E 5 85 ? 154.856 131.157 109.898 1.00 71.97 103 ASN B CA 1
ATOM 6272 C C . ASN E 5 85 ? 153.663 130.656 110.700 1.00 71.97 103 ASN B C 1
ATOM 6273 O O . ASN E 5 85 ? 152.596 131.267 110.710 1.00 71.97 103 ASN B O 1
ATOM 6278 N N . HIS E 5 86 ? 153.854 129.522 111.368 1.00 67.23 104 HIS B N 1
ATOM 6279 C CA . HIS E 5 86 ? 152.801 128.865 112.132 1.00 67.23 104 HIS B CA 1
ATOM 6280 C C . HIS E 5 86 ? 153.403 127.653 112.827 1.00 67.23 104 HIS B C 1
ATOM 6281 O O . HIS E 5 86 ? 154.528 127.241 112.532 1.00 67.23 104 HIS B O 1
ATOM 6288 N N . VAL E 5 87 ? 152.634 127.074 113.746 1.00 66.73 105 VAL B N 1
ATOM 6289 C CA . VAL E 5 87 ? 153.065 125.880 114.463 1.00 66.73 105 VAL B CA 1
ATOM 6290 C C . VAL E 5 87 ? 152.954 124.662 113.557 1.00 66.73 105 VAL B C 1
ATOM 6291 O O . VAL E 5 87 ? 153.308 123.548 113.955 1.00 66.73 105 VAL B O 1
ATOM 6295 N N . THR E 5 88 ? 152.448 124.855 112.343 1.00 68.70 106 THR B N 1
ATOM 6296 C CA . THR E 5 88 ? 152.371 123.775 111.369 1.00 68.70 106 THR B CA 1
ATOM 6297 C C . THR E 5 88 ? 153.439 123.897 110.294 1.00 68.70 106 THR B C 1
ATOM 6298 O O . THR E 5 88 ? 154.171 122.939 110.039 1.00 68.70 106 THR B O 1
ATOM 6302 N N . LEU E 5 89 ? 153.543 125.057 109.655 1.00 69.65 107 LEU B N 1
ATOM 6303 C CA . LEU E 5 89 ? 154.649 125.303 108.744 1.00 69.65 107 LEU B CA 1
ATOM 6304 C C . LEU E 5 89 ? 155.963 125.236 109.508 1.00 69.65 107 LEU B C 1
ATOM 6305 O O . LEU E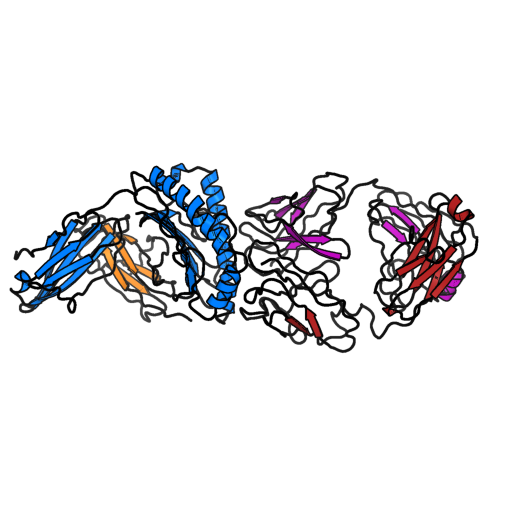 5 89 ? 156.221 126.067 110.384 1.00 69.65 107 LEU B O 1
ATOM 6310 N N . SER E 5 90 ? 156.796 124.245 109.194 1.00 78.93 108 SER B N 1
ATOM 6311 C CA . SER E 5 90 ? 158.109 124.102 109.807 1.00 78.93 108 SER B CA 1
ATOM 6312 C C . SER E 5 90 ? 159.188 124.862 109.049 1.00 78.93 108 SER B C 1
ATOM 6313 O O . SER E 5 90 ? 160.374 124.558 109.202 1.00 78.93 108 SER B O 1
ATOM 6316 N N . GLN E 5 91 ? 158.797 125.833 108.225 1.00 80.50 109 GLN B N 1
ATOM 6317 C CA . GLN E 5 91 ? 159.728 126.717 107.547 1.00 80.50 109 GLN B CA 1
ATOM 6318 C C . GLN E 5 91 ? 158.974 127.995 107.247 1.00 80.50 109 GLN B C 1
ATOM 6319 O O . GLN E 5 91 ? 157.817 127.923 106.814 1.00 80.50 109 GLN B O 1
ATOM 6325 N N . PRO E 5 92 ? 159.574 129.152 107.431 1.00 79.29 110 PRO B N 1
ATOM 6326 C CA . PRO E 5 92 ? 158.826 130.396 107.241 1.00 79.29 110 PRO B CA 1
ATOM 6327 C C . PRO E 5 92 ? 158.418 130.579 105.798 1.00 79.29 110 PRO B C 1
ATOM 6328 O O . PRO E 5 92 ? 159.002 131.388 105.077 1.00 79.29 110 PRO B O 1
ATOM 6332 N N . LYS E 5 93 ? 157.402 129.819 105.398 1.00 73.33 111 LYS B N 1
ATOM 6333 C CA . LYS E 5 93 ? 156.884 129.818 104.041 1.00 73.33 111 LYS B CA 1
ATOM 6334 C C . LYS E 5 93 ? 156.834 131.221 103.467 1.00 73.33 111 LYS B C 1
ATOM 6335 O O . LYS E 5 93 ? 156.475 132.176 104.152 1.00 73.33 111 LYS B O 1
ATOM 6341 N N . ILE E 5 94 ? 157.210 131.341 102.203 1.00 79.18 112 ILE B N 1
ATOM 6342 C CA . ILE E 5 94 ? 157.473 132.646 101.618 1.00 79.18 112 ILE B CA 1
ATOM 6343 C C . ILE E 5 94 ? 156.458 132.868 100.503 1.00 79.18 112 ILE B C 1
ATOM 6344 O O . ILE E 5 94 ? 156.811 133.365 99.428 1.00 79.18 112 ILE B O 1
ATOM 6349 N N . VAL E 5 95 ? 155.216 132.414 100.710 1.00 75.38 113 VAL B N 1
ATOM 6350 C CA . VAL E 5 95 ? 154.190 132.609 99.693 1.00 75.38 113 VAL B CA 1
ATOM 6351 C C . VAL E 5 95 ? 154.315 134.004 99.129 1.00 75.38 113 VAL B C 1
ATOM 6352 O O . VAL E 5 95 ? 154.292 134.991 99.867 1.00 75.38 113 VAL B O 1
ATOM 6356 N N . LYS E 5 96 ? 154.478 134.094 97.824 1.00 82.58 114 LYS B N 1
ATOM 6357 C CA . LYS E 5 96 ? 154.809 135.357 97.197 1.00 82.58 114 LYS B CA 1
ATOM 6358 C C . LYS E 5 96 ? 153.548 136.049 96.721 1.00 82.58 114 LYS B C 1
ATOM 6359 O O . LYS E 5 96 ? 152.454 135.491 96.746 1.00 82.58 114 LYS B O 1
ATOM 6365 N N . TRP E 5 97 ? 153.715 137.292 96.290 1.00 88.35 115 TRP B N 1
ATOM 6366 C CA . TRP E 5 97 ? 152.610 138.047 95.720 1.00 88.35 115 TRP B CA 1
ATOM 6367 C C . TRP E 5 97 ? 152.597 137.769 94.233 1.00 88.35 115 TRP B C 1
ATOM 6368 O O . TRP E 5 97 ? 153.258 138.446 93.448 1.00 88.35 115 TRP B O 1
ATOM 6379 N N . ASP E 5 98 ? 151.837 136.763 93.832 1.00 99.95 116 ASP B N 1
ATOM 6380 C CA . ASP E 5 98 ? 151.658 136.514 92.410 1.00 99.95 116 ASP B CA 1
ATOM 6381 C C . ASP E 5 98 ? 150.596 137.493 91.939 1.00 99.95 116 ASP B C 1
ATOM 6382 O O . ASP E 5 98 ? 149.396 137.242 92.034 1.00 99.95 116 ASP B O 1
ATOM 6387 N N . ARG E 5 99 ? 151.055 138.637 91.439 1.00 100.09 117 ARG B N 1
ATOM 6388 C CA . ARG E 5 99 ? 150.139 139.642 90.922 1.00 100.09 117 ARG B CA 1
ATOM 6389 C C . ARG E 5 99 ? 149.251 139.082 89.825 1.00 100.09 117 ARG B C 1
ATOM 6390 O O . ARG E 5 99 ? 148.107 139.517 89.671 1.00 100.09 117 ARG B O 1
ATOM 6398 N N . ASP E 5 100 ? 149.755 138.121 89.054 1.00 109.06 118 ASP B N 1
ATOM 6399 C CA . ASP E 5 100 ? 148.970 137.567 87.960 1.00 109.06 118 ASP B CA 1
ATOM 6400 C C . ASP E 5 100 ? 147.880 136.639 88.480 1.00 109.06 118 ASP B C 1
ATOM 6401 O O . ASP E 5 100 ? 146.756 136.650 87.966 1.00 109.06 118 ASP B O 1
ATOM 6406 N N . MET E 5 101 ? 148.191 135.843 89.500 1.00 111.65 119 MET B N 1
ATOM 6407 C CA . MET E 5 101 ? 147.249 134.877 90.060 1.00 111.65 119 MET B CA 1
ATOM 6408 C C . MET E 5 101 ? 145.927 135.513 90.443 1.00 111.65 119 MET B C 1
ATOM 6409 O O . MET E 5 101 ? 145.886 136.580 91.047 1.00 111.65 119 MET B O 1
#

=== Feature glossary ===
Each block in this record encodes a different view of the same protein. In brief:

Predicted aligned error. PAE(i, j) answers: if I align the predicted and true structures on residue i, how far off (in Å) do I expect residue j to be? A block-diagonal PAE matrix with low values on the blocks and high values off-diagonal is the signature of a multi-domain protein with confidently predicted domains but uncertain inter-domain orientation.

Contact-map, Ramachandran, and PAE plots. Plot images: a contact map (which residues are close in 3D, as an N×N binary image), a Ramachandran scatter (backbone torsion angles, revealing secondary-structure composition at a glance), and — for AlphaFold structures — a PAE heatmap (pairwise prediction confidence).

Backbone torsions (φ/ψ). φ (phi) and ψ (psi) are the two rotatable backbone dihedrals per residue: φ is the C(i-1)–N–Cα–C torsion, ψ is the N–Cα–C–N(i+1) torsion, both in degrees on (−180°, 180°]. α-helical residues cluster near (−60°, −45°); β-strand residues near (−120°, +130°). A Ramachandran plot is simply a scatter of (φ, ψ) for every residue.

Foldseek 3Di. A 3Di character summarizes, for each residue, the relative orientation of the Cα frame of its nearest spatial neighbor. Because it encodes fold topology rather than chemistry, 3Di alignments detect remote structural similarity that sequence alignment misses.

Radius of gyration, Cα contacts, bounding box. Three whole-structure scalars: the radius of gyration (RMS distance of Cα from centroid, in Å), the count of Cα–Cα contacts (pairs closer than 8 Å and separated by more than four residues in sequence — i.e. tertiary, not local, contacts), and the bounding-box dimensions. Together they distinguish compact globular folds from extended fibres or disordered chains.

Sequence. Sequence gives the chain of amino acids in standard one-letter code (A=alanine, C=cysteine, …, Y=tyrosine), read N→C. It is the only feature that is directly encoded by the gene; all structural features are derived from the folded form of this sequence.

mmCIF coordinates. Atomic coordinates in PDBx/mmCIF format — the same representation the Protein Data Bank distributes. Each line of the _atom_site loop places one backbone atom in Cartesian space (units: ångströms, origin: arbitrary).

Secondary structure (3-state, P-SEA). Three-state secondary structure (P-SEA) collapses the eight DSSP classes into helix (a), strand (b), and coil (c). P-SEA assigns these from Cα geometry alone — distances and angles — without requiring backbone oxygens, so it works on any Cα trace.

InterPro / GO / CATH / organism. Functional annotations link the protein to curated databases. InterPro entries identify conserved domains and families by matching the sequence against member-database signatures (Pfam, PROSITE, CDD, …). Gene Ontology (GO) terms describe molecular function, biological process, and cellular component in a controlled vocabulary. CATH places the structure in a hierarchical fold classification (Class/Architecture/Topology/Homologous-superfamily). The organism is the source species.

B-factor. B-factor (Debye–Waller factor) reflects atomic displacement in the crystal lattice. It is an experimental observable (units Å²), not a prediction; low values mean the atom is pinned down, high values mean it moves or is heterogeneous across the crystal.

Rendered structure images. Structure images are PyMOL renders from six orthogonal camera directions. Cartoon representation draws helices as coils and strands as arrows; sticks shows the backbone as bonds; surface shows the solvent-excluded envelope. Rainbow coloring maps sequence position to hue (blue→red, N→C); chain coloring assigns a distinct color per polypeptide.

Solvent-accessible surface area. Solvent-accessible surface area (SASA) is the area in Å² traced out by the centre of a 1.4 Å probe sphere (a water molecule) rolled over the protein's van der Waals surface (Shrake–Rupley / Lee–Richards construction). Buried residues have near-zero SASA; fully exposed residues can exceed 200 Å². The total SASA scales roughly with the number of surface residues.

Secondary structure (8-state, DSSP). The SS8 string is DSSP's per-residue secondary-structure call. α-helix (H) means an i→i+4 H-bond ladder; β-strand (E) means the residue participates in a β-sheet; 3₁₀ (G) and π (I) are tighter and wider helices; T/S are turns/bends; '-' is loop.

pLDDT. For AlphaFold models, the B-factor field carries pLDDT — the model's own estimate of local accuracy on a 0–100 scale. Regions with pLDDT<50 should be treated as essentially unmodeled; they often correspond to intrinsically disordered segments.

Nearest PDB structures. Nearest PDB neighbors are the top structural matches found by Foldseek when searching this structure against the entire Protein Data Bank. Each hit reports a TM-score (0 to 1; >0.5 almost always implies the same fold) and an E-value. These are *structural* homologs — they may share no detectable sequence similarity.